Protein 2VTU (pdb70)

Foldseek 3Di:
DFDDDFFQLFCPDPPQTWGWDFDDQPPRKGKTFTDDDPPAGFIWIWDKDDPDDWKMWTQIWGWGFWFDCDDNPPPSGPFDFGIKTFTKIWMDTPVDAQQLQLLVLLQQLLQLDPLQQNLVCLLQLHHDQPSFDFGFRHPPPPPPTLTWGWHDDDDFKTWTWGDDDPAAIKTWMWGWAQPDDFKIWIWIKIKRFDADADPPPPDRDTHGPDITIIITTIIDGHPGDSVRSSRNSSSRNRVRDDPGQPSVQSNRVHNDD/DDFQAFFFFADDDPDDGATWGFDDQPPFKGWTWTDDDRQQTKIWIKGWDAPDQFKTKMWIWIWHFDQAFDQDPNDGDGHGPGIWTFIWIFIDTPVRDPPVLQQVLCQLLQAQAQCACCLVLLQDDNNCPPVNAFGFTRDDDPDDGATWGFDDQPPFKGWTWTDDDRQQTKIWIKGWDAPDQFKTKMWIWIWHFDQAFDQDPNDGDGHGPGIITRIIITIDTPVRDPPVSNSVSCRSSSGRHNCGLCSVVSNDVRNRD

Sequence (514 aa):
ASNFTQFVLVDNGGTGDVTVAPSNFANGVAEWISSNSRSQAYKVTCSVRQSSAQNRKYTIKVEVPKVATQTVGGVELPVAAWRSYLNMELTIPIFATNSDCELIVKAMQGLLKDGNPIPSAIAANSGIYANFTQFVLVDNGGTGDVTVAPSNFANGVAEWISSNSRSQAYKVTCSVRQSSAQNRKYTIKVEVPKVATQTVGGVELPVAAWRSYLNMELTIPIFATNSDCELIVKAMQGLLKDGNPIPSAIAANSGIYASNFTQFVLVDNGGTGDVTVAPSNFANGVAEWISSNSRSQAYKVTCSVRQSSAQNRKYTIKVEVPKVATQTVGGVELPVAAWRSYLNMELTIPIFATNSDCELIVKAMQGLLKDGNPIPSAIAANSGIYANFTQFVLVDNGGTGDVTVAPSNFANGVAEWISSNSRSQAYKVTCSVRQSSAQNRKYTIKVEVPKVATQTVGGVELPVAAWRSYLNMELTIPIFATNSDCELIVKAMQGLLKDGNPIPSAIAANSGIYASNFTQFVLVDNGGTGDVTVAPSNFANGVAEWISSNSRSQAYKVTCSVRQSSAQNRKYTIKVEVPKVATQTVGGVELPVAAWRSYLNMELTIPIFATNSDCELIVKAMQGLLKDGNPIPSAIAANSGIYANFTQFVLVDNGGTGDVTVAPSNFANGVAEWISSNSRSQAYKVTCSVRQSSAQNRKYTIKVEVPKVATQTVGGVELPVAAWRSYLNMELTIPIFATNSDCELIVKAMQGLLKDGNPIPSAIAANSGIYASNFTQFVLVDNGGTGDVTVAPSNFANGVAEWISSNSRSQAYKVTCSVRQSSAQNRKYTIKVEVPKVATQTVGGVELPVAAWRSYLNMELTIPIFATNSDCELIVKAMQGLLKDGNPIPSAIAANSGIYANFTQFVLVDNGGTGDVTVAPSNFANGVAEWISSNSRSQAYKVTCSVRQSSAQNRKYTIKVEVPKVATQTVGGVELPVAAWRSYLNMELTIPIFATNSDCELIVKAMQGLLKDGNPIPSAIAANSGIY

Secondary structure (DSSP, 8-state):
------EESS--SSTT--EEE----SSS----EESS-TTTSPPB----B--SSS-BB-B--B----EEE-TTTSS--EEESS--BB-EE--B-SSS-HHHHHHHHHHHHTTS-TTSHHHHHTTTSSSS-SS-----SS--SSSS---------STT--EE--SS-TTTS--EE--EE--SSSEEEE---B------S-SSS-S-----S----BEE--BEETT--HHHHHHHHHHHHTTS-TTSHHHHHTTTT----/--SS-SB-----SSS----BEEEE-TTT-EEEE-SS-GGG--EEEEEEE--SSS--EEEB-EE------EE-SS-EE---S----EEE-----SSS-TTTTHHHHHHHGGGSSSS-TTTSTTTSS-SSSSSS-SB-----SSS----BEEEE-TTT-EEEE-SS-GGG--EEEEEEE--SSS--EEEB-EE------EE-SS-EE---S----EEE-----SSS-TTTTHHHHHHHGGGSSSS-TTTSTTTSS-S--

Radius of gyration: 24.97 Å; Cα contacts (8 Å, |Δi|>4): 1378; chains: 2; bounding box: 63×77×66 Å

Solvent-accessible surface area: 23325 Å² total; per-residue (Å²): 104,66,44,18,79,116,12,39,1,0,101,82,68,52,113,65,64,12,42,0,30,26,40,1,0,0,0,2,0,0,0,0,37,8,105,74,54,55,29,30,5,17,6,0,0,0,0,16,34,40,30,67,95,135,42,12,24,0,6,0,20,0,6,3,0,61,76,34,95,39,119,70,35,75,61,158,34,45,14,11,64,26,6,0,60,2,32,3,47,0,6,0,0,45,177,14,76,89,51,1,0,84,22,1,10,56,0,0,60,10,4,11,121,133,70,48,35,5,10,51,5,0,9,30,27,70,73,97,78,14,18,64,37,81,11,56,0,1,81,75,59,79,94,41,61,22,87,2,64,113,110,78,170,55,157,45,65,20,68,13,35,7,90,85,62,186,88,110,6,6,46,1,10,3,40,52,184,131,52,62,96,89,40,38,68,0,32,3,59,0,30,0,13,1,54,5,52,62,121,106,56,42,133,143,56,119,50,39,15,135,112,3,82,0,31,8,80,0,14,0,5,97,124,11,77,84,92,26,0,86,30,0,3,69,0,6,46,7,0,0,93,98,60,18,1,0,0,21,1,0,24,42,1,12,1,0,136,80,61,14,21,61,115,14,84,22,23,80,118,72,91,132,45,122,16,47,0,27,54,65,75,5,59,157,18,66,2,36,4,24,18,80,156,48,127,41,32,1,34,43,0,4,13,16,23,153,76,48,70,66,96,40,2,62,1,38,0,84,0,22,4,4,68,97,27,83,94,82,105,79,77,88,130,82,62,24,23,57,17,49,0,79,4,29,0,60,0,20,0,7,5,61,0,3,2,27,9,0,72,111,0,0,57,1,0,5,10,0,4,62,96,33,26,32,0,0,18,23,25,34,61,154,38,19,65,124,46,142,38,69,114,16,88,21,23,78,119,74,89,131,45,122,14,48,0,26,59,68,83,112,68,161,35,66,2,36,2,24,18,81,156,48,129,41,33,1,34,43,0,4,22,16,100,153,99,48,68,76,98,40,82,62,54,38,9,86,1,23,3,4,43,96,22,64,92,5,81,65,41,88,128,83,62,23,23,52,17,49,0,80,3,30,4,58,9,19,21,11,99,144,12,93,138,78,20,41,107,113,0,0,58,1,1,4,10,1,4,62,96,22,26,38,1,0,6,1,0,14,3,0,0,8,12,91

Nearest PDB structures (foldseek):
  2vtu-assembly1_L  TM=8.238E-01  e=2.875E-34  Escherichia phage MS2
  1aq3-assembly1_A  TM=9.105E-01  e=2.429E-16  Escherichia phage MS2
  2b2g-assembly1_C  TM=9.121E-01  e=3.397E-16  Escherichia phage MS2
  4zor-assembly1_E  TM=9.060E-01  e=3.593E-16  Emesvirus zinderi
  1mst-assembly1_C  TM=9.117E-01  e=4.494E-16  Escherichia phage MS2

Structure (mmCIF, N/CA/C/O backbone):
data_2VTU
#
_entry.id   2VTU
#
_cell.length_a   220.438
_cell.length_b   220.438
_cell.length_c   220.438
_cell.angle_alpha   90.00
_cell.angle_beta   90.00
_cell.angle_gamma   90.00
#
_symmetry.space_group_name_H-M   'F 4 3 2'
#
loop_
_atom_site.group_PDB
_atom_site.id
_atom_site.type_symbol
_atom_site.label_atom_id
_atom_site.label_alt_id
_atom_site.label_comp_id
_atom_site.label_asym_id
_atom_site.label_entity_id
_atom_site.label_seq_id
_atom_site.pdbx_PDB_ins_code
_atom_site.Cartn_x
_atom_site.Cartn_y
_atom_site.Cartn_z
_atom_site.occupancy
_atom_site.B_iso_or_equiv
_atom_site.auth_seq_id
_atom_site.auth_comp_id
_atom_site.auth_asym_id
_atom_site.auth_atom_id
_atom_site.pdbx_PDB_model_num
ATOM 1 N N A ALA A 1 1 ? 73.876 3.334 38.439 0.50 12.48 1 ALA J N 1
ATOM 2 C CA A ALA A 1 1 ? 73.237 3.339 39.790 0.50 12.48 1 ALA J CA 1
ATOM 3 C C A ALA A 1 1 ? 72.961 4.751 40.314 0.50 12.48 1 ALA J C 1
ATOM 4 O O A ALA A 1 1 ? 73.739 5.681 40.078 0.50 12.48 1 ALA J O 1
ATOM 6 N N A SER A 1 2 ? 71.874 4.869 41.077 0.50 43.40 2 SER J N 1
ATOM 7 C CA A SER A 1 2 ? 71.375 6.138 41.610 0.50 43.40 2 SER J CA 1
ATOM 8 C C A SER A 1 2 ? 71.867 7.371 40.869 0.50 43.40 2 SER J C 1
ATOM 9 O O A SER A 1 2 ? 72.386 8.311 41.471 0.50 43.40 2 SER J O 1
ATOM 12 N N A ASN A 1 3 ? 71.690 7.392 39.557 0.50 68.41 3 ASN J N 1
ATOM 13 C CA A ASN A 1 3 ? 72.147 8.558 38.799 0.50 68.41 3 ASN J CA 1
ATOM 14 C C A ASN A 1 3 ? 71.338 9.825 39.142 0.50 68.41 3 ASN J C 1
ATOM 15 O O A ASN A 1 3 ? 71.518 10.886 38.519 0.50 68.41 3 ASN J O 1
ATOM 20 N N A PHE A 1 4 ? 70.476 9.715 40.157 0.50 19.93 4 PHE J N 1
ATOM 21 C CA A PHE A 1 4 ? 69.660 10.846 40.597 0.50 19.93 4 PHE J CA 1
ATOM 22 C C A PHE A 1 4 ? 70.501 11.955 41.230 0.50 19.93 4 PHE J C 1
ATOM 23 O O A PHE A 1 4 ? 70.559 12.096 42.459 0.50 19.93 4 PHE J O 1
ATOM 31 N N A THR A 1 5 ? 71.152 12.739 40.379 0.50 16.79 5 THR J N 1
ATOM 32 C CA A THR A 1 5 ? 71.982 13.839 40.836 0.50 16.79 5 THR J CA 1
ATOM 33 C C A THR A 1 5 ? 71.389 15.118 40.265 0.50 16.79 5 THR J C 1
ATOM 34 O O A THR A 1 5 ? 70.858 15.102 39.155 0.50 16.79 5 THR J O 1
ATOM 38 N N A GLN A 1 6 ? 71.481 16.216 41.013 0.50 6.77 6 GLN J N 1
ATOM 39 C CA A GLN A 1 6 ? 70.948 17.503 40.570 0.50 6.77 6 GLN J CA 1
ATOM 40 C C A GLN A 1 6 ? 71.735 18.051 39.362 0.50 6.77 6 GLN J C 1
ATOM 41 O O A GLN A 1 6 ? 72.750 18.738 39.534 0.50 6.77 6 GLN J O 1
ATOM 47 N N A PHE A 1 7 ? 71.258 17.745 38.150 0.50 4.47 7 PHE J N 1
ATOM 48 C CA A PHE A 1 7 ? 71.897 18.194 36.907 0.50 4.47 7 PHE J CA 1
ATOM 49 C C A PHE A 1 7 ? 71.149 19.377 36.329 0.50 4.47 7 PHE J C 1
ATOM 50 O O A PHE A 1 7 ? 69.926 19.451 36.425 0.50 4.47 7 PHE J O 1
ATOM 58 N N A VAL A 1 8 ? 71.888 20.288 35.711 0.50 11.17 8 VAL J N 1
ATOM 59 C CA A VAL A 1 8 ? 71.291 21.470 35.121 0.50 11.17 8 VAL J CA 1
ATOM 60 C C A VAL A 1 8 ? 70.697 21.116 33.761 0.50 11.17 8 VAL J C 1
ATOM 61 O O A VAL A 1 8 ? 71.392 20.612 32.871 0.50 11.17 8 VAL J O 1
ATOM 65 N N A LEU A 1 9 ? 69.401 21.385 33.623 0.50 2.02 9 LEU J N 1
ATOM 66 C CA A LEU A 1 9 ? 68.660 21.112 32.401 0.50 2.02 9 LEU J CA 1
ATOM 67 C C A LEU A 1 9 ? 69.138 22.014 31.285 0.50 2.02 9 LEU J C 1
ATOM 68 O O A LEU A 1 9 ? 69.671 21.551 30.285 0.50 2.02 9 LEU J O 1
ATOM 73 N N A VAL A 1 10 ? 68.943 23.310 31.466 0.50 5.91 10 VAL J N 1
ATOM 74 C CA A VAL A 1 10 ? 69.356 24.278 30.467 0.50 5.91 10 VAL J CA 1
ATOM 75 C C A VAL A 1 10 ? 70.677 24.923 30.855 0.50 5.91 10 VAL J C 1
ATOM 76 O O A VAL A 1 10 ? 70.752 25.647 31.849 0.50 5.91 10 VAL J O 1
ATOM 80 N N A ASP A 1 11 ? 71.716 24.665 30.066 0.50 10.65 11 ASP J N 1
ATOM 81 C CA A ASP A 1 11 ? 73.032 25.225 30.337 0.50 10.65 11 ASP J CA 1
ATOM 82 C C A ASP A 1 11 ? 73.094 26.641 29.783 0.50 10.65 11 ASP J C 1
ATOM 83 O O A ASP A 1 11 ? 73.659 26.902 28.724 0.50 10.65 11 ASP J O 1
ATOM 88 N N A ASN A 1 12 ? 72.498 27.561 30.519 0.50 40.12 12 ASN J N 1
ATOM 89 C CA A ASN A 1 12 ? 72.482 28.954 30.108 0.50 40.12 12 ASN J CA 1
ATOM 90 C C A ASN A 1 12 ? 73.805 29.656 30.343 0.50 40.12 12 ASN J C 1
ATOM 91 O O A ASN A 1 12 ? 74.171 30.558 29.586 0.50 40.12 12 ASN J O 1
ATOM 96 N N A GLY A 1 13 ? 74.509 29.258 31.401 0.50 83.58 13 GLY J N 1
ATOM 97 C CA A GLY A 1 13 ? 75.789 29.877 31.702 0.50 83.58 13 GLY J CA 1
ATOM 98 C C A GLY A 1 13 ? 76.070 30.115 33.181 0.50 83.58 13 GLY J C 1
ATOM 99 O O A GLY A 1 13 ? 77.163 30.579 33.538 0.50 83.58 13 GLY J O 1
ATOM 100 N N A GLY A 1 14 ? 75.106 29.805 34.048 0.50 44.19 14 GLY J N 1
ATOM 101 C CA A GLY A 1 14 ? 75.323 30.011 35.471 0.50 44.19 14 GLY J CA 1
ATOM 102 C C A GLY A 1 14 ? 74.248 30.883 36.082 0.50 44.19 14 GLY J C 1
ATOM 103 O O A GLY A 1 14 ? 73.895 30.706 37.256 0.50 44.19 14 GLY J O 1
ATOM 104 N N A THR A 1 15 ? 73.724 31.817 35.282 0.50 23.76 15 THR J N 1
ATOM 105 C CA A THR A 1 15 ? 72.666 32.715 35.734 0.50 23.76 15 THR J CA 1
ATOM 106 C C A THR A 1 15 ? 71.301 32.133 35.371 0.50 23.76 15 THR J C 1
ATOM 107 O O A THR A 1 15 ? 71.060 31.754 34.218 0.50 23.76 15 THR J O 1
ATOM 111 N N A GLY A 1 16 ? 70.413 32.066 36.362 0.50 21.84 16 GLY J N 1
ATOM 112 C CA A GLY A 1 16 ? 69.083 31.532 36.135 0.50 21.84 16 GLY J CA 1
ATOM 113 C C A GLY A 1 16 ? 69.102 30.049 35.803 0.50 21.84 16 GLY J C 1
ATOM 114 O O A GLY A 1 16 ? 68.197 29.559 35.126 0.50 21.84 16 GLY J O 1
ATOM 115 N N A ASP A 1 17 ? 70.129 29.336 36.271 0.50 3.28 17 ASP J N 1
ATOM 116 C CA A ASP A 1 17 ? 70.256 27.903 36.017 0.50 3.28 17 ASP J CA 1
ATOM 117 C C A ASP A 1 17 ? 68.947 27.169 36.321 0.50 3.28 17 ASP J C 1
ATOM 118 O O A ASP A 1 17 ? 68.328 27.362 37.370 0.50 3.28 17 ASP J O 1
ATOM 123 N N A VAL A 1 18 ? 68.526 26.332 35.382 0.50 2.45 18 VAL J N 1
ATOM 124 C CA A VAL A 1 18 ? 67.312 25.546 35.544 0.50 2.45 18 VAL J CA 1
ATOM 125 C C A VAL A 1 18 ? 67.725 24.253 36.231 0.50 2.45 18 VAL J C 1
ATOM 126 O O A VAL A 1 18 ? 67.397 23.161 35.778 0.50 2.45 18 VAL J O 1
ATOM 130 N N A THR A 1 19 ? 68.473 24.393 37.320 0.50 10.98 19 THR J N 1
ATOM 131 C CA A THR A 1 19 ? 68.944 23.246 38.076 0.50 10.98 19 THR J CA 1
ATOM 132 C C A THR A 1 19 ? 67.719 22.465 38.514 0.50 10.98 19 THR J C 1
ATOM 133 O O A THR A 1 19 ? 66.714 23.050 38.927 0.50 10.98 19 THR J O 1
ATOM 137 N N A VAL A 1 20 ? 67.803 21.141 38.417 0.50 20.41 20 VAL J N 1
ATOM 138 C CA A VAL A 1 20 ? 66.681 20.281 38.790 0.50 20.41 20 VAL J CA 1
ATOM 139 C C A VAL A 1 20 ? 66.957 19.143 39.785 0.50 20.41 20 VAL J C 1
ATOM 140 O O A VAL A 1 20 ? 67.724 18.219 39.510 0.50 20.41 20 VAL J O 1
ATOM 144 N N A ALA A 1 21 ? 66.315 19.223 40.945 0.50 2.00 21 ALA J N 1
ATOM 145 C CA A ALA A 1 21 ? 66.485 18.212 41.964 0.50 2.00 21 ALA J CA 1
ATOM 146 C C A ALA A 1 21 ? 65.848 16.934 41.491 0.50 2.00 21 ALA J C 1
ATOM 147 O O A ALA A 1 21 ? 64.700 16.908 41.054 0.50 2.00 21 ALA J O 1
ATOM 149 N N A PRO A 1 22 ? 66.595 15.842 41.589 0.50 2.00 22 PRO J N 1
ATOM 150 C CA A PRO A 1 22 ? 66.151 14.512 41.179 0.50 2.00 22 PRO J CA 1
ATOM 151 C C A PRO A 1 22 ? 65.298 13.769 42.201 0.50 2.00 22 PRO J C 1
ATOM 152 O O A PRO A 1 22 ? 64.827 14.331 43.184 0.50 2.00 22 PRO J O 1
ATOM 156 N N A SER A 1 23 ? 65.106 12.486 41.931 0.50 18.23 23 SER J N 1
ATOM 157 C CA A SER A 1 23 ? 64.373 11.603 42.816 0.50 18.23 23 SER J CA 1
ATOM 158 C C A SER A 1 23 ? 62.866 11.809 42.914 0.50 18.23 23 SER J C 1
ATOM 159 O O A SER A 1 23 ? 62.388 12.408 43.874 0.50 18.23 23 SER J O 1
ATOM 162 N N A ASN A 1 24 ? 62.123 11.315 41.920 0.50 2.00 24 ASN J N 1
ATOM 163 C CA A ASN A 1 24 ? 60.667 11.430 41.942 0.50 2.00 24 ASN J CA 1
ATOM 164 C C A ASN A 1 24 ? 59.822 10.744 40.846 0.50 2.00 24 ASN J C 1
ATOM 165 O O A ASN A 1 24 ? 60.334 10.015 40.004 0.50 2.00 24 ASN J O 1
ATOM 170 N N A PHE A 1 25 ? 58.510 10.989 40.905 0.50 8.96 25 PHE J N 1
ATOM 171 C CA A PHE A 1 25 ? 57.456 10.471 40.015 0.50 8.96 25 PHE J CA 1
ATOM 172 C C A PHE A 1 25 ? 56.879 9.137 40.449 0.50 8.96 25 PHE J C 1
ATOM 173 O O A PHE A 1 25 ? 57.585 8.288 41.003 0.50 8.96 25 PHE J O 1
ATOM 181 N N A ALA A 1 26 ? 55.585 8.966 40.166 0.50 34.80 26 ALA J N 1
ATOM 182 C CA A ALA A 1 26 ? 54.825 7.767 40.535 0.50 34.80 26 ALA J CA 1
ATOM 183 C C A ALA A 1 26 ? 54.446 6.742 39.443 0.50 34.80 26 ALA J C 1
ATOM 184 O O A ALA A 1 26 ? 54.312 7.051 38.256 0.50 34.80 26 ALA J O 1
ATOM 186 N N A ASN A 1 27 ? 54.250 5.511 39.897 0.50 22.69 27 ASN J N 1
ATOM 187 C CA A ASN A 1 27 ? 53.868 4.383 39.068 0.50 22.69 27 ASN J CA 1
ATOM 188 C C A ASN A 1 27 ? 54.714 4.083 37.832 0.50 22.69 27 ASN J C 1
ATOM 189 O O A ASN A 1 27 ? 54.182 3.753 36.770 0.50 22.69 27 ASN J O 1
ATOM 194 N N A GLY A 1 28 ? 56.032 4.197 37.972 0.50 20.10 28 GLY J N 1
ATOM 195 C CA A GLY A 1 28 ? 56.914 3.859 36.871 0.50 20.10 28 GLY J CA 1
ATOM 196 C C A GLY A 1 28 ? 57.655 4.921 36.092 0.50 20.10 28 GLY J C 1
ATOM 197 O O A GLY A 1 28 ? 58.134 4.644 34.995 0.50 20.10 28 GLY J O 1
ATOM 198 N N A VAL A 1 29 ? 57.790 6.119 36.642 0.50 2.00 29 VAL J N 1
ATOM 199 C CA A VAL A 1 29 ? 58.468 7.176 35.902 0.50 2.00 29 VAL J CA 1
ATOM 200 C C A VAL A 1 29 ? 59.413 8.007 36.749 0.50 2.00 29 VAL J C 1
ATOM 201 O O A VAL A 1 29 ? 59.493 7.837 37.960 0.50 2.00 29 VAL J O 1
ATOM 205 N N A ALA A 1 30 ? 60.109 8.932 36.099 0.50 6.59 30 ALA J N 1
ATOM 206 C CA A ALA A 1 30 ? 61.078 9.780 36.783 0.50 6.59 30 ALA J CA 1
ATOM 207 C C A ALA A 1 30 ? 60.760 11.271 36.783 0.50 6.59 30 ALA J C 1
ATOM 208 O O A ALA A 1 30 ? 59.919 11.733 36.006 0.50 6.59 30 ALA J O 1
ATOM 210 N N A GLU A 1 31 ? 61.475 12.011 37.641 0.50 21.48 31 GLU J N 1
ATOM 211 C CA A GLU A 1 31 ? 61.302 13.456 37.789 0.50 21.48 31 GLU J CA 1
ATOM 212 C C A GLU A 1 31 ? 62.543 14.228 38.208 0.50 21.48 31 GLU J C 1
ATOM 213 O O A GLU A 1 31 ? 63.437 13.688 38.850 0.50 21.48 31 GLU J O 1
ATOM 219 N N A TRP A 1 32 ? 62.569 15.511 37.859 0.50 5.50 32 TRP J N 1
ATOM 220 C CA A TRP A 1 32 ? 63.687 16.397 38.190 0.50 5.50 32 TRP J CA 1
ATOM 221 C C A TRP A 1 32 ? 63.158 17.845 38.326 0.50 5.50 32 TRP J C 1
ATOM 222 O O A TRP A 1 32 ? 63.016 18.516 37.338 0.50 5.50 32 TRP J O 1
ATOM 233 N N A ILE A 1 33 ? 62.899 18.321 39.543 0.50 21.27 33 ILE J N 1
ATOM 234 C CA A ILE A 1 33 ? 62.335 19.647 39.815 0.50 21.27 33 ILE J CA 1
ATOM 235 C C A ILE A 1 33 ? 63.300 20.838 39.778 0.50 21.27 33 ILE J C 1
ATOM 236 O O A ILE A 1 33 ? 64.487 20.710 40.069 0.50 21.27 33 ILE J O 1
ATOM 241 N N A SER A 1 34 ? 62.733 22.015 39.542 0.50 2.77 34 SER J N 1
ATOM 242 C CA A SER A 1 34 ? 63.490 23.241 39.589 0.50 2.77 34 SER J CA 1
ATOM 243 C C A SER A 1 34 ? 63.014 24.015 40.817 0.50 2.77 34 SER J C 1
ATOM 244 O O A SER A 1 34 ? 61.931 23.780 41.359 0.50 2.77 34 SER J O 1
ATOM 247 N N A SER A 1 35 ? 63.845 24.956 41.231 0.50 2.00 35 SER J N 1
ATOM 248 C CA A SER A 1 35 ? 63.633 25.789 42.413 0.50 2.00 35 SER J CA 1
ATOM 249 C C A SER A 1 35 ? 62.330 26.584 42.651 0.50 2.00 35 SER J C 1
ATOM 250 O O A SER A 1 35 ? 62.286 27.423 43.550 0.50 2.00 35 SER J O 1
ATOM 253 N N A ASN A 1 36 ? 61.266 26.335 41.894 0.50 3.65 36 ASN J N 1
ATOM 254 C CA A ASN A 1 36 ? 60.036 27.107 42.115 0.50 3.65 36 ASN J CA 1
ATOM 255 C C A ASN A 1 36 ? 58.791 26.324 42.529 0.50 3.65 36 ASN J C 1
ATOM 256 O O A ASN A 1 36 ? 58.877 25.184 42.971 0.50 3.65 36 ASN J O 1
ATOM 261 N N A SER A 1 37 ? 57.635 26.961 42.361 0.50 12.42 37 SER J N 1
ATOM 262 C CA A SER A 1 37 ? 56.343 26.392 42.730 0.50 12.42 37 SER J CA 1
ATOM 263 C C A SER A 1 37 ? 55.779 25.419 41.709 0.50 12.42 37 SER J C 1
ATOM 264 O O A SER A 1 37 ? 56.338 25.258 40.625 0.50 12.42 37 SER J O 1
ATOM 267 N N A ARG A 1 38 ? 54.659 24.788 42.072 0.50 2.00 38 ARG J N 1
ATOM 268 C CA A ARG A 1 38 ? 53.980 23.799 41.236 0.50 2.00 38 ARG J CA 1
ATOM 269 C C A ARG A 1 38 ? 53.159 24.352 40.076 0.50 2.00 38 ARG J C 1
ATOM 270 O O A ARG A 1 38 ? 52.035 23.905 39.851 0.50 2.00 38 ARG J O 1
ATOM 278 N N A SER A 1 39 ? 53.718 25.307 39.338 0.50 2.10 39 SER J N 1
ATOM 279 C CA A SER A 1 39 ? 53.029 25.901 38.188 0.50 2.10 39 SER J CA 1
ATOM 280 C C A SER A 1 39 ? 53.930 26.677 37.227 0.50 2.10 39 SER J C 1
ATOM 281 O O A SER A 1 39 ? 53.494 27.111 36.165 0.50 2.10 39 SER J O 1
ATOM 284 N N A GLN A 1 40 ? 55.189 26.853 37.587 0.50 7.88 40 GLN J N 1
ATOM 285 C CA A GLN A 1 40 ? 56.086 27.584 36.712 0.50 7.88 40 GLN J CA 1
ATOM 286 C C A GLN A 1 40 ? 57.386 26.818 36.509 0.50 7.88 40 GLN J C 1
ATOM 287 O O A GLN A 1 40 ? 58.173 27.172 35.629 0.50 7.88 40 GLN J O 1
ATOM 293 N N A ALA A 1 41 ? 57.598 25.765 37.304 0.50 2.00 41 ALA J N 1
ATOM 294 C CA A ALA A 1 41 ? 58.818 24.962 37.223 0.50 2.00 41 ALA J CA 1
ATOM 295 C C A ALA A 1 41 ? 58.863 24.053 36.002 0.50 2.00 41 ALA J C 1
ATOM 296 O O A ALA A 1 41 ? 57.876 23.910 35.289 0.50 2.00 41 ALA J O 1
ATOM 298 N N A TYR A 1 42 ? 60.023 23.449 35.768 0.50 2.00 42 TYR J N 1
ATOM 299 C CA A TYR A 1 42 ? 60.219 22.557 34.629 0.50 2.00 42 TYR J CA 1
ATOM 300 C C A TYR A 1 42 ? 60.108 21.088 34.984 0.50 2.00 42 TYR J C 1
ATOM 301 O O A TYR A 1 42 ? 60.724 20.619 35.926 0.50 2.00 42 TYR J O 1
ATOM 310 N N A LYS A 1 43 ? 59.332 20.360 34.201 0.50 15.04 43 LYS J N 1
ATOM 311 C CA A LYS A 1 43 ? 59.140 18.946 34.437 0.50 15.04 43 LYS J CA 1
ATOM 312 C C A LYS A 1 43 ? 60.114 18.152 33.547 0.50 15.04 43 LYS J C 1
ATOM 313 O O A LYS A 1 43 ? 60.340 18.526 32.391 0.50 15.04 43 LYS J O 1
ATOM 319 N N A VAL A 1 44 ? 60.695 17.074 34.093 0.50 32.16 44 VAL J N 1
ATOM 320 C CA A VAL A 1 44 ? 61.630 16.198 33.352 0.50 32.16 44 VAL J CA 1
ATOM 321 C C A VAL A 1 44 ? 61.378 14.699 33.682 0.50 32.16 44 VAL J C 1
ATOM 322 O O A VAL A 1 44 ? 62.025 14.156 34.584 0.50 32.16 44 VAL J O 1
ATOM 326 N N A THR A 1 45 ? 60.442 14.050 32.963 0.50 33.46 45 THR J N 1
ATOM 327 C CA A THR A 1 45 ? 60.089 12.629 33.187 0.50 33.46 45 THR J CA 1
ATOM 328 C C A THR A 1 45 ? 61.016 11.657 32.459 0.50 33.46 45 THR J C 1
ATOM 329 O O A THR A 1 45 ? 61.805 12.062 31.609 0.50 33.46 45 THR J O 1
ATOM 333 N N A CYS A 1 46 ? 60.892 10.371 32.785 0.50 5.70 46 CYS J N 1
ATOM 334 C CA A CYS A 1 46 ? 61.708 9.324 32.176 0.50 5.70 46 CYS J CA 1
ATOM 335 C C A CYS A 1 46 ? 61.326 7.988 32.804 0.50 5.70 46 CYS J C 1
ATOM 336 O O A CYS A 1 46 ? 61.661 7.718 33.958 0.50 5.70 46 CYS J O 1
ATOM 339 N N A SER A 1 47 ? 60.609 7.168 32.037 0.50 31.44 47 SER J N 1
ATOM 340 C CA A SER A 1 47 ? 60.142 5.859 32.497 0.50 31.44 47 SER J CA 1
ATOM 341 C C A SER A 1 47 ? 60.683 4.735 31.626 0.50 31.44 47 SER J C 1
ATOM 342 O O A SER A 1 47 ? 60.979 4.944 30.451 0.50 31.44 47 SER J O 1
ATOM 345 N N A VAL A 1 48 ? 60.821 3.549 32.209 0.50 2.06 48 VAL J N 1
ATOM 346 C CA A VAL A 1 48 ? 61.296 2.391 31.471 0.50 2.06 48 VAL J CA 1
ATOM 347 C C A VAL A 1 48 ? 60.107 1.447 31.384 0.50 2.06 48 VAL J C 1
ATOM 348 O O A VAL A 1 48 ? 59.476 1.149 32.398 0.50 2.06 48 VAL J O 1
ATOM 352 N N A ARG A 1 49 ? 59.793 0.997 30.170 0.50 12.98 49 ARG J N 1
ATOM 353 C CA A ARG A 1 49 ? 58.665 0.089 29.938 0.50 12.98 49 ARG J CA 1
ATOM 354 C C A ARG A 1 49 ? 58.870 -0.878 28.770 0.50 12.98 49 ARG J C 1
ATOM 355 O O A ARG A 1 49 ? 58.861 -0.505 27.586 0.50 12.98 49 ARG J O 1
ATOM 363 N N A GLN A 1 50 ? 59.049 -2.139 29.148 0.50 2.00 50 GLN J N 1
ATOM 364 C CA A GLN A 1 50 ? 59.270 -3.235 28.212 0.50 2.00 50 GLN J CA 1
ATOM 365 C C A GLN A 1 50 ? 58.208 -3.258 27.118 0.50 2.00 50 GLN J C 1
ATOM 366 O O A GLN A 1 50 ? 57.301 -4.068 27.160 0.50 2.00 50 GLN J O 1
ATOM 372 N N A SER A 1 51 ? 58.360 -2.400 26.115 0.50 53.48 51 SER J N 1
ATOM 373 C CA A SER A 1 51 ? 57.393 -2.303 25.019 0.50 53.48 51 SER J CA 1
ATOM 374 C C A SER A 1 51 ? 56.826 -3.592 24.414 0.50 53.48 51 SER J C 1
ATOM 375 O O A SER A 1 51 ? 55.606 -3.739 24.236 0.50 53.48 51 SER J O 1
ATOM 378 N N A SER A 1 52 ? 57.670 -4.542 24.080 0.50 2.00 52 SER J N 1
ATOM 379 C CA A SER A 1 52 ? 57.062 -5.677 23.473 0.50 2.00 52 SER J CA 1
ATOM 380 C C A SER A 1 52 ? 57.579 -6.914 24.058 0.50 2.00 52 SER J C 1
ATOM 381 O O A SER A 1 52 ? 57.367 -7.237 25.221 0.50 2.00 52 SER J O 1
ATOM 384 N N A ALA A 1 53 ? 58.313 -7.598 23.219 0.50 47.25 53 ALA J N 1
ATOM 385 C CA A ALA A 1 53 ? 58.805 -8.862 23.615 0.50 47.25 53 ALA J CA 1
ATOM 386 C C A ALA A 1 53 ? 60.301 -8.975 23.644 0.50 47.25 53 ALA J C 1
ATOM 387 O O A ALA A 1 53 ? 60.806 -9.778 24.428 0.50 47.25 53 ALA J O 1
ATOM 389 N N A GLN A 1 54 ? 60.993 -8.198 22.801 0.50 4.58 54 GLN J N 1
ATOM 390 C CA A GLN A 1 54 ? 62.458 -8.157 22.762 0.50 4.58 54 GLN J CA 1
ATOM 391 C C A GLN A 1 54 ? 62.936 -6.713 22.709 0.50 4.58 54 GLN J C 1
ATOM 392 O O A GLN A 1 54 ? 64.128 -6.471 22.598 0.50 4.58 54 GLN J O 1
ATOM 398 N N A ASN A 1 55 ? 62.002 -5.768 22.780 0.50 8.64 55 ASN J N 1
ATOM 399 C CA A ASN A 1 55 ? 62.348 -4.360 22.734 0.50 8.64 55 ASN J CA 1
ATOM 400 C C A ASN A 1 55 ? 61.627 -3.526 23.800 0.50 8.64 55 ASN J C 1
ATOM 401 O O A ASN A 1 55 ? 60.416 -3.334 23.764 0.50 8.64 55 ASN J O 1
ATOM 406 N N A ARG A 1 56 ? 62.407 -3.062 24.769 0.50 15.74 56 ARG J N 1
ATOM 407 C CA A ARG A 1 56 ? 61.929 -2.262 25.896 0.50 15.74 56 ARG J CA 1
ATOM 408 C C A ARG A 1 56 ? 61.960 -0.769 25.587 0.50 15.74 56 ARG J C 1
ATOM 409 O O A ARG A 1 56 ? 62.945 -0.272 25.039 0.50 15.74 56 ARG J O 1
ATOM 417 N N A LYS A 1 57 ? 60.895 -0.049 25.944 0.50 11.30 57 LYS J N 1
ATOM 418 C CA A LYS A 1 57 ? 60.820 1.394 25.678 0.50 11.30 57 LYS J CA 1
ATOM 419 C C A LYS A 1 57 ? 61.404 2.306 26.760 0.50 11.30 57 LYS J C 1
ATOM 420 O O A LYS A 1 57 ? 61.881 1.839 27.797 0.50 11.30 57 LYS J O 1
ATOM 426 N N A TYR A 1 58 ? 61.360 3.612 26.490 0.50 33.12 58 TYR J N 1
ATOM 427 C CA A TYR A 1 58 ? 61.867 4.652 27.397 0.50 33.12 58 TYR J CA 1
ATOM 428 C C A TYR A 1 58 ? 61.041 5.946 27.287 0.50 33.12 58 TYR J C 1
ATOM 429 O O A TYR A 1 58 ? 61.517 6.921 26.707 0.50 33.12 58 TYR J O 1
ATOM 438 N N A THR A 1 59 ? 59.828 5.978 27.832 0.50 23.44 59 THR J N 1
ATOM 439 C CA A THR A 1 59 ? 59.026 7.193 27.746 0.50 23.44 59 THR J CA 1
ATOM 440 C C A THR A 1 59 ? 59.704 8.337 28.510 0.50 23.44 59 THR J C 1
ATOM 441 O O A THR A 1 59 ? 59.875 8.250 29.729 0.50 23.44 59 THR J O 1
ATOM 445 N N A ILE A 1 60 ? 60.063 9.414 27.805 0.50 13.21 60 ILE J N 1
ATOM 446 C CA A ILE A 1 60 ? 60.756 10.557 28.425 0.50 13.21 60 ILE J CA 1
ATOM 447 C C A ILE A 1 60 ? 60.172 11.910 28.041 0.50 13.21 60 ILE J C 1
ATOM 448 O O A ILE A 1 60 ? 60.355 12.370 26.910 0.50 13.21 60 ILE J O 1
ATOM 453 N N A LYS A 1 61 ? 59.519 12.560 28.996 0.50 5.50 61 LYS J N 1
ATOM 454 C CA A LYS A 1 61 ? 58.900 13.840 28.727 0.50 5.50 61 LYS J CA 1
ATOM 455 C C A LYS A 1 61 ? 59.637 14.986 29.392 0.50 5.50 61 LYS J C 1
ATOM 456 O O A LYS A 1 61 ? 60.322 14.792 30.385 0.50 5.50 61 LYS J O 1
ATOM 462 N N A VAL A 1 62 ? 59.498 16.179 28.827 0.50 2.00 62 VAL J N 1
ATOM 463 C CA A VAL A 1 62 ? 60.143 17.364 29.367 0.50 2.00 62 VAL J CA 1
ATOM 464 C C A VAL A 1 62 ? 59.364 18.607 29.045 0.50 2.00 62 VAL J C 1
ATOM 465 O O A VAL A 1 62 ? 59.240 18.983 27.894 0.50 2.00 62 VAL J O 1
ATOM 469 N N A GLU A 1 63 ? 58.868 19.265 30.080 0.50 4.65 63 GLU J N 1
ATOM 470 C CA A GLU A 1 63 ? 58.085 20.484 29.910 0.50 4.65 63 GLU J CA 1
ATOM 471 C C A GLU A 1 63 ? 58.960 21.750 29.854 0.50 4.65 63 GLU J C 1
ATOM 472 O O A GLU A 1 63 ? 60.022 21.806 30.457 0.50 4.65 63 GLU J O 1
ATOM 478 N N A VAL A 1 64 ? 58.500 22.757 29.116 0.50 2.00 64 VAL J N 1
ATOM 479 C CA A VAL A 1 64 ? 59.217 24.015 28.982 0.50 2.00 64 VAL J CA 1
ATOM 480 C C A VAL A 1 64 ? 58.255 25.177 29.196 0.50 2.00 64 VAL J C 1
ATOM 481 O O A VAL A 1 64 ? 57.836 25.839 28.254 0.50 2.00 64 VAL J O 1
ATOM 485 N N A PRO A 1 65 ? 57.897 25.437 30.454 0.50 2.00 65 PRO J N 1
ATOM 486 C CA A PRO A 1 65 ? 56.983 26.513 30.810 0.50 2.00 65 PRO J CA 1
ATOM 487 C C A PRO A 1 65 ? 57.546 27.882 30.539 0.50 2.00 65 PRO J C 1
ATOM 488 O O A PRO A 1 65 ? 58.733 28.127 30.698 0.50 2.00 65 PRO J O 1
ATOM 492 N N A LYS A 1 66 ? 56.664 28.781 30.142 0.50 2.00 66 LYS J N 1
ATOM 493 C CA A LYS A 1 66 ? 57.038 30.157 29.875 0.50 2.00 66 LYS J CA 1
ATOM 494 C C A LYS A 1 66 ? 56.926 30.937 31.183 0.50 2.00 66 LYS J C 1
ATOM 495 O O A LYS A 1 66 ? 55.839 31.170 31.702 0.50 2.00 66 LYS J O 1
ATOM 501 N N A VAL A 1 67 ? 58.066 31.334 31.721 0.50 8.97 67 VAL J N 1
ATOM 502 C CA A VAL A 1 67 ? 58.095 32.062 32.982 0.50 8.97 67 VAL J CA 1
ATOM 503 C C A VAL A 1 67 ? 57.556 33.485 32.885 0.50 8.97 67 VAL J C 1
ATOM 504 O O A VAL A 1 67 ? 58.318 34.454 32.868 0.50 8.97 67 VAL J O 1
ATOM 508 N N A ALA A 1 68 ? 56.232 33.600 32.833 0.50 2.00 68 ALA J N 1
ATOM 509 C CA A ALA A 1 68 ? 55.580 34.903 32.748 0.50 2.00 68 ALA J CA 1
ATOM 510 C C A ALA A 1 68 ? 54.397 35.014 33.714 0.50 2.00 68 ALA J C 1
ATOM 511 O O A ALA A 1 68 ? 53.765 34.026 34.062 0.50 2.00 68 ALA J O 1
ATOM 513 N N A THR A 1 69 ? 54.111 36.228 34.152 0.50 2.00 69 THR J N 1
ATOM 514 C CA A THR A 1 69 ? 53.014 36.448 35.058 0.50 2.00 69 THR J CA 1
ATOM 515 C C A THR A 1 69 ? 51.722 36.018 34.396 0.50 2.00 69 THR J C 1
ATOM 516 O O A THR A 1 69 ? 51.460 36.356 33.253 0.50 2.00 69 THR J O 1
ATOM 520 N N A GLN A 1 70 ? 50.912 35.277 35.143 0.50 16.19 70 GLN J N 1
ATOM 521 C CA A GLN A 1 70 ? 49.614 34.777 34.679 0.50 16.19 70 GLN J CA 1
ATOM 522 C C A GLN A 1 70 ? 48.676 35.905 34.311 0.50 16.19 70 GLN J C 1
ATOM 523 O O A GLN A 1 70 ? 48.610 36.937 34.982 0.50 16.19 70 GLN J O 1
ATOM 529 N N A THR A 1 71 ? 47.933 35.684 33.240 0.50 2.00 71 THR J N 1
ATOM 530 C CA A THR A 1 71 ? 46.992 36.676 32.765 0.50 2.00 71 THR J CA 1
ATOM 531 C C A THR A 1 71 ? 45.563 36.290 33.088 0.50 2.00 71 THR J C 1
ATOM 532 O O A THR A 1 71 ? 44.642 36.544 32.308 0.50 2.00 71 THR J O 1
ATOM 536 N N A VAL A 1 72 ? 45.384 35.669 34.244 0.50 47.57 72 VAL J N 1
ATOM 537 C CA A VAL A 1 72 ? 44.057 35.260 34.683 0.50 47.57 72 VAL J CA 1
ATOM 538 C C A VAL A 1 72 ? 43.882 35.528 36.189 0.50 47.57 72 VAL J C 1
ATOM 539 O O A VAL A 1 72 ? 43.630 34.600 36.973 0.50 47.57 72 VAL J O 1
ATOM 543 N N A GLY A 1 73 ? 44.023 36.796 36.586 0.50 20.46 73 GLY J N 1
ATOM 544 C CA A GLY A 1 73 ? 43.873 37.159 37.989 0.50 20.46 73 GLY J CA 1
ATOM 545 C C A GLY A 1 73 ? 44.545 38.474 38.352 0.50 20.46 73 GLY J C 1
ATOM 546 O O A GLY A 1 73 ? 44.025 39.239 39.176 0.50 20.46 73 GLY J O 1
ATOM 547 N N A GLY A 1 74 ? 45.700 38.739 37.739 0.50 10.25 74 GLY J N 1
ATOM 548 C CA A GLY A 1 74 ? 46.426 39.971 38.013 0.50 10.25 74 GLY J CA 1
ATOM 549 C C A GLY A 1 74 ? 47.210 39.912 39.312 0.50 10.25 74 GLY J C 1
ATOM 550 O O A GLY A 1 74 ? 47.743 40.920 39.776 0.50 10.25 74 GLY J O 1
ATOM 551 N N A VAL A 1 75 ? 47.274 38.715 39.891 0.50 19.61 75 VAL J N 1
ATOM 552 C CA A VAL A 1 75 ? 47.995 38.472 41.137 0.50 19.61 75 VAL J CA 1
ATOM 553 C C A VAL A 1 75 ? 49.386 37.960 40.797 0.50 19.61 75 VAL J C 1
ATOM 554 O O A VAL A 1 75 ? 49.761 37.907 39.634 0.50 19.61 75 VAL J O 1
ATOM 558 N N A GLU A 1 76 ? 50.149 37.561 41.803 0.50 2.33 76 GLU J N 1
ATOM 559 C CA A GLU A 1 76 ? 51.493 37.074 41.548 0.50 2.33 76 GLU J CA 1
ATOM 560 C C A GLU A 1 76 ? 51.558 35.558 41.427 0.50 2.33 76 GLU J C 1
ATOM 561 O O A GLU A 1 76 ? 52.531 34.929 41.820 0.50 2.33 76 GLU J O 1
ATOM 567 N N A LEU A 1 77 ? 50.520 34.974 40.857 0.50 2.22 77 LEU J N 1
ATOM 568 C CA A LEU A 1 77 ? 50.488 33.537 40.699 0.50 2.22 77 LEU J CA 1
ATOM 569 C C A LEU A 1 77 ? 51.480 33.127 39.626 0.50 2.22 77 LEU J C 1
ATOM 570 O O A LEU A 1 77 ? 51.308 33.470 38.468 0.50 2.22 77 LEU J O 1
ATOM 575 N N A PRO A 1 78 ? 52.538 32.394 39.992 0.50 2.00 78 PRO J N 1
ATOM 576 C CA A PRO A 1 78 ? 53.528 31.962 39.003 0.50 2.00 78 PRO J CA 1
ATOM 577 C C A PRO A 1 78 ? 53.037 30.728 38.243 0.50 2.00 78 PRO J C 1
ATOM 578 O O A PRO A 1 78 ? 52.826 29.680 38.836 0.50 2.00 78 PRO J O 1
ATOM 582 N N A VAL A 1 79 ? 52.864 30.855 36.929 0.50 11.23 79 VAL J N 1
ATOM 583 C CA A VAL A 1 79 ? 52.405 29.743 36.092 0.50 11.23 79 VAL J CA 1
ATOM 584 C C A VAL A 1 79 ? 52.689 30.002 34.614 0.50 11.23 79 VAL J C 1
ATOM 585 O O A VAL A 1 79 ? 52.883 31.139 34.199 0.50 11.23 79 VAL J O 1
ATOM 589 N N A ALA A 1 80 ? 52.705 28.950 33.813 0.50 2.00 80 ALA J N 1
ATOM 590 C CA A ALA A 1 80 ? 52.979 29.117 32.401 0.50 2.00 80 ALA J CA 1
ATOM 591 C C A ALA A 1 80 ? 51.743 29.429 31.586 0.50 2.00 80 ALA J C 1
ATOM 592 O O A ALA A 1 80 ? 50.687 28.854 31.782 0.50 2.00 80 ALA J O 1
ATOM 594 N N A ALA A 1 81 ? 51.887 30.363 30.667 0.50 2.00 81 ALA J N 1
ATOM 595 C CA A ALA A 1 81 ? 50.784 30.723 29.806 0.50 2.00 81 ALA J CA 1
ATOM 596 C C A ALA A 1 81 ? 50.655 29.660 28.718 0.50 2.00 81 ALA J C 1
ATOM 597 O O A ALA A 1 81 ? 49.583 29.486 28.141 0.50 2.00 81 ALA J O 1
ATOM 599 N N A TRP A 1 82 ? 51.762 28.969 28.440 0.50 2.00 82 TRP J N 1
ATOM 600 C CA A TRP A 1 82 ? 51.823 27.892 27.447 0.50 2.00 82 TRP J CA 1
ATOM 601 C C A TRP A 1 82 ? 53.064 27.061 27.695 0.50 2.00 82 TRP J C 1
ATOM 602 O O A TRP A 1 82 ? 54.075 27.563 28.183 0.50 2.00 82 TRP J O 1
ATOM 613 N N A ARG A 1 83 ? 52.981 25.786 27.340 0.50 12.16 83 ARG J N 1
ATOM 614 C CA A ARG A 1 83 ? 54.077 24.847 27.556 0.50 12.16 83 ARG J CA 1
ATOM 615 C C A ARG A 1 83 ? 54.510 24.133 26.284 0.50 12.16 83 ARG J C 1
ATOM 616 O O A ARG A 1 83 ? 53.719 23.945 25.359 0.50 12.16 83 ARG J O 1
ATOM 624 N N A SER A 1 84 ? 55.775 23.721 26.271 0.50 2.00 84 SER J N 1
ATOM 625 C CA A SER A 1 84 ? 56.373 23.020 25.146 0.50 2.00 84 SER J CA 1
ATOM 626 C C A SER A 1 84 ? 56.548 21.563 25.536 0.50 2.00 84 SER J C 1
ATOM 627 O O A SER A 1 84 ? 57.614 21.163 25.994 0.50 2.00 84 SER J O 1
ATOM 630 N N A TYR A 1 85 ? 55.499 20.775 25.340 0.50 2.00 85 TYR J N 1
ATOM 631 C CA A TYR A 1 85 ? 55.513 19.364 25.703 0.50 2.00 85 TYR J CA 1
ATOM 632 C C A TYR A 1 85 ? 56.475 18.551 24.855 0.50 2.00 85 TYR J C 1
ATOM 633 O O A TYR A 1 85 ? 56.398 18.550 23.636 0.50 2.00 85 TYR J O 1
ATOM 642 N N A LEU A 1 86 ? 57.386 17.850 25.508 0.50 2.00 86 LEU J N 1
ATOM 643 C CA A LEU A 1 86 ? 58.357 17.039 24.790 0.50 2.00 86 LEU J CA 1
ATOM 644 C C A LEU A 1 86 ? 58.187 15.581 25.138 0.50 2.00 86 LEU J C 1
ATOM 645 O O A LEU A 1 86 ? 58.540 15.172 26.237 0.50 2.00 86 LEU J O 1
ATOM 650 N N A ASN A 1 87 ? 57.672 14.794 24.204 0.50 4.42 87 ASN J N 1
ATOM 651 C CA A ASN A 1 87 ? 57.495 13.375 24.451 0.50 4.42 87 ASN J CA 1
ATOM 652 C C A ASN A 1 87 ? 58.511 12.556 23.622 0.50 4.42 87 ASN J C 1
ATOM 653 O O A ASN A 1 87 ? 58.922 12.996 22.559 0.50 4.42 87 ASN J O 1
ATOM 658 N N A MET A 1 88 ? 58.930 11.383 24.099 0.50 4.70 88 MET J N 1
ATOM 659 C CA A MET A 1 88 ? 59.875 10.556 23.336 0.50 4.70 88 MET J CA 1
ATOM 660 C C A MET A 1 88 ? 60.014 9.136 23.872 0.50 4.70 88 MET J C 1
ATOM 661 O O A MET A 1 88 ? 60.863 8.879 24.710 0.50 4.70 88 MET J O 1
ATOM 666 N N A GLU A 1 89 ? 59.187 8.215 23.377 0.50 2.00 89 GLU J N 1
ATOM 667 C CA A GLU A 1 89 ? 59.221 6.822 23.831 0.50 2.00 89 GLU J CA 1
ATOM 668 C C A GLU A 1 89 ? 60.350 6.047 23.163 0.50 2.00 89 GLU J C 1
ATOM 669 O O A GLU A 1 89 ? 60.130 5.278 22.237 0.50 2.00 89 GLU J O 1
ATOM 675 N N A LEU A 1 90 ? 61.563 6.237 23.657 0.50 2.00 90 LEU J N 1
ATOM 676 C CA A LEU A 1 90 ? 62.743 5.574 23.109 0.50 2.00 90 LEU J CA 1
ATOM 677 C C A LEU A 1 90 ? 62.895 4.091 23.443 0.50 2.00 90 LEU J C 1
ATOM 678 O O A LEU A 1 90 ? 63.302 3.760 24.550 0.50 2.00 90 LEU J O 1
ATOM 683 N N A THR A 1 91 ? 62.583 3.206 22.495 0.50 7.69 91 THR J N 1
ATOM 684 C CA A THR A 1 91 ? 62.731 1.757 22.714 0.50 7.69 91 THR J CA 1
ATOM 685 C C A THR A 1 91 ? 64.248 1.466 22.826 0.50 7.69 91 THR J C 1
ATOM 686 O O A THR A 1 91 ? 65.052 2.383 22.678 0.50 7.69 91 THR J O 1
ATOM 690 N N A ILE A 1 92 ? 64.647 0.221 23.094 0.50 2.00 92 ILE J N 1
ATOM 691 C CA A ILE A 1 92 ? 66.075 -0.090 23.223 0.50 2.00 92 ILE J CA 1
ATOM 692 C C A ILE A 1 92 ? 66.360 -1.546 23.569 0.50 2.00 92 ILE J C 1
ATOM 693 O O A ILE A 1 92 ? 65.484 -2.255 24.062 0.50 2.00 92 ILE J O 1
ATOM 698 N N A PRO A 1 93 ? 67.596 -2.018 23.302 0.50 20.29 93 PRO J N 1
ATOM 699 C CA A PRO A 1 93 ? 67.967 -3.405 23.612 0.50 20.29 93 PRO J CA 1
ATOM 700 C C A PRO A 1 93 ? 68.335 -3.496 25.086 0.50 20.29 93 PRO J C 1
ATOM 701 O O A PRO A 1 93 ? 68.449 -2.460 25.749 0.50 20.29 93 PRO J O 1
ATOM 705 N N A ILE A 1 94 ? 68.558 -4.713 25.587 0.50 23.52 94 ILE J N 1
ATOM 706 C CA A ILE A 1 94 ? 68.926 -4.881 26.994 0.50 23.52 94 ILE J CA 1
ATOM 707 C C A ILE A 1 94 ? 70.087 -5.876 27.268 0.50 23.52 94 ILE J C 1
ATOM 708 O O A ILE A 1 94 ? 71.038 -5.551 27.989 0.50 23.52 94 ILE J O 1
ATOM 713 N N A PHE A 1 95 ? 70.015 -7.065 26.673 0.50 2.00 95 PHE J N 1
ATOM 714 C CA A PHE A 1 95 ? 71.025 -8.100 26.845 0.50 2.00 95 PHE J CA 1
ATOM 715 C C A PHE A 1 95 ? 72.241 -7.867 25.967 0.50 2.00 95 PHE J C 1
ATOM 716 O O A PHE A 1 95 ? 72.993 -8.779 25.679 0.50 2.00 95 PHE J O 1
ATOM 724 N N A ALA A 1 96 ? 72.427 -6.648 25.504 0.50 2.00 96 ALA J N 1
ATOM 725 C CA A ALA A 1 96 ? 73.595 -6.379 24.687 0.50 2.00 96 ALA J CA 1
ATOM 726 C C A ALA A 1 96 ? 74.615 -5.735 25.605 0.50 2.00 96 ALA J C 1
ATOM 727 O O A ALA A 1 96 ? 74.258 -5.270 26.680 0.50 2.00 96 ALA J O 1
ATOM 729 N N A THR A 1 97 ? 75.878 -5.714 25.205 0.50 2.00 97 THR J N 1
ATOM 730 C CA A THR A 1 97 ? 76.897 -5.128 26.060 0.50 2.00 97 THR J CA 1
ATOM 731 C C A THR A 1 97 ? 76.727 -3.634 26.305 0.50 2.00 97 THR J C 1
ATOM 732 O O A THR A 1 97 ? 76.163 -2.914 25.490 0.50 2.00 97 THR J O 1
ATOM 736 N N A ASN A 1 98 ? 77.233 -3.179 27.449 0.50 39.66 98 ASN J N 1
ATOM 737 C CA A ASN A 1 98 ? 77.129 -1.782 27.863 0.50 39.66 98 ASN J CA 1
ATOM 738 C C A ASN A 1 98 ? 77.486 -0.766 26.787 0.50 39.66 98 ASN J C 1
ATOM 739 O O A ASN A 1 98 ? 76.929 0.323 26.758 0.50 39.66 98 ASN J O 1
ATOM 744 N N A SER A 1 99 ? 78.397 -1.113 25.890 0.50 8.86 99 SER J N 1
ATOM 745 C CA A SER A 1 99 ? 78.794 -0.166 24.849 0.50 8.86 99 SER J CA 1
ATOM 746 C C A SER A 1 99 ? 77.767 0.001 23.715 0.50 8.86 99 SER J C 1
ATOM 747 O O A SER A 1 99 ? 77.946 0.830 22.804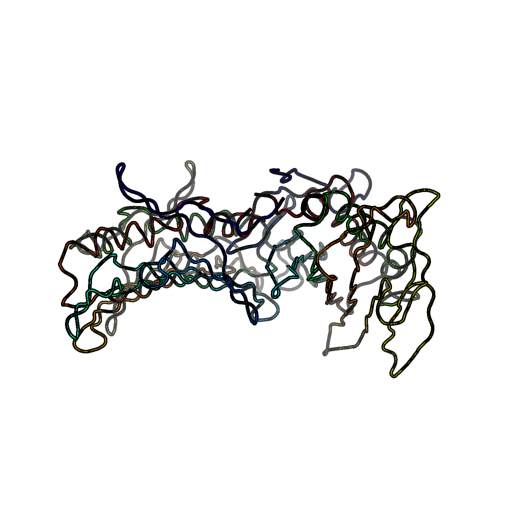 0.50 8.86 99 SER J O 1
ATOM 750 N N A ASP A 1 100 ? 76.684 -0.770 23.784 0.50 12.90 100 ASP J N 1
ATOM 751 C CA A ASP A 1 100 ? 75.650 -0.678 22.768 0.50 12.90 100 ASP J CA 1
ATOM 752 C C A ASP A 1 100 ? 74.813 0.555 23.036 0.50 12.90 100 ASP J C 1
ATOM 753 O O A ASP A 1 100 ? 74.462 1.288 22.113 0.50 12.90 100 ASP J O 1
ATOM 758 N N A CYS A 1 101 ? 74.504 0.774 24.312 0.50 12.25 101 CYS J N 1
ATOM 759 C CA A CYS A 1 101 ? 73.722 1.925 24.745 0.50 12.25 101 CYS J CA 1
ATOM 760 C C A CYS A 1 101 ? 74.496 3.238 24.619 0.50 12.25 101 CYS J C 1
ATOM 761 O O A CYS A 1 101 ? 73.897 4.292 24.440 0.50 12.25 101 CYS J O 1
ATOM 764 N N A GLU A 1 102 ? 75.821 3.177 24.733 0.50 9.18 102 GLU J N 1
ATOM 765 C CA A GLU A 1 102 ? 76.660 4.372 24.592 0.50 9.18 102 GLU J CA 1
ATOM 766 C C A GLU A 1 102 ? 76.464 4.936 23.193 0.50 9.18 102 GLU J C 1
ATOM 767 O O A GLU A 1 102 ? 76.459 6.154 22.986 0.50 9.18 102 GLU J O 1
ATOM 773 N N A LEU A 1 103 ? 76.311 4.002 22.252 0.50 23.42 103 LEU J N 1
ATOM 774 C CA A LEU A 1 103 ? 76.092 4.262 20.832 0.50 23.42 103 LEU J CA 1
ATOM 775 C C A LEU A 1 103 ? 74.740 4.965 20.649 0.50 23.42 103 LEU J C 1
ATOM 776 O O A LEU A 1 103 ? 74.587 5.822 19.775 0.50 23.42 103 LEU J O 1
ATOM 781 N N A ILE A 1 104 ? 73.762 4.597 21.477 0.50 2.95 104 ILE J N 1
ATOM 782 C CA A ILE A 1 104 ? 72.430 5.197 21.412 0.50 2.95 104 ILE J CA 1
ATOM 783 C C A ILE A 1 104 ? 72.347 6.494 22.226 0.50 2.95 104 ILE J C 1
ATOM 784 O O A ILE A 1 104 ? 71.518 7.356 21.941 0.50 2.95 104 ILE J O 1
ATOM 789 N N A VAL A 1 105 ? 73.205 6.620 23.240 0.50 2.00 105 VAL J N 1
ATOM 790 C CA A VAL A 1 105 ? 73.255 7.813 24.090 0.50 2.00 105 VAL J CA 1
ATOM 791 C C A VAL A 1 105 ? 73.823 8.965 23.283 0.50 2.00 105 VAL J C 1
ATOM 792 O O A VAL A 1 105 ? 73.310 10.081 23.323 0.50 2.00 105 VAL J O 1
ATOM 796 N N A LYS A 1 106 ? 74.906 8.685 22.567 0.50 14.54 106 LYS J N 1
ATOM 797 C CA A LYS A 1 106 ? 75.551 9.680 21.713 0.50 14.54 106 LYS J CA 1
ATOM 798 C C A LYS A 1 106 ? 74.578 9.982 20.564 0.50 14.54 106 LYS J C 1
ATOM 799 O O A LYS A 1 106 ? 74.626 11.056 19.954 0.50 14.54 106 LYS J O 1
ATOM 805 N N A ALA A 1 107 ? 73.702 9.011 20.286 0.50 42.99 107 ALA J N 1
ATOM 806 C CA A ALA A 1 107 ? 72.684 9.112 19.235 0.50 42.99 107 ALA J CA 1
ATOM 807 C C A ALA A 1 107 ? 71.580 10.056 19.705 0.50 42.99 107 ALA J C 1
ATOM 808 O O A ALA A 1 107 ? 70.605 10.298 18.986 0.50 42.99 107 ALA J O 1
ATOM 810 N N A MET A 1 108 ? 71.729 10.579 20.920 0.50 2.00 108 MET J N 1
ATOM 811 C CA A MET A 1 108 ? 70.749 11.506 21.455 0.50 2.00 108 MET J CA 1
ATOM 812 C C A MET A 1 108 ? 71.373 12.848 21.748 0.50 2.00 108 MET J C 1
ATOM 813 O O A MET A 1 108 ? 70.731 13.874 21.612 0.50 2.00 108 MET J O 1
ATOM 818 N N A GLN A 1 109 ? 72.638 12.854 22.129 0.50 2.00 109 GLN J N 1
ATOM 819 C CA A GLN A 1 109 ? 73.286 14.122 22.392 0.50 2.00 109 GLN J CA 1
ATOM 820 C C A GLN A 1 109 ? 73.782 14.719 21.093 0.50 2.00 109 GLN J C 1
ATOM 821 O O A GLN A 1 109 ? 73.881 15.935 20.954 0.50 2.00 109 GLN J O 1
ATOM 827 N N A GLY A 1 110 ? 74.099 13.850 20.143 0.50 19.14 110 GLY J N 1
ATOM 828 C CA A GLY A 1 110 ? 74.570 14.311 18.851 0.50 19.14 110 GLY J CA 1
ATOM 829 C C A GLY A 1 110 ? 73.396 14.812 18.029 0.50 19.14 110 GLY J C 1
ATOM 830 O O A GLY A 1 110 ? 73.546 15.574 17.080 0.50 19.14 110 GLY J O 1
ATOM 831 N N A LEU A 1 111 ? 72.207 14.370 18.405 0.50 23.89 111 LEU J N 1
ATOM 832 C CA A LEU A 1 111 ? 70.989 14.781 17.728 0.50 23.89 111 LEU J CA 1
ATOM 833 C C A LEU A 1 111 ? 70.742 16.263 18.048 0.50 23.89 111 LEU J C 1
ATOM 834 O O A LEU A 1 111 ? 70.054 16.961 17.294 0.50 23.89 111 LEU J O 1
ATOM 839 N N A LEU A 1 112 ? 71.314 16.729 19.166 0.50 2.62 112 LEU J N 1
ATOM 840 C CA A LEU A 1 112 ? 71.169 18.113 19.650 0.50 2.62 112 LEU J CA 1
ATOM 841 C C A LEU A 1 112 ? 72.488 18.646 20.208 0.50 2.62 112 LEU J C 1
ATOM 842 O O A LEU A 1 112 ? 72.723 18.599 21.405 0.50 2.62 112 LEU J O 1
ATOM 847 N N A LYS A 1 113 ? 73.338 19.170 19.337 0.50 2.53 113 LYS J N 1
ATOM 848 C CA A LYS A 1 113 ? 74.630 19.694 19.757 0.50 2.53 113 LYS J CA 1
ATOM 849 C C A LYS A 1 113 ? 74.804 21.156 19.403 0.50 2.53 113 LYS J C 1
ATOM 850 O O A LYS A 1 113 ? 74.142 21.673 18.516 0.50 2.53 113 LYS J O 1
ATOM 856 N N A ASP A 1 114 ? 75.719 21.821 20.089 0.50 3.29 114 ASP J N 1
ATOM 857 C CA A ASP A 1 114 ? 75.973 23.230 19.836 0.50 3.29 114 ASP J CA 1
ATOM 858 C C A ASP A 1 114 ? 76.426 23.534 18.401 0.50 3.29 114 ASP J C 1
ATOM 859 O O A ASP A 1 114 ? 77.512 23.146 17.992 0.50 3.29 114 ASP J O 1
ATOM 864 N N A GLY A 1 115 ? 75.600 24.240 17.639 0.50 2.00 115 GLY J N 1
ATOM 865 C CA A GLY A 1 115 ? 75.973 24.552 16.273 0.50 2.00 115 GLY J CA 1
ATOM 866 C C A GLY A 1 115 ? 75.704 23.395 15.328 0.50 2.00 115 GLY J C 1
ATOM 867 O O A GLY A 1 115 ? 76.453 23.179 14.376 0.50 2.00 115 GLY J O 1
ATOM 868 N N A ASN A 1 116 ? 74.639 22.644 15.605 0.50 9.34 116 ASN J N 1
ATOM 869 C CA A ASN A 1 116 ? 74.239 21.496 14.784 0.50 9.34 116 ASN J CA 1
ATOM 870 C C A ASN A 1 116 ? 72.828 21.677 14.173 0.50 9.34 116 ASN J C 1
ATOM 871 O O A ASN A 1 116 ? 72.260 22.768 14.218 0.50 9.34 116 ASN J O 1
ATOM 876 N N A PRO A 1 117 ? 72.250 20.611 13.585 0.50 2.00 117 PRO J N 1
ATOM 877 C CA A PRO A 1 117 ? 70.915 20.707 12.980 0.50 2.00 117 PRO J CA 1
ATOM 878 C C A PRO A 1 117 ? 69.749 21.112 13.877 0.50 2.00 117 PRO J C 1
ATOM 879 O O A PRO A 1 117 ? 69.567 22.286 14.168 0.50 2.00 117 PRO J O 1
ATOM 883 N N A ILE A 1 118 ? 68.958 20.135 14.305 0.50 9.66 118 ILE J N 1
ATOM 884 C CA A ILE A 1 118 ? 67.785 20.400 15.128 0.50 9.66 118 ILE J CA 1
ATOM 885 C C A ILE A 1 118 ? 67.923 21.475 16.206 0.50 9.66 118 ILE J C 1
ATOM 886 O O A ILE A 1 118 ? 67.013 22.285 16.402 0.50 9.66 118 ILE J O 1
ATOM 891 N N A PRO A 1 119 ? 69.059 21.505 16.917 0.50 6.64 119 PRO J N 1
ATOM 892 C CA A PRO A 1 119 ? 69.270 22.508 17.971 0.50 6.64 119 PRO J CA 1
ATOM 893 C C A PRO A 1 119 ? 69.201 23.972 17.521 0.50 6.64 119 PRO J C 1
ATOM 894 O O A PRO A 1 119 ? 68.711 24.829 18.261 0.50 6.64 119 PRO J O 1
ATOM 898 N N A SER A 1 120 ? 69.689 24.244 16.309 0.50 10.17 120 SER J N 1
ATOM 899 C CA A SER A 1 120 ? 69.690 25.593 15.728 0.50 10.17 120 SER J CA 1
ATOM 900 C C A SER A 1 120 ? 68.453 25.841 14.854 0.50 10.17 120 SER J C 1
ATOM 901 O O A SER A 1 120 ? 68.241 26.951 14.352 0.50 10.17 120 SER J O 1
ATOM 904 N N A ALA A 1 121 ? 67.651 24.789 14.682 0.50 8.88 121 ALA J N 1
ATOM 905 C CA A ALA A 1 121 ? 66.424 24.818 13.883 0.50 8.88 121 ALA J CA 1
ATOM 906 C C A ALA A 1 121 ? 65.238 25.256 14.713 0.50 8.88 121 ALA J C 1
ATOM 907 O O A ALA A 1 121 ? 64.657 26.318 14.491 0.50 8.88 121 ALA J O 1
ATOM 909 N N A ILE A 1 122 ? 64.882 24.406 15.665 0.50 4.13 122 ILE J N 1
ATOM 910 C CA A ILE A 1 122 ? 63.760 24.671 16.534 0.50 4.13 122 ILE J CA 1
ATOM 911 C C A ILE A 1 122 ? 64.065 25.868 17.416 0.50 4.13 122 ILE J C 1
ATOM 912 O O A ILE A 1 122 ? 63.177 26.403 18.075 0.50 4.13 122 ILE J O 1
ATOM 917 N N A ALA A 1 123 ? 65.321 26.299 17.409 0.50 31.21 123 ALA J N 1
ATOM 918 C CA A ALA A 1 123 ? 65.732 27.426 18.233 0.50 31.21 123 ALA J CA 1
ATOM 919 C C A ALA A 1 123 ? 65.287 28.791 17.687 0.50 31.21 123 ALA J C 1
ATOM 920 O O A ALA A 1 123 ? 64.934 29.681 18.459 0.50 31.21 123 ALA J O 1
ATOM 922 N N A ALA A 1 124 ? 65.308 28.979 16.372 0.50 2.00 124 ALA J N 1
ATOM 923 C CA A ALA A 1 124 ? 64.896 30.259 15.830 0.50 2.00 124 ALA J CA 1
ATOM 924 C C A ALA A 1 124 ? 63.374 30.333 15.781 0.50 2.00 124 ALA J C 1
ATOM 925 O O A ALA A 1 124 ? 62.799 31.426 15.637 0.50 2.00 124 ALA J O 1
ATOM 927 N N A ASN A 1 125 ? 62.745 29.164 15.931 0.50 3.66 125 ASN J N 1
ATOM 928 C CA A ASN A 1 125 ? 61.286 29.017 15.930 0.50 3.66 125 ASN J CA 1
ATOM 929 C C A ASN A 1 125 ? 60.566 29.230 14.594 0.50 3.66 125 ASN J C 1
ATOM 930 O O A ASN A 1 125 ? 59.367 29.019 14.532 0.50 3.66 125 ASN J O 1
ATOM 935 N N A SER A 1 126 ? 61.261 29.632 13.527 0.50 3.48 126 SER J N 1
ATOM 936 C CA A SER A 1 126 ? 60.557 29.927 12.270 0.50 3.48 126 SER J CA 1
ATOM 937 C C A SER A 1 126 ? 61.211 29.753 10.907 0.50 3.48 126 SER J C 1
ATOM 938 O O A SER A 1 126 ? 60.626 29.143 10.002 0.50 3.48 126 SER J O 1
ATOM 941 N N A GLY A 1 127 ? 62.389 30.334 10.729 0.50 11.63 127 GLY J N 1
ATOM 942 C CA A GLY A 1 127 ? 63.021 30.197 9.435 0.50 11.63 127 GLY J CA 1
ATOM 943 C C A GLY A 1 127 ? 63.624 28.810 9.385 0.50 11.63 127 GLY J C 1
ATOM 944 O O A GLY A 1 127 ? 64.255 28.445 8.407 0.50 11.63 127 GLY J O 1
ATOM 945 N N A ILE A 1 128 ? 63.433 28.034 10.454 0.50 10.58 128 ILE J N 1
ATOM 946 C CA A ILE A 1 128 ? 64.007 26.688 10.543 0.50 10.58 128 ILE J CA 1
ATOM 947 C C A ILE A 1 128 ? 63.269 25.510 11.206 0.50 10.58 128 ILE J C 1
ATOM 948 O O A ILE A 1 128 ? 63.447 24.374 10.784 0.50 10.58 128 ILE J O 1
ATOM 953 N N A TYR A 1 129 ? 62.476 25.778 12.239 0.50 2.00 129 TYR J N 1
ATOM 954 C CA A TYR A 1 129 ? 61.767 24.756 13.046 0.50 2.00 129 TYR J CA 1
ATOM 955 C C A TYR A 1 129 ? 61.118 23.457 12.500 0.50 2.00 129 TYR J C 1
ATOM 956 O O A TYR A 1 129 ? 61.267 23.075 11.377 0.50 2.00 129 TYR J O 1
ATOM 965 N N A ALA A 1 130 ? 60.375 22.804 13.381 0.50 2.00 130 ALA J N 1
ATOM 966 C CA A ALA A 1 130 ? 59.675 21.550 13.153 0.50 2.00 130 ALA J CA 1
ATOM 967 C C A ALA A 1 130 ? 60.669 20.452 12.832 0.50 2.00 130 ALA J C 1
ATOM 968 O O A ALA A 1 130 ? 61.725 20.379 13.462 0.50 2.00 130 ALA J O 1
ATOM 970 N N A ASN A 1 131 ? 60.380 19.580 11.875 0.50 2.00 131 ASN J N 1
ATOM 971 C CA A ASN A 1 131 ? 61.394 18.567 11.689 0.50 2.00 131 ASN J CA 1
ATOM 972 C C A ASN A 1 131 ? 61.726 17.652 10.548 0.50 2.00 131 ASN J C 1
ATOM 973 O O A ASN A 1 131 ? 60.888 17.023 9.924 0.50 2.00 131 ASN J O 1
ATOM 978 N N A PHE A 1 132 ? 63.045 17.567 10.410 0.50 29.17 132 PHE J N 1
ATOM 979 C CA A PHE A 1 132 ? 63.802 16.728 9.500 0.50 29.17 132 PHE J CA 1
ATOM 980 C C A PHE A 1 132 ? 65.150 17.401 9.332 0.50 29.17 132 PHE J C 1
ATOM 981 O O A PHE A 1 132 ? 65.245 18.543 8.888 0.50 29.17 132 PHE J O 1
ATOM 989 N N A THR A 1 133 ? 66.174 16.692 9.800 0.50 12.23 133 THR J N 1
ATOM 990 C CA A THR A 1 133 ? 67.555 17.146 9.765 0.50 12.23 133 THR J CA 1
ATOM 991 C C A THR A 1 133 ? 68.485 15.939 9.656 0.50 12.23 133 THR J C 1
ATOM 992 O O A THR A 1 133 ? 68.021 14.805 9.472 0.50 12.23 133 THR J O 1
ATOM 996 N N A GLN A 1 134 ? 69.792 16.206 9.772 0.50 37.81 134 GLN J N 1
ATOM 997 C CA A GLN A 1 134 ? 70.839 15.165 9.736 0.50 37.81 134 GLN J CA 1
ATOM 998 C C A GLN A 1 134 ? 71.961 15.405 10.768 0.50 37.81 134 GLN J C 1
ATOM 999 O O A GLN A 1 134 ? 72.227 16.537 11.175 0.50 37.81 134 GLN J O 1
ATOM 1005 N N A PHE A 1 135 ? 72.625 14.326 11.166 0.50 2.00 135 PHE J N 1
ATOM 1006 C CA A PHE A 1 135 ? 73.687 14.395 12.137 0.50 2.00 135 PHE J CA 1
ATOM 1007 C C A PHE A 1 135 ? 74.203 12.991 12.280 0.50 2.00 135 PHE J C 1
ATOM 1008 O O A PHE A 1 135 ? 73.420 12.037 12.254 0.50 2.00 135 PHE J O 1
ATOM 1016 N N A VAL A 1 136 ? 75.511 12.858 12.429 0.50 6.84 136 VAL J N 1
ATOM 1017 C CA A VAL A 1 136 ? 76.069 11.544 12.617 0.50 6.84 136 VAL J CA 1
ATOM 1018 C C A VAL A 1 136 ? 75.444 11.055 13.929 0.50 6.84 136 VAL J C 1
ATOM 1019 O O A VAL A 1 136 ? 75.891 11.437 15.008 0.50 6.84 136 VAL J O 1
ATOM 1023 N N A LEU A 1 137 ? 74.425 10.207 13.842 0.50 6.97 137 LEU J N 1
ATOM 1024 C CA A LEU A 1 137 ? 73.760 9.703 15.039 0.50 6.97 137 LEU J CA 1
ATOM 1025 C C A LEU A 1 137 ? 74.761 9.267 16.107 0.50 6.97 137 LEU J C 1
ATOM 1026 O O A LEU A 1 137 ? 74.698 9.726 17.245 0.50 6.97 137 LEU J O 1
ATOM 1031 N N A VAL A 1 138 ? 75.685 8.389 15.736 0.50 6.03 138 VAL J N 1
ATOM 1032 C CA A VAL A 1 138 ? 76.683 7.909 16.677 0.50 6.03 138 VAL J CA 1
ATOM 1033 C C A VAL A 1 138 ? 77.997 8.665 16.514 0.50 6.03 138 VAL J C 1
ATOM 1034 O O A VAL A 1 138 ? 78.711 8.502 15.516 0.50 6.03 138 VAL J O 1
ATOM 1038 N N A ASP A 1 139 ? 78.308 9.500 17.500 0.50 3.29 139 ASP J N 1
ATOM 1039 C CA A ASP A 1 139 ? 79.546 10.269 17.480 0.50 3.29 139 ASP J CA 1
ATOM 1040 C C A ASP A 1 139 ? 80.648 9.429 18.139 0.50 3.29 139 ASP J C 1
ATOM 1041 O O A ASP A 1 139 ? 80.965 9.627 19.316 0.50 3.29 139 ASP J O 1
ATOM 1046 N N A ASN A 1 140 ? 81.221 8.497 17.370 0.50 53.62 140 ASN J N 1
ATOM 1047 C CA A ASN A 1 140 ? 82.294 7.611 17.847 0.50 53.62 140 ASN J CA 1
ATOM 1048 C C A ASN A 1 140 ? 83.648 8.344 18.022 0.50 53.62 140 ASN J C 1
ATOM 1049 O O A ASN A 1 140 ? 84.320 8.197 19.058 0.50 53.62 140 ASN J O 1
ATOM 1054 N N A GLY A 1 141 ? 84.047 9.122 17.013 0.50 18.70 141 GLY J N 1
ATOM 1055 C CA A GLY A 1 141 ? 85.302 9.857 17.100 0.50 18.70 141 GLY J CA 1
ATOM 1056 C C A GLY A 1 141 ? 86.386 9.552 16.071 0.50 18.70 141 GLY J C 1
ATOM 1057 O O A GLY A 1 141 ? 87.457 9.041 16.434 0.50 18.70 141 GLY J O 1
ATOM 1058 N N A GLY A 1 142 ? 86.113 9.856 14.798 0.50 40.58 142 GLY J N 1
ATOM 1059 C CA A GLY A 1 142 ? 87.093 9.627 13.743 0.50 40.58 142 GLY J CA 1
ATOM 1060 C C A GLY A 1 142 ? 87.046 8.306 12.985 0.50 40.58 142 GLY J C 1
ATOM 1061 O O A GLY A 1 142 ? 87.594 8.178 11.887 0.50 40.58 142 GLY J O 1
ATOM 1062 N N A THR A 1 143 ? 86.391 7.309 13.553 0.50 9.35 143 THR J N 1
ATOM 1063 C CA A THR A 1 143 ? 86.322 6.041 12.866 0.50 9.35 143 THR J CA 1
ATOM 1064 C C A THR A 1 143 ? 85.150 5.212 13.362 0.50 9.35 143 THR J C 1
ATOM 1065 O O A THR A 1 143 ? 84.973 5.005 14.569 0.50 9.35 143 THR J O 1
ATOM 1069 N N A GLY A 1 144 ? 84.347 4.737 12.418 0.50 56.34 144 GLY J N 1
ATOM 1070 C CA A GLY A 1 144 ? 83.183 3.949 12.777 0.50 56.34 144 GLY J CA 1
ATOM 1071 C C A GLY A 1 144 ? 81.906 4.787 12.788 0.50 56.34 144 GLY J C 1
ATOM 1072 O O A GLY A 1 144 ? 80.839 4.276 13.122 0.50 56.34 144 GLY J O 1
ATOM 1073 N N A ASP A 1 145 ? 82.012 6.070 12.433 0.50 3.75 145 ASP J N 1
ATOM 1074 C CA A ASP A 1 145 ? 80.867 6.976 12.409 0.50 3.75 145 ASP J CA 1
ATOM 1075 C C A ASP A 1 145 ? 79.786 6.525 11.444 0.50 3.75 145 ASP J C 1
ATOM 1076 O O A ASP A 1 145 ? 80.055 5.789 10.496 0.50 3.75 145 ASP J O 1
ATOM 1081 N N A VAL A 1 146 ? 78.562 6.985 11.680 0.50 8.47 146 VAL J N 1
ATOM 1082 C CA A VAL A 1 146 ? 77.430 6.615 10.834 0.50 8.47 146 VAL J CA 1
ATOM 1083 C C A VAL A 1 146 ? 76.882 7.784 10.039 0.50 8.47 146 VAL J C 1
ATOM 1084 O O A VAL A 1 146 ? 76.214 8.657 10.589 0.50 8.47 146 VAL J O 1
ATOM 1088 N N A THR A 1 147 ? 77.158 7.789 8.740 0.50 14.83 147 THR J N 1
ATOM 1089 C CA A THR A 1 147 ? 76.678 8.846 7.856 0.50 14.83 147 THR J CA 1
ATOM 1090 C C A THR A 1 147 ? 75.231 8.519 7.468 0.50 14.83 147 THR J C 1
ATOM 1091 O O A THR A 1 147 ? 74.858 7.344 7.397 0.50 14.83 147 THR J O 1
ATOM 1095 N N A VAL A 1 148 ? 74.419 9.544 7.216 0.50 3.63 148 VAL J N 1
ATOM 1096 C CA A VAL A 1 148 ? 73.028 9.313 6.848 0.50 3.63 148 VAL J CA 1
ATOM 1097 C C A VAL A 1 148 ? 72.355 10.466 6.099 0.50 3.63 148 VAL J C 1
ATOM 1098 O O A VAL A 1 148 ? 71.984 11.462 6.709 0.50 3.63 148 VAL J O 1
ATOM 1102 N N A ALA A 1 149 ? 72.180 10.303 4.782 0.50 24.91 149 ALA J N 1
ATOM 1103 C CA A ALA A 1 149 ? 71.547 11.306 3.903 0.50 24.91 149 ALA J CA 1
ATOM 1104 C C A ALA A 1 149 ? 70.032 11.103 3.738 0.50 24.91 149 ALA J C 1
ATOM 1105 O O A ALA A 1 149 ? 69.425 10.306 4.450 0.50 24.91 149 ALA J O 1
ATOM 1107 N N A PRO A 1 150 ? 69.401 11.841 2.808 0.50 6.99 150 PRO J N 1
ATOM 1108 C CA A PRO A 1 150 ? 67.955 11.680 2.620 0.50 6.99 150 PRO J CA 1
ATOM 1109 C C A PRO A 1 150 ? 67.523 11.355 1.174 0.50 6.99 150 PRO J C 1
ATOM 1110 O O A PRO A 1 150 ? 68.346 11.324 0.262 0.50 6.99 150 PRO J O 1
ATOM 1114 N N A SER A 1 151 ? 66.225 11.125 0.972 0.50 28.36 151 SER J N 1
ATOM 1115 C CA A SER A 1 151 ? 65.686 10.805 -0.353 0.50 28.36 151 SER J CA 1
ATOM 1116 C C A SER A 1 151 ? 64.198 11.150 -0.600 0.50 28.36 151 SER J C 1
ATOM 1117 O O A SER A 1 151 ? 63.891 12.157 -1.242 0.50 28.36 151 SER J O 1
ATOM 1120 N N A ASN A 1 152 ? 63.284 10.328 -0.085 0.50 2.00 152 ASN J N 1
ATOM 1121 C CA A ASN A 1 152 ? 61.846 10.522 -0.282 0.50 2.00 152 ASN J CA 1
ATOM 1122 C C A ASN A 1 152 ? 61.182 11.762 0.313 0.50 2.00 152 ASN J C 1
ATOM 1123 O O A ASN A 1 152 ? 61.665 12.346 1.276 0.50 2.00 152 ASN J O 1
ATOM 1128 N N A PHE A 1 153 ? 60.045 12.138 -0.268 0.50 6.30 153 PHE J N 1
ATOM 1129 C CA A PHE A 1 153 ? 59.275 13.313 0.162 0.50 6.30 153 PHE J CA 1
ATOM 1130 C C A PHE A 1 153 ? 57.776 13.127 -0.177 0.50 6.30 153 PHE J C 1
ATOM 1131 O O A PHE A 1 153 ? 57.161 13.944 -0.877 0.50 6.30 153 PHE J O 1
ATOM 1139 N N A ALA A 1 154 ? 57.207 12.035 0.332 0.50 2.52 154 ALA J N 1
ATOM 1140 C CA A ALA A 1 154 ? 55.806 11.679 0.117 0.50 2.52 154 ALA J CA 1
ATOM 1141 C C A ALA A 1 154 ? 54.865 12.264 1.169 0.50 2.52 154 ALA J C 1
ATOM 1142 O O A ALA A 1 154 ? 54.954 11.938 2.358 0.50 2.52 154 ALA J O 1
ATOM 1144 N N A ASN A 1 155 ? 53.951 13.115 0.704 0.50 38.17 155 ASN J N 1
ATOM 1145 C CA A ASN A 1 155 ? 52.957 13.776 1.550 0.50 38.17 155 ASN J CA 1
ATOM 1146 C C A ASN A 1 155 ? 53.584 14.662 2.627 0.50 38.17 155 ASN J C 1
ATOM 1147 O O A ASN A 1 155 ? 52.923 15.042 3.601 0.50 38.17 155 ASN J O 1
ATOM 1152 N N A GLY A 1 156 ? 54.863 14.985 2.451 0.50 11.85 156 GLY J N 1
ATOM 1153 C CA A GLY A 1 156 ? 55.546 15.843 3.406 0.50 11.85 156 GLY J CA 1
ATOM 1154 C C A GLY A 1 156 ? 55.959 15.154 4.689 0.50 11.85 156 GLY J C 1
ATOM 1155 O O A GLY A 1 156 ? 56.283 15.803 5.681 0.50 11.85 156 GLY J O 1
ATOM 1156 N N A VAL A 1 157 ? 55.962 13.830 4.662 0.50 2.39 157 VAL J N 1
ATOM 1157 C CA A VAL A 1 157 ? 56.352 13.047 5.816 0.50 2.39 157 VAL J CA 1
ATOM 1158 C C A VAL A 1 157 ? 57.593 12.273 5.426 0.50 2.39 157 VAL J C 1
ATOM 1159 O O A VAL A 1 157 ? 57.495 11.222 4.801 0.50 2.39 157 VAL J O 1
ATOM 1163 N N A ALA A 1 158 ? 58.754 12.787 5.814 0.50 3.92 158 ALA J N 1
ATOM 1164 C CA A ALA A 1 158 ? 60.030 12.167 5.477 0.50 3.92 158 ALA J CA 1
ATOM 1165 C C A ALA A 1 158 ? 60.464 11.016 6.364 0.50 3.92 158 ALA J C 1
ATOM 1166 O O A ALA A 1 158 ? 60.011 10.870 7.490 0.50 3.92 158 ALA J O 1
ATOM 1168 N N A GLU A 1 159 ? 61.373 10.207 5.841 0.50 2.00 159 GLU J N 1
ATOM 1169 C CA A GLU A 1 159 ? 61.878 9.055 6.563 0.50 2.00 159 GLU J CA 1
ATOM 1170 C C A GLU A 1 159 ? 63.319 8.819 6.125 0.50 2.00 159 GLU J C 1
ATOM 1171 O O A GLU A 1 159 ? 63.577 8.492 4.973 0.50 2.00 159 GLU J O 1
ATOM 1177 N N A TRP A 1 160 ? 64.268 8.966 7.036 0.50 8.81 160 TRP J N 1
ATOM 1178 C CA A TRP A 1 160 ? 65.648 8.768 6.640 0.50 8.81 160 TRP J CA 1
ATOM 1179 C C A TRP A 1 160 ? 66.403 7.621 7.298 0.50 8.81 160 TRP J C 1
ATOM 1180 O O A TRP A 1 160 ? 66.519 7.565 8.524 0.50 8.81 160 TRP J O 1
ATOM 1191 N N A ILE A 1 161 ? 66.916 6.720 6.455 0.50 2.00 161 ILE J N 1
ATOM 1192 C CA A ILE A 1 161 ? 67.684 5.540 6.871 0.50 2.00 161 ILE J CA 1
ATOM 1193 C C A ILE A 1 161 ? 69.133 5.693 6.397 0.50 2.00 161 ILE J C 1
ATOM 1194 O O A ILE A 1 161 ? 69.369 6.057 5.247 0.50 2.00 161 ILE J O 1
ATOM 1199 N N A SER A 1 162 ? 70.092 5.386 7.273 0.50 2.00 162 SER J N 1
ATOM 1200 C CA A SER A 1 162 ? 71.501 5.566 6.946 0.50 2.00 162 SER J CA 1
ATOM 1201 C C A SER A 1 162 ? 72.133 4.722 5.868 0.50 2.00 162 SER J C 1
ATOM 1202 O O A SER A 1 162 ? 71.472 3.959 5.169 0.50 2.00 162 SER J O 1
ATOM 1205 N N A SER A 1 163 ? 73.445 4.897 5.758 0.50 13.95 163 SER J N 1
ATOM 1206 C CA A SER A 1 163 ? 74.292 4.238 4.776 0.50 13.95 163 SER J CA 1
ATOM 1207 C C A SER A 1 163 ? 74.264 2.704 4.735 0.50 13.95 163 SER J C 1
ATOM 1208 O O A SER A 1 163 ? 75.316 2.066 4.681 0.50 13.95 163 SER J O 1
ATOM 1211 N N A ASN A 1 164 ? 73.067 2.118 4.764 0.50 2.00 164 ASN J N 1
ATOM 1212 C CA A ASN A 1 164 ? 72.911 0.669 4.683 0.50 2.00 164 ASN J CA 1
ATOM 1213 C C A ASN A 1 164 ? 71.667 0.331 3.865 0.50 2.00 164 ASN J C 1
ATOM 1214 O O A ASN A 1 164 ? 71.451 0.909 2.810 0.50 2.00 164 ASN J O 1
ATOM 1219 N N A SER A 1 165 ? 70.845 -0.597 4.332 0.50 11.89 165 SER J N 1
ATOM 1220 C CA A SER A 1 165 ? 69.639 -0.969 3.588 0.50 11.89 165 SER J CA 1
ATOM 1221 C C A SER A 1 165 ? 68.419 -0.220 4.129 0.50 11.89 165 SER J C 1
ATOM 1222 O O A SER A 1 165 ? 68.496 0.443 5.166 0.50 11.89 165 SER J O 1
ATOM 1225 N N A ARG A 1 166 ? 67.297 -0.309 3.422 0.50 2.00 166 ARG J N 1
ATOM 1226 C CA A ARG A 1 166 ? 66.092 0.368 3.873 0.50 2.00 166 ARG J CA 1
ATOM 1227 C C A ARG A 1 166 ? 65.472 -0.398 5.033 0.50 2.00 166 ARG J C 1
ATOM 1228 O O A ARG A 1 166 ? 64.367 -0.084 5.479 0.50 2.00 166 ARG J O 1
ATOM 1236 N N A SER A 1 167 ? 66.202 -1.405 5.513 0.50 24.12 167 SER J N 1
ATOM 1237 C CA A SER A 1 167 ? 65.758 -2.263 6.620 0.50 24.12 167 SER J CA 1
ATOM 1238 C C A SER A 1 167 ? 66.876 -2.595 7.606 0.50 24.12 167 SER J C 1
ATOM 1239 O O A SER A 1 167 ? 66.725 -3.511 8.424 0.50 24.12 167 SER J O 1
ATOM 1242 N N A GLN A 1 168 ? 67.995 -1.880 7.518 0.50 2.00 168 GLN J N 1
ATOM 1243 C CA A GLN A 1 168 ? 69.113 -2.145 8.419 0.50 2.00 168 GLN J CA 1
ATOM 1244 C C A GLN A 1 168 ? 69.963 -0.912 8.790 0.50 2.00 168 GLN J C 1
ATOM 1245 O O A GLN A 1 168 ? 71.111 -1.076 9.214 0.50 2.00 168 GLN J O 1
ATOM 1251 N N A ALA A 1 169 ? 69.406 0.302 8.655 0.50 72.93 169 ALA J N 1
ATOM 1252 C CA A ALA A 1 169 ? 70.134 1.546 8.997 0.50 72.93 169 ALA J CA 1
ATOM 1253 C C A ALA A 1 169 ? 69.413 2.507 9.969 0.50 72.93 169 ALA J C 1
ATOM 1254 O O A ALA A 1 169 ? 68.211 2.391 10.220 0.50 72.93 169 ALA J O 1
ATOM 1256 N N A TYR A 1 170 ? 70.155 3.463 10.507 0.50 2.00 170 TYR J N 1
ATOM 1257 C CA A TYR A 1 170 ? 69.580 4.403 11.446 0.50 2.00 170 TYR J CA 1
ATOM 1258 C C A TYR A 1 170 ? 68.466 5.275 10.865 0.50 2.00 170 TYR J C 1
ATOM 1259 O O A TYR A 1 170 ? 68.732 6.334 10.315 0.50 2.00 170 TYR J O 1
ATOM 1268 N N A LYS A 1 171 ? 67.219 4.829 11.017 0.50 28.39 171 LYS J N 1
ATOM 1269 C CA A LYS A 1 171 ? 66.038 5.543 10.500 0.50 28.39 171 LYS J CA 1
ATOM 1270 C C A LYS A 1 171 ? 65.444 6.563 11.477 0.50 28.39 171 LYS J C 1
ATOM 1271 O O A LYS A 1 171 ? 65.564 6.402 12.688 0.50 28.39 171 LYS J O 1
ATOM 1277 N N A VAL A 1 172 ? 64.798 7.602 10.949 0.50 2.00 172 VAL J N 1
ATOM 1278 C CA A VAL A 1 172 ? 64.174 8.633 11.784 0.50 2.00 172 VAL J CA 1
ATOM 1279 C C A VAL A 1 172 ? 63.036 9.269 10.991 0.50 2.00 172 VAL J C 1
ATOM 1280 O O A VAL A 1 172 ? 63.176 9.463 9.783 0.50 2.00 172 VAL J O 1
ATOM 1284 N N A THR A 1 173 ? 61.923 9.594 11.655 0.50 6.15 173 THR J N 1
ATOM 1285 C CA A THR A 1 173 ? 60.785 10.227 10.984 0.50 6.15 173 THR J CA 1
ATOM 1286 C C A THR A 1 173 ? 60.296 11.480 11.726 0.50 6.15 173 THR J C 1
ATOM 1287 O O A THR A 1 173 ? 60.886 11.878 12.725 0.50 6.15 173 THR J O 1
ATOM 1291 N N A CYS A 1 174 ? 59.230 12.099 11.215 0.50 11.13 174 CYS J N 1
ATOM 1292 C CA A CYS A 1 174 ? 58.611 13.289 11.817 0.50 11.13 174 CYS J CA 1
ATOM 1293 C C A CYS A 1 174 ? 57.512 13.914 10.965 0.50 11.13 174 CYS J C 1
ATOM 1294 O O A CYS A 1 174 ? 57.253 13.488 9.843 0.50 11.13 174 CYS J O 1
ATOM 1297 N N A SER A 1 175 ? 56.882 14.949 11.516 0.50 5.02 175 SER J N 1
ATOM 1298 C CA A SER A 1 175 ? 55.831 15.686 10.836 0.50 5.02 175 SER J CA 1
ATOM 1299 C C A SER A 1 175 ? 55.242 16.767 11.743 0.50 5.02 175 SER J C 1
ATOM 1300 O O A SER A 1 175 ? 55.207 16.628 12.964 0.50 5.02 175 SER J O 1
ATOM 1303 N N A VAL A 1 176 ? 54.773 17.843 11.125 0.50 12.11 176 VAL J N 1
ATOM 1304 C CA A VAL A 1 176 ? 54.190 18.969 11.849 0.50 12.11 176 VAL J CA 1
ATOM 1305 C C A VAL A 1 176 ? 52.842 19.379 11.286 0.50 12.11 176 VAL J C 1
ATOM 1306 O O A VAL A 1 176 ? 52.598 19.280 10.077 0.50 12.11 176 VAL J O 1
ATOM 1310 N N A ARG A 1 177 ? 51.966 19.858 12.160 0.50 27.48 177 ARG J N 1
ATOM 1311 C CA A ARG A 1 177 ? 50.650 20.273 11.704 0.50 27.48 177 ARG J CA 1
ATOM 1312 C C A ARG A 1 177 ? 49.884 21.016 12.808 0.50 27.48 177 ARG J C 1
ATOM 1313 O O A ARG A 1 177 ? 50.121 20.783 14.003 0.50 27.48 177 ARG J O 1
ATOM 1321 N N A GLN A 1 178 ? 48.988 21.916 12.391 0.50 15.07 178 GLN J N 1
ATOM 1322 C CA A GLN A 1 178 ? 48.151 22.696 13.298 0.50 15.07 178 GLN J CA 1
ATOM 1323 C C A GLN A 1 178 ? 47.059 21.758 13.787 0.50 15.07 178 GLN J C 1
ATOM 1324 O O A GLN A 1 178 ? 46.011 21.643 13.153 0.50 15.07 178 GLN J O 1
ATOM 1330 N N A SER A 1 179 ? 47.288 21.093 14.913 0.50 13.87 179 SER J N 1
ATOM 1331 C CA A SER A 1 179 ? 46.293 20.154 15.426 0.50 13.87 179 SER J CA 1
ATOM 1332 C C A SER A 1 179 ? 44.970 20.818 15.806 0.50 13.87 179 SER J C 1
ATOM 1333 O O A SER A 1 179 ? 43.903 20.213 15.621 0.50 13.87 179 SER J O 1
ATOM 1336 N N A SER A 1 180 ? 45.036 22.042 16.338 0.50 29.83 180 SER J N 1
ATOM 1337 C CA A SER A 1 180 ? 43.833 22.783 16.725 0.50 29.83 180 SER J CA 1
ATOM 1338 C C A SER A 1 180 ? 44.001 24.302 16.627 0.50 29.83 180 SER J C 1
ATOM 1339 O O A SER A 1 180 ? 44.918 24.803 16.001 0.50 29.83 180 SER J O 1
ATOM 1342 N N A ALA A 1 181 ? 43.087 25.022 17.255 0.50 2.00 181 ALA J N 1
ATOM 1343 C CA A ALA A 1 181 ? 43.043 26.479 17.231 0.50 2.00 181 ALA J CA 1
ATOM 1344 C C A ALA A 1 181 ? 44.219 27.183 17.881 0.50 2.00 181 ALA J C 1
ATOM 1345 O O A ALA A 1 181 ? 44.310 28.403 17.817 0.50 2.00 181 ALA J O 1
ATOM 1347 N N A GLN A 1 182 ? 45.174 26.440 18.421 0.50 19.76 182 GLN J N 1
ATOM 1348 C CA A GLN A 1 182 ? 46.236 27.136 19.139 0.50 19.76 182 GLN J CA 1
ATOM 1349 C C A GLN A 1 182 ? 47.620 26.472 19.199 0.50 19.76 182 GLN J C 1
ATOM 1350 O O A GLN A 1 182 ? 48.637 27.174 19.326 0.50 19.76 182 GLN J O 1
ATOM 1356 N N A ASN A 1 183 ? 47.671 25.140 19.099 0.50 9.40 183 ASN J N 1
ATOM 1357 C CA A ASN A 1 183 ? 48.940 24.423 19.196 0.50 9.40 183 ASN J CA 1
ATOM 1358 C C A ASN A 1 183 ? 49.349 23.730 17.914 0.50 9.40 183 ASN J C 1
ATOM 1359 O O A ASN A 1 183 ? 48.590 23.666 16.938 0.50 9.40 183 ASN J O 1
ATOM 1364 N N A ARG A 1 184 ? 50.574 23.219 17.945 0.50 30.92 184 ARG J N 1
ATOM 1365 C CA A ARG A 1 184 ? 51.164 22.495 16.830 0.50 30.92 184 ARG J CA 1
ATOM 1366 C C A ARG A 1 184 ? 51.969 21.314 17.418 0.50 30.92 184 ARG J C 1
ATOM 1367 O O A ARG A 1 184 ? 52.168 21.243 18.642 0.50 30.92 184 ARG J O 1
ATOM 1375 N N A LYS A 1 185 ? 52.419 20.391 16.563 0.50 14.98 185 LYS J N 1
ATOM 1376 C CA A LYS A 1 185 ? 53.185 19.250 17.044 0.50 14.98 185 LYS J CA 1
ATOM 1377 C C A LYS A 1 185 ? 54.393 18.856 16.206 0.50 14.98 185 LYS J C 1
ATOM 1378 O O A LYS A 1 185 ? 54.460 19.139 15.015 0.50 14.98 185 LYS J O 1
ATOM 1384 N N A TYR A 1 186 ? 55.352 18.212 16.860 0.50 2.20 186 TYR J N 1
ATOM 1385 C CA A TYR A 1 186 ? 56.570 17.743 16.219 0.50 2.20 186 TYR J CA 1
ATOM 1386 C C A TYR A 1 186 ? 56.678 16.256 16.469 0.50 2.20 186 TYR J C 1
ATOM 1387 O O A TYR A 1 186 ? 57.305 15.835 17.439 0.50 2.20 186 TYR J O 1
ATOM 1396 N N A THR A 1 187 ? 56.064 15.468 15.591 0.50 24.20 187 THR J N 1
ATOM 1397 C CA A THR A 1 187 ? 56.080 14.006 15.695 0.50 24.20 187 THR J CA 1
ATOM 1398 C C A THR A 1 187 ? 57.400 13.448 15.164 0.50 24.20 187 THR J C 1
ATOM 1399 O O A THR A 1 187 ? 57.421 12.714 14.176 0.50 24.20 187 THR J O 1
ATOM 1403 N N A ILE A 1 188 ? 58.492 13.797 15.841 0.50 3.72 188 ILE J N 1
ATOM 1404 C CA A ILE A 1 188 ? 59.841 13.369 15.458 0.50 3.72 188 ILE J CA 1
ATOM 1405 C C A ILE A 1 188 ? 60.233 11.993 15.976 0.50 3.72 188 ILE J C 1
ATOM 1406 O O A ILE A 1 188 ? 60.926 11.877 16.984 0.50 3.72 188 ILE J O 1
ATOM 1411 N N A LYS A 1 189 ? 59.794 10.955 15.278 0.50 10.81 189 LYS J N 1
ATOM 1412 C CA A LYS A 1 189 ? 60.117 9.590 15.661 0.50 10.81 189 LYS J CA 1
ATOM 1413 C C A LYS A 1 189 ? 61.575 9.355 15.289 0.50 10.81 189 LYS J C 1
ATOM 1414 O O A LYS A 1 189 ? 61.983 9.634 14.162 0.50 10.81 189 LYS J O 1
ATOM 1420 N N A VAL A 1 190 ? 62.357 8.833 16.228 0.50 22.83 190 VAL J N 1
ATOM 1421 C CA A VAL A 1 190 ? 63.764 8.559 15.969 0.50 22.83 190 VAL J CA 1
ATOM 1422 C C A VAL A 1 190 ? 64.081 7.096 16.267 0.50 22.83 190 VAL J C 1
ATOM 1423 O O A VAL A 1 190 ? 64.661 6.761 17.295 0.50 22.83 190 VAL J O 1
ATOM 1427 N N A GLU A 1 191 ? 63.683 6.228 15.350 0.50 2.00 191 GLU J N 1
ATOM 1428 C CA A GLU A 1 191 ? 63.909 4.805 15.489 0.50 2.00 191 GLU J CA 1
ATOM 1429 C C A GLU A 1 191 ? 65.405 4.487 15.458 0.50 2.00 191 GLU J C 1
ATOM 1430 O O A GLU A 1 191 ? 65.956 4.183 14.409 0.50 2.00 191 GLU J O 1
ATOM 1436 N N A VAL A 1 192 ? 66.051 4.532 16.620 0.50 10.49 192 VAL J N 1
ATOM 1437 C CA A VAL A 1 192 ? 67.493 4.263 16.727 0.50 10.49 192 VAL J CA 1
ATOM 1438 C C A VAL A 1 192 ? 67.896 2.785 16.761 0.50 10.49 192 VAL J C 1
ATOM 1439 O O A VAL A 1 192 ? 67.619 2.059 17.723 0.50 10.49 192 VAL J O 1
ATOM 1443 N N A PRO A 1 193 ? 68.556 2.321 15.692 0.50 3.40 193 PRO J N 1
ATOM 1444 C CA A PRO A 1 193 ? 69.009 0.935 15.592 0.50 3.40 193 PRO J CA 1
ATOM 1445 C C A PRO A 1 193 ? 70.232 0.756 16.490 0.50 3.40 193 PRO J C 1
ATOM 1446 O O A PRO A 1 193 ? 70.756 1.725 17.029 0.50 3.40 193 PRO J O 1
ATOM 1450 N N A LYS A 1 194 ? 70.684 -0.480 16.651 0.50 3.17 194 LYS J N 1
ATOM 1451 C CA A LYS A 1 194 ? 71.856 -0.749 17.466 0.50 3.17 194 LYS J CA 1
ATOM 1452 C C A LYS A 1 194 ? 72.873 -1.507 16.646 0.50 3.17 194 LYS J C 1
ATOM 1453 O O A LYS A 1 194 ? 72.520 -2.364 15.848 0.50 3.17 194 LYS J O 1
ATOM 1459 N N A VAL A 1 195 ? 74.141 -1.174 16.829 0.50 11.58 195 VAL J N 1
ATOM 1460 C CA A VAL A 1 195 ? 75.212 -1.857 16.117 0.50 11.58 195 VAL J CA 1
ATOM 1461 C C A VAL A 1 195 ? 76.456 -1.786 16.982 0.50 11.58 195 VAL J C 1
ATOM 1462 O O A VAL A 1 195 ? 77.330 -0.951 16.728 0.50 11.58 195 VAL J O 1
ATOM 1466 N N A ALA A 1 196 ? 76.531 -2.665 17.992 0.50 29.59 196 ALA J N 1
ATOM 1467 C CA A ALA A 1 196 ? 77.668 -2.710 18.933 0.50 29.59 196 ALA J CA 1
ATOM 1468 C C A ALA A 1 196 ? 78.496 -4.013 18.938 0.50 29.59 196 ALA J C 1
ATOM 1469 O O A ALA A 1 196 ? 78.451 -4.800 17.986 0.50 29.59 196 ALA J O 1
ATOM 1471 N N A THR A 1 197 ? 79.258 -4.224 20.012 0.50 2.00 197 THR J N 1
ATOM 1472 C CA A THR A 1 197 ? 80.098 -5.414 20.144 0.50 2.00 197 THR J CA 1
ATOM 1473 C C A THR A 1 197 ? 80.826 -5.652 18.817 0.50 2.00 197 THR J C 1
ATOM 1474 O O A THR A 1 197 ? 80.691 -6.711 18.200 0.50 2.00 197 THR J O 1
ATOM 1478 N N A GLN A 1 198 ? 81.590 -4.654 18.376 0.50 12.59 198 GLN J N 1
ATOM 1479 C CA A GLN A 1 198 ? 82.325 -4.761 17.114 0.50 12.59 198 GLN J CA 1
ATOM 1480 C C A GLN A 1 198 ? 83.384 -3.665 16.986 0.50 12.59 198 GLN J C 1
ATOM 1481 O O A GLN A 1 198 ? 83.234 -2.567 17.515 0.50 12.59 198 GLN J O 1
ATOM 1487 N N A THR A 1 199 ? 84.459 -3.983 16.278 0.50 24.77 199 THR J N 1
ATOM 1488 C CA A THR A 1 199 ? 85.540 -3.032 16.057 0.50 24.77 199 THR J CA 1
ATOM 1489 C C A THR A 1 199 ? 85.123 -2.154 14.907 0.50 24.77 199 THR J C 1
ATOM 1490 O O A THR A 1 199 ? 84.757 -0.998 15.085 0.50 24.77 199 THR J O 1
ATOM 1494 N N A VAL A 1 200 ? 85.190 -2.729 13.717 0.50 4.24 200 VAL J N 1
ATOM 1495 C CA A VAL A 1 200 ? 84.826 -2.036 12.497 0.50 4.24 200 VAL J CA 1
ATOM 1496 C C A VAL A 1 200 ? 84.322 -3.135 11.587 0.50 4.24 200 VAL J C 1
ATOM 1497 O O A VAL A 1 200 ? 84.733 -3.233 10.434 0.50 4.24 200 VAL J O 1
ATOM 1501 N N A GLY A 1 201 ? 83.442 -3.975 12.114 0.50 2.00 201 GLY J N 1
ATOM 1502 C CA A GLY A 1 201 ? 82.948 -5.071 11.312 0.50 2.00 201 GLY J CA 1
ATOM 1503 C C A GLY A 1 201 ? 84.031 -6.124 11.286 0.50 2.00 201 GLY J C 1
ATOM 1504 O O A GLY A 1 201 ? 84.510 -6.526 10.232 0.50 2.00 201 GLY J O 1
ATOM 1505 N N A GLY A 1 202 ? 84.418 -6.573 12.471 0.50 15.35 202 GLY J N 1
ATOM 1506 C CA A GLY A 1 202 ? 85.458 -7.575 12.568 0.50 15.35 202 GLY J CA 1
ATOM 1507 C C A GLY A 1 202 ? 85.009 -8.958 13.004 0.50 15.35 202 GLY J C 1
ATOM 1508 O O A GLY A 1 202 ? 85.735 -9.648 13.717 0.50 15.35 202 GLY J O 1
ATOM 1509 N N A VAL A 1 203 ? 83.813 -9.364 12.592 0.50 2.00 203 VAL J N 1
ATOM 1510 C CA A VAL A 1 203 ? 83.290 -10.687 12.917 0.50 2.00 203 VAL J CA 1
ATOM 1511 C C A VAL A 1 203 ? 82.860 -10.911 14.371 0.50 2.00 203 VAL J C 1
ATOM 1512 O O A VAL A 1 203 ? 81.866 -11.573 14.616 0.50 2.00 203 VAL J O 1
ATOM 1516 N N A GLU A 1 204 ? 83.600 -10.377 15.339 0.50 6.05 204 GLU J N 1
ATOM 1517 C CA A GLU A 1 204 ? 83.225 -10.556 16.746 0.50 6.05 204 GLU J CA 1
ATOM 1518 C C A GLU A 1 204 ? 81.958 -9.790 17.084 0.50 6.05 204 GLU J C 1
ATOM 1519 O O A GLU A 1 204 ? 81.829 -9.277 18.186 0.50 6.05 204 GLU J O 1
ATOM 1525 N N A LEU A 1 205 ? 81.013 -9.721 16.150 0.50 36.30 205 LEU J N 1
ATOM 1526 C CA A LEU A 1 205 ? 79.755 -8.980 16.370 0.50 36.30 205 LEU J CA 1
ATOM 1527 C C A LEU A 1 205 ? 78.698 -9.521 17.328 0.50 36.30 205 LEU J C 1
ATOM 1528 O O A LEU A 1 205 ? 78.333 -8.840 18.293 0.50 36.30 205 LEU J O 1
ATOM 1533 N N A PRO A 1 206 ? 78.223 -10.752 17.097 0.50 2.00 206 PRO J N 1
ATOM 1534 C CA A PRO A 1 206 ? 77.203 -11.331 17.972 0.50 2.00 206 PRO J CA 1
ATOM 1535 C C A PRO A 1 206 ? 76.351 -10.320 18.803 0.50 2.00 206 PRO J C 1
ATOM 1536 O O A PRO A 1 206 ? 76.205 -10.457 20.012 0.50 2.00 206 PRO J O 1
ATOM 1540 N N A VAL A 1 207 ? 75.784 -9.314 18.143 0.50 6.52 207 VAL J N 1
ATOM 1541 C CA A VAL A 1 207 ? 74.969 -8.314 18.832 0.50 6.52 207 VAL J CA 1
ATOM 1542 C C A VAL A 1 207 ? 73.586 -8.906 19.081 0.50 6.52 207 VAL J C 1
ATOM 1543 O O A VAL A 1 207 ? 73.266 -9.966 18.551 0.50 6.52 207 VAL J O 1
ATOM 1547 N N A ALA A 1 208 ? 72.754 -8.210 19.852 0.50 19.25 208 ALA J N 1
ATOM 1548 C CA A ALA A 1 208 ? 71.417 -8.715 20.161 0.50 19.25 208 ALA J CA 1
ATOM 1549 C C A ALA A 1 208 ? 70.357 -7.640 20.396 0.50 19.25 208 ALA J C 1
ATOM 1550 O O A ALA A 1 208 ? 70.668 -6.472 20.648 0.50 19.25 208 ALA J O 1
ATOM 1552 N N A ALA A 1 209 ? 69.096 -8.058 20.321 0.50 16.13 209 ALA J N 1
ATOM 1553 C CA A ALA A 1 209 ? 67.955 -7.164 20.530 0.50 16.13 209 ALA J CA 1
ATOM 1554 C C A ALA A 1 209 ? 67.827 -6.138 19.401 0.50 16.13 209 ALA J C 1
ATOM 1555 O O A ALA A 1 209 ? 68.756 -5.383 19.093 0.50 16.13 209 ALA J O 1
ATOM 1557 N N A TRP A 1 210 ? 66.643 -6.116 18.798 0.50 3.75 210 TRP J N 1
ATOM 1558 C CA A TRP A 1 210 ? 66.351 -5.257 17.662 0.50 3.75 210 TRP J CA 1
ATOM 1559 C C A TRP A 1 210 ? 65.605 -3.939 17.804 0.50 3.75 210 TRP J C 1
ATOM 1560 O O A TRP A 1 210 ? 64.446 -3.897 18.209 0.50 3.75 210 TRP J O 1
ATOM 1571 N N A ARG A 1 211 ? 66.323 -2.875 17.457 0.50 2.00 211 ARG J N 1
ATOM 1572 C CA A ARG A 1 211 ? 65.815 -1.510 17.417 0.50 2.00 211 ARG J CA 1
ATOM 1573 C C A ARG A 1 211 ? 65.275 -0.760 18.621 0.50 2.00 211 ARG J C 1
ATOM 1574 O O A ARG A 1 211 ? 65.268 -1.235 19.757 0.50 2.00 211 ARG J O 1
ATOM 1582 N N A SER A 1 212 ? 64.789 0.433 18.301 0.50 7.36 212 SER J N 1
ATOM 1583 C CA A SER A 1 212 ? 64.219 1.362 19.249 0.50 7.36 212 SER J CA 1
ATOM 1584 C C A SER A 1 212 ? 63.137 2.136 18.493 0.50 7.36 212 SER J C 1
ATOM 1585 O O A SER A 1 212 ? 63.245 2.292 17.283 0.50 7.36 212 SER J O 1
ATOM 1588 N N A TYR A 1 213 ? 62.104 2.621 19.182 0.50 5.16 213 TYR J N 1
ATOM 1589 C CA A TYR A 1 213 ? 61.042 3.373 18.510 0.50 5.16 213 TYR J CA 1
ATOM 1590 C C A TYR A 1 213 ? 60.776 4.690 19.209 0.50 5.16 213 TYR J C 1
ATOM 1591 O O A TYR A 1 213 ? 59.695 4.907 19.740 0.50 5.16 213 TYR J O 1
ATOM 1600 N N A LEU A 1 214 ? 61.782 5.562 19.188 0.50 54.12 214 LEU J N 1
ATOM 1601 C CA A LEU A 1 214 ? 61.732 6.888 19.821 0.50 54.12 214 LEU J CA 1
ATOM 1602 C C A LEU A 1 214 ? 60.689 7.844 19.212 0.50 54.12 214 LEU J C 1
ATOM 1603 O O A LEU A 1 214 ? 61.033 8.891 18.648 0.50 54.12 214 LEU J O 1
ATOM 1608 N N A ASN A 1 215 ? 59.419 7.481 19.336 0.50 2.00 215 ASN J N 1
ATOM 1609 C CA A ASN A 1 215 ? 58.347 8.294 18.806 0.50 2.00 215 ASN J CA 1
ATOM 1610 C C A ASN A 1 215 ? 58.280 9.567 19.653 0.50 2.00 215 ASN J C 1
ATOM 1611 O O A ASN A 1 215 ? 58.323 9.503 20.885 0.50 2.00 215 ASN J O 1
ATOM 1616 N N A MET A 1 216 ? 58.191 10.720 18.996 0.50 2.00 216 MET J N 1
ATOM 1617 C CA A MET A 1 216 ? 58.125 11.989 19.714 0.50 2.00 216 MET J CA 1
ATOM 1618 C C A MET A 1 216 ? 56.917 12.844 19.315 0.50 2.00 216 MET J C 1
ATOM 1619 O O A MET A 1 216 ? 56.468 12.810 18.174 0.50 2.00 216 MET J O 1
ATOM 1624 N N A GLU A 1 217 ? 56.394 13.593 20.282 0.50 2.00 217 GLU J N 1
ATOM 1625 C CA A GLU A 1 217 ? 55.263 14.483 20.081 0.50 2.00 217 GLU J CA 1
ATOM 1626 C C A GLU A 1 217 ? 55.545 15.753 20.842 0.50 2.00 217 GLU J C 1
ATOM 1627 O O A GLU A 1 217 ? 55.109 15.903 21.984 0.50 2.00 217 GLU J O 1
ATOM 1633 N N A LEU A 1 218 ? 56.284 16.656 20.193 0.50 73.09 218 LEU J N 1
ATOM 1634 C CA A LEU A 1 218 ? 56.681 17.957 20.765 0.50 73.09 218 LEU J CA 1
ATOM 1635 C C A LEU A 1 218 ? 55.678 19.067 20.391 0.50 73.09 218 LEU J C 1
ATOM 1636 O O A LEU A 1 218 ? 55.787 19.685 19.323 0.50 73.09 218 LEU J O 1
ATOM 1641 N N A THR A 1 219 ? 54.710 19.312 21.270 0.50 2.00 219 THR J N 1
ATOM 1642 C CA A THR A 1 219 ? 53.700 20.321 21.029 0.50 2.00 219 THR J CA 1
ATOM 1643 C C A THR A 1 219 ? 54.204 21.692 21.399 0.50 2.00 219 THR J C 1
ATOM 1644 O O A THR A 1 219 ? 54.543 21.948 22.539 0.50 2.00 219 THR J O 1
ATOM 1648 N N A ILE A 1 220 ? 54.236 22.571 20.411 0.50 2.00 220 ILE J N 1
ATOM 1649 C CA A ILE A 1 220 ? 54.702 23.928 20.596 0.50 2.00 220 ILE J CA 1
ATOM 1650 C C A ILE A 1 220 ? 53.578 24.882 20.227 0.50 2.00 220 ILE J C 1
ATOM 1651 O O A ILE A 1 220 ? 53.099 24.874 19.107 0.50 2.00 220 ILE J O 1
ATOM 1656 N N A PRO A 1 221 ? 53.134 25.704 21.182 0.50 2.63 221 PRO J N 1
ATOM 1657 C CA A PRO A 1 221 ? 52.066 26.693 21.035 0.50 2.63 221 PRO J CA 1
ATOM 1658 C C A PRO A 1 221 ? 52.446 27.817 20.095 0.50 2.63 221 PRO J C 1
ATOM 1659 O O A PRO A 1 221 ? 53.618 28.139 19.968 0.50 2.63 221 PRO J O 1
ATOM 1663 N N A ILE A 1 222 ? 51.451 28.430 19.461 0.50 2.00 222 ILE J N 1
ATOM 1664 C CA A ILE A 1 222 ? 51.700 29.515 18.519 0.50 2.00 222 ILE J CA 1
ATOM 1665 C C A ILE A 1 222 ? 52.020 30.840 19.200 0.50 2.00 222 ILE J C 1
ATOM 1666 O O A ILE A 1 222 ? 52.142 31.867 18.548 0.50 2.00 222 ILE J O 1
ATOM 1671 N N A PHE A 1 223 ? 52.160 30.817 20.514 0.50 2.00 223 PHE J N 1
ATOM 1672 C CA A PHE A 1 223 ? 52.475 32.032 21.246 0.50 2.00 223 PHE J CA 1
ATOM 1673 C C A PHE A 1 223 ? 53.984 32.171 21.478 0.50 2.00 223 PHE J C 1
ATOM 1674 O O A PHE A 1 223 ? 54.450 33.150 22.053 0.50 2.00 223 PHE J O 1
ATOM 1682 N N A ALA A 1 224 ? 54.747 31.197 21.002 0.50 2.00 224 ALA J N 1
ATOM 1683 C CA A ALA A 1 224 ? 56.194 31.205 21.171 0.50 2.00 224 ALA J CA 1
ATOM 1684 C C A ALA A 1 224 ? 56.890 32.093 20.169 0.50 2.00 224 ALA J C 1
ATOM 1685 O O A ALA A 1 224 ? 56.294 32.584 19.233 0.50 2.00 224 ALA J O 1
ATOM 1687 N N A THR A 1 225 ? 58.178 32.289 20.384 0.50 2.00 225 THR J N 1
ATOM 1688 C CA A THR A 1 225 ? 58.981 33.112 19.505 0.50 2.00 225 THR J CA 1
ATOM 1689 C C A THR A 1 225 ? 60.404 32.596 19.460 0.50 2.00 225 THR J C 1
ATOM 1690 O O A THR A 1 225 ? 60.689 31.491 19.886 0.50 2.00 225 THR J O 1
ATOM 1694 N N A ASN A 1 226 ? 61.308 33.407 18.943 0.50 3.67 226 ASN J N 1
ATOM 1695 C CA A ASN A 1 226 ? 62.699 32.995 18.827 0.50 3.67 226 ASN J CA 1
ATOM 1696 C C A ASN A 1 226 ? 63.374 32.690 20.158 0.50 3.67 226 ASN J C 1
ATOM 1697 O O A ASN A 1 226 ? 63.931 31.621 20.349 0.50 3.67 226 ASN J O 1
ATOM 1702 N N A SER A 1 227 ? 63.333 33.636 21.082 0.50 2.00 227 SER J N 1
ATOM 1703 C CA A SER A 1 227 ? 63.987 33.434 22.362 0.50 2.00 227 SER J CA 1
ATOM 1704 C C A SER A 1 227 ? 63.449 32.278 23.181 0.50 2.00 227 SER J C 1
ATOM 1705 O O A SER A 1 227 ? 64.221 31.473 23.672 0.50 2.00 227 SER J O 1
ATOM 1708 N N A ASP A 1 228 ? 62.134 32.181 23.336 0.50 14.30 228 ASP J N 1
ATOM 1709 C CA A ASP A 1 228 ? 61.561 31.086 24.128 0.50 14.30 228 ASP J CA 1
ATOM 1710 C C A ASP A 1 228 ? 61.740 29.712 23.503 0.50 14.30 228 ASP J C 1
ATOM 1711 O O A ASP A 1 228 ? 61.576 28.704 24.177 0.50 14.30 228 ASP J O 1
ATOM 1716 N N A CYS A 1 229 ? 62.068 29.658 22.219 0.50 2.94 229 CYS J N 1
ATOM 1717 C CA A CYS A 1 229 ? 62.234 28.364 21.582 0.50 2.94 229 CYS J CA 1
ATOM 1718 C C A CYS A 1 229 ? 63.645 27.806 21.715 0.50 2.94 229 CYS J C 1
ATOM 1719 O O A CYS A 1 229 ? 63.846 26.598 21.617 0.50 2.94 229 CYS J O 1
ATOM 1722 N N A GLU A 1 230 ? 64.625 28.675 21.950 0.50 2.39 230 GLU J N 1
ATOM 1723 C CA A GLU A 1 230 ? 66.000 28.206 22.117 0.50 2.39 230 GLU J CA 1
ATOM 1724 C C A GLU A 1 230 ? 66.049 27.457 23.431 0.50 2.39 230 GLU J C 1
ATOM 1725 O O A GLU A 1 230 ? 66.834 26.540 23.605 0.50 2.39 230 GLU J O 1
ATOM 1731 N N A LEU A 1 231 ? 65.183 27.871 24.348 0.50 2.00 231 LEU J N 1
ATOM 1732 C CA A LEU A 1 231 ? 65.060 27.283 25.676 0.50 2.00 231 LEU J CA 1
ATOM 1733 C C A LEU A 1 231 ? 64.396 25.915 25.575 0.50 2.00 231 LEU J C 1
ATOM 1734 O O A LEU A 1 231 ? 64.618 25.042 26.405 0.50 2.00 231 LEU J O 1
ATOM 1739 N N A ILE A 1 232 ? 63.558 25.748 24.555 0.50 16.56 232 ILE J N 1
ATOM 1740 C CA A ILE A 1 232 ? 62.861 24.487 24.314 0.50 16.56 232 ILE J CA 1
ATOM 1741 C C A ILE A 1 232 ? 63.913 23.467 23.867 0.50 16.56 232 ILE J C 1
ATOM 1742 O O A ILE A 1 232 ? 63.919 22.332 24.341 0.50 16.56 232 ILE J O 1
ATOM 1747 N N A VAL A 1 233 ? 64.811 23.893 22.974 0.50 33.55 233 VAL J N 1
ATOM 1748 C CA A VAL A 1 233 ? 65.886 23.037 22.444 0.50 33.55 233 VAL J CA 1
ATOM 1749 C C A VAL A 1 233 ? 66.877 22.630 23.556 0.50 33.55 233 VAL J C 1
ATOM 1750 O O A VAL A 1 233 ? 67.250 21.455 23.690 0.50 33.55 233 VAL J O 1
ATOM 1754 N N A LYS A 1 234 ? 67.294 23.612 24.351 0.50 8.55 234 LYS J N 1
ATOM 1755 C CA A LYS A 1 234 ? 68.231 23.378 25.439 0.50 8.55 234 LYS J CA 1
ATOM 1756 C C A LYS A 1 234 ? 67.638 22.417 26.460 0.50 8.55 234 LYS J C 1
ATOM 1757 O O A LYS A 1 234 ? 68.348 21.843 27.279 0.50 8.55 234 LYS J O 1
ATOM 1763 N N A ALA A 1 235 ? 66.327 22.231 26.393 0.50 2.00 235 ALA J N 1
ATOM 1764 C CA A ALA A 1 235 ? 65.638 21.338 27.316 0.50 2.00 235 ALA J CA 1
ATOM 1765 C C A ALA A 1 235 ? 65.661 19.938 26.749 0.50 2.00 235 ALA J C 1
ATOM 1766 O O A ALA A 1 235 ? 65.576 18.955 27.471 0.50 2.00 235 ALA J O 1
ATOM 1768 N N A MET A 1 236 ? 65.776 19.861 25.435 0.50 2.00 236 MET J N 1
ATOM 1769 C CA A MET A 1 236 ? 65.812 18.579 24.756 0.50 2.00 236 MET J CA 1
ATOM 1770 C C A MET A 1 236 ? 67.205 17.996 24.806 0.50 2.00 236 MET J C 1
ATOM 1771 O O A MET A 1 236 ? 67.383 16.797 25.000 0.50 2.00 236 MET J O 1
ATOM 1776 N N A GLN A 1 237 ? 68.197 18.855 24.628 0.50 9.16 237 GLN J N 1
ATOM 1777 C CA A GLN A 1 237 ? 69.576 18.410 24.643 0.50 9.16 237 GLN J CA 1
ATOM 1778 C C A GLN A 1 237 ? 70.111 18.294 26.070 0.50 9.16 237 GLN J C 1
ATOM 1779 O O A GLN A 1 237 ? 70.908 17.404 26.380 0.50 9.16 237 GLN J O 1
ATOM 1785 N N A GLY A 1 238 ? 69.666 19.187 26.947 0.50 2.00 238 GLY J N 1
ATOM 1786 C CA A GLY A 1 238 ? 70.111 19.129 28.328 0.50 2.00 238 GLY J CA 1
ATOM 1787 C C A GLY A 1 238 ? 69.475 17.925 28.982 0.50 2.00 238 GLY J C 1
ATOM 1788 O O A GLY A 1 238 ? 69.717 17.613 30.140 0.50 2.00 238 GLY J O 1
ATOM 1789 N N A LEU A 1 239 ? 68.655 17.236 28.207 0.50 2.00 239 LEU J N 1
ATOM 1790 C CA A LEU A 1 239 ? 67.958 16.058 28.677 0.50 2.00 239 LEU J CA 1
ATOM 1791 C C A LEU A 1 239 ? 68.807 14.821 28.467 0.50 2.00 239 LEU J C 1
ATOM 1792 O O A LEU A 1 239 ? 69.042 14.051 29.395 0.50 2.00 239 LEU J O 1
ATOM 1797 N N A LEU A 1 240 ? 69.273 14.649 27.237 0.50 2.00 240 LEU J N 1
ATOM 1798 C CA A LEU A 1 240 ? 70.082 13.498 26.861 0.50 2.00 240 LEU J CA 1
ATOM 1799 C C A LEU A 1 240 ? 71.563 13.814 26.800 0.50 2.00 240 LEU J C 1
ATOM 1800 O O A LEU A 1 240 ? 72.268 13.269 25.954 0.50 2.00 240 LEU J O 1
ATOM 1805 N N A LYS A 1 241 ? 72.029 14.690 27.689 0.50 34.05 241 LYS J N 1
ATOM 1806 C CA A LYS A 1 241 ? 73.444 15.078 27.737 0.50 34.05 241 LYS J CA 1
ATOM 1807 C C A LYS A 1 241 ? 74.291 14.093 28.570 0.50 34.05 241 LYS J C 1
ATOM 1808 O O A LYS A 1 241 ? 73.876 13.642 29.649 0.50 34.05 241 LYS J O 1
ATOM 1814 N N A ASP A 1 242 ? 75.478 13.768 28.060 0.50 2.00 242 ASP J N 1
ATOM 1815 C CA A ASP A 1 242 ? 76.398 12.849 28.725 0.50 2.00 242 ASP J CA 1
ATOM 1816 C C A ASP A 1 242 ? 76.661 13.232 30.177 0.50 2.00 242 ASP J C 1
ATOM 1817 O O A ASP A 1 242 ? 76.903 14.402 30.488 0.50 2.00 242 ASP J O 1
ATOM 1822 N N A GLY A 1 243 ? 76.608 12.248 31.065 0.50 2.00 243 GLY J N 1
ATOM 1823 C CA A GLY A 1 243 ? 76.877 12.535 32.458 0.50 2.00 243 GLY J CA 1
ATOM 1824 C C A GLY A 1 243 ? 75.633 12.802 33.253 0.50 2.00 243 GLY J C 1
ATOM 1825 O O A GLY A 1 243 ? 75.623 12.697 34.476 0.50 2.00 243 GLY J O 1
ATOM 1826 N N A ASN A 1 244 ? 74.564 13.133 32.548 0.50 9.74 244 ASN J N 1
ATOM 1827 C CA A ASN A 1 244 ? 73.292 13.403 33.201 0.50 9.74 244 ASN J CA 1
ATOM 1828 C C A ASN A 1 244 ? 72.533 12.109 33.367 0.50 9.74 244 ASN J C 1
ATOM 1829 O O A ASN A 1 244 ? 72.676 11.200 32.553 0.50 9.74 244 ASN J O 1
ATOM 1834 N N A PRO A 1 245 ? 71.679 12.029 34.397 0.50 10.60 245 PRO J N 1
ATOM 1835 C CA A PRO A 1 245 ? 70.871 10.844 34.712 0.50 10.60 245 PRO J CA 1
ATOM 1836 C C A PRO A 1 245 ? 69.919 10.326 33.615 0.50 10.60 245 PRO J C 1
ATOM 1837 O O A PRO A 1 245 ? 69.673 9.129 33.551 0.50 10.60 245 PRO J O 1
ATOM 1841 N N A ILE A 1 246 ? 69.367 11.207 32.779 0.50 15.39 246 ILE J N 1
ATOM 1842 C CA A ILE A 1 246 ? 68.467 10.763 31.714 0.50 15.39 246 ILE J CA 1
ATOM 1843 C C A ILE A 1 246 ? 69.139 9.807 30.710 0.50 15.39 246 ILE J C 1
ATOM 1844 O O A ILE A 1 246 ? 68.628 8.705 30.467 0.50 15.39 246 ILE J O 1
ATOM 1849 N N A PRO A 1 247 ? 70.289 10.212 30.113 0.50 11.59 247 PRO J N 1
ATOM 1850 C CA A PRO A 1 247 ? 71.006 9.370 29.137 0.50 11.59 247 PRO J CA 1
ATOM 1851 C C A PRO A 1 247 ? 71.917 8.308 29.767 0.50 11.59 247 PRO J C 1
ATOM 1852 O O A PRO A 1 247 ? 72.203 7.274 29.149 0.50 11.59 247 PRO J O 1
ATOM 1856 N N A SER A 1 248 ? 72.376 8.577 30.990 0.50 48.06 248 SER J N 1
ATOM 1857 C CA A SER A 1 248 ? 73.235 7.649 31.733 0.50 48.06 248 SER J CA 1
ATOM 1858 C C A SER A 1 248 ? 72.457 6.358 32.069 0.50 48.06 248 SER J C 1
ATOM 1859 O O A SER A 1 248 ? 73.051 5.272 32.165 0.50 48.06 248 SER J O 1
ATOM 1862 N N A ALA A 1 249 ? 71.137 6.488 32.240 0.50 8.01 249 ALA J N 1
ATOM 1863 C CA A ALA A 1 249 ? 70.268 5.353 32.535 0.50 8.01 249 ALA J CA 1
ATOM 1864 C C A ALA A 1 249 ? 70.190 4.597 31.240 0.50 8.01 249 ALA J C 1
ATOM 1865 O O A ALA A 1 249 ? 70.372 3.391 31.190 0.50 8.01 249 ALA J O 1
ATOM 1867 N N A ILE A 1 250 ? 69.925 5.338 30.180 0.50 3.98 250 ILE J N 1
ATOM 1868 C CA A ILE A 1 250 ? 69.826 4.752 28.866 0.50 3.98 250 ILE J CA 1
ATOM 1869 C C A ILE A 1 250 ? 71.190 4.269 28.407 0.50 3.98 250 ILE J C 1
ATOM 1870 O O A ILE A 1 250 ? 71.328 3.708 27.328 0.50 3.98 250 ILE J O 1
ATOM 1875 N N A ALA A 1 251 ? 72.201 4.480 29.235 0.50 11.45 251 ALA J N 1
ATOM 1876 C CA A ALA A 1 251 ? 73.550 4.067 28.879 0.50 11.45 251 ALA J CA 1
ATOM 1877 C C A ALA A 1 251 ? 73.933 2.720 29.462 0.50 11.45 251 ALA J C 1
ATOM 1878 O O A ALA A 1 251 ? 74.743 2.002 28.893 0.50 11.45 251 ALA J O 1
ATOM 1880 N N A ALA A 1 252 ? 73.355 2.368 30.597 0.50 2.00 252 ALA J N 1
ATOM 1881 C CA A ALA A 1 252 ? 73.697 1.106 31.212 0.50 2.00 252 ALA J CA 1
ATOM 1882 C C A ALA A 1 252 ? 72.531 0.130 31.133 0.50 2.00 252 ALA J C 1
ATOM 1883 O O A ALA A 1 252 ? 72.533 -0.906 31.816 0.50 2.00 252 ALA J O 1
ATOM 1885 N N A ASN A 1 253 ? 71.556 0.454 30.277 0.50 23.41 253 ASN J N 1
ATOM 1886 C CA A ASN A 1 253 ? 70.344 -0.369 30.108 0.50 23.41 253 ASN J CA 1
ATOM 1887 C C A ASN A 1 253 ? 69.671 -0.424 31.456 0.50 23.41 253 ASN J C 1
ATOM 1888 O O A ASN A 1 253 ? 69.316 -1.490 31.910 0.50 23.41 253 ASN J O 1
ATOM 1893 N N A SER A 1 254 ? 69.491 0.735 32.071 0.50 2.00 254 SER J N 1
ATOM 1894 C CA A SER A 1 254 ? 68.971 0.823 33.414 0.50 2.00 254 SER J CA 1
ATOM 1895 C C A SER A 1 254 ? 68.111 2.043 33.698 0.50 2.00 254 SER J C 1
ATOM 1896 O O A SER A 1 254 ? 68.093 2.969 32.921 0.50 2.00 254 SER J O 1
ATOM 1899 N N A GLY A 1 255 ? 67.374 2.026 34.801 0.50 2.00 255 GLY J N 1
ATOM 1900 C CA A GLY A 1 255 ? 66.560 3.177 35.153 0.50 2.00 255 GLY J CA 1
ATOM 1901 C C A GLY A 1 255 ? 67.445 4.076 36.006 0.50 2.00 255 GLY J C 1
ATOM 1902 O O A GLY A 1 255 ? 68.611 4.250 35.667 0.50 2.00 255 GLY J O 1
ATOM 1903 N N A ILE A 1 256 ? 66.909 4.641 37.098 0.50 2.00 256 ILE J N 1
ATOM 1904 C CA A ILE A 1 256 ? 67.667 5.505 38.032 0.50 2.00 256 ILE J CA 1
ATOM 1905 C C A ILE A 1 256 ? 67.596 5.199 39.550 0.50 2.00 256 ILE J C 1
ATOM 1906 O O A ILE A 1 256 ? 68.673 4.862 40.120 0.50 2.00 256 ILE J O 1
ATOM 1911 N N A TYR A 1 257 ? 66.397 5.399 40.148 0.50 39.55 257 TYR J N 1
ATOM 1912 C CA A TYR A 1 257 ? 66.061 5.187 41.559 0.50 39.55 257 TYR J CA 1
ATOM 1913 C C A TYR A 1 257 ? 66.424 6.371 42.371 0.50 39.55 257 TYR J C 1
ATOM 1914 O O A TYR A 1 257 ? 65.613 6.794 43.288 0.50 39.55 257 TYR J O 1
ATOM 1924 N N A ALA B 1 1 ? 73.146 -6.349 32.744 0.25 2.00 1 ALA L N 1
ATOM 1925 C CA A ALA B 1 1 ? 72.352 -5.129 33.049 0.25 2.00 1 ALA L CA 1
ATOM 1926 C C A ALA B 1 1 ? 70.960 -5.281 32.488 0.25 2.00 1 ALA L C 1
ATOM 1927 O O A ALA B 1 1 ? 70.748 -5.202 31.278 0.25 2.00 1 ALA L O 1
ATOM 1929 N N A SER B 1 2 ? 70.011 -5.484 33.390 0.25 46.50 2 SER L N 1
ATOM 1930 C CA A SER B 1 2 ? 68.618 -5.666 33.020 0.25 46.50 2 SER L CA 1
ATOM 1931 C C A SER B 1 2 ? 67.676 -5.243 34.168 0.25 46.50 2 SER L C 1
ATOM 1932 O O A SER B 1 2 ? 67.781 -5.783 35.291 0.25 46.50 2 SER L O 1
ATOM 1935 N N A ASN B 1 3 ? 66.778 -4.273 33.919 0.25 55.03 3 ASN L N 1
ATOM 1936 C CA A ASN B 1 3 ? 65.822 -3.855 34.976 0.25 55.03 3 ASN L CA 1
ATOM 1937 C C A ASN B 1 3 ? 64.504 -4.670 34.797 0.25 55.03 3 ASN L C 1
ATOM 1938 O O A ASN B 1 3 ? 64.401 -5.476 33.865 0.25 55.03 3 ASN L O 1
ATOM 1943 N N A PHE B 1 4 ? 63.524 -4.513 35.690 0.25 69.71 4 PHE L N 1
ATOM 1944 C CA A PHE B 1 4 ? 62.275 -5.290 35.577 0.25 69.71 4 PHE L CA 1
ATOM 1945 C C A PHE B 1 4 ? 62.669 -6.770 35.672 0.25 69.71 4 PHE L C 1
ATOM 1946 O O A PHE B 1 4 ? 62.359 -7.542 34.770 0.25 69.71 4 PHE L O 1
ATOM 1954 N N A THR B 1 5 ? 63.368 -7.168 36.732 0.25 2.00 5 THR L N 1
ATOM 1955 C CA A THR B 1 5 ? 63.770 -8.560 36.842 0.25 2.00 5 THR L CA 1
ATOM 1956 C C A THR B 1 5 ? 63.238 -9.188 38.107 0.25 2.00 5 THR L C 1
ATOM 1957 O O A THR B 1 5 ? 62.468 -8.575 38.818 0.25 2.00 5 THR L O 1
ATOM 1961 N N A GLN B 1 6 ? 63.664 -10.418 38.368 0.25 16.29 6 GLN L N 1
ATOM 1962 C CA A GLN B 1 6 ? 63.277 -11.194 39.546 0.25 16.29 6 GLN L CA 1
ATOM 1963 C C A GLN B 1 6 ? 63.508 -10.379 40.817 0.25 16.29 6 GLN L C 1
ATOM 1964 O O A GLN B 1 6 ? 64.650 -10.114 41.176 0.25 16.29 6 GLN L O 1
ATOM 1970 N N A PHE B 1 7 ? 62.446 -9.992 41.519 0.25 4.64 7 PHE L N 1
ATOM 1971 C CA A PHE B 1 7 ? 62.612 -9.183 42.736 0.25 4.64 7 PHE L CA 1
ATOM 1972 C C A PHE B 1 7 ? 61.975 -9.773 43.984 0.25 4.64 7 PHE L C 1
ATOM 1973 O O A PHE B 1 7 ? 61.429 -10.872 43.960 0.25 4.64 7 PHE L O 1
ATOM 1981 N N A VAL B 1 8 ? 62.036 -9.027 45.083 0.25 2.00 8 VAL L N 1
ATOM 1982 C CA A VAL B 1 8 ? 61.463 -9.502 46.329 0.25 2.00 8 VAL L CA 1
ATOM 1983 C C A VAL B 1 8 ? 60.305 -8.645 46.799 0.25 2.00 8 VAL L C 1
ATOM 1984 O O A VAL B 1 8 ? 60.230 -7.435 46.553 0.25 2.00 8 VAL L O 1
ATOM 1988 N N A LEU B 1 9 ? 59.462 -9.276 47.598 0.25 19.22 9 LEU L N 1
ATOM 1989 C CA A LEU B 1 9 ? 58.223 -8.661 47.986 0.25 19.22 9 LEU L CA 1
ATOM 1990 C C A LEU B 1 9 ? 57.667 -8.986 49.367 0.25 19.22 9 LEU L C 1
ATOM 1991 O O A LEU B 1 9 ? 58.095 -8.430 50.377 0.25 19.22 9 LEU L O 1
ATOM 1996 N N A VAL B 1 10 ? 56.684 -9.885 49.376 0.25 7.02 10 VAL L N 1
ATOM 1997 C CA A VAL B 1 10 ? 55.991 -10.335 50.580 0.25 7.02 10 VAL L CA 1
ATOM 1998 C C A VAL B 1 10 ? 56.681 -11.538 51.221 0.25 7.02 10 VAL L C 1
ATOM 1999 O O A VAL B 1 10 ? 56.863 -12.570 50.578 0.25 7.02 10 VAL L O 1
ATOM 2003 N N A ASP B 1 11 ? 57.033 -11.408 52.496 0.25 2.35 11 ASP L N 1
ATOM 2004 C CA A ASP B 1 11 ? 57.724 -12.477 53.200 0.25 2.35 11 ASP L CA 1
ATOM 2005 C C A ASP B 1 11 ? 57.318 -12.561 54.675 0.25 2.35 11 ASP L C 1
ATOM 2006 O O A ASP B 1 11 ? 56.728 -11.626 55.204 0.25 2.35 11 ASP L O 1
ATOM 2011 N N A ASN B 1 12 ? 57.636 -13.685 55.325 0.25 37.70 12 ASN L N 1
ATOM 2012 C CA A ASN B 1 12 ? 57.329 -13.912 56.751 0.25 37.70 12 ASN L CA 1
ATOM 2013 C C A ASN B 1 12 ? 58.168 -15.025 57.389 0.25 37.70 12 ASN L C 1
ATOM 2014 O O A ASN B 1 12 ? 58.107 -16.182 56.943 0.25 37.70 12 ASN L O 1
ATOM 2019 N N A GLY B 1 13 ? 58.927 -14.687 58.434 0.25 19.81 13 GLY L N 1
ATOM 2020 C CA A GLY B 1 13 ? 59.763 -15.695 59.058 0.25 19.81 13 GLY L CA 1
ATOM 2021 C C A GLY B 1 13 ? 60.574 -16.338 57.945 0.25 19.81 13 GLY L C 1
ATOM 2022 O O A GLY B 1 13 ? 60.588 -15.816 56.828 0.25 19.81 13 GLY L O 1
ATOM 2023 N N A GLY B 1 14 ? 61.227 -17.467 58.219 0.25 42.49 14 GLY L N 1
ATOM 2024 C CA A GLY B 1 14 ? 62.013 -18.124 57.180 0.25 42.49 14 GLY L CA 1
ATOM 2025 C C A GLY B 1 14 ? 61.525 -19.446 56.587 0.25 42.49 14 GLY L C 1
ATOM 2026 O O A GLY B 1 14 ? 61.957 -20.521 57.020 0.25 42.49 14 GLY L O 1
ATOM 2027 N N A THR B 1 15 ? 60.605 -19.398 55.628 0.25 8.15 15 THR L N 1
ATOM 2028 C CA A THR B 1 15 ? 60.157 -20.633 54.997 0.25 8.15 15 THR L CA 1
ATOM 2029 C C A THR B 1 15 ? 59.933 -20.506 53.492 0.25 8.15 15 THR L C 1
ATOM 2030 O O A THR B 1 15 ? 60.687 -21.068 52.703 0.25 8.15 15 THR L O 1
ATOM 2034 N N A GLY B 1 16 ? 58.906 -19.766 53.091 0.25 19.04 16 GLY L N 1
ATOM 2035 C CA A GLY B 1 16 ? 58.612 -19.605 51.675 0.25 19.04 16 GLY L CA 1
ATOM 2036 C C A GLY B 1 16 ? 58.907 -18.225 51.120 0.25 19.04 16 GLY L C 1
ATOM 2037 O O A GLY B 1 16 ? 58.499 -17.225 51.691 0.25 19.04 16 GLY L O 1
ATOM 2038 N N A ASP B 1 17 ? 59.615 -18.163 49.998 0.25 10.09 17 ASP L N 1
ATOM 2039 C CA A ASP B 1 17 ? 59.946 -16.883 49.373 0.25 10.09 17 ASP L CA 1
ATOM 2040 C C A ASP B 1 17 ? 58.954 -16.519 48.273 0.25 10.09 17 ASP L C 1
ATOM 2041 O O A ASP B 1 17 ? 58.120 -17.334 47.893 0.25 10.09 17 ASP L O 1
ATOM 2046 N N A VAL B 1 18 ? 59.021 -15.283 47.785 0.25 26.26 18 VAL L N 1
ATOM 2047 C CA A VAL B 1 18 ? 58.110 -14.840 46.730 0.25 26.26 18 VAL L CA 1
ATOM 2048 C C A VAL B 1 18 ? 58.865 -14.034 45.673 0.25 26.26 18 VAL L C 1
ATOM 2049 O O A VAL B 1 18 ? 58.591 -12.862 45.458 0.25 26.26 18 VAL L O 1
ATOM 2053 N N A THR B 1 19 ? 59.826 -14.658 45.012 0.25 5.54 19 THR L N 1
ATOM 2054 C CA A THR B 1 19 ? 60.568 -13.945 43.988 0.25 5.54 19 THR L CA 1
ATOM 2055 C C A THR B 1 19 ? 59.685 -13.751 42.756 0.25 5.54 19 THR L C 1
ATOM 2056 O O A THR B 1 19 ? 59.288 -14.721 42.111 0.25 5.54 19 THR L O 1
ATOM 2060 N N A VAL B 1 20 ? 59.390 -12.497 42.425 0.25 27.41 20 VAL L N 1
ATOM 2061 C CA A VAL B 1 20 ? 58.526 -12.200 41.288 0.25 27.41 20 VAL L CA 1
ATOM 2062 C C A VAL B 1 20 ? 59.308 -11.857 40.005 0.25 27.41 20 VAL L C 1
ATOM 2063 O O A VAL B 1 20 ? 59.757 -10.718 39.833 0.25 27.41 20 VAL L O 1
ATOM 2067 N N A ALA B 1 21 ? 59.458 -12.846 39.111 0.25 14.03 21 ALA L N 1
ATOM 2068 C CA A ALA B 1 21 ? 60.163 -12.684 37.824 0.25 14.03 21 ALA L CA 1
ATOM 2069 C C A ALA B 1 21 ? 59.278 -11.972 36.786 0.25 14.03 21 ALA L C 1
ATOM 2070 O O A ALA B 1 21 ? 58.090 -11.748 37.010 0.25 14.03 21 ALA L O 1
ATOM 2072 N N A PRO B 1 22 ? 59.844 -11.621 35.623 0.25 2.00 22 PRO L N 1
ATOM 2073 C CA A PRO B 1 22 ? 59.047 -10.937 34.606 0.25 2.00 22 PRO L CA 1
ATOM 2074 C C A PRO B 1 22 ? 58.283 -11.904 33.732 0.25 2.00 22 PRO L C 1
ATOM 2075 O O A PRO B 1 22 ? 58.524 -13.099 33.784 0.25 2.00 22 PRO L O 1
ATOM 2079 N N A SER B 1 23 ? 57.366 -11.373 32.922 0.25 2.00 23 SER L N 1
ATOM 2080 C CA A SER B 1 23 ? 56.556 -12.206 32.030 0.25 2.00 23 SER L CA 1
ATOM 2081 C C A SER B 1 23 ? 55.937 -11.550 30.781 0.25 2.00 23 SER L C 1
ATOM 2082 O O A SER B 1 23 ? 56.305 -11.922 29.670 0.25 2.00 23 SER L O 1
ATOM 2085 N N A ASN B 1 24 ? 55.022 -10.586 30.929 0.25 28.29 24 ASN L N 1
ATOM 2086 C CA A ASN B 1 24 ? 54.393 -9.950 29.742 0.25 28.29 24 ASN L CA 1
ATOM 2087 C C A ASN B 1 24 ? 54.123 -8.443 29.890 0.25 28.29 24 ASN L C 1
ATOM 2088 O O A ASN B 1 24 ? 54.123 -7.912 31.006 0.25 28.29 24 ASN L O 1
ATOM 2093 N N A PHE B 1 25 ? 53.902 -7.779 28.746 0.25 10.97 25 PHE L N 1
ATOM 2094 C CA A PHE B 1 25 ? 53.633 -6.333 28.654 0.25 10.97 25 PHE L CA 1
ATOM 2095 C C A PHE B 1 25 ? 52.744 -5.982 27.436 0.25 10.97 25 PHE L C 1
ATOM 2096 O O A PHE B 1 25 ? 52.370 -4.830 27.233 0.25 10.97 25 PHE L O 1
ATOM 2104 N N A ALA B 1 26 ? 52.415 -6.984 26.629 0.25 2.79 26 ALA L N 1
ATOM 2105 C CA A ALA B 1 26 ? 51.573 -6.817 25.443 0.25 2.79 26 ALA L CA 1
ATOM 2106 C C A ALA B 1 26 ? 50.560 -5.667 25.507 0.25 2.79 26 ALA L C 1
ATOM 2107 O O A ALA B 1 26 ? 49.708 -5.622 26.389 0.25 2.79 26 ALA L O 1
ATOM 2109 N N A ASN B 1 27 ? 50.656 -4.741 24.560 0.25 2.37 27 ASN L N 1
ATOM 2110 C CA A ASN B 1 27 ? 49.745 -3.597 24.478 0.25 2.37 27 ASN L CA 1
ATOM 2111 C C A ASN B 1 27 ? 49.819 -2.619 25.635 0.25 2.37 27 ASN L C 1
ATOM 2112 O O A ASN B 1 27 ? 48.824 -1.995 25.990 0.25 2.37 27 ASN L O 1
ATOM 2117 N N A GLY B 1 28 ? 50.996 -2.488 26.230 0.25 28.47 28 GLY L N 1
ATOM 2118 C CA A GLY B 1 28 ? 51.159 -1.566 27.344 0.25 28.47 28 GLY L CA 1
ATOM 2119 C C A GLY B 1 28 ? 50.556 -1.961 28.688 0.25 28.47 28 GLY L C 1
ATOM 2120 O O A GLY B 1 28 ? 49.750 -1.217 29.243 0.25 28.47 28 GLY L O 1
ATOM 2121 N N A VAL B 1 29 ? 50.950 -3.117 29.220 0.25 2.19 29 VAL L N 1
ATOM 2122 C CA A VAL B 1 29 ? 50.450 -3.599 30.502 0.25 2.19 29 VAL L CA 1
ATOM 2123 C C A VAL B 1 29 ? 51.489 -4.513 31.123 0.25 2.19 29 VAL L C 1
ATOM 2124 O O A VAL B 1 29 ? 51.533 -5.702 30.821 0.25 2.19 29 VAL L O 1
ATOM 2128 N N A ALA B 1 30 ? 52.314 -3.960 32.005 0.25 24.10 30 ALA L N 1
ATOM 2129 C CA A ALA B 1 30 ? 53.364 -4.736 32.668 0.25 24.10 30 ALA L CA 1
ATOM 2130 C C A ALA B 1 30 ? 52.801 -5.919 33.432 0.25 24.10 30 ALA L C 1
ATOM 2131 O O A ALA B 1 30 ? 51.641 -5.906 33.817 0.25 24.10 30 ALA L O 1
ATOM 2133 N N A GLU B 1 31 ? 53.619 -6.940 33.656 0.25 28.60 31 GLU L N 1
ATOM 2134 C CA A GLU B 1 31 ? 53.144 -8.110 34.381 0.25 28.60 31 GLU L CA 1
ATOM 2135 C C A GLU B 1 31 ? 54.325 -8.910 34.942 0.25 28.60 31 GLU L C 1
ATOM 2136 O O A GLU B 1 31 ? 55.326 -9.143 34.239 0.25 28.60 31 GLU L O 1
ATOM 2142 N N A TRP B 1 32 ? 54.194 -9.309 36.212 0.25 13.53 32 TRP L N 1
ATOM 2143 C CA A TRP B 1 32 ? 55.219 -10.075 36.919 0.25 13.53 32 TRP L CA 1
ATOM 2144 C C A TRP B 1 32 ? 54.649 -11.389 37.463 0.25 13.53 32 TRP L C 1
ATOM 2145 O O A TRP B 1 32 ? 53.563 -11.414 38.046 0.25 13.53 32 TRP L O 1
ATOM 2156 N N A ILE B 1 33 ? 55.394 -12.474 37.276 0.25 19.44 33 ILE L N 1
ATOM 2157 C CA A ILE B 1 33 ? 54.994 -13.800 37.761 0.25 19.44 33 ILE L CA 1
ATOM 2158 C C A ILE B 1 33 ? 56.116 -14.367 38.629 0.25 19.44 33 ILE L C 1
ATOM 2159 O O A ILE B 1 33 ? 57.294 -14.081 38.398 0.25 19.44 33 ILE L O 1
ATOM 2164 N N A SER B 1 34 ? 55.767 -15.192 39.607 0.25 9.68 34 SER L N 1
ATOM 2165 C CA A SER B 1 34 ? 56.793 -15.712 40.502 0.25 9.68 34 SER L CA 1
ATOM 2166 C C A SER B 1 34 ? 57.542 -16.993 40.104 0.25 9.68 34 SER L C 1
ATOM 2167 O O A SER B 1 34 ? 58.223 -17.036 39.075 0.25 9.68 34 SER L O 1
ATOM 2170 N N A SER B 1 35 ? 57.421 -18.024 40.944 0.25 50.73 35 SER L N 1
ATOM 2171 C CA A SER B 1 35 ? 58.106 -19.307 40.762 0.25 50.73 35 SER L CA 1
ATOM 2172 C C A SER B 1 35 ? 57.539 -20.269 39.712 0.25 50.73 35 SER L C 1
ATOM 2173 O O A SER B 1 35 ? 56.739 -19.884 38.844 0.25 50.73 35 SER L O 1
ATOM 2176 N N A ASN B 1 36 ? 57.984 -21.525 39.804 0.25 2.00 36 ASN L N 1
ATOM 2177 C CA A ASN B 1 36 ? 57.597 -22.597 38.883 0.25 2.00 36 ASN L CA 1
ATOM 2178 C C A ASN B 1 36 ? 56.152 -22.594 38.431 0.25 2.00 36 ASN L C 1
ATOM 2179 O O A ASN B 1 36 ? 55.850 -22.461 37.248 0.25 2.00 36 ASN L O 1
ATOM 2184 N N A SER B 1 37 ? 55.272 -22.752 39.410 0.25 5.01 37 SER L N 1
ATOM 2185 C CA A SER B 1 37 ? 53.829 -22.805 39.205 0.25 5.01 37 SER L CA 1
ATOM 2186 C C A SER B 1 37 ? 53.172 -21.447 39.056 0.25 5.01 37 SER L C 1
ATOM 2187 O O A SER B 1 37 ? 53.257 -20.599 39.937 0.25 5.01 37 SER L O 1
ATOM 2190 N N A ARG B 1 38 ? 52.499 -21.265 37.927 0.25 34.70 38 ARG L N 1
ATOM 2191 C CA A ARG B 1 38 ? 51.784 -20.032 37.614 0.25 34.70 38 ARG L CA 1
ATOM 2192 C C A ARG B 1 38 ? 50.510 -19.960 38.443 0.25 34.70 38 ARG L C 1
ATOM 2193 O O A ARG B 1 38 ? 50.073 -18.893 38.848 0.25 34.70 38 ARG L O 1
ATOM 2201 N N A SER B 1 39 ? 49.910 -21.110 38.695 0.25 2.00 39 SER L N 1
ATOM 2202 C CA A SER B 1 39 ? 48.666 -21.140 39.447 0.25 2.00 39 SER L CA 1
ATOM 2203 C C A SER B 1 39 ? 48.842 -20.730 40.896 0.25 2.00 39 SER L C 1
ATOM 2204 O O A SER B 1 39 ? 47.875 -20.629 41.658 0.25 2.00 39 SER L O 1
ATOM 2207 N N A GLN B 1 40 ? 50.084 -20.486 41.274 0.25 12.61 40 GLN L N 1
ATOM 2208 C CA A GLN B 1 40 ? 50.353 -20.066 42.627 0.25 12.61 40 GLN L CA 1
ATOM 2209 C C A GLN B 1 40 ? 51.232 -18.828 42.595 0.25 12.61 40 GLN L C 1
ATOM 2210 O O A GLN B 1 40 ? 51.721 -18.399 43.642 0.25 12.61 40 GLN L O 1
ATOM 2216 N N A ALA B 1 41 ? 51.419 -18.251 41.398 0.25 82.93 41 ALA L N 1
ATOM 2217 C CA A ALA B 1 41 ? 52.264 -17.047 41.195 0.25 82.93 41 ALA L CA 1
ATOM 2218 C C A ALA B 1 41 ? 51.607 -15.709 41.624 0.25 82.93 41 ALA L C 1
ATOM 2219 O O A ALA B 1 41 ? 50.363 -15.597 41.687 0.25 82.93 41 ALA L O 1
ATOM 2221 N N A TYR B 1 42 ? 52.448 -14.709 41.919 0.25 2.00 42 TYR L N 1
ATOM 2222 C CA A TYR B 1 42 ? 51.990 -13.388 42.356 0.25 2.00 42 TYR L CA 1
ATOM 2223 C C A TYR B 1 42 ? 52.026 -12.368 41.230 0.25 2.00 42 TYR L C 1
ATOM 2224 O O A TYR B 1 42 ? 53.025 -11.688 41.019 0.25 2.00 42 TYR L O 1
ATOM 2233 N N A LYS B 1 43 ? 50.912 -12.274 40.517 0.25 2.00 43 LYS L N 1
ATOM 2234 C CA A LYS B 1 43 ? 50.771 -11.367 39.393 0.25 2.00 43 LYS L CA 1
ATOM 2235 C C A LYS B 1 43 ? 50.746 -9.914 39.833 0.25 2.00 43 LYS L C 1
ATOM 2236 O O A LYS B 1 43 ? 50.205 -9.581 40.887 0.25 2.00 43 LYS L O 1
ATOM 2242 N N A VAL B 1 44 ? 51.344 -9.055 39.013 0.25 2.00 44 VAL L N 1
ATOM 2243 C CA A VAL B 1 44 ? 51.394 -7.617 39.270 0.25 2.00 44 VAL L CA 1
ATOM 2244 C C A VAL B 1 44 ? 51.556 -6.884 37.945 0.25 2.00 44 VAL L C 1
ATOM 2245 O O A VAL B 1 44 ? 52.304 -7.331 37.075 0.25 2.00 44 VAL L O 1
ATOM 2249 N N A THR B 1 45 ? 50.862 -5.753 37.807 0.25 86.79 45 THR L N 1
ATOM 2250 C CA A THR B 1 45 ? 50.900 -4.946 36.578 0.25 86.79 45 THR L CA 1
ATOM 2251 C C A THR B 1 45 ? 51.423 -3.494 36.763 0.25 86.79 45 THR L C 1
ATOM 2252 O O A THR B 1 45 ? 51.712 -3.050 37.888 0.25 86.79 45 THR L O 1
ATOM 2256 N N A CYS B 1 46 ? 51.558 -2.767 35.652 0.25 10.74 46 CYS L N 1
ATOM 2257 C CA A CYS B 1 46 ? 52.042 -1.383 35.675 0.25 10.74 46 CYS L CA 1
ATOM 2258 C C A CYS B 1 46 ? 52.105 -0.827 34.243 0.25 10.74 46 CYS L C 1
ATOM 2259 O O A CYS B 1 46 ? 52.785 -1.394 33.383 0.25 10.74 46 CYS L O 1
ATOM 2262 N N A SER B 1 47 ? 51.383 0.272 33.993 0.25 25.97 47 SER L N 1
ATOM 2263 C CA A SER B 1 47 ? 51.326 0.900 32.664 0.25 25.97 47 SER L CA 1
ATOM 2264 C C A SER B 1 47 ? 51.181 2.435 32.662 0.25 25.97 47 SER L C 1
ATOM 2265 O O A SER B 1 47 ? 50.332 3.009 33.354 0.25 25.97 47 SER L O 1
ATOM 2268 N N A VAL B 1 48 ? 52.026 3.080 31.864 0.25 2.00 48 VAL L N 1
ATOM 2269 C CA A VAL B 1 48 ? 52.040 4.523 31.738 0.25 2.00 48 VAL L CA 1
ATOM 2270 C C A VAL B 1 48 ? 51.018 4.909 30.685 0.25 2.00 48 VAL L C 1
ATOM 2271 O O A VAL B 1 48 ? 50.898 4.246 29.663 0.25 2.00 48 VAL L O 1
ATOM 2275 N N A ARG B 1 49 ? 50.287 5.988 30.944 0.25 35.66 49 ARG L N 1
ATOM 2276 C CA A ARG B 1 49 ? 49.274 6.488 30.009 0.25 35.66 49 ARG L CA 1
ATOM 2277 C C A ARG B 1 49 ? 48.753 7.899 30.367 0.25 35.66 49 ARG L C 1
ATOM 2278 O O A ARG B 1 49 ? 48.180 8.087 31.440 0.25 35.66 49 ARG L O 1
ATOM 2286 N N A GLN B 1 50 ? 48.956 8.878 29.475 0.25 13.80 50 GLN L N 1
ATOM 2287 C CA A GLN B 1 50 ? 48.504 10.269 29.680 0.25 13.80 50 GLN L CA 1
ATOM 2288 C C A GLN B 1 50 ? 47.029 10.329 29.312 0.25 13.80 50 GLN L C 1
ATOM 2289 O O A GLN B 1 50 ? 46.665 10.179 28.151 0.25 13.80 50 GLN L O 1
ATOM 2295 N N A SER B 1 51 ? 46.182 10.559 30.306 0.25 8.19 51 SER L N 1
ATOM 2296 C CA A SER B 1 51 ? 44.741 10.591 30.084 0.25 8.19 51 SER L CA 1
ATOM 2297 C C A SER B 1 51 ? 44.237 11.684 29.156 0.25 8.19 51 SER L C 1
ATOM 2298 O O A SER B 1 51 ? 43.382 11.435 28.309 0.25 8.19 51 SER L O 1
ATOM 2301 N N A SER B 1 52 ? 44.740 12.898 29.306 0.25 29.37 52 SER L N 1
ATOM 2302 C CA A SER B 1 52 ? 44.283 13.961 28.427 0.25 29.37 52 SER L CA 1
ATOM 2303 C C A SER B 1 52 ? 45.409 14.895 28.002 0.25 29.37 52 SER L C 1
ATOM 2304 O O A SER B 1 52 ? 46.401 14.452 27.415 0.25 29.37 52 SER L O 1
ATOM 2307 N N A ALA B 1 53 ? 45.260 16.180 28.314 0.25 7.62 53 ALA L N 1
ATOM 2308 C CA A ALA B 1 53 ? 46.259 17.172 27.949 0.25 7.62 53 ALA L CA 1
ATOM 2309 C C A ALA B 1 53 ? 46.840 17.863 29.167 0.25 7.62 53 ALA L C 1
ATOM 2310 O O A ALA B 1 53 ? 47.750 18.677 29.049 0.25 7.62 53 ALA L O 1
ATOM 2312 N N A GLN B 1 54 ? 46.306 17.533 30.337 0.25 7.59 54 GLN L N 1
ATOM 2313 C CA A GLN B 1 54 ? 46.757 18.137 31.581 0.25 7.59 54 GLN L CA 1
ATO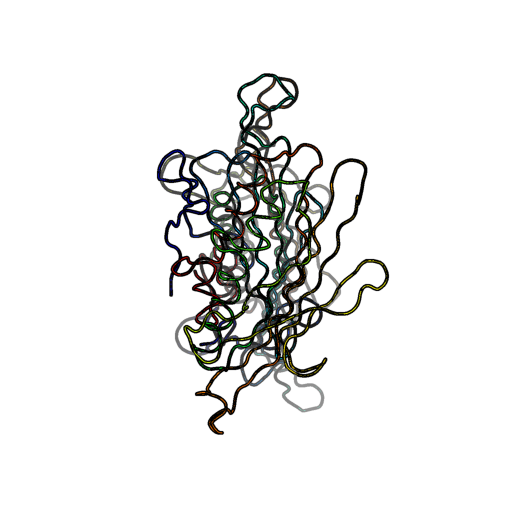M 2314 C C A GLN B 1 54 ? 46.899 17.142 32.725 0.25 7.59 54 GLN L C 1
ATOM 2315 O O A GLN B 1 54 ? 46.933 17.531 33.898 0.25 7.59 54 GLN L O 1
ATOM 2321 N N A ASN B 1 55 ? 47.004 15.861 32.373 0.25 43.70 55 ASN L N 1
ATOM 2322 C CA A ASN B 1 55 ? 47.128 14.778 33.354 0.25 43.70 55 ASN L CA 1
ATOM 2323 C C A ASN B 1 55 ? 47.905 13.530 32.862 0.25 43.70 55 ASN L C 1
ATOM 2324 O O A ASN B 1 55 ? 48.139 13.340 31.659 0.25 43.70 55 ASN L O 1
ATOM 2329 N N A ARG B 1 56 ? 48.295 12.685 33.818 0.25 57.62 56 ARG L N 1
ATOM 2330 C CA A ARG B 1 56 ? 49.034 11.440 33.559 0.25 57.62 56 ARG L CA 1
ATOM 2331 C C A ARG B 1 56 ? 48.517 10.328 34.508 0.25 57.62 56 ARG L C 1
ATOM 2332 O O A ARG B 1 56 ? 48.838 10.315 35.710 0.25 57.62 56 ARG L O 1
ATOM 2340 N N A LYS B 1 57 ? 47.711 9.410 33.957 0.25 23.60 57 LYS L N 1
ATOM 2341 C CA A LYS B 1 57 ? 47.111 8.302 34.717 0.25 23.60 57 LYS L CA 1
ATOM 2342 C C A LYS B 1 57 ? 47.959 7.030 34.656 0.25 23.60 57 LYS L C 1
ATOM 2343 O O A LYS B 1 57 ? 48.787 6.867 33.760 0.25 23.60 57 LYS L O 1
ATOM 2349 N N A TYR B 1 58 ? 47.744 6.136 35.620 0.25 33.52 58 TYR L N 1
ATOM 2350 C CA A TYR B 1 58 ? 48.485 4.873 35.709 0.25 33.52 58 TYR L CA 1
ATOM 2351 C C A TYR B 1 58 ? 47.589 3.698 36.105 0.25 33.52 58 TYR L C 1
ATOM 2352 O O A TYR B 1 58 ? 46.406 3.877 36.410 0.25 33.52 58 TYR L O 1
ATOM 2361 N N A THR B 1 59 ? 48.164 2.499 36.114 0.25 14.95 59 THR L N 1
ATOM 2362 C CA A THR B 1 59 ? 47.416 1.305 36.472 0.25 14.95 59 THR L CA 1
ATOM 2363 C C A THR B 1 59 ? 48.344 0.221 36.996 0.25 14.95 59 THR L C 1
ATOM 2364 O O A THR B 1 59 ? 49.030 -0.428 36.210 0.25 14.95 59 THR L O 1
ATOM 2368 N N A ILE B 1 60 ? 48.351 0.020 38.315 0.25 4.70 60 ILE L N 1
ATOM 2369 C CA A ILE B 1 60 ? 49.187 -1.010 38.937 0.25 4.70 60 ILE L CA 1
ATOM 2370 C C A ILE B 1 60 ? 48.393 -2.013 39.761 0.25 4.70 60 ILE L C 1
ATOM 2371 O O A ILE B 1 60 ? 48.269 -1.882 40.974 0.25 4.70 60 ILE L O 1
ATOM 2376 N N A LYS B 1 61 ? 47.874 -3.027 39.082 0.25 30.48 61 LYS L N 1
ATOM 2377 C CA A LYS B 1 61 ? 47.090 -4.068 39.724 0.25 30.48 61 LYS L CA 1
ATOM 2378 C C A LYS B 1 61 ? 48.003 -5.069 40.404 0.25 30.48 61 LYS L C 1
ATOM 2379 O O A LYS B 1 61 ? 49.216 -5.078 40.181 0.25 30.48 61 LYS L O 1
ATOM 2385 N N A VAL B 1 62 ? 47.402 -5.925 41.223 0.25 33.27 62 VAL L N 1
ATOM 2386 C CA A VAL B 1 62 ? 48.145 -6.942 41.960 0.25 33.27 62 VAL L CA 1
ATOM 2387 C C A VAL B 1 62 ? 47.258 -8.102 42.381 0.25 33.27 62 VAL L C 1
ATOM 2388 O O A VAL B 1 62 ? 46.266 -7.912 43.086 0.25 33.27 62 VAL L O 1
ATOM 2392 N N A GLU B 1 63 ? 47.633 -9.305 41.965 0.25 44.99 63 GLU L N 1
ATOM 2393 C CA A GLU B 1 63 ? 46.862 -10.489 42.309 0.25 44.99 63 GLU L CA 1
ATOM 2394 C C A GLU B 1 63 ? 47.672 -11.394 43.246 0.25 44.99 63 GLU L C 1
ATOM 2395 O O A GLU B 1 63 ? 48.685 -11.976 42.837 0.25 44.99 63 GLU L O 1
ATOM 2401 N N A VAL B 1 64 ? 47.234 -11.496 44.503 0.25 35.98 64 VAL L N 1
ATOM 2402 C CA A VAL B 1 64 ? 47.918 -12.339 45.485 0.25 35.98 64 VAL L CA 1
ATOM 2403 C C A VAL B 1 64 ? 47.178 -13.672 45.624 0.25 35.98 64 VAL L C 1
ATOM 2404 O O A VAL B 1 64 ? 46.036 -13.702 46.084 0.25 35.98 64 VAL L O 1
ATOM 2408 N N A PRO B 1 65 ? 47.826 -14.790 45.226 0.25 2.03 65 PRO L N 1
ATOM 2409 C CA A PRO B 1 65 ? 47.248 -16.133 45.294 0.25 2.03 65 PRO L CA 1
ATOM 2410 C C A PRO B 1 65 ? 47.349 -16.799 46.662 0.25 2.03 65 PRO L C 1
ATOM 2411 O O A PRO B 1 65 ? 47.699 -16.174 47.660 0.25 2.03 65 PRO L O 1
ATOM 2415 N N A LYS B 1 66 ? 47.039 -18.090 46.668 0.25 35.25 66 LYS L N 1
ATOM 2416 C CA A LYS B 1 66 ? 47.067 -18.935 47.858 0.25 35.25 66 LYS L CA 1
ATOM 2417 C C A LYS B 1 66 ? 47.632 -20.305 47.453 0.25 35.25 66 LYS L C 1
ATOM 2418 O O A LYS B 1 66 ? 47.186 -20.913 46.471 0.25 35.25 66 LYS L O 1
ATOM 2424 N N A VAL B 1 67 ? 48.631 -20.771 48.197 0.25 9.24 67 VAL L N 1
ATOM 2425 C CA A VAL B 1 67 ? 49.255 -22.056 47.917 0.25 9.24 67 VAL L CA 1
ATOM 2426 C C A VAL B 1 67 ? 48.364 -23.173 48.475 0.25 9.24 67 VAL L C 1
ATOM 2427 O O A VAL B 1 67 ? 48.695 -23.840 49.452 0.25 9.24 67 VAL L O 1
ATOM 2431 N N A ALA B 1 68 ? 47.218 -23.363 47.834 0.25 8.95 68 ALA L N 1
ATOM 2432 C CA A ALA B 1 68 ? 46.273 -24.385 48.254 0.25 8.95 68 ALA L CA 1
ATOM 2433 C C A ALA B 1 68 ? 46.383 -25.607 47.346 0.25 8.95 68 ALA L C 1
ATOM 2434 O O A ALA B 1 68 ? 47.339 -25.722 46.574 0.25 8.95 68 ALA L O 1
ATOM 2436 N N A THR B 1 69 ? 45.400 -26.508 47.448 0.25 2.25 69 THR L N 1
ATOM 2437 C CA A THR B 1 69 ? 45.347 -27.748 46.663 0.25 2.25 69 THR L CA 1
ATOM 2438 C C A THR B 1 69 ? 43.921 -28.125 46.289 0.25 2.25 69 THR L C 1
ATOM 2439 O O A THR B 1 69 ? 43.175 -28.690 47.097 0.25 2.25 69 THR L O 1
ATOM 2443 N N A GLN B 1 70 ? 43.549 -27.813 45.056 0.25 46.62 70 GLN L N 1
ATOM 2444 C CA A GLN B 1 70 ? 42.218 -28.138 44.564 0.25 46.62 70 GLN L CA 1
ATOM 2445 C C A GLN B 1 70 ? 42.221 -29.559 43.991 0.25 46.62 70 GLN L C 1
ATOM 2446 O O A GLN B 1 70 ? 42.666 -29.776 42.861 0.25 46.62 70 GLN L O 1
ATOM 2452 N N A THR B 1 71 ? 41.730 -30.524 44.761 0.25 3.25 71 THR L N 1
ATOM 2453 C CA A THR B 1 71 ? 41.697 -31.896 44.285 0.25 3.25 71 THR L CA 1
ATOM 2454 C C A THR B 1 71 ? 40.339 -32.190 43.689 0.25 3.25 71 THR L C 1
ATOM 2455 O O A THR B 1 71 ? 39.372 -32.437 44.403 0.25 3.25 71 THR L O 1
ATOM 2459 N N A VAL B 1 72 ? 40.278 -32.156 42.365 0.25 6.33 72 VAL L N 1
ATOM 2460 C CA A VAL B 1 72 ? 39.044 -32.415 41.637 0.25 6.33 72 VAL L CA 1
ATOM 2461 C C A VAL B 1 72 ? 39.293 -33.465 40.568 0.25 6.33 72 VAL L C 1
ATOM 2462 O O A VAL B 1 72 ? 39.923 -33.200 39.552 0.25 6.33 72 VAL L O 1
ATOM 2466 N N A GLY B 1 73 ? 38.796 -34.666 40.795 0.25 2.00 73 GLY L N 1
ATOM 2467 C CA A GLY B 1 73 ? 39.018 -35.697 39.813 0.25 2.00 73 GLY L CA 1
ATOM 2468 C C A GLY B 1 73 ? 40.166 -36.572 40.249 0.25 2.00 73 GLY L C 1
ATOM 2469 O O A GLY B 1 73 ? 40.824 -37.201 39.429 0.25 2.00 73 GLY L O 1
ATOM 2470 N N A GLY B 1 74 ? 40.417 -36.605 41.550 0.25 14.27 74 GLY L N 1
ATOM 2471 C CA A GLY B 1 74 ? 41.480 -37.445 42.066 0.25 14.27 74 GLY L CA 1
ATOM 2472 C C A GLY B 1 74 ? 42.895 -36.920 41.934 0.25 14.27 74 GLY L C 1
ATOM 2473 O O A GLY B 1 74 ? 43.842 -37.627 42.274 0.25 14.27 74 GLY L O 1
ATOM 2474 N N A VAL B 1 75 ? 43.053 -35.696 41.437 0.25 20.68 75 VAL L N 1
ATOM 2475 C CA A VAL B 1 75 ? 44.389 -35.122 41.271 0.25 20.68 75 VAL L CA 1
ATOM 2476 C C A VAL B 1 75 ? 44.614 -33.892 42.159 0.25 20.68 75 VAL L C 1
ATOM 2477 O O A VAL B 1 75 ? 43.749 -33.031 42.293 0.25 20.68 75 VAL L O 1
ATOM 2481 N N A GLU B 1 76 ? 45.772 -33.824 42.795 0.25 25.36 76 GLU L N 1
ATOM 2482 C CA A GLU B 1 76 ? 46.067 -32.687 43.641 0.25 25.36 76 GLU L CA 1
ATOM 2483 C C A GLU B 1 76 ? 46.612 -31.568 42.760 0.25 25.36 76 GLU L C 1
ATOM 2484 O O A GLU B 1 76 ? 47.806 -31.514 42.511 0.25 25.36 76 GLU L O 1
ATOM 2490 N N A LEU B 1 77 ? 45.740 -30.678 42.287 0.25 3.35 77 LEU L N 1
ATOM 2491 C CA A LEU B 1 77 ? 46.163 -29.554 41.427 0.25 3.35 77 LEU L CA 1
ATOM 2492 C C A LEU B 1 77 ? 46.508 -28.301 42.233 0.25 3.35 77 LEU L C 1
ATOM 2493 O O A LEU B 1 77 ? 45.629 -27.636 42.786 0.25 3.35 77 LEU L O 1
ATOM 2498 N N A PRO B 1 78 ? 47.800 -27.961 42.307 0.25 37.71 78 PRO L N 1
ATOM 2499 C CA A PRO B 1 78 ? 48.243 -26.783 43.053 0.25 37.71 78 PRO L CA 1
ATOM 2500 C C A PRO B 1 78 ? 47.732 -25.487 42.423 0.25 37.71 78 PRO L C 1
ATOM 2501 O O A PRO B 1 78 ? 48.366 -24.951 41.512 0.25 37.71 78 PRO L O 1
ATOM 2505 N N A VAL B 1 79 ? 46.599 -24.980 42.909 0.25 2.50 79 VAL L N 1
ATOM 2506 C CA A VAL B 1 79 ? 46.048 -23.734 42.377 0.25 2.50 79 VAL L CA 1
ATOM 2507 C C A VAL B 1 79 ? 45.538 -22.811 43.458 0.25 2.50 79 VAL L C 1
ATOM 2508 O O A VAL B 1 79 ? 45.215 -23.236 44.563 0.25 2.50 79 VAL L O 1
ATOM 2512 N N A ALA B 1 80 ? 45.452 -21.538 43.119 0.25 2.00 80 ALA L N 1
ATOM 2513 C CA A ALA B 1 80 ? 45.000 -20.567 44.076 0.25 2.00 80 ALA L CA 1
ATOM 2514 C C A ALA B 1 80 ? 43.501 -20.619 44.195 0.25 2.00 80 ALA L C 1
ATOM 2515 O O A ALA B 1 80 ? 42.805 -20.736 43.197 0.25 2.00 80 ALA L O 1
ATOM 2517 N N A ALA B 1 81 ? 43.012 -20.547 45.427 0.25 20.04 81 ALA L N 1
ATOM 2518 C CA A ALA B 1 81 ? 41.578 -20.554 45.689 0.25 20.04 81 ALA L CA 1
ATOM 2519 C C A ALA B 1 81 ? 41.017 -19.148 45.431 0.25 20.04 81 ALA L C 1
ATOM 2520 O O A ALA B 1 81 ? 39.816 -18.983 45.202 0.25 20.04 81 ALA L O 1
ATOM 2522 N N A TRP B 1 82 ? 41.893 -18.143 45.466 0.25 2.00 82 TRP L N 1
ATOM 2523 C CA A TRP B 1 82 ? 41.507 -16.756 45.206 0.25 2.00 82 TRP L CA 1
ATOM 2524 C C A TRP B 1 82 ? 42.722 -15.935 44.796 0.25 2.00 82 TRP L C 1
ATOM 2525 O O A TRP B 1 82 ? 43.839 -16.439 44.780 0.25 2.00 82 TRP L O 1
ATOM 2536 N N A ARG B 1 83 ? 42.498 -14.672 44.453 0.25 22.61 83 ARG L N 1
ATOM 2537 C CA A ARG B 1 83 ? 43.583 -13.775 44.059 0.25 22.61 83 ARG L CA 1
ATOM 2538 C C A ARG B 1 83 ? 43.215 -12.353 44.451 0.25 22.61 83 ARG L C 1
ATOM 2539 O O A ARG B 1 83 ? 42.036 -12.004 44.486 0.25 22.61 83 ARG L O 1
ATOM 2547 N N A SER B 1 84 ? 44.214 -11.532 44.757 0.25 20.89 84 SER L N 1
ATOM 2548 C CA A SER B 1 84 ? 43.938 -10.156 45.150 0.25 20.89 84 SER L CA 1
ATOM 2549 C C A SER B 1 84 ? 43.836 -9.283 43.902 0.25 20.89 84 SER L C 1
ATOM 2550 O O A SER B 1 84 ? 44.027 -9.766 42.782 0.25 20.89 84 SER L O 1
ATOM 2553 N N A TYR B 1 85 ? 43.513 -8.005 44.095 0.25 52.85 85 TYR L N 1
ATOM 2554 C CA A TYR B 1 85 ? 43.399 -7.059 42.981 0.25 52.85 85 TYR L CA 1
ATOM 2555 C C A TYR B 1 85 ? 43.687 -5.609 43.395 0.25 52.85 85 TYR L C 1
ATOM 2556 O O A TYR B 1 85 ? 42.824 -4.728 43.213 0.25 52.85 85 TYR L O 1
ATOM 2565 N N A LEU B 1 86 ? 44.881 -5.368 43.950 0.25 42.25 86 LEU L N 1
ATOM 2566 C CA A LEU B 1 86 ? 45.303 -4.024 44.364 0.25 42.25 86 LEU L CA 1
ATOM 2567 C C A LEU B 1 86 ? 45.582 -3.173 43.109 0.25 42.25 86 LEU L C 1
ATOM 2568 O O A LEU B 1 86 ? 46.709 -3.172 42.597 0.25 42.25 86 LEU L O 1
ATOM 2573 N N A ASN B 1 87 ? 44.554 -2.461 42.628 0.25 33.75 87 ASN L N 1
ATOM 2574 C CA A ASN B 1 87 ? 44.639 -1.624 41.420 0.25 33.75 87 ASN L CA 1
ATOM 2575 C C A ASN B 1 87 ? 44.647 -0.126 41.780 0.25 33.75 87 ASN L C 1
ATOM 2576 O O A ASN B 1 87 ? 43.609 0.466 42.100 0.25 33.75 87 ASN L O 1
ATOM 2581 N N A MET B 1 88 ? 45.828 0.483 41.717 0.25 8.47 88 MET L N 1
ATOM 2582 C CA A MET B 1 88 ? 45.970 1.892 42.050 0.25 8.47 88 MET L CA 1
ATOM 2583 C C A MET B 1 88 ? 46.113 2.822 40.843 0.25 8.47 88 MET L C 1
ATOM 2584 O O A MET B 1 88 ? 47.175 2.895 40.225 0.25 8.47 88 MET L O 1
ATOM 2589 N N A GLU B 1 89 ? 45.031 3.520 40.507 0.25 2.00 89 GLU L N 1
ATOM 2590 C CA A GLU B 1 89 ? 45.041 4.459 39.395 0.25 2.00 89 GLU L CA 1
ATOM 2591 C C A GLU B 1 89 ? 45.479 5.794 39.968 0.25 2.00 89 GLU L C 1
ATOM 2592 O O A GLU B 1 89 ? 44.869 6.270 40.911 0.25 2.00 89 GLU L O 1
ATOM 2598 N N A LEU B 1 90 ? 46.527 6.398 39.406 0.25 2.00 90 LEU L N 1
ATOM 2599 C CA A LEU B 1 90 ? 47.034 7.697 39.888 0.25 2.00 90 LEU L CA 1
ATOM 2600 C C A LEU B 1 90 ? 47.194 8.740 38.779 0.25 2.00 90 LEU L C 1
ATOM 2601 O O A LEU B 1 90 ? 47.939 8.533 37.826 0.25 2.00 90 LEU L O 1
ATOM 2606 N N A THR B 1 91 ? 46.505 9.868 38.922 0.25 2.00 91 THR L N 1
ATOM 2607 C CA A THR B 1 91 ? 46.543 10.938 37.927 0.25 2.00 91 THR L CA 1
ATOM 2608 C C A THR B 1 91 ? 47.451 12.078 38.368 0.25 2.00 91 THR L C 1
ATOM 2609 O O A THR B 1 91 ? 47.216 12.701 39.395 0.25 2.00 91 THR L O 1
ATOM 2613 N N A ILE B 1 92 ? 48.483 12.356 37.580 0.25 28.12 92 ILE L N 1
ATOM 2614 C CA A ILE B 1 92 ? 49.433 13.430 37.892 0.25 28.12 92 ILE L CA 1
ATOM 2615 C C A ILE B 1 92 ? 49.560 14.438 36.729 0.25 28.12 92 ILE L C 1
ATOM 2616 O O A ILE B 1 92 ? 50.125 14.137 35.678 0.25 28.12 92 ILE L O 1
ATOM 2621 N N A PRO B 1 93 ? 49.035 15.655 36.914 0.25 11.29 93 PRO L N 1
ATOM 2622 C CA A PRO B 1 93 ? 49.067 16.716 35.902 0.25 11.29 93 PRO L CA 1
ATOM 2623 C C A PRO B 1 93 ? 50.470 17.156 35.486 0.25 11.29 93 PRO L C 1
ATOM 2624 O O A PRO B 1 93 ? 51.454 16.843 36.141 0.25 11.29 93 PRO L O 1
ATOM 2628 N N A ILE B 1 94 ? 50.556 17.887 34.385 0.25 2.16 94 ILE L N 1
ATOM 2629 C CA A ILE B 1 94 ? 51.838 18.377 33.900 0.25 2.16 94 ILE L CA 1
ATOM 2630 C C A ILE B 1 94 ? 52.243 19.596 34.702 0.25 2.16 94 ILE L C 1
ATOM 2631 O O A ILE B 1 94 ? 53.422 19.876 34.885 0.25 2.16 94 ILE L O 1
ATOM 2636 N N A PHE B 1 95 ? 51.247 20.327 35.173 0.25 3.37 95 PHE L N 1
ATOM 2637 C CA A PHE B 1 95 ? 51.504 21.508 35.967 0.25 3.37 95 PHE L CA 1
ATOM 2638 C C A PHE B 1 95 ? 52.123 21.103 37.299 0.25 3.37 95 PHE L C 1
ATOM 2639 O O A PHE B 1 95 ? 52.995 21.788 37.822 0.25 3.37 95 PHE L O 1
ATOM 2647 N N A ALA B 1 96 ? 51.668 19.982 37.845 0.25 20.61 96 ALA L N 1
ATOM 2648 C CA A ALA B 1 96 ? 52.208 19.496 39.109 0.25 20.61 96 ALA L CA 1
ATOM 2649 C C A ALA B 1 96 ? 53.690 19.190 38.845 0.25 20.61 96 ALA L C 1
ATOM 2650 O O A ALA B 1 96 ? 54.015 18.312 38.050 0.25 20.61 96 ALA L O 1
ATOM 2652 N N A THR B 1 97 ? 54.580 19.918 39.513 0.25 21.42 97 THR L N 1
ATOM 2653 C CA A THR B 1 97 ? 56.015 19.748 39.341 0.25 21.42 97 THR L CA 1
ATOM 2654 C C A THR B 1 97 ? 56.522 18.417 39.870 0.25 21.42 97 THR L C 1
ATOM 2655 O O A THR B 1 97 ? 55.765 17.575 40.384 0.25 21.42 97 THR L O 1
ATOM 2659 N N A ASN B 1 98 ? 57.830 18.248 39.769 0.25 14.45 98 ASN L N 1
ATOM 2660 C CA A ASN B 1 98 ? 58.437 16.986 40.151 0.25 14.45 98 ASN L CA 1
ATOM 2661 C C A ASN B 1 98 ? 58.661 16.882 41.667 0.25 14.45 98 ASN L C 1
ATOM 2662 O O A ASN B 1 98 ? 59.584 16.185 42.135 0.25 14.45 98 ASN L O 1
ATOM 2667 N N A SER B 1 99 ? 57.868 17.643 42.423 0.25 16.51 99 SER L N 1
ATOM 2668 C CA A SER B 1 99 ? 57.944 17.645 43.881 0.25 16.51 99 SER L CA 1
ATOM 2669 C C A SER B 1 99 ? 56.626 17.236 44.553 0.25 16.51 99 SER L C 1
ATOM 2670 O O A SER B 1 99 ? 56.508 17.281 45.787 0.25 16.51 99 SER L O 1
ATOM 2673 N N A ASP B 1 100 ? 55.647 16.824 43.746 0.25 50.82 100 ASP L N 1
ATOM 2674 C CA A ASP B 1 100 ? 54.342 16.395 44.248 0.25 50.82 100 ASP L CA 1
ATOM 2675 C C A ASP B 1 100 ? 54.248 14.871 44.308 0.25 50.82 100 ASP L C 1
ATOM 2676 O O A ASP B 1 100 ? 53.761 14.318 45.292 0.25 50.82 100 ASP L O 1
ATOM 2681 N N A CYS B 1 101 ? 54.740 14.201 43.268 0.25 2.00 101 CYS L N 1
ATOM 2682 C CA A CYS B 1 101 ? 54.700 12.745 43.195 0.25 2.00 101 CYS L CA 1
ATOM 2683 C C A CYS B 1 101 ? 55.413 12.006 44.309 0.25 2.00 101 CYS L C 1
ATOM 2684 O O A CYS B 1 101 ? 54.985 10.923 44.699 0.25 2.00 101 CYS L O 1
ATOM 2687 N N A GLU B 1 102 ? 56.496 12.595 44.811 0.25 27.50 102 GLU L N 1
ATOM 2688 C CA A GLU B 1 102 ? 57.309 11.995 45.875 0.25 27.50 102 GLU L CA 1
ATOM 2689 C C A GLU B 1 102 ? 56.493 11.892 47.145 0.25 27.50 102 GLU L C 1
ATOM 2690 O O A GLU B 1 102 ? 56.637 10.950 47.920 0.25 27.50 102 GLU L O 1
ATOM 2696 N N A LEU B 1 103 ? 55.645 12.890 47.349 0.25 59.79 103 LEU L N 1
ATOM 2697 C CA A LEU B 1 103 ? 54.791 12.949 48.520 0.25 59.79 103 LEU L CA 1
ATOM 2698 C C A LEU B 1 103 ? 53.424 12.322 48.223 0.25 59.79 103 LEU L C 1
ATOM 2699 O O A LEU B 1 103 ? 52.577 12.237 49.123 0.25 59.79 103 LEU L O 1
ATOM 2704 N N A ILE B 1 104 ? 53.206 11.892 46.972 0.25 35.84 104 ILE L N 1
ATOM 2705 C CA A ILE B 1 104 ? 51.932 11.251 46.597 0.25 35.84 104 ILE L CA 1
ATOM 2706 C C A ILE B 1 104 ? 52.036 9.749 46.862 0.25 35.84 104 ILE L C 1
ATOM 2707 O O A ILE B 1 104 ? 51.090 9.123 47.370 0.25 35.84 104 ILE L O 1
ATOM 2712 N N A VAL B 1 105 ? 53.191 9.188 46.492 0.25 31.18 105 VAL L N 1
ATOM 2713 C CA A VAL B 1 105 ? 53.472 7.763 46.662 0.25 31.18 105 VAL L CA 1
ATOM 2714 C C A VAL B 1 105 ? 53.463 7.377 48.141 0.25 31.18 105 VAL L C 1
ATOM 2715 O O A VAL B 1 105 ? 52.858 6.380 48.529 0.25 31.18 105 VAL L O 1
ATOM 2719 N N A LYS B 1 106 ? 54.128 8.180 48.963 0.25 26.99 106 LYS L N 1
ATOM 2720 C CA A LYS B 1 106 ? 54.191 7.916 50.392 0.25 26.99 106 LYS L CA 1
ATOM 2721 C C A LYS B 1 106 ? 52.832 8.200 51.015 0.25 26.99 106 LYS L C 1
ATOM 2722 O O A LYS B 1 106 ? 52.653 8.088 52.232 0.25 26.99 106 LYS L O 1
ATOM 2728 N N A ALA B 1 107 ? 51.874 8.564 50.168 0.25 2.16 107 ALA L N 1
ATOM 2729 C CA A ALA B 1 107 ? 50.530 8.875 50.627 0.25 2.16 107 ALA L CA 1
ATOM 2730 C C A ALA B 1 107 ? 49.558 7.797 50.186 0.25 2.16 107 ALA L C 1
ATOM 2731 O O A ALA B 1 107 ? 48.477 7.660 50.751 0.25 2.16 107 ALA L O 1
ATOM 2733 N N A MET B 1 108 ? 49.946 7.043 49.161 0.25 11.86 108 MET L N 1
ATOM 2734 C CA A MET B 1 108 ? 49.119 5.948 48.636 0.25 11.86 108 MET L CA 1
ATOM 2735 C C A MET B 1 108 ? 49.542 4.647 49.312 0.25 11.86 108 MET L C 1
ATOM 2736 O O A MET B 1 108 ? 48.716 3.919 49.864 0.25 11.86 108 MET L O 1
ATOM 2741 N N A GLN B 1 109 ? 50.840 4.368 49.262 0.25 22.10 109 GLN L N 1
ATOM 2742 C CA A GLN B 1 109 ? 51.410 3.191 49.901 0.25 22.10 109 GLN L CA 1
ATOM 2743 C C A GLN B 1 109 ? 51.543 3.592 51.373 0.25 22.10 109 GLN L C 1
ATOM 2744 O O A GLN B 1 109 ? 51.319 2.787 52.289 0.25 22.10 109 GLN L O 1
ATOM 2750 N N A GLY B 1 110 ? 51.895 4.863 51.577 0.25 29.10 110 GLY L N 1
ATOM 2751 C CA A GLY B 1 110 ? 52.053 5.415 52.917 0.25 29.10 110 GLY L CA 1
ATOM 2752 C C A GLY B 1 110 ? 50.695 5.677 53.540 0.25 29.10 110 GLY L C 1
ATOM 2753 O O A GLY B 1 110 ? 50.534 6.499 54.447 0.25 29.10 110 GLY L O 1
ATOM 2754 N N A LEU B 1 111 ? 49.708 4.941 53.041 0.25 37.33 111 LEU L N 1
ATOM 2755 C CA A LEU B 1 111 ? 48.332 5.048 53.500 0.25 37.33 111 LEU L CA 1
ATOM 2756 C C A LEU B 1 111 ? 47.912 3.700 54.109 0.25 37.33 111 LEU L C 1
ATOM 2757 O O A LEU B 1 111 ? 47.119 3.646 55.053 0.25 37.33 111 LEU L O 1
ATOM 2762 N N A LEU B 1 112 ? 48.417 2.616 53.530 0.25 2.33 112 LEU L N 1
ATOM 2763 C CA A LEU B 1 112 ? 48.109 1.295 54.027 0.25 2.33 112 LEU L CA 1
ATOM 2764 C C A LEU B 1 112 ? 49.421 0.581 54.205 0.25 2.33 112 LEU L C 1
ATOM 2765 O O A LEU B 1 112 ? 49.905 -0.006 53.254 0.25 2.33 112 LEU L O 1
ATOM 2770 N N A LYS B 1 113 ? 49.988 0.598 55.406 0.25 2.00 113 LYS L N 1
ATOM 2771 C CA A LYS B 1 113 ? 51.255 -0.089 55.606 0.25 2.00 113 LYS L CA 1
ATOM 2772 C C A LYS B 1 113 ? 51.173 -1.490 56.224 0.25 2.00 113 LYS L C 1
ATOM 2773 O O A LYS B 1 113 ? 51.560 -2.472 55.604 0.25 2.00 113 LYS L O 1
ATOM 2779 N N A ASP B 1 114 ? 50.706 -1.583 57.461 0.25 34.93 114 ASP L N 1
ATOM 2780 C CA A ASP B 1 114 ? 50.600 -2.876 58.146 0.25 34.93 114 ASP L CA 1
ATOM 2781 C C A ASP B 1 114 ? 49.814 -2.541 59.430 0.25 34.93 114 ASP L C 1
ATOM 2782 O O A ASP B 1 114 ? 50.322 -2.639 60.550 0.25 34.93 114 ASP L O 1
ATOM 2787 N N A GLY B 1 115 ? 48.580 -2.084 59.227 0.25 2.13 115 GLY L N 1
ATOM 2788 C CA A GLY B 1 115 ? 47.710 -1.725 60.326 0.25 2.13 115 GLY L CA 1
ATOM 2789 C C A GLY B 1 115 ? 47.226 -0.295 60.428 0.25 2.13 115 GLY L C 1
ATOM 2790 O O A GLY B 1 115 ? 46.612 0.046 61.417 0.25 2.13 115 GLY L O 1
ATOM 2791 N N A ASN B 1 116 ? 47.488 0.551 59.446 0.25 2.00 116 ASN L N 1
ATOM 2792 C CA A ASN B 1 116 ? 47.008 1.921 59.561 0.25 2.00 116 ASN L CA 1
ATOM 2793 C C A ASN B 1 116 ? 45.492 1.911 59.665 0.25 2.00 116 ASN L C 1
ATOM 2794 O O A ASN B 1 116 ? 44.861 0.956 59.241 0.25 2.00 116 ASN L O 1
ATOM 2799 N N A PRO B 1 117 ? 44.888 2.961 60.257 0.25 36.00 117 PRO L N 1
ATOM 2800 C CA A PRO B 1 117 ? 43.431 3.006 60.384 0.25 36.00 117 PRO L CA 1
ATOM 2801 C C A PRO B 1 117 ? 42.641 2.575 59.143 0.25 36.00 117 PRO L C 1
ATOM 2802 O O A PRO B 1 117 ? 41.480 2.175 59.248 0.25 36.00 117 PRO L O 1
ATOM 2806 N N A ILE B 1 118 ? 43.261 2.633 57.972 0.25 2.00 118 ILE L N 1
ATOM 2807 C CA A ILE B 1 118 ? 42.559 2.227 56.762 0.25 2.00 118 ILE L CA 1
ATOM 2808 C C A ILE B 1 118 ? 42.841 0.772 56.409 0.25 2.00 118 ILE L C 1
ATOM 2809 O O A ILE B 1 118 ? 41.929 0.004 56.096 0.25 2.00 118 ILE L O 1
ATOM 2814 N N A PRO B 1 119 ? 44.118 0.372 56.471 0.25 33.50 119 PRO L N 1
ATOM 2815 C CA A PRO B 1 119 ? 44.497 -1.003 56.156 0.25 33.50 119 PRO L CA 1
ATOM 2816 C C A PRO B 1 119 ? 44.395 -1.969 57.356 0.25 33.50 119 PRO L C 1
ATOM 2817 O O A PRO B 1 119 ? 44.544 -3.183 57.176 0.25 33.50 119 PRO L O 1
ATOM 2821 N N A SER B 1 120 ? 44.163 -1.460 58.570 0.25 4.71 120 SER L N 1
ATOM 2822 C CA A SER B 1 120 ? 44.033 -2.354 59.741 0.25 4.71 120 SER L CA 1
ATOM 2823 C C A SER B 1 120 ? 42.676 -3.038 59.591 0.25 4.71 120 SER L C 1
ATOM 2824 O O A SER B 1 120 ? 42.389 -4.084 60.191 0.25 4.71 120 SER L O 1
ATOM 2827 N N A ALA B 1 121 ? 41.863 -2.393 58.756 0.25 35.07 121 ALA L N 1
ATOM 2828 C CA A ALA B 1 121 ? 40.524 -2.818 58.374 0.25 35.07 121 ALA L CA 1
ATOM 2829 C C A ALA B 1 121 ? 40.742 -4.046 57.506 0.25 35.07 121 ALA L C 1
ATOM 2830 O O A ALA B 1 121 ? 39.998 -5.029 57.563 0.25 35.07 121 ALA L O 1
ATOM 2832 N N A ILE B 1 122 ? 41.792 -3.946 56.693 0.25 14.52 122 ILE L N 1
ATOM 2833 C CA A ILE B 1 122 ? 42.206 -4.984 55.763 0.25 14.52 122 ILE L CA 1
ATOM 2834 C C A ILE B 1 122 ? 42.961 -6.114 56.467 0.25 14.52 122 ILE L C 1
ATOM 2835 O O A ILE B 1 122 ? 43.401 -7.063 55.812 0.25 14.52 122 ILE L O 1
ATOM 2840 N N A ALA B 1 123 ? 43.104 -5.996 57.794 0.25 9.27 123 ALA L N 1
ATOM 2841 C CA A ALA B 1 123 ? 43.794 -6.987 58.623 0.25 9.27 123 ALA L CA 1
ATOM 2842 C C A ALA B 1 123 ? 43.040 -7.357 59.912 0.25 9.27 123 ALA L C 1
ATOM 2843 O O A ALA B 1 123 ? 43.499 -8.196 60.680 0.25 9.27 123 ALA L O 1
ATOM 2845 N N A ALA B 1 124 ? 41.891 -6.743 60.167 0.25 20.04 124 ALA L N 1
ATOM 2846 C CA A ALA B 1 124 ? 41.124 -7.091 61.366 0.25 20.04 124 ALA L CA 1
ATOM 2847 C C A ALA B 1 124 ? 39.703 -6.533 61.410 0.25 20.04 124 ALA L C 1
ATOM 2848 O O A ALA B 1 124 ? 39.261 -5.770 60.548 0.25 20.04 124 ALA L O 1
ATOM 2850 N N A ASN B 1 125 ? 38.975 -6.976 62.425 0.25 21.56 125 ASN L N 1
ATOM 2851 C CA A ASN B 1 125 ? 37.581 -6.600 62.641 0.25 21.56 125 ASN L CA 1
ATOM 2852 C C A ASN B 1 125 ? 37.255 -5.144 62.394 0.25 21.56 125 ASN L C 1
ATOM 2853 O O A ASN B 1 125 ? 36.469 -4.819 61.497 0.25 21.56 125 ASN L O 1
ATOM 2858 N N A SER B 1 126 ? 37.850 -4.270 63.197 0.25 9.61 126 SER L N 1
ATOM 2859 C CA A SER B 1 126 ? 37.608 -2.851 63.060 0.25 9.61 126 SER L CA 1
ATOM 2860 C C A SER B 1 126 ? 38.159 -2.355 61.738 0.25 9.61 126 SER L C 1
ATOM 2861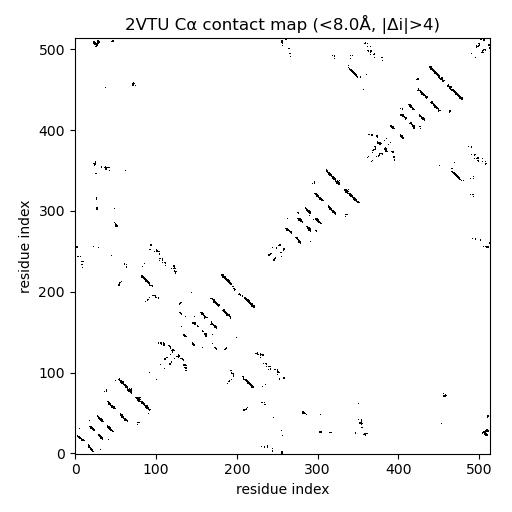 O O A SER B 1 126 ? 39.279 -1.864 61.646 0.25 9.61 126 SER L O 1
ATOM 2864 N N A GLY B 1 127 ? 37.353 -2.536 60.699 0.25 27.96 127 GLY L N 1
ATOM 2865 C CA A GLY B 1 127 ? 37.754 -2.129 59.370 0.25 27.96 127 GLY L CA 1
ATOM 2866 C C A GLY B 1 127 ? 37.449 -0.668 59.268 0.25 27.96 127 GLY L C 1
ATOM 2867 O O A GLY B 1 127 ? 37.056 -0.129 58.227 0.25 27.96 127 GLY L O 1
ATOM 2868 N N A ILE B 1 128 ? 37.707 -0.024 60.386 0.25 2.00 128 ILE L N 1
ATOM 2869 C CA A ILE B 1 128 ? 37.394 1.362 60.562 0.25 2.00 128 ILE L CA 1
ATOM 2870 C C A ILE B 1 128 ? 38.323 1.596 61.691 0.25 2.00 128 ILE L C 1
ATOM 2871 O O A ILE B 1 128 ? 38.976 2.648 61.843 0.25 2.00 128 ILE L O 1
ATOM 2876 N N A TYR B 1 129 ? 38.277 0.569 62.526 0.25 82.57 129 TYR L N 1
ATOM 2877 C CA A TYR B 1 129 ? 39.072 0.476 63.700 0.25 82.57 129 TYR L CA 1
ATOM 2878 C C A TYR B 1 129 ? 38.746 1.339 64.883 0.25 82.57 129 TYR L C 1
ATOM 2879 O O A TYR B 1 129 ? 39.444 1.319 65.901 0.25 82.57 129 TYR L O 1
ATOM 2888 N N A ALA B 1 130 ? 37.694 2.103 64.788 0.25 30.24 130 ALA L N 1
ATOM 2889 C CA A ALA B 1 130 ? 37.700 3.065 65.809 0.25 30.24 130 ALA L CA 1
ATOM 2890 C C A ALA B 1 130 ? 36.355 3.646 65.893 0.25 30.24 130 ALA L C 1
ATOM 2891 O O A ALA B 1 130 ? 36.253 4.826 66.171 0.25 30.24 130 ALA L O 1
ATOM 2893 N N A ASN B 1 131 ? 35.337 2.851 65.588 0.25 32.95 131 ASN L N 1
ATOM 2894 C CA A ASN B 1 131 ? 34.023 3.383 65.560 0.25 32.95 131 ASN L CA 1
ATOM 2895 C C A ASN B 1 131 ? 34.129 4.477 64.539 0.25 32.95 131 ASN L C 1
ATOM 2896 O O A ASN B 1 131 ? 33.358 5.421 64.562 0.25 32.95 131 ASN L O 1
ATOM 2901 N N A PHE B 1 132 ? 35.143 4.380 63.683 0.25 57.32 132 PHE L N 1
ATOM 2902 C CA A PHE B 1 132 ? 35.323 5.324 62.583 0.25 57.32 132 PHE L CA 1
ATOM 2903 C C A PHE B 1 132 ? 35.511 6.776 62.945 0.25 57.32 132 PHE L C 1
ATOM 2904 O O A PHE B 1 132 ? 34.602 7.562 62.706 0.25 57.32 132 PHE L O 1
ATOM 2912 N N A THR B 1 133 ? 36.670 7.163 63.462 0.25 2.00 133 THR L N 1
ATOM 2913 C CA A THR B 1 133 ? 36.818 8.557 63.799 0.25 2.00 133 THR L CA 1
ATOM 2914 C C A THR B 1 133 ? 38.085 9.149 63.238 0.25 2.00 133 THR L C 1
ATOM 2915 O O A THR B 1 133 ? 38.773 8.518 62.462 0.25 2.00 133 THR L O 1
ATOM 2919 N N A GLN B 1 134 ? 38.356 10.382 63.647 0.25 15.43 134 GLN L N 1
ATOM 2920 C CA A GLN B 1 134 ? 39.530 11.168 63.261 0.25 15.43 134 GLN L CA 1
ATOM 2921 C C A GLN B 1 134 ? 40.804 10.371 63.500 0.25 15.43 134 GLN L C 1
ATOM 2922 O O A GLN B 1 134 ? 41.156 10.115 64.645 0.25 15.43 134 GLN L O 1
ATOM 2928 N N A PHE B 1 135 ? 41.509 9.983 62.441 0.25 5.50 135 PHE L N 1
ATOM 2929 C CA A PHE B 1 135 ? 42.732 9.186 62.609 0.25 5.50 135 PHE L CA 1
ATOM 2930 C C A PHE B 1 135 ? 43.984 9.778 61.974 0.25 5.50 135 PHE L C 1
ATOM 2931 O O A PHE B 1 135 ? 43.963 10.878 61.428 0.25 5.50 135 PHE L O 1
ATOM 2939 N N A VAL B 1 136 ? 45.083 9.031 62.035 0.25 2.00 136 VAL L N 1
ATOM 2940 C CA A VAL B 1 136 ? 46.331 9.505 61.462 0.25 2.00 136 VAL L CA 1
ATOM 2941 C C A VAL B 1 136 ? 46.801 8.648 60.304 0.25 2.00 136 VAL L C 1
ATOM 2942 O O A VAL B 1 136 ? 46.555 7.438 60.229 0.25 2.00 136 VAL L O 1
ATOM 2946 N N A LEU B 1 137 ? 47.600 9.278 59.461 0.25 19.82 137 LEU L N 1
ATOM 2947 C CA A LEU B 1 137 ? 47.988 8.664 58.222 0.25 19.82 137 LEU L CA 1
ATOM 2948 C C A LEU B 1 137 ? 49.369 8.989 57.666 0.25 19.82 137 LEU L C 1
ATOM 2949 O O A LEU B 1 137 ? 50.379 8.433 58.095 0.25 19.82 137 LEU L O 1
ATOM 2954 N N A VAL B 1 138 ? 49.379 9.888 56.683 0.25 6.75 138 VAL L N 1
ATOM 2955 C CA A VAL B 1 138 ? 50.582 10.338 55.990 0.25 6.75 138 VAL L CA 1
ATOM 2956 C C A VAL B 1 138 ? 51.223 11.541 56.680 0.25 6.75 138 VAL L C 1
ATOM 2957 O O A VAL B 1 138 ? 50.580 12.573 56.862 0.25 6.75 138 VAL L O 1
ATOM 2961 N N A ASP B 1 139 ? 52.498 11.411 57.032 0.25 2.50 139 ASP L N 1
ATOM 2962 C CA A ASP B 1 139 ? 53.202 12.480 57.723 0.25 2.50 139 ASP L CA 1
ATOM 2963 C C A ASP B 1 139 ? 54.677 12.564 57.317 0.25 2.50 139 ASP L C 1
ATOM 2964 O O A ASP B 1 139 ? 55.206 11.629 56.727 0.25 2.50 139 ASP L O 1
ATOM 2969 N N A ASN B 1 140 ? 55.327 13.688 57.635 0.25 37.67 140 ASN L N 1
ATOM 2970 C CA A ASN B 1 140 ? 56.753 13.915 57.328 0.25 37.67 140 ASN L CA 1
ATOM 2971 C C A ASN B 1 140 ? 57.391 15.028 58.166 0.25 37.67 140 ASN L C 1
ATOM 2972 O O A ASN B 1 140 ? 56.946 16.185 58.106 0.25 37.67 140 ASN L O 1
ATOM 2977 N N A GLY B 1 141 ? 58.436 14.690 58.926 0.25 19.76 141 GLY L N 1
ATOM 2978 C CA A GLY B 1 141 ? 59.060 15.698 59.762 0.25 19.76 141 GLY L CA 1
ATOM 2979 C C A GLY B 1 141 ? 57.947 16.341 60.572 0.25 19.76 141 GLY L C 1
ATOM 2980 O O A GLY B 1 141 ? 56.830 15.819 60.587 0.25 19.76 141 GLY L O 1
ATOM 2981 N N A GLY B 1 142 ? 58.221 17.470 61.226 0.25 42.47 142 GLY L N 1
ATOM 2982 C CA A GLY B 1 142 ? 57.182 18.127 62.012 0.25 42.47 142 GLY L CA 1
ATOM 2983 C C A GLY B 1 142 ? 56.589 19.450 61.524 0.25 42.47 142 GLY L C 1
ATOM 2984 O O A GLY B 1 142 ? 57.022 20.524 61.955 0.25 42.47 142 GLY L O 1
ATOM 2985 N N A THR B 1 143 ? 55.630 19.401 60.604 0.25 7.72 143 THR L N 1
ATOM 2986 C CA A THR B 1 143 ? 54.999 20.636 60.156 0.25 7.72 143 THR L CA 1
ATOM 2987 C C A THR B 1 143 ? 53.494 20.509 59.932 0.25 7.72 143 THR L C 1
ATOM 2988 O O A THR B 1 143 ? 52.705 21.071 60.686 0.25 7.72 143 THR L O 1
ATOM 2992 N N A GLY B 1 144 ? 53.093 19.769 58.905 0.25 19.08 144 GLY L N 1
ATOM 2993 C CA A GLY B 1 144 ? 51.677 19.608 58.611 0.25 19.08 144 GLY L CA 1
ATOM 2994 C C A GLY B 1 144 ? 51.122 18.228 58.906 0.25 19.08 144 GLY L C 1
ATOM 2995 O O A GLY B 1 144 ? 51.693 17.228 58.497 0.25 19.08 144 GLY L O 1
ATOM 2996 N N A ASP B 1 145 ? 50.000 18.166 59.614 0.25 10.04 145 ASP L N 1
ATOM 2997 C CA A ASP B 1 145 ? 49.375 16.886 59.944 0.25 10.04 145 ASP L CA 1
ATOM 2998 C C A ASP B 1 145 ? 48.275 16.522 58.953 0.25 10.04 145 ASP L C 1
ATOM 2999 O O A ASP B 1 145 ? 47.895 17.337 58.118 0.25 10.04 145 ASP L O 1
ATOM 3004 N N A VAL B 1 146 ? 47.787 15.286 59.020 0.25 26.25 146 VAL L N 1
ATOM 3005 C CA A VAL B 1 146 ? 46.732 14.843 58.109 0.25 26.25 146 VAL L CA 1
ATOM 3006 C C A VAL B 1 146 ? 45.675 14.037 58.864 0.25 26.25 146 VAL L C 1
ATOM 3007 O O A VAL B 1 146 ? 45.460 12.865 58.590 0.25 26.25 146 VAL L O 1
ATOM 3011 N N A THR B 1 147 ? 45.015 14.661 59.825 0.25 5.31 147 THR L N 1
ATOM 3012 C CA A THR B 1 147 ? 43.990 13.948 60.567 0.25 5.31 147 THR L CA 1
ATOM 3013 C C A THR B 1 147 ? 42.758 13.754 59.684 0.25 5.31 147 THR L C 1
ATOM 3014 O O A THR B 1 147 ? 42.113 14.724 59.288 0.25 5.31 147 THR L O 1
ATOM 3018 N N A VAL B 1 148 ? 42.427 12.500 59.389 0.25 27.40 148 VAL L N 1
ATOM 3019 C CA A VAL B 1 148 ? 41.290 12.203 58.525 0.25 27.40 148 VAL L CA 1
ATOM 3020 C C A VAL B 1 148 ? 40.007 11.860 59.307 0.25 27.40 148 VAL L C 1
ATOM 3021 O O A VAL B 1 148 ? 39.835 10.721 59.756 0.25 27.40 148 VAL L O 1
ATOM 3025 N N A ALA B 1 149 ? 39.113 12.849 59.457 0.25 14.04 149 ALA L N 1
ATOM 3026 C CA A ALA B 1 149 ? 37.826 12.687 60.162 0.25 14.04 149 ALA L CA 1
ATOM 3027 C C A ALA B 1 149 ? 36.787 11.974 59.277 0.25 14.04 149 ALA L C 1
ATOM 3028 O O A ALA B 1 149 ? 37.011 11.750 58.090 0.25 14.04 149 ALA L O 1
ATOM 3030 N N A PRO B 1 150 ? 35.624 11.623 59.844 0.25 2.00 150 PRO L N 1
ATOM 3031 C CA A PRO B 1 150 ? 34.608 10.939 59.047 0.25 2.00 150 PRO L CA 1
ATOM 3032 C C A PRO B 1 150 ? 33.733 11.906 58.283 0.25 2.00 150 PRO L C 1
ATOM 3033 O O A PRO B 1 150 ? 33.784 13.101 58.525 0.25 2.00 150 PRO L O 1
ATOM 3037 N N A SER B 1 151 ? 32.924 11.376 57.365 0.25 2.00 151 SER L N 1
ATOM 3038 C CA A SER B 1 151 ? 32.032 12.208 56.555 0.25 2.00 151 SER L CA 1
ATOM 3039 C C A SER B 1 151 ? 30.783 11.552 55.937 0.25 2.00 151 SER L C 1
ATOM 3040 O O A SER B 1 151 ? 29.672 11.924 56.305 0.25 2.00 151 SER L O 1
ATOM 3043 N N A ASN B 1 152 ? 30.931 10.588 55.021 0.25 28.28 152 ASN L N 1
ATOM 3044 C CA A ASN B 1 152 ? 29.744 9.952 54.392 0.25 28.28 152 ASN L CA 1
ATOM 3045 C C A ASN B 1 152 ? 29.892 8.445 54.122 0.25 28.28 152 ASN L C 1
ATOM 3046 O O A ASN B 1 152 ? 31.008 7.914 54.122 0.25 28.28 152 ASN L O 1
ATOM 3051 N N A PHE B 1 153 ? 28.748 7.781 53.901 0.25 11.17 153 PHE L N 1
ATOM 3052 C CA A PHE B 1 153 ? 28.656 6.335 53.632 0.25 11.17 153 PHE L CA 1
ATOM 3053 C C A PHE B 1 153 ? 27.438 5.984 52.743 0.25 11.17 153 PHE L C 1
ATOM 3054 O O A PHE B 1 153 ? 27.235 4.832 52.369 0.25 11.17 153 PHE L O 1
ATOM 3062 N N A ALA B 1 154 ? 26.631 6.986 52.414 0.25 3.55 154 ALA L N 1
ATOM 3063 C CA A ALA B 1 154 ? 25.445 6.819 51.573 0.25 3.55 154 ALA L CA 1
ATOM 3064 C C A ALA B 1 154 ? 25.509 5.669 50.559 0.25 3.55 154 ALA L C 1
ATOM 3065 O O A ALA B 1 154 ? 26.390 5.624 49.708 0.25 3.55 154 ALA L O 1
ATOM 3067 N N A ASN B 1 155 ? 24.561 4.744 50.655 0.25 2.49 155 ASN L N 1
ATOM 3068 C CA A ASN B 1 155 ? 24.479 3.600 49.745 0.25 2.49 155 ASN L CA 1
ATOM 3069 C C A ASN B 1 155 ? 25.636 2.621 49.818 0.25 2.49 155 ASN L C 1
ATOM 3070 O O A ASN B 1 155 ? 25.991 1.997 48.823 0.25 2.49 155 ASN L O 1
ATOM 3075 N N A GLY B 1 156 ? 26.231 2.490 50.995 0.25 28.53 156 GLY L N 1
ATOM 3076 C CA A GLY B 1 156 ? 27.345 1.568 51.158 0.25 28.53 156 GLY L CA 1
ATOM 3077 C C A GLY B 1 156 ? 28.690 1.964 50.555 0.25 28.53 156 GLY L C 1
ATOM 3078 O O A GLY B 1 156 ? 29.244 1.220 49.748 0.25 28.53 156 GLY L O 1
ATOM 3079 N N A VAL B 1 157 ? 29.221 3.119 50.949 0.25 2.02 157 VAL L N 1
ATOM 3080 C CA A VAL B 1 157 ? 30.503 3.601 50.449 0.25 2.02 157 VAL L CA 1
ATOM 3081 C C A VAL B 1 157 ? 31.125 4.515 51.488 0.25 2.02 157 VAL L C 1
ATOM 3082 O O A VAL B 1 157 ? 30.823 5.704 51.532 0.25 2.02 157 VAL L O 1
ATOM 3086 N N A ALA B 1 158 ? 32.007 3.962 52.313 0.25 24.00 158 ALA L N 1
ATOM 3087 C CA A ALA B 1 158 ? 32.670 4.738 53.363 0.25 24.00 158 ALA L CA 1
ATOM 3088 C C A ALA B 1 158 ? 33.433 5.920 52.800 0.25 24.00 158 ALA L C 1
ATOM 3089 O O A ALA B 1 158 ? 33.819 5.908 51.640 0.25 24.00 158 ALA L O 1
ATOM 3091 N N A GLU B 1 159 ? 33.658 6.940 53.619 0.25 28.41 159 GLU L N 1
ATOM 3092 C CA A GLU B 1 159 ? 34.380 8.111 53.143 0.25 28.41 159 GLU L CA 1
A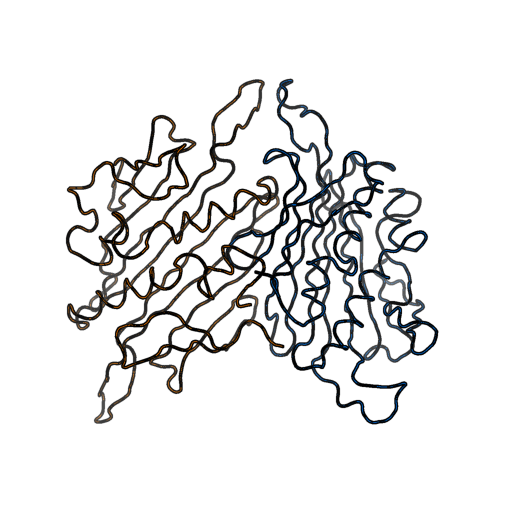TOM 3093 C C A GLU B 1 159 ? 34.937 8.914 54.320 0.25 28.41 159 GLU L C 1
ATOM 3094 O O A GLU B 1 159 ? 34.237 9.143 55.324 0.25 28.41 159 GLU L O 1
ATOM 3100 N N A TRP B 1 160 ? 36.198 9.330 54.179 0.25 12.74 160 TRP L N 1
ATOM 3101 C CA A TRP B 1 160 ? 36.901 10.091 55.201 0.25 12.74 160 TRP L CA 1
ATOM 3102 C C A TRP B 1 160 ? 37.447 11.403 54.637 0.25 12.74 160 TRP L C 1
ATOM 3103 O O A TRP B 1 160 ? 38.041 11.424 53.558 0.25 12.74 160 TRP L O 1
ATOM 3114 N N A ILE B 1 161 ? 37.271 12.484 55.390 0.25 19.42 161 ILE L N 1
ATOM 3115 C CA A ILE B 1 161 ? 37.762 13.806 54.992 0.25 19.42 161 ILE L CA 1
ATOM 3116 C C A ILE B 1 161 ? 38.631 14.370 56.116 0.25 19.42 161 ILE L C 1
ATOM 3117 O O A ILE B 1 161 ? 38.401 14.084 57.293 0.25 19.42 161 ILE L O 1
ATOM 3122 N N A SER B 1 162 ? 39.609 15.195 55.767 0.25 9.88 162 SER L N 1
ATOM 3123 C CA A SER B 1 162 ? 40.505 15.715 56.792 0.25 9.88 162 SER L CA 1
ATOM 3124 C C A SER B 1 162 ? 40.106 16.996 57.541 0.25 9.88 162 SER L C 1
ATOM 3125 O O A SER B 1 162 ? 39.077 17.039 58.222 0.25 9.88 162 SER L O 1
ATOM 3128 N N A SER B 1 163 ? 40.946 18.027 57.420 0.25 50.88 163 SER L N 1
ATOM 3129 C CA A SER B 1 163 ? 40.764 19.310 58.105 0.25 50.88 163 SER L CA 1
ATOM 3130 C C A SER B 1 163 ? 39.714 20.272 57.538 0.25 50.88 163 SER L C 1
ATOM 3131 O O A SER B 1 163 ? 38.846 19.888 56.738 0.25 50.88 163 SER L O 1
ATOM 3134 N N A ASN B 1 164 ? 39.806 21.527 57.984 0.25 2.00 164 ASN L N 1
ATOM 3135 C CA A ASN B 1 164 ? 38.885 22.600 57.597 0.25 2.00 164 ASN L CA 1
ATOM 3136 C C A ASN B 1 164 ? 38.432 22.596 56.152 0.25 2.00 164 ASN L C 1
ATOM 3137 O O A ASN B 1 164 ? 37.250 22.463 55.850 0.25 2.00 164 ASN L O 1
ATOM 3142 N N A SER B 1 165 ? 39.412 22.754 55.272 0.25 4.84 165 SER L N 1
ATOM 3143 C CA A SER B 1 165 ? 39.208 22.807 53.828 0.25 4.84 165 SER L CA 1
ATOM 3144 C C A SER B 1 165 ? 39.058 21.449 53.172 0.25 4.84 165 SER L C 1
ATOM 3145 O O A SER B 1 165 ? 39.940 20.601 53.257 0.25 4.84 165 SER L O 1
ATOM 3148 N N A ARG B 1 166 ? 37.929 21.267 52.499 0.25 34.55 166 ARG L N 1
ATOM 3149 C CA A ARG B 1 166 ? 37.617 20.034 51.784 0.25 34.55 166 ARG L CA 1
ATOM 3150 C C A ARG B 1 166 ? 38.445 19.962 50.510 0.25 34.55 166 ARG L C 1
ATOM 3151 O O A ARG B 1 166 ? 38.850 18.895 50.072 0.25 34.55 166 ARG L O 1
ATOM 3159 N N A SER B 1 167 ? 38.697 21.112 49.910 0.25 2.00 167 SER L N 1
ATOM 3160 C CA A SER B 1 167 ? 39.448 21.142 48.666 0.25 2.00 167 SER L CA 1
ATOM 3161 C C A SER B 1 167 ? 40.898 20.732 48.841 0.25 2.00 167 SER L C 1
ATOM 3162 O O A SER B 1 167 ? 41.659 20.631 47.874 0.25 2.00 167 SER L O 1
ATOM 3165 N N A GLN B 1 168 ? 41.276 20.488 50.083 0.25 12.57 168 GLN L N 1
ATOM 3166 C CA A GLN B 1 168 ? 42.629 20.069 50.352 0.25 12.57 168 GLN L CA 1
ATOM 3167 C C A GLN B 1 168 ? 42.597 18.830 51.231 0.25 12.57 168 GLN L C 1
ATOM 3168 O O A GLN B 1 168 ? 43.644 18.401 51.720 0.25 12.57 168 GLN L O 1
ATOM 3174 N N A ALA B 1 169 ? 41.400 18.253 51.418 0.25 82.93 169 ALA L N 1
ATOM 3175 C CA A ALA B 1 169 ? 41.197 17.049 52.263 0.25 82.93 169 ALA L CA 1
ATOM 3176 C C A ALA B 1 169 ? 41.626 15.711 51.606 0.25 82.93 169 ALA L C 1
ATOM 3177 O O A ALA B 1 169 ? 41.689 15.599 50.361 0.25 82.93 169 ALA L O 1
ATOM 3179 N N A TYR B 1 170 ? 41.921 14.711 52.447 0.25 2.10 170 TYR L N 1
ATOM 3180 C CA A TYR B 1 170 ? 42.358 13.390 51.989 0.25 2.10 170 TYR L CA 1
ATOM 3181 C C A TYR B 1 170 ? 41.232 12.370 52.025 0.25 2.10 170 TYR L C 1
ATOM 3182 O O A TYR B 1 170 ? 41.021 11.689 53.024 0.25 2.10 170 TYR L O 1
ATOM 3191 N N A LYS B 1 171 ? 40.519 12.276 50.911 0.25 2.00 171 LYS L N 1
ATOM 3192 C CA A LYS B 1 171 ? 39.395 11.369 50.770 0.25 2.00 171 LYS L CA 1
ATOM 3193 C C A LYS B 1 171 ? 39.835 9.916 50.745 0.25 2.00 171 LYS L C 1
ATOM 3194 O O A LYS B 1 171 ? 40.889 9.583 50.204 0.25 2.00 171 LYS L O 1
ATOM 3200 N N A VAL B 1 172 ? 39.015 9.057 51.343 0.25 2.00 172 VAL L N 1
ATOM 3201 C CA A VAL B 1 172 ? 39.272 7.619 51.392 0.25 2.00 172 VAL L CA 1
ATOM 3202 C C A VAL B 1 172 ? 37.946 6.887 51.552 0.25 2.00 172 VAL L C 1
ATOM 3203 O O A VAL B 1 172 ? 37.074 7.338 52.295 0.25 2.00 172 VAL L O 1
ATOM 3207 N N A THR B 1 173 ? 37.809 5.754 50.861 0.25 86.86 173 THR L N 1
ATOM 3208 C CA A THR B 1 173 ? 36.579 4.948 50.899 0.25 86.86 173 THR L CA 1
ATOM 3209 C C A THR B 1 173 ? 36.765 3.496 51.422 0.25 86.86 173 THR L C 1
ATOM 3210 O O A THR B 1 173 ? 37.890 3.052 51.711 0.25 86.86 173 THR L O 1
ATOM 3214 N N A CYS B 1 174 ? 35.653 2.770 51.557 0.25 10.97 174 CYS L N 1
ATOM 3215 C CA A CYS B 1 174 ? 35.676 1.385 52.041 0.25 10.97 174 CYS L CA 1
ATOM 3216 C C A CYS B 1 174 ? 34.244 0.829 52.104 0.25 10.97 174 CYS L C 1
ATOM 3217 O O A CYS B 1 174 ? 33.384 1.396 52.784 0.25 10.97 174 CYS L O 1
ATOM 3220 N N A SER B 1 175 ? 33.994 -0.270 51.382 0.25 26.07 175 SER L N 1
ATOM 3221 C CA A SER B 1 175 ? 32.665 -0.898 51.325 0.25 26.07 175 SER L CA 1
ATOM 3222 C C A SER B 1 175 ? 32.663 -2.433 51.180 0.25 26.07 175 SER L C 1
ATOM 3223 O O A SER B 1 175 ? 33.355 -3.007 50.331 0.25 26.07 175 SER L O 1
ATOM 3226 N N A VAL B 1 176 ? 31.865 -3.078 52.025 0.25 2.00 176 VAL L N 1
ATOM 3227 C CA A VAL B 1 176 ? 31.739 -4.521 52.039 0.25 2.00 176 VAL L CA 1
ATOM 3228 C C A VAL B 1 176 ? 30.686 -4.908 51.017 0.25 2.00 176 VAL L C 1
ATOM 3229 O O A VAL B 1 176 ? 29.664 -4.244 50.897 0.25 2.00 176 VAL L O 1
ATOM 3233 N N A ARG B 1 177 ? 30.945 -5.987 50.286 0.25 35.47 177 ARG L N 1
ATOM 3234 C CA A ARG B 1 177 ? 30.010 -6.486 49.273 0.25 35.47 177 ARG L CA 1
ATOM 3235 C C A ARG B 1 177 ? 30.368 -7.897 48.752 0.25 35.47 177 ARG L C 1
ATOM 3236 O O A ARG B 1 177 ? 31.441 -8.085 48.179 0.25 35.47 177 ARG L O 1
ATOM 3244 N N A GLN B 1 178 ? 29.476 -8.876 48.955 0.25 13.47 178 GLN L N 1
ATOM 3245 C CA A GLN B 1 178 ? 29.681 -10.267 48.503 0.25 13.47 178 GLN L CA 1
ATOM 3246 C C A GLN B 1 178 ? 29.313 -10.327 47.028 0.25 13.47 178 GLN L C 1
ATOM 3247 O O A GLN B 1 178 ? 28.152 -10.177 46.664 0.25 13.47 178 GLN L O 1
ATOM 3253 N N A SER B 1 179 ? 30.307 -10.557 46.181 0.25 8.35 179 SER L N 1
ATOM 3254 C CA A SER B 1 179 ? 30.085 -10.589 44.740 0.25 8.35 179 SER L CA 1
ATOM 3255 C C A SER B 1 179 ? 29.157 -11.682 44.236 0.25 8.35 179 SER L C 1
ATOM 3256 O O A SER B 1 179 ? 28.310 -11.433 43.381 0.25 8.35 179 SER L O 1
ATOM 3259 N N A SER B 1 180 ? 29.307 -12.896 44.739 0.25 29.16 180 SER L N 1
ATOM 3260 C CA A SER B 1 180 ? 28.428 -13.959 44.282 0.25 29.16 180 SER L CA 1
ATOM 3261 C C A SER B 1 180 ? 28.003 -14.893 45.408 0.25 29.16 180 SER L C 1
ATOM 3262 O O A SER B 1 180 ? 27.416 -14.450 46.400 0.25 29.16 180 SER L O 1
ATOM 3265 N N A ALA B 1 181 ? 28.315 -16.178 45.259 0.25 7.75 181 ALA L N 1
ATOM 3266 C CA A ALA B 1 181 ? 27.950 -17.170 46.258 0.25 7.75 181 ALA L CA 1
ATOM 3267 C C A ALA B 1 181 ? 29.168 -17.861 46.839 0.25 7.75 181 ALA L C 1
ATOM 3268 O O A ALA B 1 181 ? 29.050 -18.675 47.749 0.25 7.75 181 ALA L O 1
ATOM 3270 N N A GLN B 1 182 ? 30.338 -17.531 46.305 0.25 7.58 182 GLN L N 1
ATOM 3271 C CA A GLN B 1 182 ? 31.582 -18.135 46.756 0.25 7.58 182 GLN L CA 1
ATOM 3272 C C A GLN B 1 182 ? 32.726 -17.140 46.898 0.25 7.58 182 GLN L C 1
ATOM 3273 O O A GLN B 1 182 ? 33.899 -17.529 46.932 0.25 7.58 182 GLN L O 1
ATOM 3279 N N A ASN B 1 183 ? 32.374 -15.859 47.003 0.25 43.64 183 ASN L N 1
ATOM 3280 C CA A ASN B 1 183 ? 33.355 -14.776 47.126 0.25 43.64 183 ASN L CA 1
ATOM 3281 C C A ASN B 1 183 ? 32.863 -13.528 47.904 0.25 43.64 183 ASN L C 1
ATOM 3282 O O A ASN B 1 183 ? 31.660 -13.338 48.138 0.25 43.64 183 ASN L O 1
ATOM 3287 N N A ARG B 1 184 ? 33.819 -12.683 48.294 0.25 57.73 184 ARG L N 1
ATOM 3288 C CA A ARG B 1 184 ? 33.560 -11.438 49.033 0.25 57.73 184 ARG L CA 1
ATOM 3289 C C A ARG B 1 184 ? 34.509 -10.326 48.516 0.25 57.73 184 ARG L C 1
ATOM 3290 O O A ARG B 1 184 ? 35.711 -10.313 48.837 0.25 57.73 184 ARG L O 1
ATOM 3298 N N A LYS B 1 185 ? 33.958 -9.408 47.710 0.25 23.83 185 LYS L N 1
ATOM 3299 C CA A LYS B 1 185 ? 34.718 -8.300 47.110 0.25 23.83 185 LYS L CA 1
ATOM 3300 C C A LYS B 1 185 ? 34.657 -7.029 47.958 0.25 23.83 185 LYS L C 1
ATOM 3301 O O A LYS B 1 185 ? 33.761 -6.865 48.786 0.25 23.83 185 LYS L O 1
ATOM 3307 N N A TYR B 1 186 ? 35.621 -6.135 47.743 0.25 33.51 186 TYR L N 1
ATOM 3308 C CA A TYR B 1 186 ? 35.710 -4.871 48.484 0.25 33.51 186 TYR L CA 1
ATOM 3309 C C A TYR B 1 186 ? 36.106 -3.696 47.588 0.25 33.51 186 TYR L C 1
ATOM 3310 O O A TYR B 1 186 ? 36.411 -3.875 46.405 0.25 33.51 186 TYR L O 1
ATOM 3319 N N A THR B 1 187 ? 36.115 -2.497 48.163 0.25 15.05 187 THR L N 1
ATOM 3320 C CA A THR B 1 187 ? 36.473 -1.303 47.415 0.25 15.05 187 THR L CA 1
ATOM 3321 C C A THR B 1 187 ? 36.997 -0.219 48.343 0.25 15.05 187 THR L C 1
ATOM 3322 O O A THR B 1 187 ? 36.211 0.430 49.029 0.25 15.05 187 THR L O 1
ATOM 3326 N N A ILE B 1 188 ? 38.316 -0.018 48.350 0.25 4.58 188 ILE L N 1
ATOM 3327 C CA A ILE B 1 188 ? 38.938 1.012 49.186 0.25 4.58 188 ILE L CA 1
ATOM 3328 C C A ILE B 1 188 ? 39.762 2.015 48.392 0.25 4.58 188 ILE L C 1
ATOM 3329 O O A ILE B 1 188 ? 40.974 1.884 48.268 0.25 4.58 188 ILE L O 1
ATOM 3334 N N A LYS B 1 189 ? 39.083 3.029 47.873 0.25 30.59 189 LYS L N 1
ATOM 3335 C CA A LYS B 1 189 ? 39.725 4.070 47.089 0.25 30.59 189 LYS L CA 1
ATOM 3336 C C A LYS B 1 189 ? 40.405 5.071 48.002 0.25 30.59 189 LYS L C 1
ATOM 3337 O O A LYS B 1 189 ? 40.182 5.080 49.215 0.25 30.59 189 LYS L O 1
ATOM 3343 N N A VAL B 1 190 ? 41.224 5.927 47.401 0.25 33.20 190 VAL L N 1
ATOM 3344 C CA A VAL B 1 190 ? 41.961 6.944 48.144 0.25 33.20 190 VAL L CA 1
ATOM 3345 C C A VAL B 1 190 ? 42.382 8.104 47.257 0.25 33.20 190 VAL L C 1
ATOM 3346 O O A VAL B 1 190 ? 43.087 7.914 46.265 0.25 33.20 190 VAL L O 1
ATOM 3350 N N A GLU B 1 191 ? 41.967 9.307 47.632 0.25 44.97 191 GLU L N 1
ATOM 3351 C CA A GLU B 1 191 ? 42.311 10.491 46.861 0.25 44.97 191 GLU L CA 1
ATOM 3352 C C A GLU B 1 191 ? 43.248 11.396 47.671 0.25 44.97 191 GLU L C 1
ATOM 3353 O O A GLU B 1 191 ? 42.838 11.978 48.684 0.25 44.97 191 GLU L O 1
ATOM 3359 N N A VAL B 1 192 ? 44.505 11.498 47.233 0.25 36.09 192 VAL L N 1
ATOM 3360 C CA A VAL B 1 192 ? 45.487 12.341 47.917 0.25 36.09 192 VAL L CA 1
ATOM 3361 C C A VAL B 1 192 ? 45.626 13.674 47.177 0.25 36.09 192 VAL L C 1
ATOM 3362 O O A VAL B 1 192 ? 46.086 13.704 46.035 0.25 36.09 192 VAL L O 1
ATOM 3366 N N A PRO B 1 193 ? 45.227 14.792 47.825 0.25 2.00 193 PRO L N 1
ATOM 3367 C CA A PRO B 1 193 ? 45.296 16.135 47.247 0.25 2.00 193 PRO L CA 1
ATOM 3368 C C A PRO B 1 193 ? 46.664 16.802 47.349 0.25 2.00 193 PRO L C 1
ATOM 3369 O O A PRO B 1 193 ? 47.662 16.176 47.698 0.25 2.00 193 PRO L O 1
ATOM 3373 N N A LYS B 1 194 ? 46.670 18.092 47.039 0.25 35.55 194 LYS L N 1
ATOM 3374 C CA A LYS B 1 194 ? 47.860 18.938 47.066 0.25 35.55 194 LYS L CA 1
ATOM 3375 C C A LYS B 1 194 ? 47.455 20.308 47.631 0.25 35.55 194 LYS L C 1
ATOM 3376 O O A LYS B 1 194 ? 46.473 20.915 47.185 0.25 35.55 194 LYS L O 1
ATOM 3382 N N A VAL B 1 195 ? 48.199 20.773 48.630 0.25 9.09 195 VAL L N 1
ATOM 3383 C CA A VAL B 1 195 ? 47.919 22.059 49.254 0.25 9.09 195 VAL L CA 1
ATOM 3384 C C A VAL B 1 195 ? 48.477 23.175 48.363 0.25 9.09 195 VAL L C 1
ATOM 3385 O O A VAL B 1 195 ? 49.454 23.842 48.694 0.25 9.09 195 VAL L O 1
ATOM 3389 N N A ALA B 1 196 ? 47.836 23.365 47.217 0.25 9.94 196 ALA L N 1
ATOM 3390 C CA A ALA B 1 196 ? 48.256 24.387 46.272 0.25 9.94 196 ALA L CA 1
ATOM 3391 C C A ALA B 1 196 ? 47.348 25.609 46.383 0.25 9.94 196 ALA L C 1
ATOM 3392 O O A ALA B 1 196 ? 46.576 25.724 47.338 0.25 9.94 196 ALA L O 1
ATOM 3394 N N A THR B 1 197 ? 47.450 26.510 45.400 0.25 2.05 197 THR L N 1
ATOM 3395 C CA A THR B 1 197 ? 46.666 27.750 45.347 0.25 2.05 197 THR L CA 1
ATOM 3396 C C A THR B 1 197 ? 46.292 28.128 43.920 0.25 2.05 197 THR L C 1
ATOM 3397 O O A THR B 1 197 ? 47.099 28.692 43.175 0.25 2.05 197 THR L O 1
ATOM 3401 N N A GLN B 1 198 ? 45.058 27.816 43.549 0.25 46.63 198 GLN L N 1
ATOM 3402 C CA A GLN B 1 198 ? 44.566 28.140 42.218 0.25 46.63 198 GLN L CA 1
ATOM 3403 C C A GLN B 1 198 ? 43.993 29.561 42.221 0.25 46.63 198 GLN L C 1
ATOM 3404 O O A GLN B 1 198 ? 42.863 29.778 42.666 0.25 46.63 198 GLN L O 1
ATOM 3410 N N A THR B 1 199 ? 44.763 30.526 41.730 0.25 3.33 199 THR L N 1
ATOM 3411 C CA A THR B 1 199 ? 44.287 31.898 41.697 0.25 3.33 199 THR L CA 1
ATOM 3412 C C A THR B 1 199 ? 43.691 32.192 40.339 0.25 3.33 199 THR L C 1
ATOM 3413 O O A THR B 1 199 ? 44.405 32.439 39.372 0.25 3.33 199 THR L O 1
ATOM 3417 N N A VAL B 1 200 ? 42.367 32.158 40.278 0.25 6.35 200 VAL L N 1
ATOM 3418 C CA A VAL B 1 200 ? 41.639 32.417 39.044 0.25 6.35 200 VAL L CA 1
ATOM 3419 C C A VAL B 1 200 ? 40.570 33.467 39.293 0.25 6.35 200 VAL L C 1
ATOM 3420 O O A VAL B 1 200 ? 39.554 33.202 39.923 0.25 6.35 200 VAL L O 1
ATOM 3424 N N A GLY B 1 201 ? 40.796 34.668 38.796 0.25 2.00 201 GLY L N 1
ATOM 3425 C CA A GLY B 1 201 ? 39.815 35.699 39.018 0.25 2.00 201 GLY L CA 1
ATOM 3426 C C A GLY B 1 201 ? 40.251 36.574 40.166 0.25 2.00 201 GLY L C 1
ATOM 3427 O O A GLY B 1 201 ? 39.431 37.203 40.824 0.25 2.00 201 GLY L O 1
ATOM 3428 N N A GLY B 1 202 ? 41.552 36.607 40.417 0.25 14.36 202 GLY L N 1
ATOM 3429 C CA A GLY B 1 202 ? 42.068 37.447 41.480 0.25 14.36 202 GLY L CA 1
ATOM 3430 C C A GLY B 1 202 ? 41.936 36.922 42.895 0.25 14.36 202 GLY L C 1
ATOM 3431 O O A GLY B 1 202 ? 42.276 37.629 43.842 0.25 14.36 202 GLY L O 1
ATOM 3432 N N A VAL B 1 203 ? 41.439 35.698 43.054 0.25 20.57 203 VAL L N 1
ATOM 3433 C CA A VAL B 1 203 ? 41.273 35.124 44.389 0.25 20.57 203 VAL L CA 1
ATOM 3434 C C A VAL B 1 203 ? 42.161 33.894 44.614 0.25 20.57 203 VAL L C 1
ATOM 3435 O O A VAL B 1 203 ? 42.295 33.033 43.749 0.25 20.57 203 VAL L O 1
ATOM 3439 N N A GLU B 1 204 ? 42.797 33.826 45.772 0.25 25.36 204 GLU L N 1
ATOM 3440 C CA A GLU B 1 204 ? 43.643 32.689 46.068 0.25 25.36 204 GLU L CA 1
ATOM 3441 C C A GLU B 1 204 ? 42.763 31.570 46.612 0.25 25.36 204 GLU L C 1
ATOM 3442 O O A GLU B 1 204 ? 42.514 31.516 47.806 0.25 25.36 204 GLU L O 1
ATOM 3448 N N A LEU B 1 205 ? 42.289 30.680 45.740 0.25 3.20 205 LEU L N 1
ATOM 3449 C CA A LEU B 1 205 ? 41.429 29.556 46.163 0.25 3.20 205 LEU L CA 1
ATOM 3450 C C A LEU B 1 205 ? 42.235 28.303 46.508 0.25 3.20 205 LEU L C 1
ATOM 3451 O O A LEU B 1 205 ? 42.788 27.638 45.629 0.25 3.20 205 LEU L O 1
ATOM 3456 N N A PRO B 1 206 ? 42.309 27.963 47.800 0.25 37.59 206 PRO L N 1
ATOM 3457 C CA A PRO B 1 206 ? 43.055 26.785 48.243 0.25 37.59 206 PRO L CA 1
ATOM 3458 C C A PRO B 1 206 ? 42.425 25.489 47.732 0.25 37.59 206 PRO L C 1
ATOM 3459 O O A PRO B 1 206 ? 41.514 24.953 48.366 0.25 37.59 206 PRO L O 1
ATOM 3463 N N A VAL B 1 207 ? 42.911 24.982 46.599 0.25 2.00 207 VAL L N 1
ATOM 3464 C CA A VAL B 1 207 ? 42.379 23.736 46.047 0.25 2.00 207 VAL L CA 1
ATOM 3465 C C A VAL B 1 207 ? 43.460 22.813 45.537 0.25 2.00 207 VAL L C 1
ATOM 3466 O O A VAL B 1 207 ? 44.565 23.238 45.215 0.25 2.00 207 VAL L O 1
ATOM 3470 N N A ALA B 1 208 ? 43.121 21.540 45.451 0.25 2.00 208 ALA L N 1
ATOM 3471 C CA A ALA B 1 208 ? 44.078 20.569 44.998 0.25 2.00 208 ALA L CA 1
ATOM 3472 C C A ALA B 1 208 ? 44.196 20.621 43.499 0.25 2.00 208 ALA L C 1
ATOM 3473 O O A ALA B 1 208 ? 43.199 20.738 42.804 0.25 2.00 208 ALA L O 1
ATOM 3475 N N A ALA B 1 209 ? 45.429 20.549 43.011 0.25 19.92 209 ALA L N 1
ATOM 3476 C CA A ALA B 1 209 ? 45.691 20.556 41.577 0.25 19.92 209 ALA L CA 1
ATOM 3477 C C A ALA B 1 209 ? 45.433 19.150 41.016 0.25 19.92 209 ALA L C 1
ATOM 3478 O O A ALA B 1 209 ? 45.204 18.985 39.815 0.25 19.92 209 ALA L O 1
ATOM 3480 N N A TRP B 1 210 ? 45.468 18.145 41.892 0.25 2.00 210 TRP L N 1
ATOM 3481 C CA A TRP B 1 210 ? 45.208 16.758 41.506 0.25 2.00 210 TRP L CA 1
ATOM 3482 C C A TRP B 1 210 ? 44.798 15.937 42.721 0.25 2.00 210 TRP L C 1
ATOM 3483 O O A TRP B 1 210 ? 44.782 16.440 43.838 0.25 2.00 210 TRP L O 1
ATOM 3494 N N A ARG B 1 211 ? 44.455 14.674 42.497 0.25 22.54 211 ARG L N 1
ATOM 3495 C CA A ARG B 1 211 ? 44.060 13.777 43.581 0.25 22.54 211 ARG L CA 1
ATOM 3496 C C A ARG B 1 211 ? 44.452 12.355 43.214 0.25 22.54 211 ARG L C 1
ATOM 3497 O O A ARG B 1 211 ? 44.488 12.006 42.035 0.25 22.54 211 ARG L O 1
ATOM 3505 N N A SER B 1 212 ? 44.758 11.534 44.213 0.25 20.94 212 SER L N 1
ATOM 3506 C CA A SER B 1 212 ? 45.151 10.158 43.937 0.25 20.94 212 SER L CA 1
ATOM 3507 C C A SER B 1 212 ? 43.903 9.285 43.835 0.25 20.94 212 SER L C 1
ATOM 3508 O O A SER B 1 212 ? 42.783 9.768 44.026 0.25 20.94 212 SER L O 1
ATOM 3511 N N A TYR B 1 213 ? 44.096 8.007 43.512 0.25 52.77 213 TYR L N 1
ATOM 3512 C CA A TYR B 1 213 ? 42.982 7.061 43.398 0.25 52.77 213 TYR L CA 1
ATOM 3513 C C A TYR B 1 213 ? 43.396 5.611 43.686 0.25 52.77 213 TYR L C 1
ATOM 3514 O O A TYR B 1 213 ? 43.214 4.730 42.823 0.25 52.77 213 TYR L O 1
ATOM 3523 N N A LEU B 1 214 ? 43.951 5.370 44.880 0.25 42.21 214 LEU L N 1
ATOM 3524 C CA A LEU B 1 214 ? 44.365 4.026 45.302 0.25 42.21 214 LEU L CA 1
ATOM 3525 C C A LEU B 1 214 ? 43.110 3.175 45.581 0.25 42.21 214 LEU L C 1
ATOM 3526 O O A LEU B 1 214 ? 42.598 3.174 46.708 0.25 42.21 214 LEU L O 1
ATOM 3531 N N A ASN B 1 215 ? 42.629 2.463 44.553 0.25 33.81 215 ASN L N 1
ATOM 3532 C CA A ASN B 1 215 ? 41.421 1.626 44.638 0.25 33.81 215 ASN L CA 1
ATOM 3533 C C A ASN B 1 215 ? 41.782 0.128 44.646 0.25 33.81 215 ASN L C 1
ATOM 3534 O O A ASN B 1 215 ? 42.101 -0.464 43.608 0.25 33.81 215 ASN L O 1
ATOM 3539 N N A MET B 1 216 ? 41.718 -0.481 45.827 0.25 8.47 216 MET L N 1
ATOM 3540 C CA A MET B 1 216 ? 42.051 -1.890 45.969 0.25 8.47 216 MET L CA 1
ATOM 3541 C C A MET B 1 216 ? 40.844 -2.820 46.112 0.25 8.47 216 MET L C 1
ATOM 3542 O O A MET B 1 216 ? 40.226 -2.893 47.174 0.25 8.47 216 MET L O 1
ATOM 3547 N N A GLU B 1 217 ? 40.508 -3.518 45.030 0.25 2.00 217 GLU L N 1
ATOM 3548 C CA A GLU B 1 217 ? 39.396 -4.457 45.041 0.25 2.00 217 GLU L CA 1
ATOM 3549 C C A GLU B 1 217 ? 39.969 -5.792 45.478 0.25 2.00 217 GLU L C 1
ATOM 3550 O O A GLU B 1 217 ? 40.912 -6.268 44.868 0.25 2.00 217 GLU L O 1
ATOM 3556 N N A LEU B 1 218 ? 39.407 -6.396 46.526 0.25 2.00 218 LEU L N 1
ATOM 3557 C CA A LEU B 1 218 ? 39.889 -7.695 47.033 0.25 2.00 218 LEU L CA 1
ATOM 3558 C C A LEU B 1 218 ? 38.780 -8.738 47.193 0.25 2.00 218 LEU L C 1
ATOM 3559 O O A LEU B 1 218 ? 37.827 -8.531 47.938 0.25 2.00 218 LEU L O 1
ATOM 3564 N N A THR B 1 219 ? 38.923 -9.866 46.504 0.25 2.00 219 THR L N 1
ATOM 3565 C CA A THR B 1 219 ? 37.928 -10.936 46.542 0.25 2.00 219 THR L CA 1
ATOM 3566 C C A THR B 1 219 ? 38.369 -12.076 47.450 0.25 2.00 219 THR L C 1
ATOM 3567 O O A THR B 1 219 ? 39.396 -12.700 47.215 0.25 2.00 219 THR L O 1
ATOM 3571 N N A ILE B 1 220 ? 37.581 -12.354 48.482 0.25 28.25 220 ILE L N 1
ATOM 3572 C CA A ILE B 1 220 ? 37.893 -13.428 49.432 0.25 28.25 220 ILE L CA 1
ATOM 3573 C C A ILE B 1 220 ? 36.730 -14.436 49.559 0.25 28.25 220 ILE L C 1
ATOM 3574 O O A ILE B 1 220 ? 35.679 -14.135 50.124 0.25 28.25 220 ILE L O 1
ATOM 3579 N N A PRO B 1 221 ? 36.915 -15.653 49.034 0.25 11.23 221 PRO L N 1
ATOM 3580 C CA A PRO B 1 221 ? 35.903 -16.714 49.066 0.25 11.23 221 PRO L CA 1
ATOM 3581 C C A PRO B 1 221 ? 35.487 -17.154 50.469 0.25 11.23 221 PRO L C 1
ATOM 3582 O O A PRO B 1 221 ? 36.142 -16.841 51.453 0.25 11.23 221 PRO L O 1
ATOM 3586 N N A ILE B 1 222 ? 34.386 -17.885 50.555 0.25 2.05 222 ILE L N 1
ATOM 3587 C CA A ILE B 1 222 ? 33.901 -18.375 51.837 0.25 2.05 222 ILE L CA 1
ATOM 3588 C C A ILE B 1 222 ? 34.703 -19.594 52.242 0.25 2.05 222 ILE L C 1
ATOM 3589 O O A ILE B 1 222 ? 34.886 -19.874 53.421 0.25 2.05 222 ILE L O 1
ATOM 3594 N N A PHE B 1 223 ? 35.174 -20.325 51.245 0.25 3.47 223 PHE L N 1
ATOM 3595 C CA A PHE B 1 223 ? 35.968 -21.506 51.503 0.25 3.47 223 PHE L CA 1
ATOM 3596 C C A PHE B 1 223 ? 37.300 -21.101 52.121 0.25 3.47 223 PHE L C 1
ATOM 3597 O O A PHE B 1 223 ? 37.823 -21.786 52.994 0.25 3.47 223 PHE L O 1
ATOM 3605 N N A ALA B 1 224 ? 37.846 -19.980 51.666 0.25 20.62 224 ALA L N 1
ATOM 3606 C CA A ALA B 1 224 ? 39.110 -19.493 52.206 0.25 20.62 224 ALA L CA 1
ATOM 3607 C C A ALA B 1 224 ? 38.846 -19.188 53.688 0.25 20.62 224 ALA L C 1
ATOM 3608 O O A ALA B 1 224 ? 38.050 -18.310 54.013 0.25 20.62 224 ALA L O 1
ATOM 3610 N N A THR B 1 225 ? 39.515 -19.916 54.578 0.25 21.35 225 THR L N 1
ATOM 3611 C CA A THR B 1 225 ? 39.342 -19.746 56.013 0.25 21.35 225 THR L CA 1
ATOM 3612 C C A THR B 1 225 ? 39.871 -18.415 56.520 0.25 21.35 225 THR L C 1
ATOM 3613 O O A THR B 1 225 ? 40.385 -17.572 55.764 0.25 21.35 225 THR L O 1
ATOM 3617 N N A ASN B 1 226 ? 39.771 -18.246 57.828 0.25 14.69 226 ASN L N 1
ATOM 3618 C CA A ASN B 1 226 ? 40.153 -16.984 58.437 0.25 14.69 226 ASN L CA 1
ATOM 3619 C C A ASN B 1 226 ? 41.668 -16.882 58.661 0.25 14.69 226 ASN L C 1
ATOM 3620 O O A ASN B 1 226 ? 42.136 -16.186 59.586 0.25 14.69 226 ASN L O 1
ATOM 3625 N N A SER B 1 227 ? 42.424 -17.640 57.866 0.25 16.54 227 SER L N 1
ATOM 3626 C CA A SER B 1 227 ? 43.882 -17.643 57.942 0.25 16.54 227 SER L CA 1
ATOM 3627 C C A SER B 1 227 ? 44.554 -17.234 56.624 0.25 16.54 227 SER L C 1
ATOM 3628 O O A SER B 1 227 ? 45.788 -17.278 56.507 0.25 16.54 227 SER L O 1
ATOM 3631 N N A ASP B 1 228 ? 43.748 -16.821 55.645 0.25 50.82 228 ASP L N 1
ATOM 3632 C CA A ASP B 1 228 ? 44.250 -16.392 54.340 0.25 50.82 228 ASP L CA 1
ATOM 3633 C C A ASP B 1 228 ? 44.309 -14.868 54.247 0.25 50.82 228 ASP L C 1
ATOM 3634 O O A ASP B 1 228 ? 45.293 -14.315 53.759 0.25 50.82 228 ASP L O 1
ATOM 3639 N N A CYS B 1 229 ? 43.269 -14.198 54.739 0.25 2.00 229 CYS L N 1
ATOM 3640 C CA A CYS B 1 229 ? 43.196 -12.742 54.698 0.25 2.00 229 CYS L CA 1
ATOM 3641 C C A CYS B 1 229 ? 44.310 -12.003 55.411 0.25 2.00 229 CYS L C 1
ATOM 3642 O O A CYS B 1 229 ? 44.700 -10.920 54.983 0.25 2.00 229 CYS L O 1
ATOM 3645 N N A GLU B 1 230 ? 44.812 -12.592 56.495 0.25 27.68 230 GLU L N 1
ATOM 3646 C CA A GLU B 1 230 ? 45.876 -11.992 57.307 0.25 27.68 230 GLU L CA 1
ATOM 3647 C C A GLU B 1 230 ? 47.146 -11.889 56.491 0.25 27.68 230 GLU L C 1
ATOM 3648 O O A GLU B 1 230 ? 47.921 -10.947 56.635 0.25 27.68 230 GLU L O 1
ATOM 3654 N N A LEU B 1 231 ? 47.350 -12.887 55.643 0.25 59.77 231 LEU L N 1
ATOM 3655 C CA A LEU B 1 231 ? 48.521 -12.946 54.790 0.25 59.77 231 LEU L CA 1
ATOM 3656 C C A LEU B 1 231 ? 48.224 -12.319 53.423 0.25 59.77 231 LEU L C 1
ATOM 3657 O O A LEU B 1 231 ? 49.124 -12.233 52.575 0.25 59.77 231 LEU L O 1
ATOM 3662 N N A ILE B 1 232 ? 46.973 -11.889 53.204 0.25 35.85 232 ILE L N 1
ATOM 3663 C CA A ILE B 1 232 ? 46.598 -11.248 51.930 0.25 35.85 232 ILE L CA 1
ATOM 3664 C C A ILE B 1 232 ? 46.863 -9.746 52.035 0.25 35.85 232 ILE L C 1
ATOM 3665 O O A ILE B 1 232 ? 47.371 -9.120 51.089 0.25 35.85 232 ILE L O 1
ATOM 3670 N N A VAL B 1 233 ? 46.493 -9.185 53.189 0.25 31.16 233 VAL L N 1
ATOM 3671 C CA A VAL B 1 233 ? 46.663 -7.759 53.471 0.25 31.16 233 VAL L CA 1
ATOM 3672 C C A VAL B 1 233 ? 48.142 -7.374 53.462 0.25 31.16 233 VAL L C 1
ATOM 3673 O O A VAL B 1 233 ? 48.530 -6.376 52.857 0.25 31.16 233 VAL L O 1
ATOM 3677 N N A LYS B 1 234 ? 48.964 -8.178 54.126 0.25 27.07 234 LYS L N 1
ATOM 3678 C CA A LYS B 1 234 ? 50.393 -7.912 54.189 0.25 27.07 234 LYS L CA 1
ATOM 3679 C C A LYS B 1 234 ? 51.016 -8.197 52.830 0.25 27.07 234 LYS L C 1
ATOM 3680 O O A LYS B 1 234 ? 52.233 -8.085 52.652 0.25 27.07 234 LYS L O 1
ATOM 3686 N N A ALA B 1 235 ? 50.169 -8.561 51.873 0.25 2.18 235 ALA L N 1
ATOM 3687 C CA A ALA B 1 235 ? 50.628 -8.873 50.528 0.25 2.18 235 ALA L CA 1
ATOM 3688 C C A ALA B 1 235 ? 50.187 -7.794 49.557 0.25 2.18 235 ALA L C 1
ATOM 3689 O O A ALA B 1 235 ? 50.752 -7.657 48.475 0.25 2.18 235 ALA L O 1
ATOM 3691 N N A MET B 1 236 ? 49.162 -7.040 49.945 0.25 11.82 236 MET L N 1
ATOM 3692 C CA A MET B 1 236 ? 48.637 -5.945 49.118 0.25 11.82 236 MET L CA 1
ATOM 3693 C C A MET B 1 236 ? 49.313 -4.644 49.540 0.25 11.82 236 MET L C 1
ATOM 3694 O O A MET B 1 236 ? 49.865 -3.916 48.715 0.25 11.82 236 MET L O 1
ATOM 3699 N N A GLN B 1 237 ? 49.263 -4.365 50.839 0.25 21.96 237 GLN L N 1
ATOM 3700 C CA A GLN B 1 237 ? 49.902 -3.188 51.409 0.25 21.96 237 GLN L CA 1
ATOM 3701 C C A GLN B 1 237 ? 51.374 -3.589 51.542 0.25 21.96 237 GLN L C 1
ATOM 3702 O O A GLN B 1 237 ? 52.290 -2.783 51.318 0.25 21.96 237 GLN L O 1
ATOM 3708 N N A GLY B 1 238 ? 51.579 -4.860 51.893 0.25 28.99 238 GLY L N 1
ATOM 3709 C CA A GLY B 1 238 ? 52.918 -5.412 52.051 0.25 28.99 238 GLY L CA 1
ATOM 3710 C C A GLY B 1 238 ? 53.541 -5.674 50.693 0.25 28.99 238 GLY L C 1
ATOM 3711 O O A GLY B 1 238 ? 54.448 -6.497 50.532 0.25 28.99 238 GLY L O 1
ATOM 3712 N N A LEU B 1 239 ? 53.042 -4.938 49.706 0.25 37.37 239 LEU L N 1
ATOM 3713 C CA A LEU B 1 239 ? 53.501 -5.045 48.330 0.25 37.37 239 LEU L CA 1
ATOM 3714 C C A LEU B 1 239 ? 54.110 -3.697 47.910 0.25 37.37 239 LEU L C 1
ATOM 3715 O O A LEU B 1 239 ? 55.054 -3.643 47.117 0.25 37.37 239 LEU L O 1
ATOM 3720 N N A LEU B 1 240 ? 53.531 -2.613 48.415 0.25 2.26 240 LEU L N 1
ATOM 3721 C CA A LEU B 1 240 ? 54.028 -1.292 48.108 0.25 2.26 240 LEU L CA 1
ATOM 3722 C C A LEU B 1 240 ? 54.205 -0.578 49.420 0.25 2.26 240 LEU L C 1
ATOM 3723 O O A LEU B 1 240 ? 53.255 0.009 49.904 0.25 2.26 240 LEU L O 1
ATOM 3728 N N A LYS B 1 241 ? 55.407 -0.595 49.987 0.25 2.00 241 LYS L N 1
ATOM 3729 C CA A LYS B 1 241 ? 55.607 0.092 51.254 0.25 2.00 241 LYS L CA 1
ATOM 3730 C C A LYS B 1 241 ? 56.225 1.493 51.172 0.25 2.00 241 LYS L C 1
ATOM 3731 O O A LYS B 1 241 ? 55.605 2.475 51.559 0.25 2.00 241 LYS L O 1
ATOM 3737 N N A ASP B 1 242 ? 57.462 1.586 50.705 0.25 34.80 242 ASP L N 1
ATOM 3738 C CA A ASP B 1 242 ? 58.147 2.879 50.599 0.25 34.80 242 ASP L CA 1
ATOM 3739 C C A ASP B 1 242 ? 59.431 2.544 49.813 0.25 34.80 242 ASP L C 1
ATOM 3740 O O A ASP B 1 242 ? 60.551 2.642 50.320 0.25 34.80 242 ASP L O 1
ATOM 3745 N N A GLY B 1 243 ? 59.227 2.087 48.579 0.25 2.07 243 GLY L N 1
ATOM 3746 C CA A GLY B 1 243 ? 60.326 1.728 47.708 0.25 2.07 243 GLY L CA 1
ATOM 3747 C C A GLY B 1 243 ? 60.428 0.298 47.225 0.25 2.07 243 GLY L C 1
ATOM 3748 O O A GLY B 1 243 ? 61.417 -0.043 46.611 0.25 2.07 243 GLY L O 1
ATOM 3749 N N A ASN B 1 244 ? 59.446 -0.547 47.488 0.25 2.00 244 ASN L N 1
ATOM 3750 C CA A ASN B 1 244 ? 59.561 -1.917 47.010 0.25 2.00 244 ASN L CA 1
ATOM 3751 C C A ASN B 1 244 ? 59.668 -1.910 45.497 0.25 2.00 244 ASN L C 1
ATOM 3752 O O A ASN B 1 244 ? 59.245 -0.957 44.861 0.25 2.00 244 ASN L O 1
ATOM 3757 N N A PRO B 1 245 ? 60.265 -2.960 44.900 0.25 39.55 245 PRO L N 1
ATOM 3758 C CA A PRO B 1 245 ? 60.389 -2.995 43.444 0.25 39.55 245 PRO L CA 1
ATOM 3759 C C A PRO B 1 245 ? 59.147 -2.537 42.669 0.25 39.55 245 PRO L C 1
ATOM 3760 O O A PRO B 1 245 ? 59.257 -2.048 41.547 0.25 39.55 245 PRO L O 1
ATOM 3764 N N A ILE B 1 246 ? 57.969 -2.657 43.265 0.25 2.00 246 ILE L N 1
ATOM 3765 C CA A ILE B 1 246 ? 56.763 -2.230 42.568 0.25 2.00 246 ILE L CA 1
ATOM 3766 C C A ILE B 1 246 ? 56.410 -0.773 42.844 0.25 2.00 246 ILE L C 1
ATOM 3767 O O A ILE B 1 246 ? 56.101 -0.008 41.928 0.25 2.00 246 ILE L O 1
ATOM 3772 N N A PRO B 1 247 ? 56.469 -0.368 44.119 0.25 33.77 247 PRO L N 1
ATOM 3773 C CA A PRO B 1 247 ? 56.153 1.007 44.498 0.25 33.77 247 PRO L CA 1
ATOM 3774 C C A PRO B 1 247 ? 57.352 1.970 44.392 0.25 33.77 247 PRO L C 1
ATOM 3775 O O A PRO B 1 247 ? 57.177 3.185 44.542 0.25 33.77 247 PRO L O 1
ATOM 3779 N N A SER B 1 248 ? 58.563 1.455 44.155 0.25 5.75 248 SER L N 1
ATOM 3780 C CA A SER B 1 248 ? 59.730 2.346 44.017 0.25 5.75 248 SER L CA 1
ATOM 3781 C C A SER B 1 248 ? 59.589 3.021 42.653 0.25 5.75 248 SER L C 1
ATOM 3782 O O A SER B 1 248 ? 60.181 4.073 42.384 0.25 5.75 248 SER L O 1
ATOM 3785 N N A ALA B 1 249 ? 58.787 2.382 41.802 0.25 30.28 249 ALA L N 1
ATOM 3786 C CA A ALA B 1 249 ? 58.476 2.885 40.471 0.25 30.28 249 ALA L CA 1
ATOM 3787 C C A ALA B 1 249 ? 57.524 4.059 40.716 0.25 30.28 249 ALA L C 1
ATOM 3788 O O A ALA B 1 249 ? 57.519 5.041 39.972 0.25 30.28 249 ALA L O 1
ATOM 3790 N N A ILE B 1 250 ? 56.733 3.941 41.785 0.25 15.29 250 ILE L N 1
ATOM 3791 C CA A ILE B 1 250 ? 55.773 4.971 42.190 0.25 15.29 250 ILE L CA 1
ATOM 3792 C C A ILE B 1 250 ? 56.469 6.109 42.949 0.25 15.29 250 ILE L C 1
ATOM 3793 O O A ILE B 1 250 ? 55.808 7.055 43.393 0.25 15.29 250 ILE L O 1
ATOM 3798 N N A ALA B 1 251 ? 57.798 5.997 43.091 0.25 8.47 251 ALA L N 1
ATOM 3799 C CA A ALA B 1 251 ? 58.628 6.991 43.784 0.25 8.47 251 ALA L CA 1
ATOM 3800 C C A ALA B 1 251 ? 59.916 7.364 43.031 0.25 8.47 251 ALA L C 1
ATOM 3801 O O A ALA B 1 251 ? 60.694 8.194 43.494 0.25 8.47 251 ALA L O 1
ATOM 3803 N N A ALA B 1 252 ? 60.155 6.756 41.876 0.25 21.86 252 ALA L N 1
ATOM 3804 C CA A ALA B 1 252 ? 61.349 7.095 41.092 0.25 21.86 252 ALA L CA 1
ATOM 3805 C C A ALA B 1 252 ? 61.381 6.490 39.686 0.25 21.86 252 ALA L C 1
ATOM 3806 O O A ALA B 1 252 ? 60.508 5.718 39.277 0.25 21.86 252 ALA L O 1
ATOM 3808 N N A ASN B 1 253 ? 62.397 6.902 38.941 0.25 9.14 253 ASN L N 1
ATOM 3809 C CA A ASN B 1 253 ? 62.617 6.475 37.567 0.25 9.14 253 ASN L CA 1
ATOM 3810 C C A ASN B 1 253 ? 62.443 4.978 37.416 0.25 9.14 253 ASN L C 1
ATOM 3811 O O A ASN B 1 253 ? 61.801 4.503 36.473 0.25 9.14 253 ASN L O 1
ATOM 3816 N N A SER B 1 254 ? 63.022 4.255 38.366 0.25 2.77 254 SER L N 1
ATOM 3817 C CA A SER B 1 254 ? 62.989 2.797 38.405 0.25 2.77 254 SER L CA 1
ATOM 3818 C C A SER B 1 254 ? 61.610 2.159 38.327 0.25 2.77 254 SER L C 1
ATOM 3819 O O A SER B 1 254 ? 60.790 2.327 39.223 0.25 2.77 254 SER L O 1
ATOM 3822 N N A GLY B 1 255 ? 61.352 1.461 37.228 0.25 51.35 255 GLY L N 1
ATOM 3823 C CA A GLY B 1 255 ? 60.076 0.789 37.077 0.25 51.35 255 GLY L CA 1
ATOM 3824 C C A GLY B 1 255 ? 60.217 -0.459 37.938 0.25 51.35 255 GLY L C 1
ATOM 3825 O O A GLY B 1 255 ? 59.304 -0.860 38.674 0.25 51.35 255 GLY L O 1
ATOM 3826 N N A ILE B 1 256 ? 61.391 -1.077 37.818 0.25 15.67 256 ILE L N 1
ATOM 3827 C CA A ILE B 1 256 ? 61.779 -2.281 38.552 0.25 15.67 256 ILE L CA 1
ATOM 3828 C C A ILE B 1 256 ? 63.289 -2.295 38.445 0.25 15.67 256 ILE L C 1
ATOM 3829 O O A ILE B 1 256 ? 63.900 -3.336 38.191 0.25 15.67 256 ILE L O 1
ATOM 3834 N N A TYR B 1 257 ? 63.873 -1.110 38.603 0.25 71.84 257 TYR L N 1
ATOM 3835 C CA A TYR B 1 257 ? 65.313 -0.927 38.544 0.25 71.84 257 TYR L CA 1
ATOM 3836 C C A TYR B 1 257 ? 65.874 -1.248 39.925 0.25 71.84 257 TYR L C 1
ATOM 3837 O O A TYR B 1 257 ? 65.174 -0.923 40.913 0.25 71.84 257 TYR L O 1
ATOM 3847 N N B ALA A 1 1 ? 54.581 20.600 8.477 0.50 99.77 1 ALA J N 2
ATOM 3848 C CA B ALA A 1 1 ? 54.279 19.362 7.700 0.50 99.77 1 ALA J CA 2
ATOM 3849 C C B ALA A 1 1 ? 55.455 18.372 7.728 0.50 99.77 1 ALA J C 2
ATOM 3850 O O B ALA A 1 1 ? 55.241 17.168 7.872 0.50 99.77 1 ALA J O 2
ATOM 3852 N N B SER A 1 2 ? 56.686 18.867 7.611 0.50 39.23 2 SER J N 2
ATOM 3853 C CA B SER A 1 2 ? 57.840 17.984 7.609 0.50 39.23 2 SER J CA 2
ATOM 3854 C C B SER A 1 2 ? 58.668 18.059 8.883 0.50 39.23 2 SER J C 2
ATOM 3855 O O B SER A 1 2 ? 58.439 17.308 9.827 0.50 39.23 2 SER J O 2
ATOM 3858 N N B ASN A 1 3 ? 59.639 18.968 8.893 0.50 18.66 3 ASN J N 2
ATOM 3859 C CA B ASN A 1 3 ? 60.537 19.152 10.032 0.50 18.66 3 ASN J CA 2
ATOM 3860 C C B ASN A 1 3 ? 61.507 17.983 10.180 0.50 18.66 3 ASN J C 2
ATOM 3861 O O B ASN A 1 3 ? 61.221 17.012 10.871 0.50 18.66 3 ASN J O 2
ATOM 3866 N N B PHE A 1 4 ? 62.650 18.083 9.514 0.50 35.63 4 PHE J N 2
ATOM 3867 C CA B PHE A 1 4 ? 63.674 17.042 9.591 0.50 35.63 4 PHE J CA 2
ATOM 3868 C C B PHE A 1 4 ? 65.095 17.618 9.543 0.50 35.63 4 PHE J C 2
ATOM 3869 O O B PHE A 1 4 ? 65.292 18.804 9.246 0.50 35.63 4 PHE J O 2
ATOM 3877 N N B THR A 1 5 ? 66.078 16.769 9.845 0.50 3.62 5 THR J N 2
ATOM 3878 C CA B THR A 1 5 ? 67.489 17.160 9.828 0.50 3.62 5 THR J CA 2
ATOM 3879 C C B THR A 1 5 ? 68.385 15.934 9.691 0.50 3.62 5 THR J C 2
ATOM 3880 O O B THR A 1 5 ? 67.901 14.813 9.486 0.50 3.62 5 THR J O 2
ATOM 3884 N N B GLN A 1 6 ? 69.693 16.181 9.812 0.50 43.29 6 GLN J N 2
ATOM 3885 C CA B GLN A 1 6 ? 70.743 15.146 9.751 0.50 43.29 6 GLN J CA 2
ATOM 3886 C C B GLN A 1 6 ? 71.852 15.372 10.802 0.50 43.29 6 GLN J C 2
ATOM 3887 O O B GLN A 1 6 ? 72.099 16.504 11.217 0.50 43.29 6 GLN J O 2
ATOM 3893 N N B PHE A 1 7 ? 72.514 14.290 11.205 0.50 2.00 7 PHE J N 2
ATOM 3894 C CA B PHE A 1 7 ? 73.615 14.341 12.149 0.50 2.00 7 PHE J CA 2
ATOM 3895 C C B PHE A 1 7 ? 74.119 12.935 12.310 0.50 2.00 7 PHE J C 2
ATOM 3896 O O B PHE A 1 7 ? 73.350 11.977 12.327 0.50 2.00 7 PHE J O 2
ATOM 3904 N N B VAL A 1 8 ? 75.430 12.819 12.414 0.50 7.50 8 VAL J N 2
ATOM 3905 C CA B VAL A 1 8 ? 76.039 11.531 12.614 0.50 7.50 8 VAL J CA 2
ATOM 3906 C C B VAL A 1 8 ? 75.437 11.048 13.929 0.50 7.50 8 VAL J C 2
ATOM 3907 O O B VAL A 1 8 ? 75.891 11.434 14.999 0.50 7.50 8 VAL J O 2
ATOM 3911 N N B LEU A 1 9 ? 74.412 10.207 13.850 0.50 6.93 9 LEU J N 2
ATOM 3912 C CA B LEU A 1 9 ? 73.753 9.700 15.047 0.50 6.93 9 LEU J CA 2
ATOM 3913 C C B LEU A 1 9 ? 74.758 9.263 16.112 0.50 6.93 9 LEU J C 2
ATOM 3914 O O B LEU A 1 9 ? 74.703 9.723 17.251 0.50 6.93 9 LEU J O 2
ATOM 3919 N N B VAL A 1 10 ? 75.682 8.388 15.738 0.50 6.02 10 VAL J N 2
ATOM 3920 C CA B VAL A 1 10 ? 76.684 7.909 16.677 0.50 6.02 10 VAL J CA 2
ATOM 3921 C C B VAL A 1 10 ? 77.998 8.665 16.514 0.50 6.02 10 VAL J C 2
ATOM 3922 O O B VAL A 1 10 ? 78.711 8.502 15.516 0.50 6.02 10 VAL J O 2
ATOM 3926 N N B ASP A 1 11 ? 78.309 9.500 17.500 0.50 3.32 11 ASP J N 2
ATOM 3927 C CA B ASP A 1 11 ? 79.546 10.269 17.480 0.50 3.32 11 ASP J CA 2
ATOM 3928 C C B ASP A 1 11 ? 80.648 9.429 18.139 0.50 3.32 11 ASP J C 2
ATOM 3929 O O B ASP A 1 11 ? 80.965 9.627 19.316 0.50 3.32 11 ASP J O 2
ATOM 3934 N N B ASN A 1 12 ? 81.221 8.497 17.370 0.50 53.62 12 ASN J N 2
ATOM 3935 C CA B ASN A 1 12 ? 82.294 7.611 17.847 0.50 53.62 12 ASN J CA 2
ATOM 3936 C C B ASN A 1 12 ? 83.648 8.344 18.022 0.50 53.62 12 ASN J C 2
ATOM 3937 O O B ASN A 1 12 ? 84.320 8.197 19.058 0.50 53.62 12 ASN J O 2
ATOM 3942 N N B GLY A 1 13 ? 84.047 9.122 17.013 0.50 18.70 13 GLY J N 2
ATOM 3943 C CA B GLY A 1 13 ? 85.302 9.857 17.100 0.50 18.70 13 GLY J CA 2
ATOM 3944 C C B GLY A 1 13 ? 86.386 9.552 16.071 0.50 18.70 13 GLY J C 2
ATOM 3945 O O B GLY A 1 13 ? 87.457 9.041 16.434 0.50 18.70 13 GLY J O 2
ATOM 3946 N N B GLY A 1 14 ? 86.113 9.856 14.798 0.50 40.58 14 GLY J N 2
ATOM 3947 C CA B GLY A 1 14 ? 87.093 9.627 13.743 0.50 40.58 14 GLY J CA 2
ATOM 3948 C C B GLY A 1 14 ? 87.046 8.306 12.985 0.50 40.58 14 GLY J C 2
ATOM 3949 O O B GLY A 1 14 ? 87.594 8.178 11.887 0.50 40.58 14 GLY J O 2
ATOM 3950 N N B THR A 1 15 ? 86.391 7.309 13.553 0.50 9.35 15 THR J N 2
ATOM 3951 C CA B THR A 1 15 ? 86.322 6.041 12.866 0.50 9.35 15 THR J CA 2
ATOM 3952 C C B THR A 1 15 ? 85.150 5.212 13.362 0.50 9.35 15 THR J C 2
ATOM 3953 O O B THR A 1 15 ? 84.973 5.005 14.569 0.50 9.35 15 THR J O 2
ATOM 3957 N N B GLY A 1 16 ? 84.347 4.737 12.418 0.50 56.34 16 GLY J N 2
ATOM 3958 C CA B GLY A 1 16 ? 83.183 3.949 12.777 0.50 56.34 16 GLY J CA 2
ATOM 3959 C C B GLY A 1 16 ? 81.906 4.787 12.788 0.50 56.34 16 GLY J C 2
ATOM 3960 O O B GLY A 1 16 ? 80.839 4.276 13.122 0.50 56.34 16 GLY J O 2
ATOM 3961 N N B ASP A 1 17 ? 82.012 6.070 12.433 0.50 3.75 17 ASP J N 2
ATOM 3962 C CA B ASP A 1 17 ? 80.867 6.976 12.409 0.50 3.75 17 ASP J CA 2
ATOM 3963 C C B ASP A 1 17 ? 79.786 6.525 11.444 0.50 3.75 17 ASP J C 2
ATOM 3964 O O B ASP A 1 17 ? 80.055 5.789 10.496 0.50 3.75 17 ASP J O 2
ATOM 3969 N N B VAL A 1 18 ? 78.562 6.985 11.680 0.50 8.48 18 VAL J N 2
ATOM 3970 C CA B VAL A 1 18 ? 77.430 6.615 10.834 0.50 8.48 18 VAL J CA 2
ATOM 3971 C C B VAL A 1 18 ? 76.881 7.784 10.039 0.50 8.48 18 VAL J C 2
ATOM 3972 O O B VAL A 1 18 ? 76.214 8.657 10.589 0.50 8.48 18 VAL J O 2
ATOM 3976 N N B THR A 1 19 ? 77.158 7.789 8.740 0.50 14.82 19 THR J N 2
ATOM 3977 C CA B THR A 1 19 ? 76.677 8.846 7.856 0.50 14.82 19 THR J CA 2
ATOM 3978 C C B THR A 1 19 ? 75.231 8.519 7.469 0.50 14.82 19 THR J C 2
ATOM 3979 O O B THR A 1 19 ? 74.858 7.344 7.397 0.50 14.82 19 THR J O 2
ATOM 3983 N N B VAL A 1 20 ? 74.419 9.545 7.217 0.50 3.77 20 VAL J N 2
ATOM 3984 C CA B VAL A 1 20 ? 73.028 9.317 6.849 0.50 3.77 20 VAL J CA 2
ATOM 3985 C C B VAL A 1 20 ? 72.358 10.474 6.102 0.50 3.77 20 VAL J C 2
ATOM 3986 O O B VAL A 1 20 ? 71.999 11.475 6.712 0.50 3.77 20 VAL J O 2
ATOM 3990 N N B ALA A 1 21 ? 72.176 10.306 4.786 0.50 24.85 21 ALA J N 2
ATOM 3991 C CA B ALA A 1 21 ? 71.546 11.309 3.904 0.50 24.85 21 ALA J CA 2
ATOM 3992 C C B ALA A 1 21 ? 70.032 11.105 3.739 0.50 24.85 21 ALA J C 2
ATOM 3993 O O B ALA A 1 21 ? 69.425 10.306 4.450 0.50 24.85 21 ALA J O 2
ATOM 3995 N N B PRO A 1 22 ? 69.400 11.842 2.808 0.50 6.99 22 PRO J N 2
ATOM 3996 C CA B PRO A 1 22 ? 67.955 11.680 2.620 0.50 6.99 22 PRO J CA 2
ATOM 3997 C C B PRO A 1 22 ? 67.523 11.355 1.174 0.50 6.99 22 PRO J C 2
ATOM 3998 O O B PRO A 1 22 ? 68.346 11.324 0.262 0.50 6.99 22 PRO J O 2
ATOM 4002 N N B SER A 1 23 ? 66.225 11.125 0.972 0.50 28.36 23 SER J N 2
ATOM 4003 C CA B SER A 1 23 ? 65.686 10.805 -0.353 0.50 28.36 23 SER J CA 2
ATOM 4004 C C B SER A 1 23 ? 64.198 11.150 -0.600 0.50 28.36 23 SER J C 2
ATOM 4005 O O B SER A 1 23 ? 63.891 12.157 -1.242 0.50 28.36 23 SER J O 2
ATOM 4008 N N B ASN A 1 24 ? 63.284 10.328 -0.085 0.50 2.00 24 ASN J N 2
ATOM 4009 C CA B ASN A 1 24 ? 61.846 10.522 -0.282 0.50 2.00 24 ASN J CA 2
ATOM 4010 C C B ASN A 1 24 ? 61.182 11.762 0.313 0.50 2.00 24 ASN J C 2
ATOM 4011 O O B ASN A 1 24 ? 61.665 12.346 1.276 0.50 2.00 24 ASN J O 2
ATOM 4016 N N B PHE A 1 25 ? 60.045 12.138 -0.268 0.50 6.30 25 PHE J N 2
ATOM 4017 C CA B PHE A 1 25 ? 59.275 13.313 0.162 0.50 6.30 25 PHE J CA 2
ATOM 4018 C C B PHE A 1 25 ? 57.776 13.127 -0.177 0.50 6.30 25 PHE J C 2
ATOM 4019 O O B PHE A 1 25 ? 57.161 13.944 -0.877 0.50 6.30 25 PHE J O 2
ATOM 4027 N N B ALA A 1 26 ? 57.207 12.035 0.332 0.50 2.52 26 ALA J N 2
ATOM 4028 C CA B ALA A 1 26 ? 55.806 11.679 0.117 0.50 2.52 26 ALA J CA 2
ATOM 4029 C C B ALA A 1 26 ? 54.865 12.264 1.169 0.50 2.52 26 ALA J C 2
ATOM 4030 O O B ALA A 1 26 ? 54.954 11.938 2.358 0.50 2.52 26 ALA J O 2
ATOM 4032 N N B ASN A 1 27 ? 53.951 13.115 0.704 0.50 38.17 27 ASN J N 2
ATOM 4033 C CA B ASN A 1 27 ? 52.957 13.776 1.550 0.50 38.17 27 ASN J CA 2
ATOM 4034 C C B ASN A 1 27 ? 53.584 14.662 2.627 0.50 38.17 27 ASN J C 2
ATOM 4035 O O B ASN A 1 27 ? 52.923 15.042 3.601 0.50 38.17 27 ASN J O 2
ATOM 4040 N N B GLY A 1 28 ? 54.863 14.985 2.451 0.50 11.85 28 GLY J N 2
ATOM 4041 C CA B GLY A 1 28 ? 55.546 15.843 3.406 0.50 11.85 28 GLY J CA 2
ATOM 4042 C C B GLY A 1 28 ? 55.959 15.154 4.689 0.50 11.85 28 GLY J C 2
ATOM 4043 O O B GLY A 1 28 ? 56.283 15.803 5.681 0.50 11.85 28 GLY J O 2
ATOM 4044 N N B VAL A 1 29 ? 55.961 13.829 4.662 0.50 2.00 29 VAL J N 2
ATOM 4045 C CA B VAL A 1 29 ? 56.351 13.046 5.816 0.50 2.00 29 VAL J CA 2
ATOM 4046 C C B VAL A 1 29 ? 57.592 12.273 5.427 0.50 2.00 29 VAL J C 2
ATOM 4047 O O B VAL A 1 29 ? 57.497 11.222 4.799 0.50 2.00 29 VAL J O 2
ATOM 4051 N N B ALA A 1 30 ? 58.749 12.791 5.821 0.50 3.71 30 ALA J N 2
ATOM 4052 C CA B ALA A 1 30 ? 60.034 12.184 5.493 0.50 3.71 30 ALA J CA 2
ATOM 4053 C C B ALA A 1 30 ? 60.465 11.023 6.371 0.50 3.71 30 ALA J C 2
ATOM 4054 O O B ALA A 1 30 ? 60.011 10.874 7.496 0.50 3.71 30 ALA J O 2
ATOM 4056 N N B GLU A 1 31 ? 61.372 10.213 5.844 0.50 2.00 31 GLU J N 2
ATOM 4057 C CA B GLU A 1 31 ? 61.877 9.057 6.562 0.50 2.00 31 GLU J CA 2
ATOM 4058 C C B GLU A 1 31 ? 63.319 8.821 6.125 0.50 2.00 31 GLU J C 2
ATOM 4059 O O B GLU A 1 31 ? 63.577 8.492 4.973 0.50 2.00 31 GLU J O 2
ATOM 4065 N N B TRP A 1 32 ? 64.268 8.969 7.036 0.50 8.85 32 TRP J N 2
ATOM 4066 C CA B TRP A 1 32 ? 65.651 8.771 6.643 0.50 8.85 32 TRP J CA 2
ATOM 4067 C C B TRP A 1 32 ? 66.404 7.621 7.298 0.50 8.85 32 TRP J C 2
ATOM 4068 O O B TRP A 1 32 ? 66.519 7.564 8.524 0.50 8.85 32 TRP J O 2
ATOM 4079 N N B ILE A 1 33 ? 66.916 6.720 6.455 0.50 2.00 33 ILE J N 2
ATOM 4080 C CA B ILE A 1 33 ? 67.684 5.540 6.871 0.50 2.00 33 ILE J CA 2
ATOM 4081 C C B ILE A 1 33 ? 69.133 5.693 6.397 0.50 2.00 33 ILE J C 2
ATOM 4082 O O B ILE A 1 33 ? 69.369 6.057 5.247 0.50 2.00 33 ILE J O 2
ATOM 4087 N N B SER A 1 34 ? 70.092 5.386 7.273 0.50 2.00 34 SER J N 2
ATOM 4088 C CA B SER A 1 34 ? 71.501 5.566 6.946 0.50 2.00 34 SER J CA 2
ATOM 4089 C C B SER A 1 34 ? 72.133 4.722 5.868 0.50 2.00 34 SER J C 2
ATOM 4090 O O B SER A 1 34 ? 71.472 3.959 5.169 0.50 2.00 34 SER J O 2
ATOM 4093 N N B SER A 1 35 ? 73.445 4.897 5.758 0.50 13.95 35 SER J N 2
ATOM 4094 C CA B SER A 1 35 ? 74.292 4.238 4.776 0.50 13.95 35 SER J CA 2
ATOM 4095 C C B SER A 1 35 ? 74.264 2.704 4.735 0.50 13.95 35 SER J C 2
ATOM 4096 O O B SER A 1 35 ? 75.316 2.066 4.681 0.50 13.95 35 SER J O 2
ATOM 4099 N N B ASN A 1 36 ? 73.067 2.118 4.764 0.50 2.00 36 ASN J N 2
ATOM 4100 C CA B ASN A 1 36 ? 72.911 0.669 4.683 0.50 2.00 36 ASN J CA 2
ATOM 4101 C C B ASN A 1 36 ? 71.667 0.331 3.865 0.50 2.00 36 ASN J C 2
ATOM 4102 O O B ASN A 1 36 ? 71.451 0.909 2.810 0.50 2.00 36 ASN J O 2
ATOM 4107 N N B SER A 1 37 ? 70.845 -0.597 4.332 0.50 11.89 37 SER J N 2
ATOM 4108 C CA B SER A 1 37 ? 69.639 -0.969 3.588 0.50 11.89 37 SER J CA 2
ATOM 4109 C C B SER A 1 37 ? 68.419 -0.220 4.129 0.50 11.89 37 SER J C 2
ATOM 4110 O O B SER A 1 37 ? 68.496 0.443 5.166 0.50 11.89 37 SER J O 2
ATOM 4113 N N B ARG A 1 38 ? 67.297 -0.309 3.422 0.50 2.00 38 ARG J N 2
ATOM 4114 C CA B ARG A 1 38 ? 66.092 0.368 3.873 0.50 2.00 38 ARG J CA 2
ATOM 4115 C C B ARG A 1 38 ? 65.472 -0.398 5.033 0.50 2.00 38 ARG J C 2
ATOM 4116 O O B ARG A 1 38 ? 64.367 -0.084 5.479 0.50 2.00 38 ARG J O 2
ATOM 4124 N N B SER A 1 39 ? 66.202 -1.405 5.513 0.50 24.12 39 SER J N 2
ATOM 4125 C CA B SER A 1 39 ? 65.758 -2.263 6.620 0.50 24.12 39 SER J CA 2
ATOM 4126 C C B SER A 1 39 ? 66.876 -2.595 7.606 0.50 24.12 39 SER J C 2
ATOM 4127 O O B SER A 1 39 ? 66.725 -3.511 8.424 0.50 24.12 39 SER J O 2
ATOM 4130 N N B GLN A 1 40 ? 67.995 -1.880 7.518 0.50 2.00 40 GLN J N 2
ATOM 4131 C CA B GLN A 1 40 ? 69.113 -2.145 8.419 0.50 2.00 40 GLN J CA 2
ATOM 4132 C C B GLN A 1 40 ? 69.963 -0.912 8.790 0.50 2.00 40 GLN J C 2
ATOM 4133 O O B GLN A 1 40 ? 71.111 -1.076 9.214 0.50 2.00 40 GLN J O 2
ATOM 4139 N N B ALA A 1 41 ? 69.406 0.302 8.655 0.50 72.93 41 ALA J N 2
ATOM 4140 C CA B ALA A 1 41 ? 70.134 1.546 8.997 0.50 72.93 41 ALA J CA 2
ATOM 4141 C C B ALA A 1 41 ? 69.413 2.507 9.969 0.50 72.93 41 ALA J C 2
ATOM 4142 O O B ALA A 1 41 ? 68.211 2.391 10.220 0.50 72.93 41 ALA J O 2
ATOM 4144 N N B TYR A 1 42 ? 70.155 3.463 10.507 0.50 2.00 42 TYR J N 2
ATOM 4145 C CA B TYR A 1 42 ? 69.580 4.403 11.446 0.50 2.00 42 TYR J CA 2
ATOM 4146 C C B TYR A 1 42 ? 68.466 5.275 10.865 0.50 2.00 42 TYR J C 2
ATOM 4147 O O B TYR A 1 42 ? 68.732 6.334 10.315 0.50 2.00 42 TYR J O 2
ATOM 4156 N N B LYS A 1 43 ? 67.219 4.829 11.017 0.50 28.39 43 LYS J N 2
ATOM 4157 C CA B LYS A 1 43 ? 66.038 5.543 10.500 0.50 28.39 43 LYS J CA 2
ATOM 4158 C C B LYS A 1 43 ? 65.444 6.563 11.477 0.50 28.39 43 LYS J C 2
ATOM 4159 O O B LYS A 1 43 ? 65.564 6.402 12.688 0.50 28.39 43 LYS J O 2
ATOM 4165 N N B VAL A 1 44 ? 64.798 7.602 10.949 0.50 2.00 44 VAL J N 2
ATOM 4166 C CA B VAL A 1 44 ? 64.174 8.632 11.784 0.50 2.00 44 VAL J CA 2
ATOM 4167 C C B VAL A 1 44 ? 63.034 9.270 10.991 0.50 2.00 44 VAL J C 2
ATOM 4168 O O B VAL A 1 44 ? 63.175 9.463 9.784 0.50 2.00 44 VAL J O 2
ATOM 4172 N N B THR A 1 45 ? 61.921 9.593 11.656 0.50 6.01 45 THR J N 2
ATOM 4173 C CA B THR A 1 45 ? 60.781 10.227 10.987 0.50 6.01 45 THR J CA 2
ATOM 4174 C C B THR A 1 45 ? 60.293 11.482 11.730 0.50 6.01 45 THR J C 2
ATOM 4175 O O B THR A 1 45 ? 60.886 11.878 12.728 0.50 6.01 45 THR J O 2
ATOM 4179 N N B CYS A 1 46 ? 59.226 12.104 11.225 0.50 11.73 46 CYS J N 2
ATOM 4180 C CA B CYS A 1 46 ? 58.619 13.301 11.827 0.50 11.73 46 CYS J CA 2
ATOM 4181 C C B CYS A 1 46 ? 57.516 13.922 10.973 0.50 11.73 46 CYS J C 2
ATOM 4182 O O B CYS A 1 46 ? 57.254 13.488 9.853 0.50 11.73 46 CYS J O 2
ATOM 4185 N N B SER A 1 47 ? 56.885 14.957 11.519 0.50 5.18 47 SER J N 2
ATOM 4186 C CA B SER A 1 47 ? 55.831 15.689 10.836 0.50 5.18 47 SER J CA 2
ATOM 4187 C C B SER A 1 47 ? 55.244 16.768 11.744 0.50 5.18 47 SER J C 2
ATOM 4188 O O B SER A 1 47 ? 55.208 16.626 12.964 0.50 5.18 47 SER J O 2
ATOM 4191 N N B VAL A 1 48 ? 54.785 17.850 11.129 0.50 12.41 48 VAL J N 2
ATOM 4192 C CA B VAL A 1 48 ? 54.207 18.978 11.855 0.50 12.41 48 VAL J CA 2
ATOM 4193 C C B VAL A 1 48 ? 52.848 19.379 11.295 0.50 12.41 48 VAL J C 2
ATOM 4194 O O B VAL A 1 48 ? 52.599 19.271 10.088 0.50 12.41 48 VAL J O 2
ATOM 4198 N N B ARG A 1 49 ? 51.970 19.860 12.166 0.50 27.43 49 ARG J N 2
ATOM 4199 C CA B ARG A 1 49 ? 50.652 20.272 11.706 0.50 27.43 49 ARG J CA 2
ATOM 4200 C C B ARG A 1 49 ? 49.884 21.016 12.809 0.50 27.43 49 ARG J C 2
ATOM 4201 O O B ARG A 1 49 ? 50.120 20.784 14.003 0.50 27.43 49 ARG J O 2
ATOM 4209 N N B GLN A 1 50 ? 48.988 21.916 12.391 0.50 15.12 50 GLN J N 2
ATOM 4210 C CA B GLN A 1 50 ? 48.151 22.696 13.297 0.50 15.12 50 GLN J CA 2
ATOM 4211 C C B GLN A 1 50 ? 47.059 21.758 13.787 0.50 15.12 50 GLN J C 2
ATOM 4212 O O B GLN A 1 50 ? 46.011 21.643 13.153 0.50 15.12 50 GLN J O 2
ATOM 4218 N N B SER A 1 51 ? 47.288 21.093 14.913 0.50 13.87 51 SER J N 2
ATOM 4219 C CA B SER A 1 51 ? 46.293 20.154 15.426 0.50 13.87 51 SER J CA 2
ATOM 4220 C C B SER A 1 51 ? 44.970 20.818 15.806 0.50 13.87 51 SER J C 2
ATOM 4221 O O B SER A 1 51 ? 43.903 20.213 15.621 0.50 13.87 51 SER J O 2
ATOM 4224 N N B SER A 1 52 ? 45.036 22.042 16.338 0.50 29.83 52 SER J N 2
ATOM 4225 C CA B SER A 1 52 ? 43.833 22.783 16.725 0.50 29.83 52 SER J CA 2
ATOM 4226 C C B SER A 1 52 ? 44.001 24.302 16.627 0.50 29.83 52 SER J C 2
ATOM 4227 O O B SER A 1 52 ? 44.918 24.803 16.001 0.50 29.83 52 SER J O 2
ATOM 4230 N N B ALA A 1 53 ? 43.087 25.022 17.255 0.50 2.00 53 ALA J N 2
ATOM 4231 C CA B ALA A 1 53 ? 43.043 26.479 17.231 0.50 2.00 53 ALA J CA 2
ATOM 4232 C C B ALA A 1 53 ? 44.219 27.183 17.881 0.50 2.00 53 ALA J C 2
ATOM 4233 O O B ALA A 1 53 ? 44.310 28.403 17.817 0.50 2.00 53 ALA J O 2
ATOM 4235 N N B GLN A 1 54 ? 45.174 26.440 18.421 0.50 19.76 54 GLN J N 2
ATOM 4236 C CA B GLN A 1 54 ? 46.236 27.136 19.139 0.50 19.76 54 GLN J CA 2
ATOM 4237 C C B GLN A 1 54 ? 47.620 26.472 19.199 0.50 19.76 54 GLN J C 2
ATOM 4238 O O B GLN A 1 54 ? 48.637 27.174 19.326 0.50 19.76 54 GLN J O 2
ATOM 4244 N N B ASN A 1 55 ? 47.671 25.140 19.099 0.50 9.40 55 ASN J N 2
ATOM 4245 C CA B ASN A 1 55 ? 48.940 24.423 19.196 0.50 9.40 55 ASN J CA 2
ATOM 4246 C C B ASN A 1 55 ? 49.349 23.730 17.914 0.50 9.40 55 ASN J C 2
ATOM 4247 O O B ASN A 1 55 ? 48.590 23.666 16.938 0.50 9.40 55 ASN J O 2
ATOM 4252 N N B ARG A 1 56 ? 50.574 23.219 17.945 0.50 30.92 56 ARG J N 2
ATOM 4253 C CA B ARG A 1 56 ? 51.164 22.495 16.830 0.50 30.92 56 ARG J CA 2
ATOM 4254 C C B ARG A 1 56 ? 51.969 21.314 17.418 0.50 30.92 56 ARG J C 2
ATOM 4255 O O B ARG A 1 56 ? 52.168 21.243 18.642 0.50 30.92 56 ARG J O 2
ATOM 4263 N N B LYS A 1 57 ? 52.419 20.391 16.563 0.50 15.03 57 LYS J N 2
ATOM 4264 C CA B LYS A 1 57 ? 53.186 19.250 17.044 0.50 15.03 57 LYS J CA 2
ATOM 4265 C C B LYS A 1 57 ? 54.394 18.857 16.206 0.50 15.03 57 LYS J C 2
ATOM 4266 O O B LYS A 1 57 ? 54.461 19.139 15.015 0.50 15.03 57 LYS J O 2
ATOM 4272 N N B TYR A 1 58 ? 55.355 18.215 16.862 0.50 2.09 58 TYR J N 2
ATOM 4273 C CA B TYR A 1 58 ? 56.575 17.747 16.223 0.50 2.09 58 TYR J CA 2
ATOM 4274 C C B TYR A 1 58 ? 56.682 16.257 16.470 0.50 2.09 58 TYR J C 2
ATOM 4275 O O B TYR A 1 58 ? 57.306 15.834 17.440 0.50 2.09 58 TYR J O 2
ATOM 4284 N N B THR A 1 59 ? 56.065 15.470 15.592 0.50 24.38 59 THR J N 2
ATOM 4285 C CA B THR A 1 59 ? 56.082 14.008 15.697 0.50 24.38 59 THR J CA 2
ATOM 4286 C C B THR A 1 59 ? 57.403 13.450 15.166 0.50 24.38 59 THR J C 2
ATOM 4287 O O B THR A 1 59 ? 57.422 12.714 14.178 0.50 24.38 59 THR J O 2
ATOM 4291 N N B ILE A 1 60 ? 58.498 13.799 15.839 0.50 3.72 60 ILE J N 2
ATOM 4292 C CA B ILE A 1 60 ? 59.844 13.369 15.449 0.50 3.72 60 ILE J CA 2
ATOM 4293 C C B ILE A 1 60 ? 60.237 11.995 15.974 0.50 3.72 60 ILE J C 2
ATOM 4294 O O B ILE A 1 60 ? 60.929 11.881 16.984 0.50 3.72 60 ILE J O 2
ATOM 4299 N N B LYS A 1 61 ? 59.797 10.955 15.279 0.50 10.77 61 LYS J N 2
ATOM 4300 C CA B LYS A 1 61 ? 60.118 9.589 15.663 0.50 10.77 61 LYS J CA 2
ATOM 4301 C C B LYS A 1 61 ? 61.575 9.355 15.290 0.50 10.77 61 LYS J C 2
ATOM 4302 O O B LYS A 1 61 ? 61.983 9.634 14.162 0.50 10.77 61 LYS J O 2
ATOM 4308 N N B VAL A 1 62 ? 62.357 8.833 16.228 0.50 22.83 62 VAL J N 2
ATOM 4309 C CA B VAL A 1 62 ? 63.764 8.559 15.969 0.50 22.83 62 VAL J CA 2
ATOM 4310 C C B VAL A 1 62 ? 64.081 7.096 16.267 0.50 22.83 62 VAL J C 2
ATOM 4311 O O B VAL A 1 62 ? 64.661 6.761 17.295 0.50 22.83 62 VAL J O 2
ATOM 4315 N N B GLU A 1 63 ? 63.683 6.228 15.350 0.50 2.00 63 GLU J N 2
ATOM 4316 C CA B GLU A 1 63 ? 63.909 4.805 15.489 0.50 2.00 63 GLU J CA 2
ATOM 4317 C C B GLU A 1 63 ? 65.405 4.487 15.458 0.50 2.00 63 GLU J C 2
ATOM 4318 O O B GLU A 1 63 ? 65.956 4.183 14.409 0.50 2.00 63 GLU J O 2
ATOM 4324 N N B VAL A 1 64 ? 66.051 4.532 16.620 0.50 10.49 64 VAL J N 2
ATOM 4325 C CA B VAL A 1 64 ? 67.493 4.263 16.727 0.50 10.49 64 VAL J CA 2
ATOM 4326 C C B VAL A 1 64 ? 67.896 2.785 16.761 0.50 10.49 64 VAL J C 2
ATOM 4327 O O B VAL A 1 64 ? 67.619 2.059 17.723 0.50 10.49 64 VAL J O 2
ATOM 4331 N N B PRO A 1 65 ? 68.556 2.321 15.692 0.50 3.40 65 PRO J N 2
ATOM 4332 C CA B PRO A 1 65 ? 69.009 0.935 15.592 0.50 3.40 65 PRO J CA 2
ATOM 4333 C C B PRO A 1 65 ? 70.232 0.756 16.490 0.50 3.40 65 PRO J C 2
ATOM 4334 O O B PRO A 1 65 ? 70.756 1.725 17.029 0.50 3.40 65 PRO J O 2
ATOM 4338 N N B LYS A 1 66 ? 70.684 -0.480 16.651 0.50 3.17 66 LYS J N 2
ATOM 4339 C CA B LYS A 1 66 ? 71.856 -0.749 17.466 0.50 3.17 66 LYS J CA 2
ATOM 4340 C C B LYS A 1 66 ? 72.873 -1.507 16.646 0.50 3.17 66 LYS J C 2
ATOM 4341 O O B LYS A 1 66 ? 72.520 -2.364 15.848 0.50 3.17 66 LYS J O 2
ATOM 4347 N N B VAL A 1 67 ? 74.141 -1.174 16.829 0.50 11.58 67 VAL J N 2
ATOM 4348 C CA B VAL A 1 67 ? 75.212 -1.857 16.117 0.50 11.58 67 VAL J CA 2
ATOM 4349 C C B VAL A 1 67 ? 76.456 -1.786 16.982 0.50 11.58 67 VAL J C 2
ATOM 4350 O O B VAL A 1 67 ? 77.330 -0.951 16.728 0.50 11.58 67 VAL J O 2
ATOM 4354 N N B ALA A 1 68 ? 76.531 -2.665 17.992 0.50 29.59 68 ALA J N 2
ATOM 4355 C CA B ALA A 1 68 ? 77.668 -2.710 18.933 0.50 29.59 68 ALA J CA 2
ATOM 4356 C C B ALA A 1 68 ? 78.496 -4.013 18.938 0.50 29.59 68 ALA J C 2
ATOM 4357 O O B ALA A 1 68 ? 78.451 -4.800 17.986 0.50 29.59 68 ALA J O 2
ATOM 4359 N N B THR A 1 69 ? 79.258 -4.224 20.012 0.50 2.00 69 THR J N 2
ATOM 4360 C CA B THR A 1 69 ? 80.098 -5.414 20.144 0.50 2.00 69 THR J CA 2
ATOM 4361 C C B THR A 1 69 ? 80.826 -5.652 18.817 0.50 2.00 69 THR J C 2
ATOM 4362 O O B THR A 1 69 ? 80.691 -6.711 18.200 0.50 2.00 69 THR J O 2
ATOM 4366 N N B GLN A 1 70 ? 81.590 -4.654 18.376 0.50 12.59 70 GLN J N 2
ATOM 4367 C CA B GLN A 1 70 ? 82.325 -4.761 17.114 0.50 12.59 70 GLN J CA 2
ATOM 4368 C C B GLN A 1 70 ? 83.384 -3.665 16.986 0.50 12.59 70 GLN J C 2
ATOM 4369 O O B GLN A 1 70 ? 83.234 -2.567 17.515 0.50 12.59 70 GLN J O 2
ATOM 4375 N N B THR A 1 71 ? 84.459 -3.983 16.278 0.50 24.77 71 THR J N 2
ATOM 4376 C CA B THR A 1 71 ? 85.540 -3.032 16.057 0.50 24.77 71 THR J CA 2
ATOM 4377 C C B THR A 1 71 ? 85.123 -2.154 14.907 0.50 24.77 71 THR J C 2
ATOM 4378 O O B THR A 1 71 ? 84.757 -0.998 15.085 0.50 24.77 71 THR J O 2
ATOM 4382 N N B VAL A 1 72 ? 85.190 -2.729 13.717 0.50 4.24 72 VAL J N 2
ATOM 4383 C CA B VAL A 1 72 ? 84.826 -2.036 12.497 0.50 4.24 72 VAL J CA 2
ATOM 4384 C C B VAL A 1 72 ? 84.322 -3.135 11.587 0.50 4.24 72 VAL J C 2
ATOM 4385 O O B VAL A 1 72 ? 84.733 -3.233 10.434 0.50 4.24 72 VAL J O 2
ATOM 4389 N N B GLY A 1 73 ? 83.442 -3.975 12.114 0.50 2.00 73 GLY J N 2
ATOM 4390 C CA B GLY A 1 73 ? 82.948 -5.071 11.312 0.50 2.00 73 GLY J CA 2
ATOM 4391 C C B GLY A 1 73 ? 84.031 -6.124 11.286 0.50 2.00 73 GLY J C 2
ATOM 4392 O O B GLY A 1 73 ? 84.510 -6.526 10.232 0.50 2.00 73 GLY J O 2
ATOM 4393 N N B GLY A 1 74 ? 84.418 -6.573 12.471 0.50 15.35 74 GLY J N 2
ATOM 4394 C CA B GLY A 1 74 ? 85.458 -7.575 12.568 0.50 15.35 74 GLY J CA 2
ATOM 4395 C C B GLY A 1 74 ? 85.009 -8.958 13.004 0.50 15.35 74 GLY J C 2
ATOM 4396 O O B GLY A 1 74 ? 85.735 -9.648 13.717 0.50 15.35 74 GLY J O 2
ATOM 4397 N N B VAL A 1 75 ? 83.813 -9.364 12.592 0.50 2.00 75 VAL J N 2
ATOM 4398 C CA B VAL A 1 75 ? 83.290 -10.687 12.917 0.50 2.00 75 VAL J CA 2
ATOM 4399 C C B VAL A 1 75 ? 82.860 -10.911 14.371 0.50 2.00 75 VAL J C 2
ATOM 4400 O O B VAL A 1 75 ? 81.866 -11.573 14.616 0.50 2.00 75 VAL J O 2
ATOM 4404 N N B GLU A 1 76 ? 83.600 -10.377 15.339 0.50 6.05 76 GLU J N 2
ATOM 4405 C CA B GLU A 1 76 ? 83.225 -10.556 16.746 0.50 6.05 76 GLU J CA 2
ATOM 4406 C C B GLU A 1 76 ? 81.958 -9.790 17.084 0.50 6.05 76 GLU J C 2
ATOM 4407 O O B GLU A 1 76 ? 81.829 -9.277 18.186 0.50 6.05 76 GLU J O 2
ATOM 4413 N N B LEU A 1 77 ? 81.013 -9.721 16.150 0.50 36.30 77 LEU J N 2
ATOM 4414 C CA B LEU A 1 77 ? 79.755 -8.980 16.370 0.50 36.30 77 LEU J CA 2
ATOM 4415 C C B LEU A 1 77 ? 78.698 -9.521 17.328 0.50 36.30 77 LEU J C 2
ATOM 4416 O O B LEU A 1 77 ? 78.333 -8.840 18.293 0.50 36.30 77 LEU J O 2
ATOM 4421 N N B PRO A 1 78 ? 78.222 -10.752 17.097 0.50 2.00 78 PRO J N 2
ATOM 4422 C CA B PRO A 1 78 ? 77.202 -11.331 17.973 0.50 2.00 78 PRO J CA 2
ATOM 4423 C C B PRO A 1 78 ? 76.354 -10.323 18.808 0.50 2.00 78 PRO J C 2
ATOM 4424 O O B PRO A 1 78 ? 76.209 -10.463 20.015 0.50 2.00 78 PRO J O 2
ATOM 4428 N N B VAL A 1 79 ? 75.790 -9.312 18.157 0.50 5.41 79 VAL J N 2
ATOM 4429 C CA B VAL A 1 79 ? 74.980 -8.317 18.856 0.50 5.41 79 VAL J CA 2
ATOM 4430 C C B VAL A 1 79 ? 73.593 -8.909 19.093 0.50 5.41 79 VAL J C 2
ATOM 4431 O O B VAL A 1 79 ? 73.271 -9.961 18.548 0.50 5.41 79 VAL J O 2
ATOM 4435 N N B ALA A 1 80 ? 72.757 -8.213 19.860 0.50 19.33 80 ALA J N 2
ATOM 4436 C CA B ALA A 1 80 ? 71.418 -8.715 20.161 0.50 19.33 80 ALA J CA 2
ATOM 4437 C C B ALA A 1 80 ? 70.357 -7.639 20.394 0.50 19.33 80 ALA J C 2
ATOM 4438 O O B ALA A 1 80 ? 70.668 -6.471 20.648 0.50 19.33 80 ALA J O 2
ATOM 4440 N N B ALA A 1 81 ? 69.096 -8.058 20.321 0.50 16.14 81 ALA J N 2
ATOM 4441 C CA B ALA A 1 81 ? 67.955 -7.164 20.530 0.50 16.14 81 ALA J CA 2
ATOM 4442 C C B ALA A 1 81 ? 67.827 -6.138 19.401 0.50 16.14 81 ALA J C 2
ATOM 4443 O O B ALA A 1 81 ? 68.757 -5.383 19.094 0.50 16.14 81 ALA J O 2
ATOM 4445 N N B TRP A 1 82 ? 66.643 -6.115 18.799 0.50 3.39 82 TRP J N 2
ATOM 4446 C CA B TRP A 1 82 ? 66.352 -5.255 17.663 0.50 3.39 82 TRP J CA 2
ATOM 4447 C C B TRP A 1 82 ? 65.606 -3.938 17.805 0.50 3.39 82 TRP J C 2
ATOM 4448 O O B TRP A 1 82 ? 64.446 -3.896 18.210 0.50 3.39 82 TRP J O 2
ATOM 4459 N N B ARG A 1 83 ? 66.324 -2.874 17.457 0.50 2.00 83 ARG J N 2
ATOM 4460 C CA B ARG A 1 83 ? 65.815 -1.509 17.417 0.50 2.00 83 ARG J CA 2
ATOM 4461 C C B ARG A 1 83 ? 65.275 -0.760 18.621 0.50 2.00 83 ARG J C 2
ATOM 4462 O O B ARG A 1 83 ? 65.268 -1.235 19.757 0.50 2.00 83 ARG J O 2
ATOM 4470 N N B SER A 1 84 ? 64.789 0.433 18.301 0.50 7.36 84 SER J N 2
ATOM 4471 C CA B SER A 1 84 ? 64.219 1.362 19.249 0.50 7.36 84 SER J CA 2
ATOM 4472 C C B SER A 1 84 ? 63.137 2.136 18.493 0.50 7.36 84 SER J C 2
ATOM 4473 O O B SER A 1 84 ? 63.245 2.292 17.283 0.50 7.36 84 SER J O 2
ATOM 4476 N N B TYR A 1 85 ? 62.104 2.621 19.182 0.50 5.16 85 TYR J N 2
ATOM 4477 C CA B TYR A 1 85 ? 61.042 3.373 18.510 0.50 5.16 85 TYR J CA 2
ATOM 4478 C C B TYR A 1 85 ? 60.776 4.690 19.209 0.50 5.16 85 TYR J C 2
ATOM 4479 O O B TYR A 1 85 ? 59.695 4.907 19.740 0.50 5.16 85 TYR J O 2
ATOM 4488 N N B LEU A 1 86 ? 61.782 5.562 19.188 0.50 54.12 86 LEU J N 2
ATOM 4489 C CA B LEU A 1 86 ? 61.732 6.888 19.821 0.50 54.12 86 LEU J CA 2
ATOM 4490 C C B LEU A 1 86 ? 60.689 7.844 19.212 0.50 54.12 86 LEU J C 2
ATOM 4491 O O B LEU A 1 86 ? 61.033 8.891 18.648 0.50 54.12 86 LEU J O 2
ATOM 4496 N N B ASN A 1 87 ? 59.419 7.481 19.336 0.50 2.00 87 ASN J N 2
ATOM 4497 C CA B ASN A 1 87 ? 58.347 8.294 18.806 0.50 2.00 87 ASN J CA 2
ATOM 4498 C C B ASN A 1 87 ? 58.280 9.567 19.653 0.50 2.00 87 ASN J C 2
ATOM 4499 O O B ASN A 1 87 ? 58.323 9.503 20.885 0.50 2.00 87 ASN J O 2
ATOM 4504 N N B MET A 1 88 ? 58.191 10.720 18.996 0.50 2.00 88 MET J N 2
ATOM 4505 C CA B MET A 1 88 ? 58.125 11.989 19.714 0.50 2.00 88 MET J CA 2
ATOM 4506 C C B MET A 1 88 ? 56.917 12.844 19.315 0.50 2.00 88 MET J C 2
ATOM 4507 O O B MET A 1 88 ? 56.468 12.810 18.174 0.50 2.00 88 MET J O 2
ATOM 4512 N N B GLU A 1 89 ? 56.394 13.593 20.282 0.50 2.00 89 GLU J N 2
ATOM 4513 C CA B GLU A 1 89 ? 55.263 14.483 20.081 0.50 2.00 89 GLU J CA 2
ATOM 4514 C C B GLU A 1 89 ? 55.545 15.753 20.842 0.50 2.00 89 GLU J C 2
ATOM 4515 O O B GLU A 1 89 ? 55.109 15.903 21.984 0.50 2.00 89 GLU J O 2
ATOM 4521 N N B LEU A 1 90 ? 56.284 16.656 20.193 0.50 73.09 90 LEU J N 2
ATOM 4522 C CA B LEU A 1 90 ? 56.681 17.957 20.765 0.50 73.09 90 LEU J CA 2
ATOM 4523 C C B LEU A 1 90 ? 55.678 19.067 20.391 0.50 73.09 90 LEU J C 2
ATOM 4524 O O B LEU A 1 90 ? 55.787 19.685 19.323 0.50 73.09 90 LEU J O 2
ATOM 4529 N N B THR A 1 91 ? 54.710 19.312 21.270 0.50 2.00 91 THR J N 2
ATOM 4530 C CA B THR A 1 91 ? 53.700 20.321 21.029 0.50 2.00 91 THR J CA 2
ATOM 4531 C C B THR A 1 91 ? 54.204 21.692 21.399 0.50 2.00 91 THR J C 2
ATOM 4532 O O B THR A 1 91 ? 54.543 21.948 22.539 0.50 2.00 91 THR J O 2
ATOM 4536 N N B ILE A 1 92 ? 54.236 22.571 20.411 0.50 2.00 92 ILE J N 2
ATOM 4537 C CA B ILE A 1 92 ? 54.702 23.928 20.596 0.50 2.00 92 ILE J CA 2
ATOM 4538 C C B ILE A 1 92 ? 53.578 24.882 20.227 0.50 2.00 92 ILE J C 2
ATOM 4539 O O B ILE A 1 92 ? 53.099 24.874 19.107 0.50 2.00 92 ILE J O 2
ATOM 4544 N N B PRO A 1 93 ? 53.134 25.704 21.182 0.50 2.63 93 PRO J N 2
ATOM 4545 C CA B PRO A 1 93 ? 52.066 26.693 21.035 0.50 2.63 93 PRO J CA 2
ATOM 4546 C C B PRO A 1 93 ? 52.446 27.817 20.095 0.50 2.63 93 PRO J C 2
ATOM 4547 O O B PRO A 1 93 ? 53.618 28.139 19.968 0.50 2.63 93 PRO J O 2
ATOM 4551 N N B ILE A 1 94 ? 51.451 28.430 19.461 0.50 2.00 94 ILE J N 2
ATOM 4552 C CA B ILE A 1 94 ? 51.700 29.515 18.519 0.50 2.00 94 ILE J CA 2
ATOM 4553 C C B ILE A 1 94 ? 52.020 30.840 19.200 0.50 2.00 94 ILE J C 2
ATOM 4554 O O B ILE A 1 94 ? 52.142 31.867 18.548 0.50 2.00 94 ILE J O 2
ATOM 4559 N N B PHE A 1 95 ? 52.160 30.817 20.514 0.50 2.00 95 PHE J N 2
ATOM 4560 C CA B PHE A 1 95 ? 52.475 32.032 21.246 0.50 2.00 95 PHE J CA 2
ATOM 4561 C C B PHE A 1 95 ? 53.984 32.171 21.478 0.50 2.00 95 PHE J C 2
ATOM 4562 O O B PHE A 1 95 ? 54.450 33.150 22.053 0.50 2.00 95 PHE J O 2
ATOM 4570 N N B ALA A 1 96 ? 54.747 31.197 21.002 0.50 2.00 96 ALA J N 2
ATOM 4571 C CA B ALA A 1 96 ? 56.194 31.205 21.171 0.50 2.00 96 ALA J CA 2
ATOM 4572 C C B ALA A 1 96 ? 56.890 32.093 20.169 0.50 2.00 96 ALA J C 2
ATOM 4573 O O B ALA A 1 96 ? 56.294 32.584 19.233 0.50 2.00 96 ALA J O 2
ATOM 4575 N N B THR A 1 97 ? 58.178 32.289 20.384 0.50 2.00 97 THR J N 2
ATOM 4576 C CA B THR A 1 97 ? 58.981 33.112 19.505 0.50 2.00 97 THR J CA 2
ATOM 4577 C C B THR A 1 97 ? 60.404 32.596 19.460 0.50 2.00 97 THR J C 2
ATOM 4578 O O B THR A 1 97 ? 60.689 31.491 19.886 0.50 2.00 97 THR J O 2
ATOM 4582 N N B ASN A 1 98 ? 61.308 33.407 18.943 0.50 3.67 98 ASN J N 2
ATOM 4583 C CA B ASN A 1 98 ? 62.699 32.995 18.827 0.50 3.67 98 ASN J CA 2
ATOM 4584 C C B ASN A 1 98 ? 63.374 32.690 20.158 0.50 3.67 98 ASN J C 2
ATOM 4585 O O B ASN A 1 98 ? 63.931 31.621 20.349 0.50 3.67 98 ASN J O 2
ATOM 4590 N N B SER A 1 99 ? 63.333 33.636 21.082 0.50 2.00 99 SER J N 2
ATOM 4591 C CA B SER A 1 99 ? 63.987 33.434 22.362 0.50 2.00 99 SER J CA 2
ATOM 4592 C C B SER A 1 99 ? 63.449 32.278 23.181 0.50 2.00 99 SER J C 2
ATOM 4593 O O B SER A 1 99 ? 64.221 31.473 23.672 0.50 2.00 99 SER J O 2
ATOM 4596 N N B ASP A 1 100 ? 62.134 32.181 23.336 0.50 14.29 100 ASP J N 2
ATOM 4597 C CA B ASP A 1 100 ? 61.561 31.086 24.128 0.50 14.29 100 ASP J CA 2
ATOM 4598 C C B ASP A 1 100 ? 61.740 29.712 23.502 0.50 14.29 100 ASP J C 2
ATOM 4599 O O B ASP A 1 100 ? 61.576 28.704 24.177 0.50 14.29 100 ASP J O 2
ATOM 4604 N N B CYS A 1 101 ? 62.067 29.658 22.219 0.50 3.01 101 CYS J N 2
ATOM 4605 C CA B CYS A 1 101 ? 62.234 28.363 21.581 0.50 3.01 101 CYS J CA 2
ATOM 4606 C C B CYS A 1 101 ? 63.645 27.806 21.715 0.50 3.01 101 CYS J C 2
ATOM 4607 O O B CYS A 1 101 ? 63.846 26.598 21.617 0.50 3.01 101 CYS J O 2
ATOM 4610 N N B GLU A 1 102 ? 64.625 28.675 21.950 0.50 2.39 102 GLU J N 2
ATOM 4611 C CA B GLU A 1 102 ? 66.000 28.206 22.117 0.50 2.39 102 GLU J CA 2
ATOM 4612 C C B GLU A 1 102 ? 66.049 27.457 23.431 0.50 2.39 102 GLU J C 2
ATOM 4613 O O B GLU A 1 102 ? 66.834 26.540 23.605 0.50 2.39 102 GLU J O 2
ATOM 4619 N N B LEU A 1 103 ? 65.183 27.871 24.348 0.50 2.00 103 LEU J N 2
ATOM 4620 C CA B LEU A 1 103 ? 65.060 27.283 25.676 0.50 2.00 103 LEU J CA 2
ATOM 4621 C C B LEU A 1 103 ? 64.396 25.915 25.575 0.50 2.00 103 LEU J C 2
ATOM 4622 O O B LEU A 1 103 ? 64.618 25.042 26.405 0.50 2.00 103 LEU J O 2
ATOM 4627 N N B ILE A 1 104 ? 63.558 25.748 24.555 0.50 16.56 104 ILE J N 2
ATOM 4628 C CA B ILE A 1 104 ? 62.861 24.487 24.314 0.50 16.56 104 ILE J CA 2
ATOM 4629 C C B ILE A 1 104 ? 63.913 23.467 23.867 0.50 16.56 104 ILE J C 2
ATOM 4630 O O B ILE A 1 104 ? 63.919 22.332 24.341 0.50 16.56 104 ILE J O 2
ATOM 4635 N N B VAL A 1 105 ? 64.811 23.893 22.974 0.50 33.55 105 VAL J N 2
ATOM 4636 C CA B VAL A 1 105 ? 65.886 23.037 22.444 0.50 33.55 105 VAL J CA 2
ATOM 4637 C C B VAL A 1 105 ? 66.877 22.630 23.556 0.50 33.55 105 VAL J C 2
ATOM 4638 O O B VAL A 1 105 ? 67.250 21.455 23.690 0.50 33.55 105 VAL J O 2
ATOM 4642 N N B LYS A 1 106 ? 67.294 23.612 24.351 0.50 8.55 106 LYS J N 2
ATOM 4643 C CA B LYS A 1 106 ? 68.231 23.378 25.439 0.50 8.55 106 LYS J CA 2
ATOM 4644 C C B LYS A 1 106 ? 67.638 22.417 26.460 0.50 8.55 106 LYS J C 2
ATOM 4645 O O B LYS A 1 106 ? 68.348 21.843 27.279 0.50 8.55 106 LYS J O 2
ATOM 4651 N N B ALA A 1 107 ? 66.327 22.231 26.393 0.50 2.00 107 ALA J N 2
ATOM 4652 C CA B ALA A 1 107 ? 65.638 21.338 27.316 0.50 2.00 107 ALA J CA 2
ATOM 4653 C C B ALA A 1 107 ? 65.661 19.938 26.749 0.50 2.00 107 ALA J C 2
ATOM 4654 O O B ALA A 1 107 ? 65.576 18.955 27.471 0.50 2.00 107 ALA J O 2
ATOM 4656 N N B MET A 1 108 ? 65.776 19.861 25.435 0.50 2.00 108 MET J N 2
ATOM 4657 C CA B MET A 1 108 ? 65.812 18.579 24.756 0.50 2.00 108 MET J CA 2
ATOM 4658 C C B MET A 1 108 ? 67.205 17.996 24.806 0.50 2.00 108 MET J C 2
ATOM 4659 O O B MET A 1 108 ? 67.383 16.797 25.000 0.50 2.00 108 MET J O 2
ATOM 4664 N N B GLN A 1 109 ? 68.197 18.855 24.628 0.50 9.16 109 GLN J N 2
ATOM 4665 C CA B GLN A 1 109 ? 69.576 18.410 24.643 0.50 9.16 109 GLN J CA 2
ATOM 4666 C C B GLN A 1 109 ? 70.111 18.294 26.070 0.50 9.16 109 GLN J C 2
ATOM 4667 O O B GLN A 1 109 ? 70.908 17.404 26.380 0.50 9.16 109 GLN J O 2
ATOM 4673 N N B GLY A 1 110 ? 69.666 19.187 26.947 0.50 2.00 110 GLY J N 2
ATOM 4674 C CA B GLY A 1 110 ? 70.111 19.129 28.328 0.50 2.00 110 GLY J CA 2
ATOM 4675 C C B GLY A 1 110 ? 69.475 17.925 28.982 0.50 2.00 110 GLY J C 2
ATOM 4676 O O B GLY A 1 110 ? 69.717 17.613 30.140 0.50 2.00 110 GLY J O 2
ATOM 4677 N N B LEU A 1 111 ? 68.655 17.236 28.207 0.50 2.00 111 LEU J N 2
ATOM 4678 C CA B LEU A 1 111 ? 67.958 16.058 28.677 0.50 2.00 111 LEU J CA 2
ATOM 4679 C C B LEU A 1 111 ? 68.807 14.821 28.467 0.50 2.00 111 LEU J C 2
ATOM 4680 O O B LEU A 1 111 ? 69.042 14.051 29.395 0.50 2.00 111 LEU J O 2
ATOM 4685 N N B LEU A 1 112 ? 69.273 14.649 27.237 0.50 2.00 112 LEU J N 2
ATOM 4686 C CA B LEU A 1 112 ? 70.082 13.498 26.861 0.50 2.00 112 LEU J CA 2
ATOM 4687 C C B LEU A 1 112 ? 71.563 13.814 26.800 0.50 2.00 112 LEU J C 2
ATOM 4688 O O B LEU A 1 112 ? 72.268 13.269 25.954 0.50 2.00 112 LEU J O 2
ATOM 4693 N N B LYS A 1 113 ? 72.029 14.690 27.689 0.50 34.05 113 LYS J N 2
ATOM 4694 C CA B LYS A 1 113 ? 73.444 15.078 27.737 0.50 34.05 113 LYS J CA 2
ATOM 4695 C C B LYS A 1 113 ? 74.291 14.093 28.570 0.50 34.05 113 LYS J C 2
ATOM 4696 O O B LYS A 1 113 ? 73.876 13.642 29.649 0.50 34.05 113 LYS J O 2
ATOM 4702 N N B ASP A 1 114 ? 75.478 13.768 28.060 0.50 2.00 114 ASP J N 2
ATOM 4703 C CA B ASP A 1 114 ? 76.398 12.849 28.725 0.50 2.00 114 ASP J CA 2
ATOM 4704 C C B ASP A 1 114 ? 76.661 13.232 30.177 0.50 2.00 114 ASP J C 2
ATOM 4705 O O B ASP A 1 114 ? 76.903 14.402 30.488 0.50 2.00 114 ASP J O 2
ATOM 4710 N N B GLY A 1 115 ? 76.608 12.248 31.065 0.50 2.00 115 GLY J N 2
ATOM 4711 C CA B GLY A 1 115 ? 76.877 12.535 32.458 0.50 2.00 115 GLY J CA 2
ATOM 4712 C C B GLY A 1 115 ? 75.633 12.802 33.253 0.50 2.00 115 GLY J C 2
ATOM 4713 O O B GLY A 1 115 ? 75.623 12.697 34.476 0.50 2.00 115 GLY J O 2
ATOM 4714 N N B ASN A 1 116 ? 74.564 13.133 32.548 0.50 9.73 116 ASN J N 2
ATOM 4715 C CA B ASN A 1 116 ? 73.292 13.403 33.201 0.50 9.73 116 ASN J CA 2
ATOM 4716 C C B ASN A 1 116 ? 72.534 12.109 33.367 0.50 9.73 116 ASN J C 2
ATOM 4717 O O B ASN A 1 116 ? 72.676 11.200 32.553 0.50 9.73 116 ASN J O 2
ATOM 4722 N N B PRO A 1 117 ? 71.679 12.030 34.398 0.50 10.56 117 PRO J N 2
ATOM 4723 C CA B PRO A 1 117 ? 70.872 10.844 34.712 0.50 10.56 117 PRO J CA 2
ATOM 4724 C C B PRO A 1 117 ? 69.920 10.326 33.615 0.50 10.56 117 PRO J C 2
ATOM 4725 O O B PRO A 1 117 ? 69.676 9.128 33.549 0.50 10.56 117 PRO J O 2
ATOM 4729 N N B ILE A 1 118 ? 69.367 11.207 32.780 0.50 15.36 118 ILE J N 2
ATOM 4730 C CA B ILE A 1 118 ? 68.467 10.763 31.715 0.50 15.36 118 ILE J CA 2
ATOM 4731 C C B ILE A 1 118 ? 69.139 9.807 30.710 0.50 15.36 118 ILE J C 2
ATOM 4732 O O B ILE A 1 118 ? 68.628 8.705 30.468 0.50 15.36 118 ILE J O 2
ATOM 4737 N N B PRO A 1 119 ? 70.289 10.212 30.114 0.50 11.51 119 PRO J N 2
ATOM 4738 C CA B PRO A 1 119 ? 71.006 9.370 29.137 0.50 11.51 119 PRO J CA 2
ATOM 4739 C C B PRO A 1 119 ? 71.918 8.308 29.767 0.50 11.51 119 PRO J C 2
ATOM 4740 O O B PRO A 1 119 ? 72.203 7.274 29.149 0.50 11.51 119 PRO J O 2
ATOM 4744 N N B SER A 1 120 ? 72.376 8.577 30.990 0.50 48.04 120 SER J N 2
ATOM 4745 C CA B SER A 1 120 ? 73.236 7.649 31.733 0.50 48.04 120 SER J CA 2
ATOM 4746 C C B SER A 1 120 ? 72.458 6.358 32.069 0.50 48.04 120 SER J C 2
ATOM 4747 O O B SER A 1 120 ? 73.051 5.272 32.165 0.50 48.04 120 SER J O 2
ATOM 4750 N N B ALA A 1 121 ? 71.138 6.489 32.241 0.50 8.05 121 ALA J N 2
ATOM 4751 C CA B ALA A 1 121 ? 70.269 5.355 32.536 0.50 8.05 121 ALA J CA 2
ATOM 4752 C C B ALA A 1 121 ? 70.190 4.599 31.241 0.50 8.05 121 ALA J C 2
ATOM 4753 O O B ALA A 1 121 ? 70.371 3.392 31.193 0.50 8.05 121 ALA J O 2
ATOM 4755 N N B ILE A 1 122 ? 69.925 5.340 30.180 0.50 4.07 122 ILE J N 2
ATOM 4756 C CA B ILE A 1 122 ? 69.825 4.754 28.866 0.50 4.07 122 ILE J CA 2
ATOM 4757 C C B ILE A 1 122 ? 71.190 4.272 28.405 0.50 4.07 122 ILE J C 2
ATOM 4758 O O B ILE A 1 122 ? 71.326 3.705 27.327 0.50 4.07 122 ILE J O 2
ATOM 4763 N N B ALA A 1 123 ? 72.202 4.490 29.230 0.50 11.58 123 ALA J N 2
ATOM 4764 C CA B ALA A 1 123 ? 73.550 4.075 28.872 0.50 11.58 123 ALA J CA 2
ATOM 4765 C C B ALA A 1 123 ? 73.928 2.722 29.448 0.50 11.58 123 ALA J C 2
ATOM 4766 O O B ALA A 1 123 ? 74.754 2.016 28.883 0.50 11.58 123 ALA J O 2
ATOM 4768 N N B ALA A 1 124 ? 73.329 2.349 30.567 0.50 2.00 124 ALA J N 2
ATOM 4769 C CA B ALA A 1 124 ? 73.673 1.082 31.175 0.50 2.00 124 ALA J CA 2
ATOM 4770 C C B ALA A 1 124 ? 72.513 0.109 31.084 0.50 2.00 124 ALA J C 2
ATOM 4771 O O B ALA A 1 124 ? 72.488 -0.913 31.786 0.50 2.00 124 ALA J O 2
ATOM 4773 N N B ASN A 1 125 ? 71.572 0.413 30.191 0.50 21.09 125 ASN J N 2
ATOM 4774 C CA B ASN A 1 125 ? 70.371 -0.412 30.034 0.50 21.09 125 ASN J CA 2
ATOM 4775 C C B ASN A 1 125 ? 69.725 -0.437 31.403 0.50 21.09 125 ASN J C 2
ATOM 4776 O O B ASN A 1 125 ? 69.389 -1.490 31.896 0.50 21.09 125 ASN J O 2
ATOM 4781 N N B SER A 1 126 ? 69.557 0.735 32.002 0.50 2.00 126 SER J N 2
ATOM 4782 C CA B SER A 1 126 ? 69.026 0.841 33.351 0.50 2.00 126 SER J CA 2
ATOM 4783 C C B SER A 1 126 ? 68.126 2.031 33.627 0.50 2.00 126 SER J C 2
ATOM 4784 O O B SER A 1 126 ? 68.138 2.994 32.890 0.50 2.00 126 SER J O 2
ATOM 4787 N N B GLY A 1 127 ? 67.366 1.963 34.715 0.50 2.00 127 GLY J N 2
ATOM 4788 C CA B GLY A 1 127 ? 66.481 3.061 35.086 0.50 2.00 127 GLY J CA 2
ATOM 4789 C C B GLY A 1 127 ? 67.110 3.975 36.127 0.50 2.00 127 GLY J C 2
ATOM 4790 O O B GLY A 1 127 ? 68.303 4.225 36.032 0.50 2.00 127 GLY J O 2
ATOM 4791 N N B ILE A 1 128 ? 66.354 4.454 37.124 0.50 2.00 128 ILE J N 2
ATOM 4792 C CA B ILE A 1 128 ? 66.925 5.345 38.161 0.50 2.00 128 ILE J CA 2
ATOM 4793 C C B ILE A 1 128 ? 66.252 5.604 39.525 0.50 2.00 128 ILE J C 2
ATOM 4794 O O B ILE A 1 128 ? 65.210 6.248 39.567 0.50 2.00 128 ILE J O 2
ATOM 4799 N N B TYR A 1 129 ? 66.812 5.125 40.634 0.50 63.49 129 TYR J N 2
ATOM 4800 C CA B TYR A 1 129 ? 66.292 5.535 41.955 0.50 63.49 129 TYR J CA 2
ATOM 4801 C C B TYR A 1 129 ? 67.653 5.964 42.486 0.50 63.49 129 TYR J C 2
ATOM 4802 O O B TYR A 1 129 ? 67.852 6.190 43.686 0.50 63.49 129 TYR J O 2
ATOM 4811 N N B ALA A 1 130 ? 68.586 6.166 41.566 0.50 2.00 130 ALA J N 2
ATOM 4812 C CA B ALA A 1 130 ? 69.930 6.387 42.035 0.50 2.00 130 ALA J CA 2
ATOM 4813 C C B ALA A 1 130 ? 70.943 7.125 41.194 0.50 2.00 130 ALA J C 2
ATOM 4814 O O B ALA A 1 130 ? 71.988 7.471 41.715 0.50 2.00 130 ALA J O 2
ATOM 4816 N N B ASN A 1 131 ? 70.715 7.312 39.905 0.50 49.65 131 ASN J N 2
ATOM 4817 C CA B ASN A 1 131 ? 71.716 8.016 39.133 0.50 49.65 131 ASN J CA 2
ATOM 4818 C C B ASN A 1 131 ? 71.156 9.430 39.219 0.50 49.65 131 ASN J C 2
ATOM 4819 O O B ASN A 1 131 ? 71.470 10.311 38.411 0.50 49.65 131 ASN J O 2
ATOM 4824 N N B PHE A 1 132 ? 70.341 9.613 40.265 0.50 20.23 132 PHE J N 2
ATOM 4825 C CA B PHE A 1 132 ? 69.656 10.865 40.596 0.50 20.23 132 PHE J CA 2
ATOM 4826 C C B PHE A 1 132 ? 70.551 11.950 41.196 0.50 20.23 132 PHE J C 2
ATOM 4827 O O B PHE A 1 132 ? 70.691 12.047 42.422 0.50 20.23 132 PHE J O 2
ATOM 4835 N N B THR A 1 133 ? 71.156 12.759 40.336 0.50 17.25 133 THR J N 2
ATOM 4836 C CA B THR A 1 133 ? 72.003 13.840 40.804 0.50 17.25 133 THR J CA 2
ATOM 4837 C C B THR A 1 133 ? 71.405 15.123 40.246 0.50 17.25 133 THR J C 2
ATOM 4838 O O B THR A 1 133 ? 70.868 15.114 39.139 0.50 17.25 133 THR J O 2
ATOM 4842 N N B GLN A 1 134 ? 71.492 16.215 41.004 0.50 8.06 134 GLN J N 2
ATOM 4843 C CA B GLN A 1 134 ? 70.950 17.500 40.569 0.50 8.06 134 GLN J CA 2
ATOM 4844 C C B GLN A 1 134 ? 71.736 18.052 39.363 0.50 8.06 134 GLN J C 2
ATOM 4845 O O B GLN A 1 134 ? 72.750 18.740 39.534 0.50 8.06 134 GLN J O 2
ATOM 4851 N N B PHE A 1 135 ? 71.259 17.744 38.151 0.50 4.32 135 PHE J N 2
ATOM 4852 C CA B PHE A 1 135 ? 71.896 18.195 36.907 0.50 4.32 135 PHE J CA 2
ATOM 4853 C C B PHE A 1 135 ? 71.148 19.377 36.330 0.50 4.32 135 PHE J C 2
ATOM 4854 O O B PHE A 1 135 ? 69.925 19.452 36.425 0.50 4.32 135 PHE J O 2
ATOM 4862 N N B VAL A 1 136 ? 71.888 20.287 35.712 0.50 11.13 136 VAL J N 2
ATOM 4863 C CA B VAL A 1 136 ? 71.291 21.469 35.121 0.50 11.13 136 VAL J CA 2
ATOM 4864 C C B VAL A 1 136 ? 70.697 21.116 33.761 0.50 11.13 136 VAL J C 2
ATOM 4865 O O B VAL A 1 136 ? 71.392 20.612 32.871 0.50 11.13 136 VAL J O 2
ATOM 4869 N N B LEU A 1 137 ? 69.401 21.385 33.623 0.50 2.02 137 LEU J N 2
ATOM 4870 C CA B LEU A 1 137 ? 68.660 21.112 32.401 0.50 2.02 137 LEU J CA 2
ATOM 4871 C C B LEU A 1 137 ? 69.138 22.014 31.285 0.50 2.02 137 LEU J C 2
ATOM 4872 O O B LEU A 1 137 ? 69.671 21.551 30.285 0.50 2.02 137 LEU J O 2
ATOM 4877 N N B VAL A 1 138 ? 68.943 23.310 31.466 0.50 5.91 138 VAL J N 2
ATOM 4878 C CA B VAL A 1 138 ? 69.356 24.278 30.467 0.50 5.91 138 VAL J CA 2
ATOM 4879 C C B VAL A 1 138 ? 70.677 24.923 30.855 0.50 5.91 138 VAL J C 2
ATOM 4880 O O B VAL A 1 138 ? 70.752 25.647 31.849 0.50 5.91 138 VAL J O 2
ATOM 4884 N N B ASP A 1 139 ? 71.716 24.665 30.066 0.50 10.65 139 ASP J N 2
ATOM 4885 C CA B ASP A 1 139 ? 73.032 25.225 30.337 0.50 10.65 139 ASP J CA 2
ATOM 4886 C C B ASP A 1 139 ? 73.094 26.641 29.783 0.50 10.65 139 ASP J C 2
ATOM 4887 O O B ASP A 1 139 ? 73.659 26.902 28.724 0.50 10.65 139 ASP J O 2
ATOM 4892 N N B ASN A 1 140 ? 72.498 27.561 30.519 0.50 40.12 140 ASN J N 2
ATOM 4893 C CA B ASN A 1 140 ? 72.482 28.954 30.108 0.50 40.12 140 ASN J CA 2
ATOM 4894 C C B ASN A 1 140 ? 73.805 29.656 30.343 0.50 40.12 140 ASN J C 2
ATOM 4895 O O B ASN A 1 140 ? 74.171 30.558 29.586 0.50 40.12 140 ASN J O 2
ATOM 4900 N N B GLY A 1 141 ? 74.509 29.258 31.401 0.50 83.58 141 GLY J N 2
ATOM 4901 C CA B GLY A 1 141 ? 75.789 29.877 31.702 0.50 83.58 141 GLY J CA 2
ATOM 4902 C C B GLY A 1 141 ? 76.070 30.115 33.181 0.50 83.58 141 GLY J C 2
ATOM 4903 O O B GLY A 1 141 ? 77.163 30.579 33.538 0.50 83.58 141 GLY J O 2
ATOM 4904 N N B GLY A 1 142 ? 75.106 29.805 34.048 0.50 44.19 142 GLY J N 2
ATOM 4905 C CA B GLY A 1 142 ? 75.323 30.011 35.471 0.50 44.19 142 GLY J CA 2
ATOM 4906 C C B GLY A 1 142 ? 74.248 30.883 36.082 0.50 44.19 142 GLY J C 2
ATOM 4907 O O B GLY A 1 142 ? 73.895 30.706 37.256 0.50 44.19 142 GLY J O 2
ATOM 4908 N N B THR A 1 143 ? 73.724 31.817 35.282 0.50 23.76 143 THR J N 2
ATOM 4909 C CA B THR A 1 143 ? 72.666 32.715 35.734 0.50 23.76 143 THR J CA 2
ATOM 4910 C C B THR A 1 143 ? 71.301 32.133 35.371 0.50 23.76 143 THR J C 2
ATOM 4911 O O B THR A 1 143 ? 71.060 31.754 34.218 0.50 23.76 143 THR J O 2
ATOM 4915 N N B GLY A 1 144 ? 70.413 32.066 36.362 0.50 21.84 144 GLY J N 2
ATOM 4916 C CA B GLY A 1 144 ? 69.083 31.532 36.135 0.50 21.84 144 GLY J CA 2
ATOM 4917 C C B GLY A 1 144 ? 69.102 30.049 35.803 0.50 21.84 144 GLY J C 2
ATOM 4918 O O B GLY A 1 144 ? 68.197 29.559 35.126 0.50 21.84 144 GLY J O 2
ATOM 4919 N N B ASP A 1 145 ? 70.129 29.336 36.271 0.50 3.28 145 ASP J N 2
ATOM 4920 C CA B ASP A 1 145 ? 70.256 27.903 36.017 0.50 3.28 145 ASP J CA 2
ATOM 4921 C C B ASP A 1 145 ? 68.947 27.169 36.321 0.50 3.28 145 ASP J C 2
ATOM 4922 O O B ASP A 1 145 ? 68.328 27.362 37.370 0.50 3.28 145 ASP J O 2
ATOM 4927 N N B VAL A 1 146 ? 68.526 26.332 35.382 0.50 2.45 146 VAL J N 2
ATOM 4928 C CA B VAL A 1 146 ? 67.312 25.546 35.544 0.50 2.45 146 VAL J CA 2
ATOM 4929 C C B VAL A 1 146 ? 67.725 24.253 36.231 0.50 2.45 146 VAL J C 2
ATOM 4930 O O B VAL A 1 146 ? 67.397 23.161 35.778 0.50 2.45 146 VAL J O 2
ATOM 4934 N N B THR A 1 147 ? 68.473 24.393 37.320 0.50 10.98 147 THR J N 2
ATOM 4935 C CA B THR A 1 147 ? 68.944 23.246 38.076 0.50 10.98 147 THR J CA 2
ATOM 4936 C C B THR A 1 147 ? 67.719 22.465 38.514 0.50 10.98 147 THR J C 2
ATOM 4937 O O B THR A 1 147 ? 66.714 23.050 38.927 0.50 10.98 147 THR J O 2
ATOM 4941 N N B VAL A 1 148 ? 67.803 21.141 38.417 0.50 20.41 148 VAL J N 2
ATOM 4942 C CA B VAL A 1 148 ? 66.681 20.281 38.790 0.50 20.41 148 VAL J CA 2
ATOM 4943 C C B VAL A 1 148 ? 66.957 19.143 39.785 0.50 20.41 148 VAL J C 2
ATOM 4944 O O B VAL A 1 148 ? 67.724 18.219 39.510 0.50 20.41 148 VAL J O 2
ATOM 4948 N N B ALA A 1 149 ? 66.315 19.223 40.945 0.50 2.00 149 ALA J N 2
ATOM 4949 C CA B ALA A 1 149 ? 66.485 18.212 41.964 0.50 2.00 149 ALA J CA 2
ATOM 4950 C C B ALA A 1 149 ? 65.848 16.934 41.491 0.50 2.00 149 ALA J C 2
ATOM 4951 O O B ALA A 1 149 ? 64.701 16.909 41.054 0.50 2.00 149 ALA J O 2
ATOM 4953 N N B PRO A 1 150 ? 66.595 15.843 41.589 0.50 2.00 150 PRO J N 2
ATOM 4954 C CA B PRO A 1 150 ? 66.150 14.513 41.179 0.50 2.00 150 PRO J CA 2
ATOM 4955 C C B PRO A 1 150 ? 65.298 13.769 42.201 0.50 2.00 150 PRO J C 2
ATOM 4956 O O B PRO A 1 150 ? 64.827 14.331 43.185 0.50 2.00 150 PRO J O 2
ATOM 4960 N N B SER A 1 151 ? 65.107 12.486 41.931 0.50 18.23 151 SER J N 2
ATOM 4961 C CA B SER A 1 151 ? 64.373 11.603 42.816 0.50 18.23 151 SER J CA 2
ATOM 4962 C C B SER A 1 151 ? 62.866 11.809 42.914 0.50 18.23 151 SER J C 2
ATOM 4963 O O B SER A 1 151 ? 62.388 12.408 43.874 0.50 18.23 151 SER J O 2
ATOM 4966 N N B ASN A 1 152 ? 62.123 11.315 41.920 0.50 2.00 152 ASN J N 2
ATOM 4967 C CA B ASN A 1 152 ? 60.667 11.430 41.942 0.50 2.00 152 ASN J CA 2
ATOM 4968 C C B ASN A 1 152 ? 59.822 10.744 40.846 0.50 2.00 152 ASN J C 2
ATOM 4969 O O B ASN A 1 152 ? 60.334 10.015 40.004 0.50 2.00 152 ASN J O 2
ATOM 4974 N N B PHE A 1 153 ? 58.510 10.989 40.905 0.50 8.96 153 PHE J N 2
ATOM 4975 C CA B PHE A 1 153 ? 57.456 10.471 40.015 0.50 8.96 153 PHE J CA 2
ATOM 4976 C C B PHE A 1 153 ? 56.879 9.137 40.449 0.50 8.96 153 PHE J C 2
ATOM 4977 O O B PHE A 1 153 ? 57.585 8.288 41.003 0.50 8.96 153 PHE J O 2
ATOM 4985 N N B ALA A 1 154 ? 55.585 8.966 40.166 0.50 34.80 154 ALA J N 2
ATOM 4986 C CA B ALA A 1 154 ? 54.825 7.767 40.535 0.50 34.80 154 ALA J CA 2
ATOM 4987 C C B ALA A 1 154 ? 54.446 6.742 39.443 0.50 34.80 154 ALA J C 2
ATOM 4988 O O B ALA A 1 154 ? 54.312 7.051 38.256 0.50 34.80 154 ALA J O 2
ATOM 4990 N N B ASN A 1 155 ? 54.250 5.511 39.897 0.50 22.69 155 ASN J N 2
ATOM 4991 C CA B ASN A 1 155 ? 53.868 4.383 39.068 0.50 22.69 155 ASN J CA 2
ATOM 4992 C C B ASN A 1 155 ? 54.714 4.083 37.832 0.50 22.69 155 ASN J C 2
ATOM 4993 O O B ASN A 1 155 ? 54.182 3.753 36.770 0.50 22.69 155 ASN J O 2
ATOM 4998 N N B GLY A 1 156 ? 56.032 4.197 37.972 0.50 20.10 156 GLY J N 2
ATOM 4999 C CA B GLY A 1 156 ? 56.914 3.859 36.871 0.50 20.10 156 GLY J CA 2
ATOM 5000 C C B GLY A 1 156 ? 57.655 4.921 36.092 0.50 20.10 156 GLY J C 2
ATOM 5001 O O B GLY A 1 156 ? 58.134 4.644 34.995 0.50 20.10 156 GLY J O 2
ATOM 5002 N N B VAL A 1 157 ? 57.790 6.119 36.642 0.50 2.00 157 VAL J N 2
ATOM 5003 C CA B VAL A 1 157 ? 58.468 7.176 35.902 0.50 2.00 157 VAL J CA 2
ATOM 5004 C C B VAL A 1 157 ? 59.413 8.007 36.749 0.50 2.00 157 VAL J C 2
ATOM 5005 O O B VAL A 1 157 ? 59.493 7.837 37.960 0.50 2.00 157 VAL J O 2
ATOM 5009 N N B ALA A 1 158 ? 60.109 8.932 36.099 0.50 6.59 158 ALA J N 2
ATOM 5010 C CA B ALA A 1 158 ? 61.078 9.780 36.783 0.50 6.59 158 ALA J CA 2
ATOM 5011 C C B ALA A 1 158 ? 60.760 11.271 36.783 0.50 6.59 158 ALA J C 2
ATOM 5012 O O B ALA A 1 158 ? 59.919 11.733 36.006 0.50 6.59 158 ALA J O 2
ATOM 5014 N N B GLU A 1 159 ? 61.475 12.011 37.641 0.50 21.48 159 GLU J N 2
ATOM 5015 C CA B GLU A 1 159 ? 61.302 13.456 37.789 0.50 21.48 159 GLU J CA 2
ATOM 5016 C C B GLU A 1 159 ? 62.543 14.228 38.208 0.50 21.48 159 GLU J C 2
ATOM 5017 O O B GLU A 1 159 ? 63.437 13.688 38.850 0.50 21.48 159 GLU J O 2
ATOM 5023 N N B TRP A 1 160 ? 62.569 15.511 37.859 0.50 5.50 160 TRP J N 2
ATOM 5024 C CA B TRP A 1 160 ? 63.687 16.397 38.190 0.50 5.50 160 TRP J CA 2
ATOM 5025 C C B TRP A 1 160 ? 63.158 17.845 38.326 0.50 5.50 160 TRP J C 2
ATOM 5026 O O B TRP A 1 160 ? 63.016 18.516 37.338 0.50 5.50 160 TRP J O 2
ATOM 5037 N N B ILE A 1 161 ? 62.899 18.321 39.543 0.50 21.27 161 ILE J N 2
ATOM 5038 C CA B ILE A 1 161 ? 62.335 19.647 39.815 0.50 21.27 161 ILE J CA 2
ATOM 5039 C C B ILE A 1 161 ? 63.300 20.838 39.778 0.50 21.27 161 ILE J C 2
ATOM 5040 O O B ILE A 1 161 ? 64.487 20.710 40.069 0.50 21.27 161 ILE J O 2
ATOM 5045 N N B SER A 1 162 ? 62.733 22.015 39.542 0.50 2.77 162 SER J N 2
ATOM 5046 C CA B SER A 1 162 ? 63.490 23.241 39.589 0.50 2.77 162 SER J CA 2
ATOM 5047 C C B SER A 1 162 ? 63.014 24.015 40.817 0.50 2.77 162 SER J C 2
ATOM 5048 O O B SER A 1 162 ? 61.931 23.780 41.359 0.50 2.77 162 SER J O 2
ATOM 5051 N N B SER A 1 163 ? 63.845 24.956 41.231 0.50 2.00 163 SER J N 2
ATOM 5052 C CA B SER A 1 163 ? 63.633 25.789 42.413 0.50 2.00 163 SER J CA 2
ATOM 5053 C C B SER A 1 163 ? 62.330 26.584 42.651 0.50 2.00 163 SER J C 2
ATOM 5054 O O B SER A 1 163 ? 62.286 27.423 43.550 0.50 2.00 163 SER J O 2
ATOM 5057 N N B ASN A 1 164 ? 61.266 26.335 41.894 0.50 3.65 164 ASN J N 2
ATOM 5058 C CA B ASN A 1 164 ? 60.036 27.107 42.115 0.50 3.65 164 ASN J CA 2
ATOM 5059 C C B ASN A 1 164 ? 58.791 26.324 42.529 0.50 3.65 164 ASN J C 2
ATOM 5060 O O B ASN A 1 164 ? 58.877 25.184 42.971 0.50 3.65 164 ASN J O 2
ATOM 5065 N N B SER A 1 165 ? 57.635 26.961 42.361 0.50 12.42 165 SER J N 2
ATOM 5066 C CA B SER A 1 165 ? 56.343 26.392 42.730 0.50 12.42 165 SER J CA 2
ATOM 5067 C C B SER A 1 165 ? 55.779 25.419 41.709 0.50 12.42 165 SER J C 2
ATOM 5068 O O B SER A 1 165 ? 56.338 25.258 40.625 0.50 12.42 165 SER J O 2
ATOM 5071 N N B ARG A 1 166 ? 54.659 24.788 42.072 0.50 2.00 166 ARG J N 2
ATOM 5072 C CA B ARG A 1 166 ? 53.980 23.799 41.236 0.50 2.00 166 ARG J CA 2
ATOM 5073 C C B ARG A 1 166 ? 53.159 24.352 40.076 0.50 2.00 166 ARG J C 2
ATOM 5074 O O B ARG A 1 166 ? 52.035 23.905 39.851 0.50 2.00 166 ARG J O 2
ATOM 5082 N N B SER A 1 167 ? 53.718 25.307 39.338 0.50 2.10 167 SER J N 2
ATOM 5083 C CA B SER A 1 167 ? 53.029 25.901 38.188 0.50 2.10 167 SER J CA 2
ATOM 5084 C C B SER A 1 167 ? 53.930 26.677 37.227 0.50 2.10 167 SER J C 2
ATOM 5085 O O B SER A 1 167 ? 53.494 27.111 36.165 0.50 2.10 167 SER J O 2
ATOM 5088 N N B GLN A 1 168 ? 55.189 26.853 37.587 0.50 7.88 168 GLN J N 2
ATOM 5089 C CA B GLN A 1 168 ? 56.086 27.584 36.712 0.50 7.88 168 GLN J CA 2
ATOM 5090 C C B GLN A 1 168 ? 57.386 26.818 36.509 0.50 7.88 168 GLN J C 2
ATOM 5091 O O B GLN A 1 168 ? 58.173 27.172 35.629 0.50 7.88 168 GLN J O 2
ATOM 5097 N N B ALA A 1 169 ? 57.598 25.765 37.304 0.50 2.00 169 ALA J N 2
ATOM 5098 C CA B ALA A 1 169 ? 58.818 24.962 37.223 0.50 2.00 169 ALA J CA 2
ATOM 5099 C C B ALA A 1 169 ? 58.863 24.053 36.002 0.50 2.00 169 ALA J C 2
ATOM 5100 O O B ALA A 1 169 ? 57.876 23.910 35.289 0.50 2.00 169 ALA J O 2
ATOM 5102 N N B TYR A 1 170 ? 60.023 23.449 35.768 0.50 2.00 170 TYR J N 2
ATOM 5103 C CA B TYR A 1 170 ? 60.219 22.557 34.629 0.50 2.00 170 TYR J CA 2
ATOM 5104 C C B TYR A 1 170 ? 60.108 21.088 34.984 0.50 2.00 170 TYR J C 2
ATOM 5105 O O B TYR A 1 170 ? 60.724 20.619 35.926 0.50 2.00 170 TYR J O 2
ATOM 5114 N N B LYS A 1 171 ? 59.332 20.360 34.201 0.50 15.04 171 LYS J N 2
ATOM 5115 C CA B LYS A 1 171 ? 59.140 18.946 34.437 0.50 15.04 171 LYS J CA 2
ATOM 5116 C C B LYS A 1 171 ? 60.114 18.152 33.547 0.50 15.04 171 LYS J C 2
ATOM 5117 O O B LYS A 1 171 ? 60.340 18.526 32.391 0.50 15.04 171 LYS J O 2
ATOM 5123 N N B VAL A 1 172 ? 60.695 17.074 34.093 0.50 32.16 172 VAL J N 2
ATOM 5124 C CA B VAL A 1 172 ? 61.630 16.198 33.352 0.50 32.16 172 VAL J CA 2
ATOM 5125 C C B VAL A 1 172 ? 61.378 14.699 33.682 0.50 32.16 172 VAL J C 2
ATOM 5126 O O B VAL A 1 172 ? 62.025 14.156 34.584 0.50 32.16 172 VAL J O 2
ATOM 5130 N N B THR A 1 173 ? 60.442 14.050 32.963 0.50 33.46 173 THR J N 2
ATOM 5131 C CA B THR A 1 173 ? 60.089 12.629 33.187 0.50 33.46 173 THR J CA 2
ATOM 5132 C C B THR A 1 173 ? 61.016 11.657 32.459 0.50 33.46 173 THR J C 2
ATOM 5133 O O B THR A 1 173 ? 61.805 12.062 31.609 0.50 33.46 173 THR J O 2
ATOM 5137 N N B CYS A 1 174 ? 60.892 10.371 32.785 0.50 5.70 174 CYS J N 2
ATOM 5138 C CA B CYS A 1 174 ? 61.708 9.324 32.176 0.50 5.70 174 CYS J CA 2
ATOM 5139 C C B CYS A 1 174 ? 61.326 7.988 32.804 0.50 5.70 174 CYS J C 2
ATOM 5140 O O B CYS A 1 174 ? 61.661 7.718 33.958 0.50 5.70 174 CYS J O 2
ATOM 5143 N N B SER A 1 175 ? 60.609 7.168 32.037 0.50 31.44 175 SER J N 2
ATOM 5144 C CA B SER A 1 175 ? 60.142 5.859 32.497 0.50 31.44 175 SER J CA 2
ATOM 5145 C C B SER A 1 175 ? 60.683 4.735 31.626 0.50 31.44 175 SER J C 2
ATOM 5146 O O B SER A 1 175 ? 60.979 4.944 30.451 0.50 31.44 175 SER J O 2
ATOM 5149 N N B VAL A 1 176 ? 60.821 3.549 32.209 0.50 2.06 176 VAL J N 2
ATOM 5150 C CA B VAL A 1 176 ? 61.296 2.391 31.471 0.50 2.06 176 VAL J CA 2
ATOM 5151 C C B VAL A 1 176 ? 60.107 1.447 31.384 0.50 2.06 176 VAL J C 2
ATOM 5152 O O B VAL A 1 176 ? 59.476 1.149 32.398 0.50 2.06 176 VAL J O 2
ATOM 5156 N N B ARG A 1 177 ? 59.793 0.997 30.170 0.50 12.98 177 ARG J N 2
ATOM 5157 C CA B ARG A 1 177 ? 58.665 0.089 29.938 0.50 12.98 177 ARG J CA 2
ATOM 5158 C C B ARG A 1 177 ? 58.870 -0.878 28.770 0.50 12.98 177 ARG J C 2
ATOM 5159 O O B ARG A 1 177 ? 58.861 -0.505 27.586 0.50 12.98 177 ARG J O 2
ATOM 5167 N N B GLN A 1 178 ? 59.049 -2.139 29.148 0.50 2.00 178 GLN J N 2
ATOM 5168 C CA B GLN A 1 178 ? 59.269 -3.235 28.213 0.50 2.00 178 GLN J CA 2
ATOM 5169 C C B GLN A 1 178 ? 58.209 -3.259 27.118 0.50 2.00 178 GLN J C 2
ATOM 5170 O O B GLN A 1 178 ? 57.301 -4.068 27.160 0.50 2.00 178 GLN J O 2
ATOM 5176 N N B SER A 1 179 ? 58.360 -2.402 26.114 0.50 52.33 179 SER J N 2
ATOM 5177 C CA B SER A 1 179 ? 57.395 -2.318 25.014 0.50 52.33 179 SER J CA 2
ATOM 5178 C C B SER A 1 179 ? 56.830 -3.621 24.404 0.50 52.33 179 SER J C 2
ATOM 5179 O O B SER A 1 179 ? 55.607 -3.751 24.228 0.50 52.33 179 SER J O 2
ATOM 5182 N N B SER A 1 180 ? 57.674 -4.589 24.075 0.50 2.00 180 SER J N 2
ATOM 5183 C CA B SER A 1 180 ? 57.107 -5.761 23.460 0.50 2.00 180 SER J CA 2
ATOM 5184 C C B SER A 1 180 ? 57.631 -7.051 24.014 0.50 2.00 180 SER J C 2
ATOM 5185 O O B SER A 1 180 ? 57.491 -7.331 25.193 0.50 2.00 180 SER J O 2
ATOM 5188 N N B ALA A 1 181 ? 58.234 -7.836 23.133 0.50 43.73 181 ALA J N 2
ATOM 5189 C CA B ALA A 1 181 ? 58.789 -9.139 23.480 0.50 43.73 181 ALA J CA 2
ATOM 5190 C C B ALA A 1 181 ? 60.315 -9.161 23.524 0.50 43.73 181 ALA J C 2
ATOM 5191 O O B ALA A 1 181 ? 60.896 -9.993 24.236 0.50 43.73 181 ALA J O 2
ATOM 5193 N N B GLN A 1 182 ? 60.955 -8.271 22.756 0.50 19.52 182 GLN J N 2
ATOM 5194 C CA B GLN A 1 182 ? 62.418 -8.153 22.720 0.50 19.52 182 GLN J CA 2
ATOM 5195 C C B GLN A 1 182 ? 62.903 -6.704 22.611 0.50 19.52 182 GLN J C 2
ATOM 5196 O O B GLN A 1 182 ? 64.087 -6.465 22.388 0.50 19.52 182 GLN J O 2
ATOM 5202 N N B ASN A 1 183 ? 61.993 -5.752 22.794 0.50 8.75 183 ASN J N 2
ATOM 5203 C CA B ASN A 1 183 ? 62.350 -4.346 22.729 0.50 8.75 183 ASN J CA 2
ATOM 5204 C C B ASN A 1 183 ? 61.632 -3.509 23.799 0.50 8.75 183 ASN J C 2
ATOM 5205 O O B ASN A 1 183 ? 60.419 -3.325 23.766 0.50 8.75 183 ASN J O 2
ATOM 5210 N N B ARG A 1 184 ? 62.410 -3.044 24.773 0.50 17.69 184 ARG J N 2
ATOM 5211 C CA B ARG A 1 184 ? 61.928 -2.233 25.896 0.50 17.69 184 ARG J CA 2
ATOM 5212 C C B ARG A 1 184 ? 61.953 -0.751 25.574 0.50 17.69 184 ARG J C 2
ATOM 5213 O O B ARG A 1 184 ? 62.934 -0.255 25.017 0.50 17.69 184 ARG J O 2
ATOM 5221 N N B LYS A 1 185 ? 60.893 -0.035 25.942 0.50 11.16 185 LYS J N 2
ATOM 5222 C CA B LYS A 1 185 ? 60.816 1.403 25.672 0.50 11.16 185 LYS J CA 2
ATOM 5223 C C B LYS A 1 185 ? 61.401 2.309 26.758 0.50 11.16 185 LYS J C 2
ATOM 5224 O O B LYS A 1 185 ? 61.879 1.838 27.793 0.50 11.16 185 LYS J O 2
ATOM 5230 N N B TYR A 1 186 ? 61.359 3.615 26.490 0.50 33.14 186 TYR J N 2
ATOM 5231 C CA B TYR A 1 186 ? 61.867 4.653 27.397 0.50 33.14 186 TYR J CA 2
ATOM 5232 C C B TYR A 1 186 ? 61.041 5.946 27.287 0.50 33.14 186 TYR J C 2
ATOM 5233 O O B TYR A 1 186 ? 61.517 6.921 26.707 0.50 33.14 186 TYR J O 2
ATOM 5242 N N B THR A 1 187 ? 59.828 5.978 27.832 0.50 23.44 187 THR J N 2
ATOM 5243 C CA B THR A 1 187 ? 59.026 7.193 27.746 0.50 23.44 187 THR J CA 2
ATOM 5244 C C B THR A 1 187 ? 59.704 8.337 28.510 0.50 23.44 187 THR J C 2
ATOM 5245 O O B THR A 1 187 ? 59.875 8.250 29.729 0.50 23.44 187 THR J O 2
ATOM 5249 N N B ILE A 1 188 ? 60.063 9.414 27.805 0.50 13.21 188 ILE J N 2
ATOM 5250 C CA B ILE A 1 188 ? 60.756 10.557 28.425 0.50 13.21 188 ILE J CA 2
ATOM 5251 C C B ILE A 1 188 ? 60.172 11.910 28.041 0.50 13.21 188 ILE J C 2
ATOM 5252 O O B ILE A 1 188 ? 60.355 12.370 26.910 0.50 13.21 188 ILE J O 2
ATOM 5257 N N B LYS A 1 189 ? 59.519 12.560 28.996 0.50 5.50 189 LYS J N 2
ATOM 5258 C CA B LYS A 1 189 ? 58.900 13.840 28.727 0.50 5.50 189 LYS J CA 2
ATOM 5259 C C B LYS A 1 189 ? 59.637 14.986 29.392 0.50 5.50 189 LYS J C 2
ATOM 5260 O O B LYS A 1 189 ? 60.322 14.792 30.385 0.50 5.50 189 LYS J O 2
ATOM 5266 N N B VAL A 1 190 ? 59.498 16.179 28.827 0.50 2.00 190 VAL J N 2
ATOM 5267 C CA B VAL A 1 190 ? 60.143 17.364 29.367 0.50 2.00 190 VAL J CA 2
ATOM 5268 C C B VAL A 1 190 ? 59.364 18.607 29.045 0.50 2.00 190 VAL J C 2
ATOM 5269 O O B VAL A 1 190 ? 59.240 18.983 27.894 0.50 2.00 190 VAL J O 2
ATOM 5273 N N B GLU A 1 191 ? 58.868 19.265 30.080 0.50 4.65 191 GLU J N 2
ATOM 5274 C CA B GLU A 1 191 ? 58.085 20.484 29.910 0.50 4.65 191 GLU J CA 2
ATOM 5275 C C B GLU A 1 191 ? 58.960 21.750 29.854 0.50 4.65 191 GLU J C 2
ATOM 5276 O O B GLU A 1 191 ? 60.022 21.806 30.457 0.50 4.65 191 GLU J O 2
ATOM 5282 N N B VAL A 1 192 ? 58.500 22.757 29.116 0.50 2.00 192 VAL J N 2
ATOM 5283 C CA B VAL A 1 192 ? 59.217 24.015 28.982 0.50 2.00 192 VAL J CA 2
ATOM 5284 C C B VAL A 1 192 ? 58.255 25.177 29.196 0.50 2.00 192 VAL J C 2
ATOM 5285 O O B VAL A 1 192 ? 57.836 25.839 28.254 0.50 2.00 192 VAL J O 2
ATOM 5289 N N B PRO A 1 193 ? 57.897 25.437 30.454 0.50 2.00 193 PRO J N 2
ATOM 5290 C CA B PRO A 1 193 ? 56.983 26.513 30.810 0.50 2.00 193 PRO J CA 2
ATOM 5291 C C B PRO A 1 193 ? 57.546 27.882 30.539 0.50 2.00 193 PRO J C 2
ATOM 5292 O O B PRO A 1 193 ? 58.733 28.127 30.698 0.50 2.00 193 PRO J O 2
ATOM 5296 N N B LYS A 1 194 ? 56.664 28.781 30.142 0.50 2.00 194 LYS J N 2
ATOM 5297 C CA B LYS A 1 194 ? 57.038 30.157 29.875 0.50 2.00 194 LYS J CA 2
ATOM 5298 C C B LYS A 1 194 ? 56.926 30.937 31.183 0.50 2.00 194 LYS J C 2
ATOM 5299 O O B LYS A 1 194 ? 55.839 31.170 31.702 0.50 2.00 194 LYS J O 2
ATOM 5305 N N B VAL A 1 195 ? 58.066 31.334 31.721 0.50 8.97 195 VAL J N 2
ATOM 5306 C CA B VAL A 1 195 ? 58.095 32.062 32.982 0.50 8.97 195 VAL J CA 2
ATOM 5307 C C B VAL A 1 195 ? 57.556 33.485 32.885 0.50 8.97 195 VAL J C 2
ATOM 5308 O O B VAL A 1 195 ? 58.318 34.454 32.868 0.50 8.97 195 VAL J O 2
ATOM 5312 N N B ALA A 1 196 ? 56.232 33.600 32.833 0.50 2.00 196 ALA J N 2
ATOM 5313 C CA B ALA A 1 196 ? 55.580 34.903 32.748 0.50 2.00 196 ALA J CA 2
ATOM 5314 C C B ALA A 1 196 ? 54.397 35.014 33.714 0.50 2.00 196 ALA J C 2
ATOM 5315 O O B ALA A 1 196 ? 53.765 34.026 34.062 0.50 2.00 196 ALA J O 2
ATOM 5317 N N B THR A 1 197 ? 54.111 36.228 34.152 0.50 2.00 197 THR J N 2
ATOM 5318 C CA B THR A 1 197 ? 53.014 36.448 35.058 0.50 2.00 197 THR J CA 2
ATOM 5319 C C B THR A 1 197 ? 51.722 36.018 34.396 0.50 2.00 197 THR J C 2
ATOM 5320 O O B THR A 1 197 ? 51.460 36.356 33.253 0.50 2.00 197 THR J O 2
ATOM 5324 N N B GLN A 1 198 ? 50.912 35.277 35.143 0.50 16.19 198 GLN J N 2
ATOM 5325 C CA B GLN A 1 198 ? 49.614 34.777 34.679 0.50 16.19 198 GLN J CA 2
ATOM 5326 C C B GLN A 1 198 ? 48.676 35.905 34.311 0.50 16.19 198 GLN J C 2
ATOM 5327 O O B GLN A 1 198 ? 48.610 36.937 34.982 0.50 16.19 198 GLN J O 2
ATOM 5333 N N B THR A 1 199 ? 47.933 35.684 33.240 0.50 2.00 199 THR J N 2
ATOM 5334 C CA B THR A 1 199 ? 46.992 36.676 32.765 0.50 2.00 199 THR J CA 2
ATOM 5335 C C B THR A 1 199 ? 45.563 36.290 33.088 0.50 2.00 199 THR J C 2
ATOM 5336 O O B THR A 1 199 ? 44.642 36.544 32.308 0.50 2.00 199 THR J O 2
ATOM 5340 N N B VAL A 1 200 ? 45.384 35.669 34.244 0.50 47.57 200 VAL J N 2
ATOM 5341 C CA B VAL A 1 200 ? 44.057 35.260 34.683 0.50 47.57 200 VAL J CA 2
ATOM 5342 C C B VAL A 1 200 ? 43.882 35.528 36.189 0.50 47.57 200 VAL J C 2
ATOM 5343 O O B VAL A 1 200 ? 43.630 34.600 36.973 0.50 47.57 200 VAL J O 2
ATOM 5347 N N B GLY A 1 201 ? 44.023 36.796 36.586 0.50 20.46 201 GLY J N 2
ATOM 5348 C CA B GLY A 1 201 ? 43.873 37.159 37.989 0.50 20.46 201 GLY J CA 2
ATOM 5349 C C B GLY A 1 201 ? 44.545 38.474 38.352 0.50 20.46 201 GLY J C 2
ATOM 5350 O O B GLY A 1 201 ? 44.025 39.239 39.176 0.50 20.46 201 GLY J O 2
ATOM 5351 N N B GLY A 1 202 ? 45.700 38.739 37.739 0.50 10.25 202 GLY J N 2
ATOM 5352 C CA B GLY A 1 202 ? 46.426 39.971 38.013 0.50 10.25 202 GLY J CA 2
ATOM 5353 C C B GLY A 1 202 ? 47.210 39.912 39.312 0.50 10.25 202 GLY J C 2
ATOM 5354 O O B GLY A 1 202 ? 47.743 40.920 39.776 0.50 10.25 202 GLY J O 2
ATOM 5355 N N B VAL A 1 203 ? 47.274 38.715 39.891 0.50 19.61 203 VAL J N 2
ATOM 5356 C CA B VAL A 1 203 ? 47.995 38.472 41.137 0.50 19.61 203 VAL J CA 2
ATOM 5357 C C B VAL A 1 203 ? 49.386 37.960 40.797 0.50 19.61 203 VAL J C 2
ATOM 5358 O O B VAL A 1 203 ? 49.761 37.907 39.634 0.50 19.61 203 VAL J O 2
ATOM 5362 N N B GLU A 1 204 ? 50.149 37.561 41.803 0.50 2.33 204 GLU J N 2
ATOM 5363 C CA B GLU A 1 204 ? 51.493 37.074 41.548 0.50 2.33 204 GLU J CA 2
ATOM 5364 C C B GLU A 1 204 ? 51.558 35.558 41.427 0.50 2.33 204 GLU J C 2
ATOM 5365 O O B GLU A 1 204 ? 52.531 34.929 41.820 0.50 2.33 204 GLU J O 2
ATOM 5371 N N B LEU A 1 205 ? 50.520 34.974 40.857 0.50 2.22 205 LEU J N 2
ATOM 5372 C CA B LEU A 1 205 ? 50.488 33.537 40.699 0.50 2.22 205 LEU J CA 2
ATOM 5373 C C B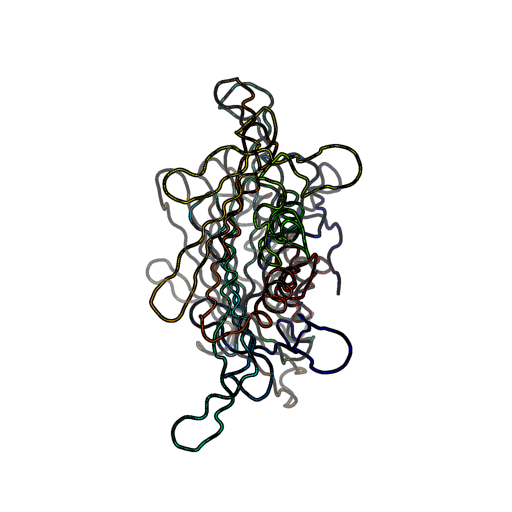 LEU A 1 205 ? 51.480 33.127 39.626 0.50 2.22 205 LEU J C 2
ATOM 5374 O O B LEU A 1 205 ? 51.308 33.470 38.468 0.50 2.22 205 LEU J O 2
ATOM 5379 N N B PRO A 1 206 ? 52.538 32.394 39.992 0.50 2.00 206 PRO J N 2
ATOM 5380 C CA B PRO A 1 206 ? 53.528 31.962 39.003 0.50 2.00 206 PRO J CA 2
ATOM 5381 C C B PRO A 1 206 ? 53.037 30.728 38.243 0.50 2.00 206 PRO J C 2
ATOM 5382 O O B PRO A 1 206 ? 52.826 29.680 38.836 0.50 2.00 206 PRO J O 2
ATOM 5386 N N B VAL A 1 207 ? 52.864 30.855 36.929 0.50 11.23 207 VAL J N 2
ATOM 5387 C CA B VAL A 1 207 ? 52.405 29.743 36.092 0.50 11.23 207 VAL J CA 2
ATOM 5388 C C B VAL A 1 207 ? 52.689 30.002 34.614 0.50 11.23 207 VAL J C 2
ATOM 5389 O O B VAL A 1 207 ? 52.883 31.139 34.199 0.50 11.23 207 VAL J O 2
ATOM 5393 N N B ALA A 1 208 ? 52.705 28.950 33.813 0.50 2.00 208 ALA J N 2
ATOM 5394 C CA B ALA A 1 208 ? 52.979 29.117 32.401 0.50 2.00 208 ALA J CA 2
ATOM 5395 C C B ALA A 1 208 ? 51.743 29.429 31.586 0.50 2.00 208 ALA J C 2
ATOM 5396 O O B ALA A 1 208 ? 50.687 28.854 31.782 0.50 2.00 208 ALA J O 2
ATOM 5398 N N B ALA A 1 209 ? 51.887 30.363 30.667 0.50 2.00 209 ALA J N 2
ATOM 5399 C CA B ALA A 1 209 ? 50.784 30.723 29.806 0.50 2.00 209 ALA J CA 2
ATOM 5400 C C B ALA A 1 209 ? 50.655 29.660 28.718 0.50 2.00 209 ALA J C 2
ATOM 5401 O O B ALA A 1 209 ? 49.583 29.486 28.141 0.50 2.00 209 ALA J O 2
ATOM 5403 N N B TRP A 1 210 ? 51.762 28.969 28.440 0.50 2.00 210 TRP J N 2
ATOM 5404 C CA B TRP A 1 210 ? 51.823 27.892 27.447 0.50 2.00 210 TRP J CA 2
ATOM 5405 C C B TRP A 1 210 ? 53.064 27.061 27.695 0.50 2.00 210 TRP J C 2
ATOM 5406 O O B TRP A 1 210 ? 54.075 27.563 28.183 0.50 2.00 210 TRP J O 2
ATOM 5417 N N B ARG A 1 211 ? 52.981 25.786 27.340 0.50 12.16 211 ARG J N 2
ATOM 5418 C CA B ARG A 1 211 ? 54.077 24.847 27.556 0.50 12.16 211 ARG J CA 2
ATOM 5419 C C B ARG A 1 211 ? 54.510 24.133 26.284 0.50 12.16 211 ARG J C 2
ATOM 5420 O O B ARG A 1 211 ? 53.719 23.945 25.359 0.50 12.16 211 ARG J O 2
ATOM 5428 N N B SER A 1 212 ? 55.775 23.721 26.271 0.50 2.00 212 SER J N 2
ATOM 5429 C CA B SER A 1 212 ? 56.373 23.020 25.146 0.50 2.00 212 SER J CA 2
ATOM 5430 C C B SER A 1 212 ? 56.548 21.563 25.536 0.50 2.00 212 SER J C 2
ATOM 5431 O O B SER A 1 212 ? 57.614 21.163 25.994 0.50 2.00 212 SER J O 2
ATOM 5434 N N B TYR A 1 213 ? 55.499 20.775 25.340 0.50 2.00 213 TYR J N 2
ATOM 5435 C CA B TYR A 1 213 ? 55.513 19.364 25.703 0.50 2.00 213 TYR J CA 2
ATOM 5436 C C B TYR A 1 213 ? 56.475 18.551 24.855 0.50 2.00 213 TYR J C 2
ATOM 5437 O O B TYR A 1 213 ? 56.398 18.550 23.636 0.50 2.00 213 TYR J O 2
ATOM 5446 N N B LEU A 1 214 ? 57.386 17.850 25.508 0.50 2.00 214 LEU J N 2
ATOM 5447 C CA B LEU A 1 214 ? 58.357 17.039 24.790 0.50 2.00 214 LEU J CA 2
ATOM 5448 C C B LEU A 1 214 ? 58.187 15.581 25.138 0.50 2.00 214 LEU J C 2
ATOM 5449 O O B LEU A 1 214 ? 58.540 15.172 26.237 0.50 2.00 214 LEU J O 2
ATOM 5454 N N B ASN A 1 215 ? 57.672 14.794 24.204 0.50 4.42 215 ASN J N 2
ATOM 5455 C CA B ASN A 1 215 ? 57.495 13.375 24.451 0.50 4.42 215 ASN J CA 2
ATOM 5456 C C B ASN A 1 215 ? 58.511 12.556 23.622 0.50 4.42 215 ASN J C 2
ATOM 5457 O O B ASN A 1 215 ? 58.922 12.996 22.559 0.50 4.42 215 ASN J O 2
ATOM 5462 N N B MET A 1 216 ? 58.930 11.383 24.099 0.50 4.70 216 MET J N 2
ATOM 5463 C CA B MET A 1 216 ? 59.875 10.556 23.336 0.50 4.70 216 MET J CA 2
ATOM 5464 C C B MET A 1 216 ? 60.014 9.136 23.872 0.50 4.70 216 MET J C 2
ATOM 5465 O O B MET A 1 216 ? 60.863 8.879 24.710 0.50 4.70 216 MET J O 2
ATOM 5470 N N B GLU A 1 217 ? 59.187 8.215 23.377 0.50 2.00 217 GLU J N 2
ATOM 5471 C CA B GLU A 1 217 ? 59.221 6.822 23.831 0.50 2.00 217 GLU J CA 2
ATOM 5472 C C B GLU A 1 217 ? 60.350 6.047 23.163 0.50 2.00 217 GLU J C 2
ATOM 5473 O O B GLU A 1 217 ? 60.130 5.278 22.237 0.50 2.00 217 GLU J O 2
ATOM 5479 N N B LEU A 1 218 ? 61.563 6.237 23.657 0.50 2.00 218 LEU J N 2
ATOM 5480 C CA B LEU A 1 218 ? 62.743 5.574 23.109 0.50 2.00 218 LEU J CA 2
ATOM 5481 C C B LEU A 1 218 ? 62.895 4.091 23.443 0.50 2.00 218 LEU J C 2
ATOM 5482 O O B LEU A 1 218 ? 63.302 3.760 24.550 0.50 2.00 218 LEU J O 2
ATOM 5487 N N B THR A 1 219 ? 62.583 3.206 22.495 0.50 7.69 219 THR J N 2
ATOM 5488 C CA B THR A 1 219 ? 62.731 1.757 22.714 0.50 7.69 219 THR J CA 2
ATOM 5489 C C B THR A 1 219 ? 64.248 1.466 22.826 0.50 7.69 219 THR J C 2
ATOM 5490 O O B THR A 1 219 ? 65.052 2.383 22.678 0.50 7.69 219 THR J O 2
ATOM 5494 N N B ILE A 1 220 ? 64.647 0.221 23.094 0.50 2.00 220 ILE J N 2
ATOM 5495 C CA B ILE A 1 220 ? 66.075 -0.090 23.223 0.50 2.00 220 ILE J CA 2
ATOM 5496 C C B ILE A 1 220 ? 66.360 -1.546 23.569 0.50 2.00 220 ILE J C 2
ATOM 5497 O O B ILE A 1 220 ? 65.484 -2.255 24.062 0.50 2.00 220 ILE J O 2
ATOM 5502 N N B PRO A 1 221 ? 67.596 -2.018 23.302 0.50 20.26 221 PRO J N 2
ATOM 5503 C CA B PRO A 1 221 ? 67.967 -3.405 23.612 0.50 20.26 221 PRO J CA 2
ATOM 5504 C C B PRO A 1 221 ? 68.335 -3.496 25.085 0.50 20.26 221 PRO J C 2
ATOM 5505 O O B PRO A 1 221 ? 68.449 -2.459 25.749 0.50 20.26 221 PRO J O 2
ATOM 5509 N N B ILE A 1 222 ? 68.558 -4.713 25.587 0.50 23.59 222 ILE J N 2
ATOM 5510 C CA B ILE A 1 222 ? 68.929 -4.880 26.994 0.50 23.59 222 ILE J CA 2
ATOM 5511 C C B ILE A 1 222 ? 70.089 -5.875 27.267 0.50 23.59 222 ILE J C 2
ATOM 5512 O O B ILE A 1 222 ? 71.039 -5.551 27.989 0.50 23.59 222 ILE J O 2
ATOM 5517 N N B PHE A 1 223 ? 70.016 -7.064 26.673 0.50 2.00 223 PHE J N 2
ATOM 5518 C CA B PHE A 1 223 ? 71.026 -8.099 26.845 0.50 2.00 223 PHE J CA 2
ATOM 5519 C C B PHE A 1 223 ? 72.241 -7.867 25.967 0.50 2.00 223 PHE J C 2
ATOM 5520 O O B PHE A 1 223 ? 72.993 -8.779 25.679 0.50 2.00 223 PHE J O 2
ATOM 5528 N N B ALA A 1 224 ? 72.427 -6.648 25.504 0.50 2.00 224 ALA J N 2
ATOM 5529 C CA B ALA A 1 224 ? 73.595 -6.379 24.687 0.50 2.00 224 ALA J CA 2
ATOM 5530 C C B ALA A 1 224 ? 74.615 -5.735 25.605 0.50 2.00 224 ALA J C 2
ATOM 5531 O O B ALA A 1 224 ? 74.258 -5.270 26.680 0.50 2.00 224 ALA J O 2
ATOM 5533 N N B THR A 1 225 ? 75.878 -5.714 25.205 0.50 2.00 225 THR J N 2
ATOM 5534 C CA B THR A 1 225 ? 76.897 -5.128 26.060 0.50 2.00 225 THR J CA 2
ATOM 5535 C C B THR A 1 225 ? 76.727 -3.634 26.305 0.50 2.00 225 THR J C 2
ATOM 5536 O O B THR A 1 225 ? 76.163 -2.914 25.490 0.50 2.00 225 THR J O 2
ATOM 5540 N N B ASN A 1 226 ? 77.233 -3.179 27.449 0.50 39.66 226 ASN J N 2
ATOM 5541 C CA B ASN A 1 226 ? 77.129 -1.782 27.863 0.50 39.66 226 ASN J CA 2
ATOM 5542 C C B ASN A 1 226 ? 77.486 -0.766 26.787 0.50 39.66 226 ASN J C 2
ATOM 5543 O O B ASN A 1 226 ? 76.929 0.323 26.758 0.50 39.66 226 ASN J O 2
ATOM 5548 N N B SER A 1 227 ? 78.397 -1.113 25.890 0.50 8.86 227 SER J N 2
ATOM 5549 C CA B SER A 1 227 ? 78.794 -0.166 24.849 0.50 8.86 227 SER J CA 2
ATOM 5550 C C B SER A 1 227 ? 77.767 0.001 23.715 0.50 8.86 227 SER J C 2
ATOM 5551 O O B SER A 1 227 ? 77.946 0.830 22.804 0.50 8.86 227 SER J O 2
ATOM 5554 N N B ASP A 1 228 ? 76.684 -0.770 23.784 0.50 12.90 228 ASP J N 2
ATOM 5555 C CA B ASP A 1 228 ? 75.650 -0.678 22.768 0.50 12.90 228 ASP J CA 2
ATOM 5556 C C B ASP A 1 228 ? 74.813 0.555 23.036 0.50 12.90 228 ASP J C 2
ATOM 5557 O O B ASP A 1 228 ? 74.462 1.288 22.113 0.50 12.90 228 ASP J O 2
ATOM 5562 N N B CYS A 1 229 ? 74.504 0.774 24.312 0.50 12.27 229 CYS J N 2
ATOM 5563 C CA B CYS A 1 229 ? 73.722 1.926 24.745 0.50 12.27 229 CYS J CA 2
ATOM 5564 C C B CYS A 1 229 ? 74.496 3.238 24.619 0.50 12.27 229 CYS J C 2
ATOM 5565 O O B CYS A 1 229 ? 73.897 4.293 24.440 0.50 12.27 229 CYS J O 2
ATOM 5568 N N B GLU A 1 230 ? 75.821 3.177 24.733 0.50 9.18 230 GLU J N 2
ATOM 5569 C CA B GLU A 1 230 ? 76.660 4.372 24.592 0.50 9.18 230 GLU J CA 2
ATOM 5570 C C B GLU A 1 230 ? 76.464 4.936 23.193 0.50 9.18 230 GLU J C 2
ATOM 5571 O O B GLU A 1 230 ? 76.459 6.154 22.986 0.50 9.18 230 GLU J O 2
ATOM 5577 N N B LEU A 1 231 ? 76.311 4.002 22.252 0.50 23.42 231 LEU J N 2
ATOM 5578 C CA B LEU A 1 231 ? 76.092 4.262 20.832 0.50 23.42 231 LEU J CA 2
ATOM 5579 C C B LEU A 1 231 ? 74.740 4.965 20.649 0.50 23.42 231 LEU J C 2
ATOM 5580 O O B LEU A 1 231 ? 74.587 5.822 19.775 0.50 23.42 231 LEU J O 2
ATOM 5585 N N B ILE A 1 232 ? 73.762 4.597 21.477 0.50 2.95 232 ILE J N 2
ATOM 5586 C CA B ILE A 1 232 ? 72.430 5.197 21.412 0.50 2.95 232 ILE J CA 2
ATOM 5587 C C B ILE A 1 232 ? 72.347 6.494 22.226 0.50 2.95 232 ILE J C 2
ATOM 5588 O O B ILE A 1 232 ? 71.518 7.356 21.941 0.50 2.95 232 ILE J O 2
ATOM 5593 N N B VAL A 1 233 ? 73.205 6.620 23.240 0.50 2.00 233 VAL J N 2
ATOM 5594 C CA B VAL A 1 233 ? 73.255 7.813 24.090 0.50 2.00 233 VAL J CA 2
ATOM 5595 C C B VAL A 1 233 ? 73.823 8.965 23.283 0.50 2.00 233 VAL J C 2
ATOM 5596 O O B VAL A 1 233 ? 73.310 10.081 23.323 0.50 2.00 233 VAL J O 2
ATOM 5600 N N B LYS A 1 234 ? 74.906 8.685 22.567 0.50 14.54 234 LYS J N 2
ATOM 5601 C CA B LYS A 1 234 ? 75.551 9.680 21.713 0.50 14.54 234 LYS J CA 2
ATOM 5602 C C B LYS A 1 234 ? 74.578 9.982 20.564 0.50 14.54 234 LYS J C 2
ATOM 5603 O O B LYS A 1 234 ? 74.626 11.056 19.954 0.50 14.54 234 LYS J O 2
ATOM 5609 N N B ALA A 1 235 ? 73.702 9.011 20.286 0.50 42.99 235 ALA J N 2
ATOM 5610 C CA B ALA A 1 235 ? 72.684 9.112 19.235 0.50 42.99 235 ALA J CA 2
ATOM 5611 C C B ALA A 1 235 ? 71.580 10.056 19.705 0.50 42.99 235 ALA J C 2
ATOM 5612 O O B ALA A 1 235 ? 70.605 10.298 18.986 0.50 42.99 235 ALA J O 2
ATOM 5614 N N B MET A 1 236 ? 71.729 10.579 20.920 0.50 2.00 236 MET J N 2
ATOM 5615 C CA B MET A 1 236 ? 70.749 11.506 21.455 0.50 2.00 236 MET J CA 2
ATOM 5616 C C B MET A 1 236 ? 71.373 12.848 21.748 0.50 2.00 236 MET J C 2
ATOM 5617 O O B MET A 1 236 ? 70.731 13.874 21.612 0.50 2.00 236 MET J O 2
ATOM 5622 N N B GLN A 1 237 ? 72.638 12.854 22.129 0.50 2.00 237 GLN J N 2
ATOM 5623 C CA B GLN A 1 237 ? 73.286 14.122 22.392 0.50 2.00 237 GLN J CA 2
ATOM 5624 C C B GLN A 1 237 ? 73.782 14.719 21.092 0.50 2.00 237 GLN J C 2
ATOM 5625 O O B GLN A 1 237 ? 73.881 15.935 20.954 0.50 2.00 237 GLN J O 2
ATOM 5631 N N B GLY A 1 238 ? 74.098 13.850 20.141 0.50 19.50 238 GLY J N 2
ATOM 5632 C CA B GLY A 1 238 ? 74.568 14.311 18.848 0.50 19.50 238 GLY J CA 2
ATOM 5633 C C B GLY A 1 238 ? 73.392 14.814 18.025 0.50 19.50 238 GLY J C 2
ATOM 5634 O O B GLY A 1 238 ? 73.548 15.579 17.077 0.50 19.50 238 GLY J O 2
ATOM 5635 N N B LEU A 1 239 ? 72.200 14.365 18.400 0.50 25.15 239 LEU J N 2
ATOM 5636 C CA B LEU A 1 239 ? 70.960 14.767 17.742 0.50 25.15 239 LEU J CA 2
ATOM 5637 C C B LEU A 1 239 ? 70.730 16.258 18.053 0.50 25.15 239 LEU J C 2
ATOM 5638 O O B LEU A 1 239 ? 70.054 16.961 17.293 0.50 25.15 239 LEU J O 2
ATOM 5643 N N B LEU A 1 240 ? 71.309 16.725 19.168 0.50 2.53 240 LEU J N 2
ATOM 5644 C CA B LEU A 1 240 ? 71.171 18.112 19.649 0.50 2.53 240 LEU J CA 2
ATOM 5645 C C B LEU A 1 240 ? 72.489 18.646 20.208 0.50 2.53 240 LEU J C 2
ATOM 5646 O O B LEU A 1 240 ? 72.723 18.598 21.404 0.50 2.53 240 LEU J O 2
ATOM 5651 N N B LYS A 1 241 ? 73.339 19.170 19.337 0.50 2.50 241 LYS J N 2
ATOM 5652 C CA B LYS A 1 241 ? 74.630 19.694 19.757 0.50 2.50 241 LYS J CA 2
ATOM 5653 C C B LYS A 1 241 ? 74.804 21.156 19.403 0.50 2.50 241 LYS J C 2
ATOM 5654 O O B LYS A 1 241 ? 74.142 21.673 18.516 0.50 2.50 241 LYS J O 2
ATOM 5660 N N B ASP A 1 242 ? 75.719 21.821 20.089 0.50 3.29 242 ASP J N 2
ATOM 5661 C CA B ASP A 1 242 ? 75.973 23.230 19.836 0.50 3.29 242 ASP J CA 2
ATOM 5662 C C B ASP A 1 242 ? 76.426 23.534 18.401 0.50 3.29 242 ASP J C 2
ATOM 5663 O O B ASP A 1 242 ? 77.512 23.146 17.992 0.50 3.29 242 ASP J O 2
ATOM 5668 N N B GLY A 1 243 ? 75.600 24.240 17.639 0.50 2.00 243 GLY J N 2
ATOM 5669 C CA B GLY A 1 243 ? 75.973 24.552 16.273 0.50 2.00 243 GLY J CA 2
ATOM 5670 C C B GLY A 1 243 ? 75.704 23.395 15.328 0.50 2.00 243 GLY J C 2
ATOM 5671 O O B GLY A 1 243 ? 76.453 23.179 14.376 0.50 2.00 243 GLY J O 2
ATOM 5672 N N B ASN A 1 244 ? 74.639 22.644 15.605 0.50 9.33 244 ASN J N 2
ATOM 5673 C CA B ASN A 1 244 ? 74.239 21.496 14.784 0.50 9.33 244 ASN J CA 2
ATOM 5674 C C B ASN A 1 244 ? 72.828 21.677 14.172 0.50 9.33 244 ASN J C 2
ATOM 5675 O O B ASN A 1 244 ? 72.260 22.768 14.218 0.50 9.33 244 ASN J O 2
ATOM 5680 N N B PRO A 1 245 ? 72.250 20.611 13.585 0.50 2.00 245 PRO J N 2
ATOM 5681 C CA B PRO A 1 245 ? 70.915 20.707 12.979 0.50 2.00 245 PRO J CA 2
ATOM 5682 C C B PRO A 1 245 ? 69.749 21.112 13.877 0.50 2.00 245 PRO J C 2
ATOM 5683 O O B PRO A 1 245 ? 69.567 22.286 14.168 0.50 2.00 245 PRO J O 2
ATOM 5687 N N B ILE A 1 246 ? 68.959 20.135 14.305 0.50 9.83 246 ILE J N 2
ATOM 5688 C CA B ILE A 1 246 ? 67.786 20.401 15.129 0.50 9.83 246 ILE J CA 2
ATOM 5689 C C B ILE A 1 246 ? 67.924 21.476 16.208 0.50 9.83 246 ILE J C 2
ATOM 5690 O O B ILE A 1 246 ? 67.013 22.286 16.403 0.50 9.83 246 ILE J O 2
ATOM 5695 N N B PRO A 1 247 ? 69.059 21.506 16.921 0.50 6.40 247 PRO J N 2
ATOM 5696 C CA B PRO A 1 247 ? 69.272 22.507 17.976 0.50 6.40 247 PRO J CA 2
ATOM 5697 C C B PRO A 1 247 ? 69.198 23.968 17.521 0.50 6.40 247 PRO J C 2
ATOM 5698 O O B PRO A 1 247 ? 68.703 24.827 18.260 0.50 6.40 247 PRO J O 2
ATOM 5702 N N B SER A 1 248 ? 69.681 24.237 16.305 0.50 10.37 248 SER J N 2
ATOM 5703 C CA B SER A 1 248 ? 69.673 25.586 15.724 0.50 10.37 248 SER J CA 2
ATOM 5704 C C B SER A 1 248 ? 68.448 25.844 14.835 0.50 10.37 248 SER J C 2
ATOM 5705 O O B SER A 1 248 ? 68.250 26.964 14.347 0.50 10.37 248 SER J O 2
ATOM 5708 N N B ALA A 1 249 ? 67.635 24.805 14.629 0.50 5.26 249 ALA J N 2
ATOM 5709 C CA B ALA A 1 249 ? 66.420 24.901 13.812 0.50 5.26 249 ALA J CA 2
ATOM 5710 C C B ALA A 1 249 ? 65.231 25.273 14.683 0.50 5.26 249 ALA J C 2
ATOM 5711 O O B ALA A 1 249 ? 64.622 26.328 14.500 0.50 5.26 249 ALA J O 2
ATOM 5713 N N B ILE A 1 250 ? 64.901 24.403 15.632 0.50 3.69 250 ILE J N 2
ATOM 5714 C CA B ILE A 1 250 ? 63.773 24.656 16.516 0.50 3.69 250 ILE J CA 2
ATOM 5715 C C B ILE A 1 250 ? 64.053 25.851 17.406 0.50 3.69 250 ILE J C 2
ATOM 5716 O O B ILE A 1 250 ? 63.159 26.364 18.069 0.50 3.69 250 ILE J O 2
ATOM 5721 N N B ALA A 1 251 ? 65.301 26.300 17.413 0.50 4.21 251 ALA J N 2
ATOM 5722 C CA B ALA A 1 251 ? 65.682 27.444 18.228 0.50 4.21 251 ALA J CA 2
ATOM 5723 C C B ALA A 1 251 ? 65.154 28.738 17.608 0.50 4.21 251 ALA J C 2
ATOM 5724 O O B ALA A 1 251 ? 64.692 29.634 18.311 0.50 4.21 251 ALA J O 2
ATOM 5726 N N B ALA A 1 252 ? 65.204 28.837 16.288 0.50 11.67 252 ALA J N 2
ATOM 5727 C CA B ALA A 1 252 ? 64.722 30.039 15.633 0.50 11.67 252 ALA J CA 2
ATOM 5728 C C B ALA A 1 252 ? 63.197 30.078 15.655 0.50 11.67 252 ALA J C 2
ATOM 5729 O O B ALA A 1 252 ? 62.596 31.072 15.268 0.50 11.67 252 ALA J O 2
ATOM 5731 N N B ASN A 1 253 ? 62.584 29.004 16.142 0.50 9.60 253 ASN J N 2
ATOM 5732 C CA B ASN A 1 253 ? 61.130 28.877 16.196 0.50 9.60 253 ASN J CA 2
ATOM 5733 C C B ASN A 1 253 ? 60.596 28.588 14.790 0.50 9.60 253 ASN J C 2
ATOM 5734 O O B ASN A 1 253 ? 59.467 28.123 14.633 0.50 9.60 253 ASN J O 2
ATOM 5739 N N B SER A 1 254 ? 61.434 28.864 13.784 0.50 25.37 254 SER J N 2
ATOM 5740 C CA B SER A 1 254 ? 61.137 28.650 12.357 0.50 25.37 254 SER J CA 2
ATOM 5741 C C B SER A 1 254 ? 62.304 27.854 11.772 0.50 25.37 254 SER J C 2
ATOM 5742 O O B SER A 1 254 ? 63.333 28.433 11.415 0.50 25.37 254 SER J O 2
ATOM 5745 N N B GLY A 1 255 ? 62.147 26.538 11.687 0.50 6.63 255 GLY J N 2
ATOM 5746 C CA B GLY A 1 255 ? 63.212 25.706 11.158 0.50 6.63 255 GLY J CA 2
ATOM 5747 C C B GLY A 1 255 ? 63.743 26.210 9.838 0.50 6.63 255 GLY J C 2
ATOM 5748 O O B GLY A 1 255 ? 64.892 25.977 9.479 0.50 6.63 255 GLY J O 2
ATOM 5749 N N B ILE A 1 256 ? 62.881 26.910 9.114 0.50 2.00 256 ILE J N 2
ATOM 5750 C CA B ILE A 1 256 ? 63.236 27.456 7.816 0.50 2.00 256 ILE J CA 2
ATOM 5751 C C B ILE A 1 256 ? 62.412 28.697 7.521 0.50 2.00 256 ILE J C 2
ATOM 5752 O O B ILE A 1 256 ? 61.316 28.899 8.062 0.50 2.00 256 ILE J O 2
ATOM 5757 N N B TYR A 1 257 ? 62.966 29.531 6.660 0.50 2.00 257 TYR J N 2
ATOM 5758 C CA B TYR A 1 257 ? 62.297 30.729 6.252 0.50 2.00 257 TYR J CA 2
ATOM 5759 C C B TYR A 1 257 ? 63.017 31.187 5.019 0.50 2.00 257 TYR J C 2
ATOM 5760 O O B TYR A 1 257 ? 64.241 30.981 4.989 0.50 2.00 257 TYR J O 2
ATOM 5770 N N B ALA B 1 1 ? 73.146 -6.349 32.744 0.25 2.00 1 ALA L N 2
ATOM 5771 C CA B ALA B 1 1 ? 72.352 -5.129 33.049 0.25 2.00 1 ALA L CA 2
ATOM 5772 C C B ALA B 1 1 ? 70.960 -5.281 32.488 0.25 2.00 1 ALA L C 2
ATOM 5773 O O B ALA B 1 1 ? 70.748 -5.202 31.278 0.25 2.00 1 ALA L O 2
ATOM 5775 N N B SER B 1 2 ? 70.011 -5.484 33.390 0.25 46.50 2 SER L N 2
ATOM 5776 C CA B SER B 1 2 ? 68.618 -5.666 33.020 0.25 46.50 2 SER L CA 2
ATOM 5777 C C B SER B 1 2 ? 67.676 -5.243 34.168 0.25 46.50 2 SER L C 2
ATOM 5778 O O B SER B 1 2 ? 67.781 -5.783 35.291 0.25 46.50 2 SER L O 2
ATOM 5781 N N B ASN B 1 3 ? 66.778 -4.273 33.919 0.25 55.03 3 ASN L N 2
ATOM 5782 C CA B ASN B 1 3 ? 65.822 -3.855 34.976 0.25 55.03 3 ASN L CA 2
ATOM 5783 C C B ASN B 1 3 ? 64.504 -4.670 34.797 0.25 55.03 3 ASN L C 2
ATOM 5784 O O B ASN B 1 3 ? 64.401 -5.476 33.865 0.25 55.03 3 ASN L O 2
ATOM 5789 N N B PHE B 1 4 ? 63.524 -4.513 35.690 0.25 69.71 4 PHE L N 2
ATOM 5790 C CA B PHE B 1 4 ? 62.275 -5.290 35.577 0.25 69.71 4 PHE L CA 2
ATOM 5791 C C B PHE B 1 4 ? 62.669 -6.770 35.672 0.25 69.71 4 PHE L C 2
ATOM 5792 O O B PHE B 1 4 ? 62.359 -7.542 34.770 0.25 69.71 4 PHE L O 2
ATOM 5800 N N B THR B 1 5 ? 63.368 -7.168 36.732 0.25 2.00 5 THR L N 2
ATOM 5801 C CA B THR B 1 5 ? 63.770 -8.560 36.842 0.25 2.00 5 THR L CA 2
ATOM 5802 C C B THR B 1 5 ? 63.238 -9.188 38.107 0.25 2.00 5 THR L C 2
ATOM 5803 O O B THR B 1 5 ? 62.468 -8.575 38.818 0.25 2.00 5 THR L O 2
ATOM 5807 N N B GLN B 1 6 ? 63.664 -10.418 38.368 0.25 16.29 6 GLN L N 2
ATOM 5808 C CA B GLN B 1 6 ? 63.277 -11.194 39.546 0.25 16.29 6 GLN L CA 2
ATOM 5809 C C B GLN B 1 6 ? 63.508 -10.379 40.817 0.25 16.29 6 GLN L C 2
ATOM 5810 O O B GLN B 1 6 ? 64.650 -10.114 41.176 0.25 16.29 6 GLN L O 2
ATOM 5816 N N B PHE B 1 7 ? 62.446 -9.992 41.519 0.25 4.64 7 PHE L N 2
ATOM 5817 C CA B PHE B 1 7 ? 62.612 -9.183 42.736 0.25 4.64 7 PHE L CA 2
ATOM 5818 C C B PHE B 1 7 ? 61.975 -9.773 43.984 0.25 4.64 7 PHE L C 2
ATOM 5819 O O B PHE B 1 7 ? 61.429 -10.872 43.960 0.25 4.64 7 PHE L O 2
ATOM 5827 N N B VAL B 1 8 ? 62.036 -9.027 45.083 0.25 2.00 8 VAL L N 2
ATOM 5828 C CA B VAL B 1 8 ? 61.463 -9.502 46.329 0.25 2.00 8 VAL L CA 2
ATOM 5829 C C B VAL B 1 8 ? 60.305 -8.645 46.799 0.25 2.00 8 VAL L C 2
ATOM 5830 O O B VAL B 1 8 ? 60.230 -7.435 46.553 0.25 2.00 8 VAL L O 2
ATOM 5834 N N B LEU B 1 9 ? 59.462 -9.276 47.598 0.25 19.22 9 LEU L N 2
ATOM 5835 C CA B LEU B 1 9 ? 58.223 -8.661 47.986 0.25 19.22 9 LEU L CA 2
ATOM 5836 C C B LEU B 1 9 ? 57.667 -8.986 49.367 0.25 19.22 9 LEU L C 2
ATOM 5837 O O B LEU B 1 9 ? 58.095 -8.430 50.377 0.25 19.22 9 LEU L O 2
ATOM 5842 N N B VAL B 1 10 ? 56.684 -9.885 49.376 0.25 7.02 10 VAL L N 2
ATOM 5843 C CA B VAL B 1 10 ? 55.991 -10.335 50.580 0.25 7.02 10 VAL L CA 2
ATOM 5844 C C B VAL B 1 10 ? 56.681 -11.538 51.221 0.25 7.02 10 VAL L C 2
ATOM 5845 O O B VAL B 1 10 ? 56.863 -12.570 50.578 0.25 7.02 10 VAL L O 2
ATOM 5849 N N B ASP B 1 11 ? 57.033 -11.408 52.496 0.25 2.35 11 ASP L N 2
ATOM 5850 C CA B ASP B 1 11 ? 57.724 -12.477 53.200 0.25 2.35 11 ASP L CA 2
ATOM 5851 C C B ASP B 1 11 ? 57.318 -12.561 54.675 0.25 2.35 11 ASP L C 2
ATOM 5852 O O B ASP B 1 11 ? 56.728 -11.626 55.204 0.25 2.35 11 ASP L O 2
ATOM 5857 N N B ASN B 1 12 ? 57.636 -13.685 55.325 0.25 37.70 12 ASN L N 2
ATOM 5858 C CA B ASN B 1 12 ? 57.329 -13.912 56.751 0.25 37.70 12 ASN L CA 2
ATOM 5859 C C B ASN B 1 12 ? 58.168 -15.025 57.389 0.25 37.70 12 ASN L C 2
ATOM 5860 O O B ASN B 1 12 ? 58.107 -16.182 56.943 0.25 37.70 12 ASN L O 2
ATOM 5865 N N B GLY B 1 13 ? 58.927 -14.687 58.434 0.25 19.81 13 GLY L N 2
ATOM 5866 C CA B GLY B 1 13 ? 59.763 -15.695 59.058 0.25 19.81 13 GLY L CA 2
ATOM 5867 C C B GLY B 1 13 ? 60.574 -16.338 57.945 0.25 19.81 13 GLY L C 2
ATOM 5868 O O B GLY B 1 13 ? 60.588 -15.816 56.828 0.25 19.81 13 GLY L O 2
ATOM 5869 N N B GLY B 1 14 ? 61.227 -17.467 58.219 0.25 42.49 14 GLY L N 2
ATOM 5870 C CA B GLY B 1 14 ? 62.013 -18.124 57.180 0.25 42.49 14 GLY L CA 2
ATOM 5871 C C B GLY B 1 14 ? 61.525 -19.446 56.587 0.25 42.49 14 GLY L C 2
ATOM 5872 O O B GLY B 1 14 ? 61.957 -20.521 57.020 0.25 42.49 14 GLY L O 2
ATOM 5873 N N B THR B 1 15 ? 60.605 -19.398 55.628 0.25 8.15 15 THR L N 2
ATOM 5874 C CA B THR B 1 15 ? 60.157 -20.633 54.997 0.25 8.15 15 THR L CA 2
ATOM 5875 C C B THR B 1 15 ? 59.933 -20.506 53.492 0.25 8.15 15 THR L C 2
ATOM 5876 O O B THR B 1 15 ? 60.687 -21.068 52.703 0.25 8.15 15 THR L O 2
ATOM 5880 N N B GLY B 1 16 ? 58.906 -19.766 53.091 0.25 19.04 16 GLY L N 2
ATOM 5881 C CA B GLY B 1 16 ? 58.612 -19.605 51.675 0.25 19.04 16 GLY L CA 2
ATOM 5882 C C B GLY B 1 16 ? 58.907 -18.225 51.120 0.25 19.04 16 GLY L C 2
ATOM 5883 O O B GLY B 1 16 ? 58.499 -17.225 51.691 0.25 19.04 16 GLY L O 2
ATOM 5884 N N B ASP B 1 17 ? 59.615 -18.163 49.998 0.25 10.09 17 ASP L N 2
ATOM 5885 C CA B ASP B 1 17 ? 59.946 -16.883 49.373 0.25 10.09 17 ASP L CA 2
ATOM 5886 C C B ASP B 1 17 ? 58.954 -16.519 48.273 0.25 10.09 17 ASP L C 2
ATOM 5887 O O B ASP B 1 17 ? 58.120 -17.334 47.893 0.25 10.09 17 ASP L O 2
ATOM 5892 N N B VAL B 1 18 ? 59.021 -15.283 47.785 0.25 26.26 18 VAL L N 2
ATOM 5893 C CA B VAL B 1 18 ? 58.110 -14.840 46.730 0.25 26.26 18 VAL L CA 2
ATOM 5894 C C B VAL B 1 18 ? 58.865 -14.034 45.673 0.25 26.26 18 VAL L C 2
ATOM 5895 O O B VAL B 1 18 ? 58.591 -12.862 45.458 0.25 26.26 18 VAL L O 2
ATOM 5899 N N B THR B 1 19 ? 59.826 -14.658 45.012 0.25 5.54 19 THR L N 2
ATOM 5900 C CA B THR B 1 19 ? 60.568 -13.945 43.988 0.25 5.54 19 THR L CA 2
ATOM 5901 C C B THR B 1 19 ? 59.685 -13.751 42.756 0.25 5.54 19 THR L C 2
ATOM 5902 O O B THR B 1 19 ? 59.288 -14.721 42.111 0.25 5.54 19 THR L O 2
ATOM 5906 N N B VAL B 1 20 ? 59.390 -12.497 42.425 0.25 27.41 20 VAL L N 2
ATOM 5907 C CA B VAL B 1 20 ? 58.526 -12.200 41.288 0.25 27.41 20 VAL L CA 2
ATOM 5908 C C B VAL B 1 20 ? 59.308 -11.857 40.005 0.25 27.41 20 VAL L C 2
ATOM 5909 O O B VAL B 1 20 ? 59.757 -10.718 39.833 0.25 27.41 20 VAL L O 2
ATOM 5913 N N B ALA B 1 21 ? 59.458 -12.846 39.111 0.25 14.03 21 ALA L N 2
ATOM 5914 C CA B ALA B 1 21 ? 60.163 -12.684 37.824 0.25 14.03 21 ALA L CA 2
ATOM 5915 C C B ALA B 1 21 ? 59.278 -11.972 36.786 0.25 14.03 21 ALA L C 2
ATOM 5916 O O B ALA B 1 21 ? 58.090 -11.748 37.010 0.25 14.03 21 ALA L O 2
ATOM 5918 N N B PRO B 1 22 ? 59.844 -11.621 35.623 0.25 2.00 22 PRO L N 2
ATOM 5919 C CA B PRO B 1 22 ? 59.047 -10.937 34.606 0.25 2.00 22 PRO L CA 2
ATOM 5920 C C B PRO B 1 22 ? 58.283 -11.904 33.732 0.25 2.00 22 PRO L C 2
ATOM 5921 O O B PRO B 1 22 ? 58.524 -13.099 33.784 0.25 2.00 22 PRO L O 2
ATOM 5925 N N B SER B 1 23 ? 57.366 -11.373 32.922 0.25 2.00 23 SER L N 2
ATOM 5926 C CA B SER B 1 23 ? 56.556 -12.206 32.030 0.25 2.00 23 SER L CA 2
ATOM 5927 C C B SER B 1 23 ? 55.937 -11.550 30.781 0.25 2.00 23 SER L C 2
ATOM 5928 O O B SER B 1 23 ? 56.305 -11.922 29.670 0.25 2.00 23 SER L O 2
ATOM 5931 N N B ASN B 1 24 ? 55.022 -10.586 30.929 0.25 28.29 24 ASN L N 2
ATOM 5932 C CA B ASN B 1 24 ? 54.393 -9.950 29.742 0.25 28.29 24 ASN L CA 2
ATOM 5933 C C B ASN B 1 24 ? 54.123 -8.443 29.890 0.25 28.29 24 ASN L C 2
ATOM 5934 O O B ASN B 1 24 ? 54.123 -7.912 31.006 0.25 28.29 24 ASN L O 2
ATOM 5939 N N B PHE B 1 25 ? 53.902 -7.779 28.746 0.25 10.97 25 PHE L N 2
ATOM 5940 C CA B PHE B 1 25 ? 53.633 -6.333 28.654 0.25 10.97 25 PHE L CA 2
ATOM 5941 C C B PHE B 1 25 ? 52.744 -5.982 27.436 0.25 10.97 25 PHE L C 2
ATOM 5942 O O B PHE B 1 25 ? 52.370 -4.830 27.233 0.25 10.97 25 PHE L O 2
ATOM 5950 N N B ALA B 1 26 ? 52.415 -6.984 26.629 0.25 2.79 26 ALA L N 2
ATOM 5951 C CA B ALA B 1 26 ? 51.573 -6.817 25.443 0.25 2.79 26 ALA L CA 2
ATOM 5952 C C B ALA B 1 26 ? 50.560 -5.667 25.507 0.25 2.79 26 ALA L C 2
ATOM 5953 O O B ALA B 1 26 ? 49.708 -5.622 26.389 0.25 2.79 26 ALA L O 2
ATOM 5955 N N B ASN B 1 27 ? 50.656 -4.741 24.560 0.25 2.37 27 ASN L N 2
ATOM 5956 C CA B ASN B 1 27 ? 49.745 -3.597 24.478 0.25 2.37 27 ASN L CA 2
ATOM 5957 C C B ASN B 1 27 ? 49.819 -2.619 25.635 0.25 2.37 27 ASN L C 2
ATOM 5958 O O B ASN B 1 27 ? 48.824 -1.995 25.990 0.25 2.37 27 ASN L O 2
ATOM 5963 N N B GLY B 1 28 ? 50.996 -2.488 26.230 0.25 28.47 28 GLY L N 2
ATOM 5964 C CA B GLY B 1 28 ? 51.159 -1.566 27.344 0.25 28.47 28 GLY L CA 2
ATOM 5965 C C B GLY B 1 28 ? 50.556 -1.961 28.688 0.25 28.47 28 GLY L C 2
ATOM 5966 O O B GLY B 1 28 ? 49.750 -1.217 29.243 0.25 28.47 28 GLY L O 2
ATOM 5967 N N B VAL B 1 29 ? 50.950 -3.117 29.220 0.25 2.19 29 VAL L N 2
ATOM 5968 C CA B VAL B 1 29 ? 50.450 -3.599 30.502 0.25 2.19 29 VAL L CA 2
ATOM 5969 C C B VAL B 1 29 ? 51.489 -4.513 31.123 0.25 2.19 29 VAL L C 2
ATOM 5970 O O B VAL B 1 29 ? 51.533 -5.702 30.821 0.25 2.19 29 VAL L O 2
ATOM 5974 N N B ALA B 1 30 ? 52.314 -3.960 32.005 0.25 24.10 30 ALA L N 2
ATOM 5975 C CA B ALA B 1 30 ? 53.364 -4.736 32.668 0.25 24.10 30 ALA L CA 2
ATOM 5976 C C B ALA B 1 30 ? 52.801 -5.919 33.432 0.25 24.10 30 ALA L C 2
ATOM 5977 O O B ALA B 1 30 ? 51.641 -5.906 33.817 0.25 24.10 30 ALA L O 2
ATOM 5979 N N B GLU B 1 31 ? 53.619 -6.940 33.656 0.25 28.60 31 GLU L N 2
ATOM 5980 C CA B GLU B 1 31 ? 53.144 -8.110 34.381 0.25 28.60 31 GLU L CA 2
ATOM 5981 C C B GLU B 1 31 ? 54.325 -8.910 34.942 0.25 28.60 31 GLU L C 2
ATOM 5982 O O B GLU B 1 31 ? 55.326 -9.143 34.239 0.25 28.60 31 GLU L O 2
ATOM 5988 N N B TRP B 1 32 ? 54.194 -9.309 36.212 0.25 13.53 32 TRP L N 2
ATOM 5989 C CA B TRP B 1 32 ? 55.219 -10.075 36.919 0.25 13.53 32 TRP L CA 2
ATOM 5990 C C B TRP B 1 32 ? 54.649 -11.389 37.463 0.25 13.53 32 TRP L C 2
ATOM 5991 O O B TRP B 1 32 ? 53.563 -11.414 38.046 0.25 13.53 32 TRP L O 2
ATOM 6002 N N B ILE B 1 33 ? 55.394 -12.474 37.276 0.25 19.44 33 ILE L N 2
ATOM 6003 C CA B ILE B 1 33 ? 54.994 -13.800 37.761 0.25 19.44 33 ILE L CA 2
ATOM 6004 C C B ILE B 1 33 ? 56.116 -14.367 38.629 0.25 19.44 33 ILE L C 2
ATOM 6005 O O B ILE B 1 33 ? 57.294 -14.081 38.398 0.25 19.44 33 ILE L O 2
ATOM 6010 N N B SER B 1 34 ? 55.767 -15.192 39.607 0.25 9.68 34 SER L N 2
ATOM 6011 C CA B SER B 1 34 ? 56.793 -15.712 40.502 0.25 9.68 34 SER L CA 2
ATOM 6012 C C B SER B 1 34 ? 57.542 -16.993 40.104 0.25 9.68 34 SER L C 2
ATOM 6013 O O B SER B 1 34 ? 58.223 -17.036 39.075 0.25 9.68 34 SER L O 2
ATOM 6016 N N B SER B 1 35 ? 57.421 -18.024 40.944 0.25 50.73 35 SER L N 2
ATOM 6017 C CA B SER B 1 35 ? 58.106 -19.307 40.762 0.25 50.73 35 SER L CA 2
ATOM 6018 C C B SER B 1 35 ? 57.539 -20.269 39.712 0.25 50.73 35 SER L C 2
ATOM 6019 O O B SER B 1 35 ? 56.739 -19.884 38.844 0.25 50.73 35 SER L O 2
ATOM 6022 N N B ASN B 1 36 ? 57.984 -21.525 39.804 0.25 2.00 36 ASN L N 2
ATOM 6023 C CA B ASN B 1 36 ? 57.597 -22.597 38.883 0.25 2.00 36 ASN L CA 2
ATOM 6024 C C B ASN B 1 36 ? 56.152 -22.594 38.431 0.25 2.00 36 ASN L C 2
ATOM 6025 O O B ASN B 1 36 ? 55.850 -22.461 37.248 0.25 2.00 36 ASN L O 2
ATOM 6030 N N B SER B 1 37 ? 55.272 -22.752 39.410 0.25 5.01 37 SER L N 2
ATOM 6031 C CA B SER B 1 37 ? 53.829 -22.805 39.205 0.25 5.01 37 SER L CA 2
ATOM 6032 C C B SER B 1 37 ? 53.172 -21.447 39.056 0.25 5.01 37 SER L C 2
ATOM 6033 O O B SER B 1 37 ? 53.257 -20.599 39.937 0.25 5.01 37 SER L O 2
ATOM 6036 N N B ARG B 1 38 ? 52.499 -21.265 37.927 0.25 34.70 38 ARG L N 2
ATOM 6037 C CA B ARG B 1 38 ? 51.784 -20.032 37.614 0.25 34.70 38 ARG L CA 2
ATOM 6038 C C B ARG B 1 38 ? 50.510 -19.960 38.443 0.25 34.70 38 ARG L C 2
ATOM 6039 O O B ARG B 1 38 ? 50.073 -18.893 38.848 0.25 34.70 38 ARG L O 2
ATOM 6047 N N B SER B 1 39 ? 49.910 -21.110 38.695 0.25 2.00 39 SER L N 2
ATOM 6048 C CA B SER B 1 39 ? 48.666 -21.140 39.447 0.25 2.00 39 SER L CA 2
ATOM 6049 C C B SER B 1 39 ? 48.842 -20.730 40.896 0.25 2.00 39 SER L C 2
ATOM 6050 O O B SER B 1 39 ? 47.875 -20.629 41.658 0.25 2.00 39 SER L O 2
ATOM 6053 N N B GLN B 1 40 ? 50.084 -20.486 41.274 0.25 12.61 40 GLN L N 2
ATOM 6054 C CA B GLN B 1 40 ? 50.353 -20.066 42.627 0.25 12.61 40 GLN L CA 2
ATOM 6055 C C B GLN B 1 40 ? 51.232 -18.828 42.595 0.25 12.61 40 GLN L C 2
ATOM 6056 O O B GLN B 1 40 ? 51.721 -18.399 43.642 0.25 12.61 40 GLN L O 2
ATOM 6062 N N B ALA B 1 41 ? 51.419 -18.251 41.398 0.25 82.93 41 ALA L N 2
ATOM 6063 C CA B ALA B 1 41 ? 52.264 -17.047 41.195 0.25 82.93 41 ALA L CA 2
ATOM 6064 C C B ALA B 1 41 ? 51.607 -15.709 41.624 0.25 82.93 41 ALA L C 2
ATOM 6065 O O B ALA B 1 41 ? 50.363 -15.597 41.687 0.25 82.93 41 ALA L O 2
ATOM 6067 N N B TYR B 1 42 ? 52.448 -14.709 41.919 0.25 2.00 42 TYR L N 2
ATOM 6068 C CA B TYR B 1 42 ? 51.990 -13.388 42.356 0.25 2.00 42 TYR L CA 2
ATOM 6069 C C B TYR B 1 42 ? 52.026 -12.368 41.230 0.25 2.00 42 TYR L C 2
ATOM 6070 O O B TYR B 1 42 ? 53.025 -11.688 41.019 0.25 2.00 42 TYR L O 2
ATOM 6079 N N B LYS B 1 43 ? 50.912 -12.274 40.517 0.25 2.00 43 LYS L N 2
ATOM 6080 C CA B LYS B 1 43 ? 50.771 -11.367 39.393 0.25 2.00 43 LYS L CA 2
ATOM 6081 C C B LYS B 1 43 ? 50.746 -9.914 39.833 0.25 2.00 43 LYS L C 2
ATOM 6082 O O B LYS B 1 43 ? 50.205 -9.581 40.887 0.25 2.00 43 LYS L O 2
ATOM 6088 N N B VAL B 1 44 ? 51.344 -9.055 39.013 0.25 2.00 44 VAL L N 2
ATOM 6089 C CA B VAL B 1 44 ? 51.394 -7.617 39.270 0.25 2.00 44 VAL L CA 2
ATOM 6090 C C B VAL B 1 44 ? 51.556 -6.884 37.945 0.25 2.00 44 VAL L C 2
ATOM 6091 O O B VAL B 1 44 ? 52.304 -7.331 37.075 0.25 2.00 44 VAL L O 2
ATOM 6095 N N B THR B 1 45 ? 50.862 -5.753 37.807 0.25 86.79 45 THR L N 2
ATOM 6096 C CA B THR B 1 45 ? 50.900 -4.946 36.578 0.25 86.79 45 THR L CA 2
ATOM 6097 C C B THR B 1 45 ? 51.423 -3.494 36.763 0.25 86.79 45 THR L C 2
ATOM 6098 O O B THR B 1 45 ? 51.712 -3.050 37.888 0.25 86.79 45 THR L O 2
ATOM 6102 N N B CYS B 1 46 ? 51.558 -2.767 35.652 0.25 10.74 46 CYS L N 2
ATOM 6103 C CA B CYS B 1 46 ? 52.042 -1.383 35.675 0.25 10.74 46 CYS L CA 2
ATOM 6104 C C B CYS B 1 46 ? 52.105 -0.827 34.243 0.25 10.74 46 CYS L C 2
ATOM 6105 O O B CYS B 1 46 ? 52.785 -1.394 33.383 0.25 10.74 46 CYS L O 2
ATOM 6108 N N B SER B 1 47 ? 51.383 0.272 33.993 0.25 25.97 47 SER L N 2
ATOM 6109 C CA B SER B 1 47 ? 51.326 0.900 32.664 0.25 25.97 47 SER L CA 2
ATOM 6110 C C B SER B 1 47 ? 51.181 2.435 32.662 0.25 25.97 47 SER L C 2
ATOM 6111 O O B SER B 1 47 ? 50.332 3.009 33.354 0.25 25.97 47 SER L O 2
ATOM 6114 N N B VAL B 1 48 ? 52.026 3.080 31.864 0.25 2.00 48 VAL L N 2
ATOM 6115 C CA B VAL B 1 48 ? 52.040 4.523 31.738 0.25 2.00 48 VAL L CA 2
ATOM 6116 C C B VAL B 1 48 ? 51.018 4.909 30.685 0.25 2.00 48 VAL L C 2
ATOM 6117 O O B VAL B 1 48 ? 50.898 4.246 29.663 0.25 2.00 48 VAL L O 2
ATOM 6121 N N B ARG B 1 49 ? 50.287 5.988 30.944 0.25 35.66 49 ARG L N 2
ATOM 6122 C CA B ARG B 1 49 ? 49.274 6.488 30.009 0.25 35.66 49 ARG L CA 2
ATOM 6123 C C B ARG B 1 49 ? 48.753 7.899 30.367 0.25 35.66 49 ARG L C 2
ATOM 6124 O O B ARG B 1 49 ? 48.180 8.087 31.440 0.25 35.66 49 ARG L O 2
ATOM 6132 N N B GLN B 1 50 ? 48.956 8.878 29.475 0.25 13.80 50 GLN L N 2
ATOM 6133 C CA B GLN B 1 50 ? 48.504 10.269 29.680 0.25 13.80 50 GLN L CA 2
ATOM 6134 C C B GLN B 1 50 ? 47.029 10.329 29.312 0.25 13.80 50 GLN L C 2
ATOM 6135 O O B GLN B 1 50 ? 46.665 10.179 28.151 0.25 13.80 50 GLN L O 2
ATOM 6141 N N B SER B 1 51 ? 46.182 10.559 30.306 0.25 8.19 51 SER L N 2
ATOM 6142 C CA B SER B 1 51 ? 44.741 10.591 30.084 0.25 8.19 51 SER L CA 2
ATOM 6143 C C B SER B 1 51 ? 44.237 11.684 29.156 0.25 8.19 51 SER L C 2
ATOM 6144 O O B SER B 1 51 ? 43.382 11.435 28.309 0.25 8.19 51 SER L O 2
ATOM 6147 N N B SER B 1 52 ? 44.740 12.898 29.306 0.25 29.37 52 SER L N 2
ATOM 6148 C CA B SER B 1 52 ? 44.283 13.961 28.427 0.25 29.37 52 SER L CA 2
ATOM 6149 C C B SER B 1 52 ? 45.409 14.895 28.002 0.25 29.37 52 SER L C 2
ATOM 6150 O O B SER B 1 52 ? 46.401 14.452 27.415 0.25 29.37 52 SER L O 2
ATOM 6153 N N B ALA B 1 53 ? 45.260 16.180 28.314 0.25 7.62 53 ALA L N 2
ATOM 6154 C CA B ALA B 1 53 ? 46.259 17.172 27.949 0.25 7.62 53 ALA L CA 2
ATOM 6155 C C B ALA B 1 53 ? 46.840 17.863 29.167 0.25 7.62 53 ALA L C 2
ATOM 6156 O O B ALA B 1 53 ? 47.750 18.677 29.049 0.25 7.62 53 ALA L O 2
ATOM 6158 N N B GLN B 1 54 ? 46.306 17.533 30.337 0.25 7.59 54 GLN L N 2
ATOM 6159 C CA B GLN B 1 54 ? 46.757 18.137 31.581 0.25 7.59 54 GLN L CA 2
ATOM 6160 C C B GLN B 1 54 ? 46.899 17.142 32.725 0.25 7.59 54 GLN L C 2
ATOM 6161 O O B GLN B 1 54 ? 46.933 17.531 33.898 0.25 7.59 54 GLN L O 2
ATOM 6167 N N B ASN B 1 55 ? 47.004 15.861 32.373 0.25 43.70 55 ASN L N 2
ATOM 6168 C CA B ASN B 1 55 ? 47.128 14.778 33.354 0.25 43.70 55 ASN L CA 2
ATOM 6169 C C B ASN B 1 55 ? 47.905 13.530 32.862 0.25 43.70 55 ASN L C 2
ATOM 6170 O O B ASN B 1 55 ? 48.139 13.340 31.659 0.25 43.70 55 ASN L O 2
ATOM 6175 N N B ARG B 1 56 ? 48.295 12.685 33.818 0.25 57.62 56 ARG L N 2
ATOM 6176 C CA B ARG B 1 56 ? 49.034 11.440 33.559 0.25 57.62 56 ARG L CA 2
ATOM 6177 C C B ARG B 1 56 ? 48.517 10.328 34.508 0.25 57.62 56 ARG L C 2
ATOM 6178 O O B ARG B 1 56 ? 48.838 10.315 35.710 0.25 57.62 56 ARG L O 2
ATOM 6186 N N B LYS B 1 57 ? 47.711 9.410 33.957 0.25 23.60 57 LYS L N 2
ATOM 6187 C CA B LYS B 1 57 ? 47.111 8.302 34.717 0.25 23.60 57 LYS L CA 2
ATOM 6188 C C B LYS B 1 57 ? 47.959 7.030 34.656 0.25 23.60 57 LYS L C 2
ATOM 6189 O O B LYS B 1 57 ? 48.787 6.867 33.760 0.25 23.60 57 LYS L O 2
ATOM 6195 N N B TYR B 1 58 ? 47.744 6.136 35.620 0.25 33.52 58 TYR L N 2
ATOM 6196 C CA B TYR B 1 58 ? 48.485 4.873 35.709 0.25 33.52 58 TYR L CA 2
ATOM 6197 C C B TYR B 1 58 ? 47.589 3.698 36.105 0.25 33.52 58 TYR L C 2
ATOM 6198 O O B TYR B 1 58 ? 46.406 3.877 36.410 0.25 33.52 58 TYR L O 2
ATOM 6207 N N B THR B 1 59 ? 48.164 2.499 36.114 0.25 14.95 59 THR L N 2
ATOM 6208 C CA B THR B 1 59 ? 47.416 1.305 36.472 0.25 14.95 59 THR L CA 2
ATOM 6209 C C B THR B 1 59 ? 48.344 0.221 36.996 0.25 14.95 59 THR L C 2
ATOM 6210 O O B THR B 1 59 ? 49.030 -0.428 36.210 0.25 14.95 59 THR L O 2
ATOM 6214 N N B ILE B 1 60 ? 48.351 0.020 38.315 0.25 4.70 60 ILE L N 2
ATOM 6215 C CA B ILE B 1 60 ? 49.187 -1.010 38.937 0.25 4.70 60 ILE L CA 2
ATOM 6216 C C B ILE B 1 60 ? 48.393 -2.013 39.761 0.25 4.70 60 ILE L C 2
ATOM 6217 O O B ILE B 1 60 ? 48.269 -1.882 40.974 0.25 4.70 60 ILE L O 2
ATOM 6222 N N B LYS B 1 61 ? 47.874 -3.027 39.082 0.25 30.48 61 LYS L N 2
ATOM 6223 C CA B LYS B 1 61 ? 47.090 -4.068 39.724 0.25 30.48 61 LYS L CA 2
ATOM 6224 C C B LYS B 1 61 ? 48.003 -5.069 40.404 0.25 30.48 61 LYS L C 2
ATOM 6225 O O B LYS B 1 61 ? 49.216 -5.078 40.181 0.25 30.48 61 LYS L O 2
ATOM 6231 N N B VAL B 1 62 ? 47.402 -5.925 41.223 0.25 33.27 62 VAL L N 2
ATOM 6232 C CA B VAL B 1 62 ? 48.145 -6.942 41.960 0.25 33.27 62 VAL L CA 2
ATOM 6233 C C B VAL B 1 62 ? 47.258 -8.102 42.381 0.25 33.27 62 VAL L C 2
ATOM 6234 O O B VAL B 1 62 ? 46.266 -7.912 43.086 0.25 33.27 62 VAL L O 2
ATOM 6238 N N B GLU B 1 63 ? 47.633 -9.305 41.965 0.25 44.99 63 GLU L N 2
ATOM 6239 C CA B GLU B 1 63 ? 46.862 -10.489 42.309 0.25 44.99 63 GLU L CA 2
ATOM 6240 C C B GLU B 1 63 ? 47.672 -11.394 43.246 0.25 44.99 63 GLU L C 2
ATOM 6241 O O B GLU B 1 63 ? 48.685 -11.976 42.837 0.25 44.99 63 GLU L O 2
ATOM 6247 N N B VAL B 1 64 ? 47.234 -11.496 44.503 0.25 35.98 64 VAL L N 2
ATOM 6248 C CA B VAL B 1 64 ? 47.918 -12.339 45.485 0.25 35.98 64 VAL L CA 2
ATOM 6249 C C B VAL B 1 64 ? 47.178 -13.672 45.624 0.25 35.98 64 VAL L C 2
ATOM 6250 O O B VAL B 1 64 ? 46.036 -13.702 46.084 0.25 35.98 64 VAL L O 2
ATOM 6254 N N B PRO B 1 65 ? 47.826 -14.790 45.226 0.25 2.03 65 PRO L N 2
ATOM 6255 C CA B PRO B 1 65 ? 47.248 -16.133 45.294 0.25 2.03 65 PRO L CA 2
ATOM 6256 C C B PRO B 1 65 ? 47.349 -16.799 46.662 0.25 2.03 65 PRO L C 2
ATOM 6257 O O B PRO B 1 65 ? 47.699 -16.174 47.660 0.25 2.03 65 PRO L O 2
ATOM 6261 N N B LYS B 1 66 ? 47.039 -18.090 46.668 0.25 35.25 66 LYS L N 2
ATOM 6262 C CA B LYS B 1 66 ? 47.067 -18.935 47.858 0.25 35.25 66 LYS L CA 2
ATOM 6263 C C B LYS B 1 66 ? 47.632 -20.305 47.453 0.25 35.25 66 LYS L C 2
ATOM 6264 O O B LYS B 1 66 ? 47.186 -20.913 46.471 0.25 35.25 66 LYS L O 2
ATOM 6270 N N B VAL B 1 67 ? 48.631 -20.771 48.197 0.25 9.24 67 VAL L N 2
ATOM 6271 C CA B VAL B 1 67 ? 49.255 -22.056 47.917 0.25 9.24 67 VAL L CA 2
ATOM 6272 C C B VAL B 1 67 ? 48.364 -23.173 48.475 0.25 9.24 67 VAL L C 2
ATOM 6273 O O B VAL B 1 67 ? 48.695 -23.840 49.452 0.25 9.24 67 VAL L O 2
ATOM 6277 N N B ALA B 1 68 ? 47.218 -23.363 47.834 0.25 8.95 68 ALA L N 2
ATOM 6278 C CA B ALA B 1 68 ? 46.273 -24.385 48.254 0.25 8.95 68 ALA L CA 2
ATOM 6279 C C B ALA B 1 68 ? 46.383 -25.607 47.346 0.25 8.95 68 ALA L C 2
ATOM 6280 O O B ALA B 1 68 ? 47.339 -25.722 46.574 0.25 8.95 68 ALA L O 2
ATOM 6282 N N B THR B 1 69 ? 45.400 -26.508 47.448 0.25 2.25 69 THR L N 2
ATOM 6283 C CA B THR B 1 69 ? 45.347 -27.748 46.663 0.25 2.25 69 THR L CA 2
ATOM 6284 C C B THR B 1 69 ? 43.921 -28.125 46.289 0.25 2.25 69 THR L C 2
ATOM 6285 O O B THR B 1 69 ? 43.175 -28.690 47.097 0.25 2.25 69 THR L O 2
ATOM 6289 N N B GLN B 1 70 ? 43.549 -27.813 45.056 0.25 46.62 70 GLN L N 2
ATOM 6290 C CA B GLN B 1 70 ? 42.218 -28.138 44.564 0.25 46.62 70 GLN L CA 2
ATOM 6291 C C B GLN B 1 70 ? 42.221 -29.559 43.991 0.25 46.62 70 GLN L C 2
ATOM 6292 O O B GLN B 1 70 ? 42.666 -29.776 42.861 0.25 46.62 70 GLN L O 2
ATOM 6298 N N B THR B 1 71 ? 41.730 -30.524 44.761 0.25 3.25 71 THR L N 2
ATOM 6299 C CA B THR B 1 71 ? 41.697 -31.896 44.285 0.25 3.25 71 THR L CA 2
ATOM 6300 C C B THR B 1 71 ? 40.339 -32.190 43.689 0.25 3.25 71 THR L C 2
ATOM 6301 O O B THR B 1 71 ? 39.372 -32.437 44.403 0.25 3.25 71 THR L O 2
ATOM 6305 N N B VAL B 1 72 ? 40.278 -32.156 42.365 0.25 6.33 72 VAL L N 2
ATOM 6306 C CA B VAL B 1 72 ? 39.044 -32.415 41.637 0.25 6.33 72 VAL L CA 2
ATOM 6307 C C B VAL B 1 72 ? 39.293 -33.465 40.568 0.25 6.33 72 VAL L C 2
ATOM 6308 O O B VAL B 1 72 ? 39.923 -33.200 39.552 0.25 6.33 72 VAL L O 2
ATOM 6312 N N B GLY B 1 73 ? 38.796 -34.666 40.795 0.25 2.00 73 GLY L N 2
ATOM 6313 C CA B GLY B 1 73 ? 39.018 -35.697 39.813 0.25 2.00 73 GLY L CA 2
ATOM 6314 C C B GLY B 1 73 ? 40.166 -36.572 40.249 0.25 2.00 73 GLY L C 2
ATOM 6315 O O B GLY B 1 73 ? 40.824 -37.201 39.429 0.25 2.00 73 GLY L O 2
ATOM 6316 N N B GLY B 1 74 ? 40.417 -36.605 41.550 0.25 14.27 74 GLY L N 2
ATOM 6317 C CA B GLY B 1 74 ? 41.480 -37.445 42.066 0.25 14.27 74 GLY L CA 2
ATOM 6318 C C B GLY B 1 74 ? 42.895 -36.920 41.934 0.25 14.27 74 GLY L C 2
ATOM 6319 O O B GLY B 1 74 ? 43.842 -37.627 42.274 0.25 14.27 74 GLY L O 2
ATOM 6320 N N B VAL B 1 75 ? 43.053 -35.696 41.437 0.25 20.68 75 VAL L N 2
ATOM 6321 C CA B VAL B 1 75 ? 44.389 -35.122 41.271 0.25 20.68 75 VAL L CA 2
ATOM 6322 C C B VAL B 1 75 ? 44.614 -33.892 42.159 0.25 20.68 75 VAL L C 2
ATOM 6323 O O B VAL B 1 75 ? 43.749 -33.031 42.293 0.25 20.68 75 VAL L O 2
ATOM 6327 N N B GLU B 1 76 ? 45.772 -33.824 42.795 0.25 25.36 76 GLU L N 2
ATOM 6328 C CA B GLU B 1 76 ? 46.067 -32.687 43.641 0.25 25.36 76 GLU L CA 2
ATOM 6329 C C B GLU B 1 76 ? 46.612 -31.568 42.760 0.25 25.36 76 GLU L C 2
ATOM 6330 O O B GLU B 1 76 ? 47.806 -31.514 42.511 0.25 25.36 76 GLU L O 2
ATOM 6336 N N B LEU B 1 77 ? 45.740 -30.678 42.287 0.25 3.35 77 LEU L N 2
ATOM 6337 C CA B LEU B 1 77 ? 46.163 -29.554 41.427 0.25 3.35 77 LEU L CA 2
ATOM 6338 C C B LEU B 1 77 ? 46.508 -28.301 42.233 0.25 3.35 77 LEU L C 2
ATOM 6339 O O B LEU B 1 77 ? 45.629 -27.636 42.786 0.25 3.35 77 LEU L O 2
ATOM 6344 N N B PRO B 1 78 ? 47.800 -27.961 42.307 0.25 37.71 78 PRO L N 2
ATOM 6345 C CA B PRO B 1 78 ? 48.243 -26.783 43.053 0.25 37.71 78 PRO L CA 2
ATOM 6346 C C B PRO B 1 78 ? 47.732 -25.487 42.423 0.25 37.71 78 PRO L C 2
ATOM 6347 O O B PRO B 1 78 ? 48.366 -24.951 41.512 0.25 37.71 78 PRO L O 2
ATOM 6351 N N B VAL B 1 79 ? 46.599 -24.980 42.909 0.25 2.50 79 VAL L N 2
ATOM 6352 C CA B VAL B 1 79 ? 46.048 -23.734 42.377 0.25 2.50 79 VAL L CA 2
ATOM 6353 C C B VAL B 1 79 ? 45.538 -22.811 43.458 0.25 2.50 79 VAL L C 2
ATOM 6354 O O B VAL B 1 79 ? 45.215 -23.236 44.563 0.25 2.50 79 VAL L O 2
ATOM 6358 N N B ALA B 1 80 ? 45.452 -21.538 43.119 0.25 2.00 80 ALA L N 2
ATOM 6359 C CA B ALA B 1 80 ? 45.000 -20.567 44.076 0.25 2.00 80 ALA L CA 2
ATOM 6360 C C B ALA B 1 80 ? 43.501 -20.619 44.195 0.25 2.00 80 ALA L C 2
ATOM 6361 O O B ALA B 1 80 ? 42.805 -20.736 43.197 0.25 2.00 80 ALA L O 2
ATOM 6363 N N B ALA B 1 81 ? 43.012 -20.547 45.427 0.25 20.04 81 ALA L N 2
ATOM 6364 C CA B ALA B 1 81 ? 41.578 -20.554 45.689 0.25 20.04 81 ALA L CA 2
ATOM 6365 C C B ALA B 1 81 ? 41.017 -19.148 45.431 0.25 20.04 81 ALA L C 2
ATOM 6366 O O B ALA B 1 81 ? 39.816 -18.983 45.202 0.25 20.04 81 ALA L O 2
ATOM 6368 N N B TRP B 1 82 ? 41.893 -18.143 45.466 0.25 2.00 82 TRP L N 2
ATOM 6369 C CA B TRP B 1 82 ? 41.507 -16.756 45.206 0.25 2.00 82 TRP L CA 2
ATOM 6370 C C B TRP B 1 82 ? 42.722 -15.935 44.796 0.25 2.00 82 TRP L C 2
ATOM 6371 O O B TRP B 1 82 ? 43.839 -16.439 44.780 0.25 2.00 82 TRP L O 2
ATOM 6382 N N B ARG B 1 83 ? 42.498 -14.672 44.453 0.25 22.61 83 ARG L N 2
ATOM 6383 C CA B ARG B 1 83 ? 43.583 -13.775 44.059 0.25 22.61 83 ARG L CA 2
ATOM 6384 C C B ARG B 1 83 ? 43.215 -12.353 44.451 0.25 22.61 83 ARG L C 2
ATOM 6385 O O B ARG B 1 83 ? 42.036 -12.004 44.486 0.25 22.61 83 ARG L O 2
ATOM 6393 N N B SER B 1 84 ? 44.214 -11.532 44.757 0.25 20.89 84 SER L N 2
ATOM 6394 C CA B SER B 1 84 ? 43.938 -10.156 45.150 0.25 20.89 84 SER L CA 2
ATOM 6395 C C B SER B 1 84 ? 43.836 -9.283 43.902 0.25 20.89 84 SER L C 2
ATOM 6396 O O B SER B 1 84 ? 44.027 -9.766 42.782 0.25 20.89 84 SER L O 2
ATOM 6399 N N B TYR B 1 85 ? 43.513 -8.005 44.095 0.25 52.85 85 TYR L N 2
ATOM 6400 C CA B TYR B 1 85 ? 43.399 -7.059 42.981 0.25 52.85 85 TYR L CA 2
ATOM 6401 C C B TYR B 1 85 ? 43.687 -5.609 43.395 0.25 52.85 85 TYR L C 2
ATOM 6402 O O B TYR B 1 85 ? 42.824 -4.728 43.213 0.25 52.85 85 TYR L O 2
ATOM 6411 N N B LEU B 1 86 ? 44.881 -5.368 43.950 0.25 42.25 86 LEU L N 2
ATOM 6412 C CA B LEU B 1 86 ? 45.303 -4.024 44.364 0.25 42.25 86 LEU L CA 2
ATOM 6413 C C B LEU B 1 86 ? 45.582 -3.173 43.109 0.25 42.25 86 LEU L C 2
ATOM 6414 O O B LEU B 1 86 ? 46.709 -3.172 42.597 0.25 42.25 86 LEU L O 2
ATOM 6419 N N B ASN B 1 87 ? 44.554 -2.461 42.628 0.25 33.75 87 ASN L N 2
ATOM 6420 C CA B ASN B 1 87 ? 44.639 -1.624 41.420 0.25 33.75 87 ASN L CA 2
ATOM 6421 C C B ASN B 1 87 ? 44.647 -0.126 41.780 0.25 33.75 87 ASN L C 2
ATOM 6422 O O B ASN B 1 87 ? 43.609 0.466 42.100 0.25 33.75 87 ASN L O 2
ATOM 6427 N N B MET B 1 88 ? 45.828 0.483 41.717 0.25 8.47 88 MET L N 2
ATOM 6428 C CA B MET B 1 88 ? 45.970 1.892 42.050 0.25 8.47 88 MET L CA 2
ATOM 6429 C C B MET B 1 88 ? 46.113 2.822 40.843 0.25 8.47 88 MET L C 2
ATOM 6430 O O B MET B 1 88 ? 47.175 2.895 40.225 0.25 8.47 88 MET L O 2
ATOM 6435 N N B GLU B 1 89 ? 45.031 3.520 40.507 0.25 2.00 89 GLU L N 2
ATOM 6436 C CA B GLU B 1 89 ? 45.041 4.459 39.395 0.25 2.00 89 GLU L CA 2
ATOM 6437 C C B GLU B 1 89 ? 45.479 5.794 39.968 0.25 2.00 89 GLU L C 2
ATOM 6438 O O B GLU B 1 89 ? 44.869 6.270 40.911 0.25 2.00 89 GLU L O 2
ATOM 6444 N N B LEU B 1 90 ? 46.527 6.398 39.406 0.25 2.00 90 LEU L N 2
ATOM 6445 C CA B LEU B 1 90 ? 47.034 7.697 39.888 0.25 2.00 90 LEU L CA 2
ATOM 6446 C C B LEU B 1 90 ? 47.194 8.740 38.779 0.25 2.00 90 LEU L C 2
ATOM 6447 O O B LEU B 1 90 ? 47.939 8.533 37.826 0.25 2.00 90 LEU L O 2
ATOM 6452 N N B THR B 1 91 ? 46.505 9.868 38.922 0.25 2.00 91 THR L N 2
ATOM 6453 C CA B THR B 1 91 ? 46.543 10.938 37.927 0.25 2.00 91 THR L CA 2
ATOM 6454 C C B THR B 1 91 ? 47.451 12.078 38.368 0.25 2.00 91 THR L C 2
ATOM 6455 O O B THR B 1 91 ? 47.216 12.701 39.395 0.25 2.00 91 THR L O 2
ATOM 6459 N N B ILE B 1 92 ? 48.483 12.356 37.580 0.25 28.12 92 ILE L N 2
ATOM 6460 C CA B ILE B 1 92 ? 49.433 13.430 37.892 0.25 28.12 92 ILE L CA 2
ATOM 6461 C C B ILE B 1 92 ? 49.560 14.438 36.729 0.25 28.12 92 ILE L C 2
ATOM 6462 O O B ILE B 1 92 ? 50.125 14.137 35.678 0.25 28.12 92 ILE L O 2
ATOM 6467 N N B PRO B 1 93 ? 49.035 15.655 36.914 0.25 11.29 93 PRO L N 2
ATOM 6468 C CA B PRO B 1 93 ? 49.067 16.716 35.902 0.25 11.29 93 PRO L CA 2
ATOM 6469 C C B PRO B 1 93 ? 50.470 17.156 35.486 0.25 11.29 93 PRO L C 2
ATOM 6470 O O B PRO B 1 93 ? 51.454 16.843 36.141 0.25 11.29 93 PRO L O 2
ATOM 6474 N N B ILE B 1 94 ? 50.556 17.887 34.385 0.25 2.16 94 ILE L N 2
ATOM 6475 C CA B ILE B 1 94 ? 51.838 18.377 33.900 0.25 2.16 94 ILE L CA 2
ATOM 6476 C C B ILE B 1 94 ? 52.243 19.596 34.702 0.25 2.16 94 ILE L C 2
ATOM 6477 O O B ILE B 1 94 ? 53.422 19.876 34.885 0.25 2.16 94 ILE L O 2
ATOM 6482 N N B PHE B 1 95 ? 51.247 20.327 35.173 0.25 3.37 95 PHE L N 2
ATOM 6483 C CA B PHE B 1 95 ? 51.504 21.508 35.967 0.25 3.37 95 PHE L CA 2
ATOM 6484 C C B PHE B 1 95 ? 52.123 21.103 37.299 0.25 3.37 95 PHE L C 2
ATOM 6485 O O B PHE B 1 95 ? 52.995 21.788 37.822 0.25 3.37 95 PHE L O 2
ATOM 6493 N N B ALA B 1 96 ? 51.668 19.982 37.845 0.25 20.61 96 ALA L N 2
ATOM 6494 C CA B ALA B 1 96 ? 52.208 19.496 39.109 0.25 20.61 96 ALA L CA 2
ATOM 6495 C C B ALA B 1 96 ? 53.690 19.190 38.845 0.25 20.61 96 ALA L C 2
ATOM 6496 O O B ALA B 1 96 ? 54.015 18.312 38.050 0.25 20.61 96 ALA L O 2
ATOM 6498 N N B THR B 1 97 ? 54.580 19.918 39.513 0.25 21.42 97 THR L N 2
ATOM 6499 C CA B THR B 1 97 ? 56.015 19.748 39.341 0.25 21.42 97 THR L CA 2
ATOM 6500 C C B THR B 1 97 ? 56.522 18.417 39.870 0.25 21.42 97 THR L C 2
ATOM 6501 O O B THR B 1 97 ? 55.765 17.575 40.384 0.25 21.42 97 THR L O 2
ATOM 6505 N N B ASN B 1 98 ? 57.830 18.248 39.769 0.25 14.45 98 ASN L N 2
ATOM 6506 C CA B ASN B 1 98 ? 58.437 16.986 40.151 0.25 14.45 98 ASN L CA 2
ATOM 6507 C C B ASN B 1 98 ? 58.661 16.882 41.667 0.25 14.45 98 ASN L C 2
ATOM 6508 O O B ASN B 1 98 ? 59.584 16.185 42.135 0.25 14.45 98 ASN L O 2
ATOM 6513 N N B SER B 1 99 ? 57.868 17.643 42.423 0.25 16.51 99 SER L N 2
ATOM 6514 C CA B SER B 1 99 ? 57.944 17.645 43.881 0.25 16.51 99 SER L CA 2
ATOM 6515 C C B SER B 1 99 ? 56.626 17.236 44.553 0.25 16.51 99 SER L C 2
ATOM 6516 O O B SER B 1 99 ? 56.508 17.281 45.787 0.25 16.51 99 SER L O 2
ATOM 6519 N N B ASP B 1 100 ? 55.647 16.824 43.746 0.25 50.82 100 ASP L N 2
ATOM 6520 C CA B ASP B 1 100 ? 54.342 16.395 44.248 0.25 50.82 100 ASP L CA 2
ATOM 6521 C C B ASP B 1 100 ? 54.248 14.871 44.308 0.25 50.82 100 ASP L C 2
ATOM 6522 O O B ASP B 1 100 ? 53.761 14.318 45.292 0.25 50.82 100 ASP L O 2
ATOM 6527 N N B CYS B 1 101 ? 54.740 14.201 43.268 0.25 2.00 101 CYS L N 2
ATOM 6528 C CA B CYS B 1 101 ? 54.700 12.745 43.195 0.25 2.00 101 CYS L CA 2
ATOM 6529 C C B CYS B 1 101 ? 55.413 12.006 44.309 0.25 2.00 101 CYS L C 2
ATOM 6530 O O B CYS B 1 101 ? 54.985 10.923 44.699 0.25 2.00 101 CYS L O 2
ATOM 6533 N N B GLU B 1 102 ? 56.496 12.595 44.811 0.25 27.50 102 GLU L N 2
ATOM 6534 C CA B GLU B 1 102 ? 57.309 11.995 45.875 0.25 27.50 102 GLU L CA 2
ATOM 6535 C C B GLU B 1 102 ? 56.493 11.892 47.145 0.25 27.50 102 GLU L C 2
ATOM 6536 O O B GLU B 1 102 ? 56.637 10.950 47.920 0.25 27.50 102 GLU L O 2
ATOM 6542 N N B LEU B 1 103 ? 55.645 12.890 47.349 0.25 59.79 103 LEU L N 2
ATOM 6543 C CA B LEU B 1 103 ? 54.791 12.949 48.520 0.25 59.79 103 LEU L CA 2
ATOM 6544 C C B LEU B 1 103 ? 53.424 12.322 48.223 0.25 59.79 103 LEU L C 2
ATOM 6545 O O B LEU B 1 103 ? 52.577 12.237 49.123 0.25 59.79 103 LEU L O 2
ATOM 6550 N N B ILE B 1 104 ? 53.206 11.892 46.972 0.25 35.84 104 ILE L N 2
ATOM 6551 C CA B ILE B 1 104 ? 51.932 11.251 46.597 0.25 35.84 104 ILE L CA 2
ATOM 6552 C C B ILE B 1 104 ? 52.036 9.749 46.862 0.25 35.84 104 ILE L C 2
ATOM 6553 O O B ILE B 1 104 ? 51.090 9.123 47.370 0.25 35.84 104 ILE L O 2
ATOM 6558 N N B VAL B 1 105 ? 53.191 9.188 46.492 0.25 31.18 105 VAL L N 2
ATOM 6559 C CA B VAL B 1 105 ? 53.472 7.763 46.662 0.25 31.18 105 VAL L CA 2
ATOM 6560 C C B VAL B 1 105 ? 53.463 7.377 48.141 0.25 31.18 105 VAL L C 2
ATOM 6561 O O B VAL B 1 105 ? 52.858 6.380 48.529 0.25 31.18 105 VAL L O 2
ATOM 6565 N N B LYS B 1 106 ? 54.128 8.180 48.963 0.25 26.99 106 LYS L N 2
ATOM 6566 C CA B LYS B 1 106 ? 54.191 7.916 50.392 0.25 26.99 106 LYS L CA 2
ATOM 6567 C C B LYS B 1 106 ? 52.832 8.200 51.015 0.25 26.99 106 LYS L C 2
ATOM 6568 O O B LYS B 1 106 ? 52.653 8.088 52.232 0.25 26.99 106 LYS L O 2
ATOM 6574 N N B ALA B 1 107 ? 51.874 8.564 50.168 0.25 2.16 107 ALA L N 2
ATOM 6575 C CA B ALA B 1 107 ? 50.530 8.875 50.627 0.25 2.16 107 ALA L CA 2
ATOM 6576 C C B ALA B 1 107 ? 49.558 7.797 50.186 0.25 2.16 107 ALA L C 2
ATOM 6577 O O B ALA B 1 107 ? 48.477 7.660 50.751 0.25 2.16 107 ALA L O 2
ATOM 6579 N N B MET B 1 108 ? 49.946 7.043 49.161 0.25 11.86 108 MET L N 2
ATOM 6580 C CA B MET B 1 108 ? 49.119 5.948 48.636 0.25 11.86 108 MET L CA 2
ATOM 6581 C C B MET B 1 108 ? 49.542 4.647 49.312 0.25 11.86 108 MET L C 2
ATOM 6582 O O B MET B 1 108 ? 48.716 3.919 49.864 0.25 11.86 108 MET L O 2
ATOM 6587 N N B GLN B 1 109 ? 50.840 4.368 49.262 0.25 22.10 109 GLN L N 2
ATOM 6588 C CA B GLN B 1 109 ? 51.410 3.191 49.901 0.25 22.10 109 GLN L CA 2
ATOM 6589 C C B GLN B 1 109 ? 51.543 3.592 51.373 0.25 22.10 109 GLN L C 2
ATOM 6590 O O B GLN B 1 109 ? 51.319 2.787 52.289 0.25 22.10 109 GLN L O 2
ATOM 6596 N N B GLY B 1 110 ? 51.895 4.863 51.577 0.25 29.10 110 GLY L N 2
ATOM 6597 C CA B GLY B 1 110 ? 52.053 5.415 52.917 0.25 29.10 110 GLY L CA 2
ATOM 6598 C C B GLY B 1 110 ? 50.695 5.677 53.540 0.25 29.10 110 GLY L C 2
ATOM 6599 O O B GLY B 1 110 ? 50.534 6.499 54.447 0.25 29.10 110 GLY L O 2
ATOM 6600 N N B LEU B 1 111 ? 49.708 4.941 53.041 0.25 37.33 111 LEU L N 2
ATOM 6601 C CA B LEU B 1 111 ? 48.332 5.048 53.500 0.25 37.33 111 LEU L CA 2
ATOM 6602 C C B LEU B 1 111 ? 47.912 3.700 54.109 0.25 37.33 111 LEU L C 2
ATOM 6603 O O B LEU B 1 111 ? 47.119 3.646 55.053 0.25 37.33 111 LEU L O 2
ATOM 6608 N N B LEU B 1 112 ? 48.417 2.616 53.530 0.25 2.33 112 LEU L N 2
ATOM 6609 C CA B LEU B 1 112 ? 48.109 1.295 54.027 0.25 2.33 112 LEU L CA 2
ATOM 6610 C C B LEU B 1 112 ? 49.421 0.581 54.205 0.25 2.33 112 LEU L C 2
ATOM 6611 O O B LEU B 1 112 ? 49.905 -0.006 53.254 0.25 2.33 112 LEU L O 2
ATOM 6616 N N B LYS B 1 113 ? 49.988 0.598 55.406 0.25 2.00 113 LYS L N 2
ATOM 6617 C CA B LYS B 1 113 ? 51.255 -0.089 55.606 0.25 2.00 113 LYS L CA 2
ATOM 6618 C C B LYS B 1 113 ? 51.173 -1.490 56.224 0.25 2.00 113 LYS L C 2
ATOM 6619 O O B LYS B 1 113 ? 51.560 -2.472 55.604 0.25 2.00 113 LYS L O 2
ATOM 6625 N N B ASP B 1 114 ? 50.706 -1.583 57.461 0.25 34.93 114 ASP L N 2
ATOM 6626 C CA B ASP B 1 114 ? 50.600 -2.876 58.146 0.25 34.93 114 ASP L CA 2
ATOM 6627 C C B ASP B 1 114 ? 49.814 -2.541 59.430 0.25 34.93 114 ASP L C 2
ATOM 6628 O O B ASP B 1 114 ? 50.322 -2.639 60.550 0.25 34.93 114 ASP L O 2
ATOM 6633 N N B GLY B 1 115 ? 48.580 -2.084 59.227 0.25 2.13 115 GLY L N 2
ATOM 6634 C CA B GLY B 1 115 ? 47.710 -1.725 60.326 0.25 2.13 115 GLY L CA 2
ATOM 6635 C C B GLY B 1 115 ? 47.226 -0.295 60.428 0.25 2.13 115 GLY L C 2
ATOM 6636 O O B GLY B 1 115 ? 46.612 0.046 61.417 0.25 2.13 115 GLY L O 2
ATOM 6637 N N B ASN B 1 116 ? 47.488 0.551 59.446 0.25 2.00 116 ASN L N 2
ATOM 6638 C CA B ASN B 1 116 ? 47.008 1.921 59.561 0.25 2.00 116 ASN L CA 2
ATOM 6639 C C B ASN B 1 116 ? 45.492 1.911 59.665 0.25 2.00 116 ASN L C 2
ATOM 6640 O O B ASN B 1 116 ? 44.861 0.956 59.241 0.25 2.00 116 ASN L O 2
ATOM 6645 N N B PRO B 1 117 ? 44.888 2.961 60.257 0.25 36.00 117 PRO L N 2
ATOM 6646 C CA B PRO B 1 117 ? 43.431 3.006 60.384 0.25 36.00 117 PRO L CA 2
ATOM 6647 C C B PRO B 1 117 ? 42.641 2.575 59.143 0.25 36.00 117 PRO L C 2
ATOM 6648 O O B PRO B 1 117 ? 41.480 2.175 59.248 0.25 36.00 117 PRO L O 2
ATOM 6652 N N B ILE B 1 118 ? 43.261 2.633 57.972 0.25 2.00 118 ILE L N 2
ATOM 6653 C CA B ILE B 1 118 ? 42.559 2.227 56.762 0.25 2.00 118 ILE L CA 2
ATOM 6654 C C B ILE B 1 118 ? 42.841 0.772 56.409 0.25 2.00 118 ILE L C 2
ATOM 6655 O O B ILE B 1 118 ? 41.929 0.004 56.096 0.25 2.00 118 ILE L O 2
ATOM 6660 N N B PRO B 1 119 ? 44.118 0.372 56.471 0.25 33.50 119 PRO L N 2
ATOM 6661 C CA B PRO B 1 119 ? 44.497 -1.003 56.156 0.25 33.50 119 PRO L CA 2
ATOM 6662 C C B PRO B 1 119 ? 44.395 -1.969 57.356 0.25 33.50 119 PRO L C 2
ATOM 6663 O O B PRO B 1 119 ? 44.544 -3.183 57.176 0.25 33.50 119 PRO L O 2
ATOM 6667 N N B SER B 1 120 ? 44.163 -1.460 58.570 0.25 4.71 120 SER L N 2
ATOM 6668 C CA B SER B 1 120 ? 44.033 -2.354 59.741 0.25 4.71 120 SER L CA 2
ATOM 6669 C C B SER B 1 120 ? 42.676 -3.038 59.591 0.25 4.71 120 SER L C 2
ATOM 6670 O O B SER B 1 120 ? 42.389 -4.084 60.191 0.25 4.71 120 SER L O 2
ATOM 6673 N N B ALA B 1 121 ? 41.863 -2.393 58.756 0.25 35.07 121 ALA L N 2
ATOM 6674 C CA B ALA B 1 121 ? 40.524 -2.818 58.374 0.25 35.07 121 ALA L CA 2
ATOM 6675 C C B ALA B 1 121 ? 40.742 -4.046 57.506 0.25 35.07 121 ALA L C 2
ATOM 6676 O O B ALA B 1 121 ? 39.998 -5.029 57.563 0.25 35.07 121 ALA L O 2
ATOM 6678 N N B ILE B 1 122 ? 41.792 -3.946 56.693 0.25 14.52 122 ILE L N 2
ATOM 6679 C CA B ILE B 1 122 ? 42.206 -4.984 55.763 0.25 14.52 122 ILE L CA 2
ATOM 6680 C C B ILE B 1 122 ? 42.961 -6.114 56.467 0.25 14.52 122 ILE L C 2
ATOM 6681 O O B ILE B 1 122 ? 43.401 -7.063 55.812 0.25 14.52 122 ILE L O 2
ATOM 6686 N N B ALA B 1 123 ? 43.104 -5.996 57.794 0.25 9.27 123 ALA L N 2
ATOM 6687 C CA B ALA B 1 123 ? 43.794 -6.987 58.623 0.25 9.27 123 ALA L CA 2
ATOM 6688 C C B ALA B 1 123 ? 43.040 -7.357 59.912 0.25 9.27 123 ALA L C 2
ATOM 6689 O O B ALA B 1 123 ? 43.499 -8.196 60.680 0.25 9.27 123 ALA L O 2
ATOM 6691 N N B ALA B 1 124 ? 41.891 -6.743 60.167 0.25 20.04 124 ALA L N 2
ATOM 6692 C CA B ALA B 1 124 ? 41.124 -7.091 61.366 0.25 20.04 124 ALA L CA 2
ATOM 6693 C C B ALA B 1 124 ? 39.703 -6.533 61.410 0.25 20.04 124 ALA L C 2
ATOM 6694 O O B ALA B 1 124 ? 39.261 -5.770 60.548 0.25 20.04 124 ALA L O 2
ATOM 6696 N N B ASN B 1 125 ? 38.975 -6.976 62.425 0.25 21.56 125 ASN L N 2
ATOM 6697 C CA B ASN B 1 125 ? 37.581 -6.600 62.641 0.25 21.56 125 ASN L CA 2
ATOM 6698 C C B ASN B 1 125 ? 37.255 -5.144 62.394 0.25 21.56 125 ASN L C 2
ATOM 6699 O O B ASN B 1 125 ? 36.469 -4.819 61.497 0.25 21.56 125 ASN L O 2
ATOM 6704 N N B SER B 1 126 ? 37.850 -4.270 63.197 0.25 9.61 126 SER L N 2
ATOM 6705 C CA B SER B 1 126 ? 37.608 -2.851 63.060 0.25 9.61 126 SER L CA 2
ATOM 6706 C C B SER B 1 126 ? 38.159 -2.355 61.738 0.25 9.61 126 SER L C 2
ATOM 6707 O O B SER B 1 126 ? 39.279 -1.864 61.646 0.25 9.61 126 SER L O 2
ATOM 6710 N N B GLY B 1 127 ? 37.353 -2.536 60.699 0.25 27.96 127 GLY L N 2
ATOM 6711 C CA B GLY B 1 127 ? 37.754 -2.129 59.370 0.25 27.96 127 GLY L CA 2
ATOM 6712 C C B GLY B 1 127 ? 37.449 -0.668 59.268 0.25 27.96 127 GLY L C 2
ATOM 6713 O O B GLY B 1 127 ? 37.056 -0.129 58.227 0.25 27.96 127 GLY L O 2
ATOM 6714 N N B ILE B 1 128 ? 37.707 -0.024 60.386 0.25 2.00 128 ILE L N 2
ATOM 6715 C CA B ILE B 1 128 ? 37.394 1.362 60.562 0.25 2.00 128 ILE L CA 2
ATOM 6716 C C B ILE B 1 128 ? 38.323 1.596 61.691 0.25 2.00 128 ILE L C 2
ATOM 6717 O O B ILE B 1 128 ? 38.976 2.648 61.843 0.25 2.00 128 ILE L O 2
ATOM 6722 N N B TYR B 1 129 ? 38.277 0.569 62.526 0.25 82.57 129 TYR L N 2
ATOM 6723 C CA B TYR B 1 129 ? 39.072 0.476 63.700 0.25 82.57 129 TYR L CA 2
ATOM 6724 C C B TYR B 1 129 ? 38.746 1.339 64.883 0.25 82.57 129 TYR L C 2
ATOM 6725 O O B TYR B 1 129 ? 39.444 1.319 65.901 0.25 82.57 129 TYR L O 2
ATOM 6734 N N B ALA B 1 130 ? 37.694 2.103 64.788 0.25 30.24 130 ALA L N 2
ATOM 6735 C CA B ALA B 1 130 ? 37.700 3.065 65.809 0.25 30.24 130 ALA L CA 2
ATOM 6736 C C B ALA B 1 130 ? 36.355 3.646 65.893 0.25 30.24 130 ALA L C 2
ATOM 6737 O O B ALA B 1 130 ? 36.253 4.826 66.171 0.25 30.24 130 ALA L O 2
ATOM 6739 N N B ASN B 1 131 ? 35.337 2.851 65.588 0.25 32.95 131 ASN L N 2
ATOM 6740 C CA B ASN B 1 131 ? 34.023 3.383 65.560 0.25 32.95 131 ASN L CA 2
ATOM 6741 C C B ASN B 1 131 ? 34.129 4.477 64.539 0.25 32.95 131 ASN L C 2
ATOM 6742 O O B ASN B 1 131 ? 33.358 5.421 64.562 0.25 32.95 131 ASN L O 2
ATOM 6747 N N B PHE B 1 132 ? 35.143 4.380 63.683 0.25 57.32 132 PHE L N 2
ATOM 6748 C CA B PHE B 1 132 ? 35.323 5.324 62.583 0.25 57.32 132 PHE L CA 2
ATOM 6749 C C B PHE B 1 132 ? 35.511 6.776 62.945 0.25 57.32 132 PHE L C 2
ATOM 6750 O O B PHE B 1 132 ? 34.602 7.562 62.706 0.25 57.32 132 PHE L O 2
ATOM 6758 N N B THR B 1 133 ? 36.670 7.163 63.462 0.25 2.00 133 THR L N 2
ATOM 6759 C CA B THR B 1 133 ? 36.818 8.557 63.799 0.25 2.00 133 THR L CA 2
ATOM 6760 C C B THR B 1 133 ? 38.085 9.149 63.238 0.25 2.00 133 THR L C 2
ATOM 6761 O O B THR B 1 133 ? 38.773 8.518 62.462 0.25 2.00 133 THR L O 2
ATOM 6765 N N B GLN B 1 134 ? 38.356 10.382 63.647 0.25 15.43 134 GLN L N 2
ATOM 6766 C CA B GLN B 1 134 ? 39.530 11.168 63.261 0.25 15.43 134 GLN L CA 2
ATOM 6767 C C B GLN B 1 134 ? 40.804 10.371 63.500 0.25 15.43 134 GLN L C 2
ATOM 6768 O O B GLN B 1 134 ? 41.156 10.115 64.645 0.25 15.43 134 GLN L O 2
ATOM 6774 N N B PHE B 1 135 ? 41.509 9.983 62.441 0.25 5.50 135 PHE L N 2
ATOM 6775 C CA B PHE B 1 135 ? 42.732 9.186 62.609 0.25 5.50 135 PHE L CA 2
ATOM 6776 C C B PHE B 1 135 ? 43.984 9.778 61.974 0.25 5.50 135 PHE L C 2
ATOM 6777 O O B PHE B 1 135 ? 43.963 10.878 61.428 0.25 5.50 135 PHE L O 2
ATOM 6785 N N B VAL B 1 136 ? 45.083 9.031 62.035 0.25 2.00 136 VAL L N 2
ATOM 6786 C CA B VAL B 1 136 ? 46.331 9.505 61.462 0.25 2.00 136 VAL L CA 2
ATOM 6787 C C B VAL B 1 136 ? 46.801 8.648 60.304 0.25 2.00 136 VAL L C 2
ATOM 6788 O O B VAL B 1 136 ? 46.555 7.438 60.229 0.25 2.00 136 VAL L O 2
ATOM 6792 N N B LEU B 1 137 ? 47.600 9.278 59.461 0.25 19.82 137 LEU L N 2
ATOM 6793 C CA B LEU B 1 137 ? 47.988 8.664 58.222 0.25 19.82 137 LEU L CA 2
ATOM 6794 C C B LEU B 1 137 ? 49.369 8.989 57.666 0.25 19.82 137 LEU L C 2
ATOM 6795 O O B LEU B 1 137 ? 50.379 8.433 58.095 0.25 19.82 137 LEU L O 2
ATOM 6800 N N B VAL B 1 138 ? 49.379 9.888 56.683 0.25 6.75 138 VAL L N 2
ATOM 6801 C CA B VAL B 1 138 ? 50.582 10.338 55.990 0.25 6.75 138 VAL L CA 2
ATOM 6802 C C B VAL B 1 138 ? 51.223 11.541 56.680 0.25 6.75 138 VAL L C 2
ATOM 6803 O O B VAL B 1 138 ? 50.580 12.573 56.862 0.25 6.75 138 VAL L O 2
ATOM 6807 N N B ASP B 1 139 ? 52.498 11.411 57.032 0.25 2.50 139 ASP L N 2
ATOM 6808 C CA B ASP B 1 139 ? 53.202 12.480 57.723 0.25 2.50 139 ASP L CA 2
ATOM 6809 C C B ASP B 1 139 ? 54.677 12.564 57.317 0.25 2.50 139 ASP L C 2
ATOM 6810 O O B ASP B 1 139 ? 55.206 11.629 56.727 0.25 2.50 139 ASP L O 2
ATOM 6815 N N B ASN B 1 140 ? 55.327 13.688 57.635 0.25 37.67 140 ASN L N 2
ATOM 6816 C CA B ASN B 1 140 ? 56.753 13.915 57.328 0.25 37.67 140 ASN L CA 2
ATOM 6817 C C B ASN B 1 140 ? 57.391 15.028 58.166 0.25 37.67 140 ASN L C 2
ATOM 6818 O O B ASN B 1 140 ? 56.946 16.185 58.106 0.25 37.67 140 ASN L O 2
ATOM 6823 N N B GLY B 1 141 ? 58.436 14.690 58.926 0.25 19.76 141 GLY L N 2
ATOM 6824 C CA B GLY B 1 141 ? 59.060 15.698 59.762 0.25 19.76 141 GLY L CA 2
ATOM 6825 C C B GLY B 1 141 ? 57.947 16.341 60.572 0.25 19.76 141 GLY L C 2
ATOM 6826 O O B GLY B 1 141 ? 56.830 15.819 60.587 0.25 19.76 141 GLY L O 2
ATOM 6827 N N B GLY B 1 142 ? 58.221 17.470 61.226 0.25 42.47 142 GLY L N 2
ATOM 6828 C CA B GLY B 1 142 ? 57.182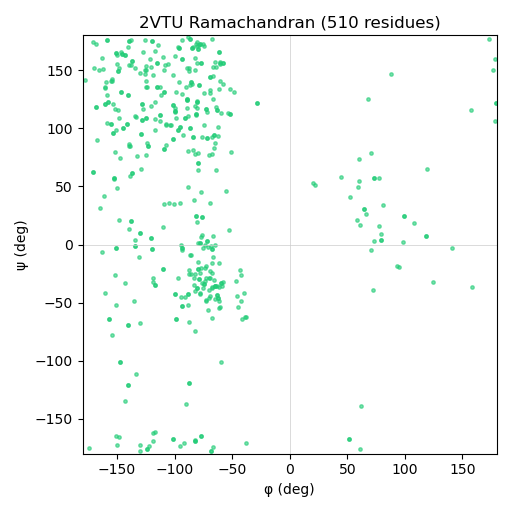 18.127 62.012 0.25 42.47 142 GLY L CA 2
ATOM 6829 C C B GLY B 1 142 ? 56.589 19.450 61.524 0.25 42.47 142 GLY L C 2
ATOM 6830 O O B GLY B 1 142 ? 57.022 20.524 61.955 0.25 42.47 142 GLY L O 2
ATOM 6831 N N B THR B 1 143 ? 55.630 19.401 60.604 0.25 7.72 143 THR L N 2
ATOM 6832 C CA B THR B 1 143 ? 54.999 20.636 60.156 0.25 7.72 143 THR L CA 2
ATOM 6833 C C B THR B 1 143 ? 53.494 20.509 59.932 0.25 7.72 143 THR L C 2
ATOM 6834 O O B THR B 1 143 ? 52.705 21.071 60.686 0.25 7.72 143 THR L O 2
ATOM 6838 N N B GLY B 1 144 ? 53.093 19.769 58.905 0.25 19.08 144 GLY L N 2
ATOM 6839 C CA B GLY B 1 144 ? 51.677 19.608 58.611 0.25 19.08 144 GLY L CA 2
ATOM 6840 C C B GLY B 1 144 ? 51.122 18.228 58.906 0.25 19.08 144 GLY L C 2
ATOM 6841 O O B GLY B 1 144 ? 51.693 17.228 58.497 0.25 19.08 144 GLY L O 2
ATOM 6842 N N B ASP B 1 145 ? 50.000 18.166 59.614 0.25 10.04 145 ASP L N 2
ATOM 6843 C CA B ASP B 1 145 ? 49.375 16.886 59.944 0.25 10.04 145 ASP L CA 2
ATOM 6844 C C B ASP B 1 145 ? 48.275 16.522 58.953 0.25 10.04 145 ASP L C 2
ATOM 6845 O O B ASP B 1 145 ? 47.895 17.337 58.118 0.25 10.04 145 ASP L O 2
ATOM 6850 N N B VAL B 1 146 ? 47.787 15.286 59.020 0.25 26.25 146 VAL L N 2
ATOM 6851 C CA B VAL B 1 146 ? 46.732 14.843 58.109 0.25 26.25 146 VAL L CA 2
ATOM 6852 C C B VAL B 1 146 ? 45.675 14.037 58.864 0.25 26.25 146 VAL L C 2
ATOM 6853 O O B VAL B 1 146 ? 45.460 12.865 58.590 0.25 26.25 146 VAL L O 2
ATOM 6857 N N B THR B 1 147 ? 45.015 14.661 59.825 0.25 5.31 147 THR L N 2
ATOM 6858 C CA B THR B 1 147 ? 43.990 13.948 60.567 0.25 5.31 147 THR L CA 2
ATOM 6859 C C B THR B 1 147 ? 42.758 13.754 59.684 0.25 5.31 147 THR L C 2
ATOM 6860 O O B THR B 1 147 ? 42.113 14.724 59.288 0.25 5.31 147 THR L O 2
ATOM 6864 N N B VAL B 1 148 ? 42.427 12.500 59.389 0.25 27.40 148 VAL L N 2
ATOM 6865 C CA B VAL B 1 148 ? 41.290 12.203 58.525 0.25 27.40 148 VAL L CA 2
ATOM 6866 C C B VAL B 1 148 ? 40.007 11.860 59.307 0.25 27.40 148 VAL L C 2
ATOM 6867 O O B VAL B 1 148 ? 39.835 10.721 59.756 0.25 27.40 148 VAL L O 2
ATOM 6871 N N B ALA B 1 149 ? 39.113 12.849 59.457 0.25 14.04 149 ALA L N 2
ATOM 6872 C CA B ALA B 1 149 ? 37.826 12.687 60.162 0.25 14.04 149 ALA L CA 2
ATOM 6873 C C B ALA B 1 149 ? 36.787 11.974 59.277 0.25 14.04 149 ALA L C 2
ATOM 6874 O O B ALA B 1 149 ? 37.011 11.750 58.090 0.25 14.04 149 ALA L O 2
ATOM 6876 N N B PRO B 1 150 ? 35.624 11.623 59.844 0.25 2.00 150 PRO L N 2
ATOM 6877 C CA B PRO B 1 150 ? 34.608 10.939 59.047 0.25 2.00 150 PRO L CA 2
ATOM 6878 C C B PRO B 1 150 ? 33.733 11.906 58.283 0.25 2.00 150 PRO L C 2
ATOM 6879 O O B PRO B 1 150 ? 33.784 13.101 58.525 0.25 2.00 150 PRO L O 2
ATOM 6883 N N B SER B 1 151 ? 32.924 11.376 57.365 0.25 2.00 151 SER L N 2
ATOM 6884 C CA B SER B 1 151 ? 32.032 12.208 56.555 0.25 2.00 151 SER L CA 2
ATOM 6885 C C B SER B 1 151 ? 30.783 11.552 55.937 0.25 2.00 151 SER L C 2
ATOM 6886 O O B SER B 1 151 ? 29.672 11.924 56.305 0.25 2.00 151 SER L O 2
ATOM 6889 N N B ASN B 1 152 ? 30.931 10.588 55.021 0.25 28.28 152 ASN L N 2
ATOM 6890 C CA B ASN B 1 152 ? 29.744 9.952 54.392 0.25 28.28 152 ASN L CA 2
ATOM 6891 C C B ASN B 1 152 ? 29.892 8.445 54.122 0.25 28.28 152 ASN L C 2
ATOM 6892 O O B ASN B 1 152 ? 31.008 7.914 54.122 0.25 28.28 152 ASN L O 2
ATOM 6897 N N B PHE B 1 153 ? 28.748 7.781 53.901 0.25 11.17 153 PHE L N 2
ATOM 6898 C CA B PHE B 1 153 ? 28.656 6.335 53.632 0.25 11.17 153 PHE L CA 2
ATOM 6899 C C B PHE B 1 153 ? 27.438 5.984 52.743 0.25 11.17 153 PHE L C 2
ATOM 6900 O O B PHE B 1 153 ? 27.235 4.832 52.369 0.25 11.17 153 PHE L O 2
ATOM 6908 N N B ALA B 1 154 ? 26.631 6.986 52.414 0.25 3.55 154 ALA L N 2
ATOM 6909 C CA B ALA B 1 154 ? 25.445 6.819 51.573 0.25 3.55 154 ALA L CA 2
ATOM 6910 C C B ALA B 1 154 ? 25.509 5.669 50.559 0.25 3.55 154 ALA L C 2
ATOM 6911 O O B ALA B 1 154 ? 26.390 5.624 49.708 0.25 3.55 154 ALA L O 2
ATOM 6913 N N B ASN B 1 155 ? 24.561 4.744 50.655 0.25 2.49 155 ASN L N 2
ATOM 6914 C CA B ASN B 1 155 ? 24.479 3.600 49.745 0.25 2.49 155 ASN L CA 2
ATOM 6915 C C B ASN B 1 155 ? 25.636 2.621 49.818 0.25 2.49 155 ASN L C 2
ATOM 6916 O O B ASN B 1 155 ? 25.991 1.997 48.823 0.25 2.49 155 ASN L O 2
ATOM 6921 N N B GLY B 1 156 ? 26.231 2.490 50.995 0.25 28.53 156 GLY L N 2
ATOM 6922 C CA B GLY B 1 156 ? 27.345 1.568 51.158 0.25 28.53 156 GLY L CA 2
ATOM 6923 C C B GLY B 1 156 ? 28.690 1.964 50.555 0.25 28.53 156 GLY L C 2
ATOM 6924 O O B GLY B 1 156 ? 29.244 1.220 49.748 0.25 28.53 156 GLY L O 2
ATOM 6925 N N B VAL B 1 157 ? 29.221 3.119 50.949 0.25 2.02 157 VAL L N 2
ATOM 6926 C CA B VAL B 1 157 ? 30.503 3.601 50.449 0.25 2.02 157 VAL L CA 2
ATOM 6927 C C B VAL B 1 157 ? 31.125 4.515 51.488 0.25 2.02 157 VAL L C 2
ATOM 6928 O O B VAL B 1 157 ? 30.823 5.704 51.532 0.25 2.02 157 VAL L O 2
ATOM 6932 N N B ALA B 1 158 ? 32.007 3.962 52.313 0.25 24.00 158 ALA L N 2
ATOM 6933 C CA B ALA B 1 158 ? 32.670 4.738 53.363 0.25 24.00 158 ALA L CA 2
ATOM 6934 C C B ALA B 1 158 ? 33.433 5.920 52.800 0.25 24.00 158 ALA L C 2
ATOM 6935 O O B ALA B 1 158 ? 33.819 5.908 51.640 0.25 24.00 158 ALA L O 2
ATOM 6937 N N B GLU B 1 159 ? 33.658 6.940 53.619 0.25 28.41 159 GLU L N 2
ATOM 6938 C CA B GLU B 1 159 ? 34.380 8.111 53.143 0.25 28.41 159 GLU L CA 2
ATOM 6939 C C B GLU B 1 159 ? 34.937 8.914 54.320 0.25 28.41 159 GLU L C 2
ATOM 6940 O O B GLU B 1 159 ? 34.237 9.143 55.324 0.25 28.41 159 GLU L O 2
ATOM 6946 N N B TRP B 1 160 ? 36.198 9.330 54.179 0.25 12.74 160 TRP L N 2
ATOM 6947 C CA B TRP B 1 160 ? 36.901 10.091 55.201 0.25 12.74 160 TRP L CA 2
ATOM 6948 C C B TRP B 1 160 ? 37.447 11.403 54.637 0.25 12.74 160 TRP L C 2
ATOM 6949 O O B TRP B 1 160 ? 38.041 11.424 53.558 0.25 12.74 160 TRP L O 2
ATOM 6960 N N B ILE B 1 161 ? 37.271 12.484 55.390 0.25 19.42 161 ILE L N 2
ATOM 6961 C CA B ILE B 1 161 ? 37.762 13.806 54.992 0.25 19.42 161 ILE L CA 2
ATOM 6962 C C B ILE B 1 161 ? 38.631 14.370 56.116 0.25 19.42 161 ILE L C 2
ATOM 6963 O O B ILE B 1 161 ? 38.401 14.084 57.293 0.25 19.42 161 ILE L O 2
ATOM 6968 N N B SER B 1 162 ? 39.609 15.195 55.767 0.25 9.88 162 SER L N 2
ATOM 6969 C CA B SER B 1 162 ? 40.505 15.715 56.792 0.25 9.88 162 SER L CA 2
ATOM 6970 C C B SER B 1 162 ? 40.106 16.996 57.541 0.25 9.88 162 SER L C 2
ATOM 6971 O O B SER B 1 162 ? 39.077 17.039 58.222 0.25 9.88 162 SER L O 2
ATOM 6974 N N B SER B 1 163 ? 40.946 18.027 57.420 0.25 50.88 163 SER L N 2
ATOM 6975 C CA B SER B 1 163 ? 40.764 19.310 58.105 0.25 50.88 163 SER L CA 2
ATOM 6976 C C B SER B 1 163 ? 39.714 20.272 57.538 0.25 50.88 163 SER L C 2
ATOM 6977 O O B SER B 1 163 ? 38.846 19.888 56.738 0.25 50.88 163 SER L O 2
ATOM 6980 N N B ASN B 1 164 ? 39.806 21.527 57.984 0.25 2.00 164 ASN L N 2
ATOM 6981 C CA B ASN B 1 164 ? 38.885 22.600 57.597 0.25 2.00 164 ASN L CA 2
ATOM 6982 C C B ASN B 1 164 ? 38.432 22.596 56.152 0.25 2.00 164 ASN L C 2
ATOM 6983 O O B ASN B 1 164 ? 37.250 22.463 55.850 0.25 2.00 164 ASN L O 2
ATOM 6988 N N B SER B 1 165 ? 39.412 22.754 55.272 0.25 4.84 165 SER L N 2
ATOM 6989 C CA B SER B 1 165 ? 39.208 22.807 53.828 0.25 4.84 165 SER L CA 2
ATOM 6990 C C B SER B 1 165 ? 39.058 21.449 53.172 0.25 4.84 165 SER L C 2
ATOM 6991 O O B SER B 1 165 ? 39.940 20.601 53.257 0.25 4.84 165 SER L O 2
ATOM 6994 N N B ARG B 1 166 ? 37.929 21.267 52.499 0.25 34.55 166 ARG L N 2
ATOM 6995 C CA B ARG B 1 166 ? 37.617 20.034 51.784 0.25 34.55 166 ARG L CA 2
ATOM 6996 C C B ARG B 1 166 ? 38.445 19.962 50.510 0.25 34.55 166 ARG L C 2
ATOM 6997 O O B ARG B 1 166 ? 38.850 18.895 50.072 0.25 34.55 166 ARG L O 2
ATOM 7005 N N B SER B 1 167 ? 38.697 21.112 49.910 0.25 2.00 167 SER L N 2
ATOM 7006 C CA B SER B 1 167 ? 39.448 21.142 48.666 0.25 2.00 167 SER L CA 2
ATOM 7007 C C B SER B 1 167 ? 40.898 20.732 48.841 0.25 2.00 167 SER L C 2
ATOM 7008 O O B SER B 1 167 ? 41.659 20.631 47.874 0.25 2.00 167 SER L O 2
ATOM 7011 N N B GLN B 1 168 ? 41.276 20.488 50.083 0.25 12.57 168 GLN L N 2
ATOM 7012 C CA B GLN B 1 168 ? 42.629 20.069 50.352 0.25 12.57 168 GLN L CA 2
ATOM 7013 C C B GLN B 1 168 ? 42.597 18.830 51.231 0.25 12.57 168 GLN L C 2
ATOM 7014 O O B GLN B 1 168 ? 43.644 18.401 51.720 0.25 12.57 168 GLN L O 2
ATOM 7020 N N B ALA B 1 169 ? 41.400 18.253 51.418 0.25 82.93 169 ALA L N 2
ATOM 7021 C CA B ALA B 1 169 ? 41.197 17.049 52.263 0.25 82.93 169 ALA L CA 2
ATOM 7022 C C B ALA B 1 169 ? 41.626 15.711 51.606 0.25 82.93 169 ALA L C 2
ATOM 7023 O O B ALA B 1 169 ? 41.689 15.599 50.361 0.25 82.93 169 ALA L O 2
ATOM 7025 N N B TYR B 1 170 ? 41.921 14.711 52.447 0.25 2.10 170 TYR L N 2
ATOM 7026 C CA B TYR B 1 170 ? 42.358 13.390 51.989 0.25 2.10 170 TYR L CA 2
ATOM 7027 C C B TYR B 1 170 ? 41.232 12.370 52.025 0.25 2.10 170 TYR L C 2
ATOM 7028 O O B TYR B 1 170 ? 41.021 11.689 53.024 0.25 2.10 170 TYR L O 2
ATOM 7037 N N B LYS B 1 171 ? 40.519 12.276 50.911 0.25 2.00 171 LYS L N 2
ATOM 7038 C CA B LYS B 1 171 ? 39.395 11.369 50.770 0.25 2.00 171 LYS L CA 2
ATOM 7039 C C B LYS B 1 171 ? 39.835 9.916 50.745 0.25 2.00 171 LYS L C 2
ATOM 7040 O O B LYS B 1 171 ? 40.889 9.583 50.204 0.25 2.00 171 LYS L O 2
ATOM 7046 N N B VAL B 1 172 ? 39.015 9.057 51.343 0.25 2.00 172 VAL L N 2
ATOM 7047 C CA B VAL B 1 172 ? 39.272 7.619 51.392 0.25 2.00 172 VAL L CA 2
ATOM 7048 C C B VAL B 1 172 ? 37.946 6.887 51.552 0.25 2.00 172 VAL L C 2
ATOM 7049 O O B VAL B 1 172 ? 37.074 7.338 52.295 0.25 2.00 172 VAL L O 2
ATOM 7053 N N B THR B 1 173 ? 37.809 5.754 50.861 0.25 86.86 173 THR L N 2
ATOM 7054 C CA B THR B 1 173 ? 36.579 4.948 50.899 0.25 86.86 173 THR L CA 2
ATOM 7055 C C B THR B 1 173 ? 36.765 3.496 51.422 0.25 86.86 173 THR L C 2
ATOM 7056 O O B THR B 1 173 ? 37.890 3.052 51.711 0.25 86.86 173 THR L O 2
ATOM 7060 N N B CYS B 1 174 ? 35.653 2.770 51.557 0.25 10.97 174 CYS L N 2
ATOM 7061 C CA B CYS B 1 174 ? 35.676 1.385 52.041 0.25 10.97 174 CYS L CA 2
ATOM 7062 C C B CYS B 1 174 ? 34.244 0.829 52.104 0.25 10.97 174 CYS L C 2
ATOM 7063 O O B CYS B 1 174 ? 33.384 1.396 52.784 0.25 10.97 174 CYS L O 2
ATOM 7066 N N B SER B 1 175 ? 33.994 -0.270 51.382 0.25 26.07 175 SER L N 2
ATOM 7067 C CA B SER B 1 175 ? 32.665 -0.898 51.325 0.25 26.07 175 SER L CA 2
ATOM 7068 C C B SER B 1 175 ? 32.663 -2.433 51.180 0.25 26.07 175 SER L C 2
ATOM 7069 O O B SER B 1 175 ? 33.355 -3.007 50.331 0.25 26.07 175 SER L O 2
ATOM 7072 N N B VAL B 1 176 ? 31.865 -3.078 52.025 0.25 2.00 176 VAL L N 2
ATOM 7073 C CA B VAL B 1 176 ? 31.739 -4.521 52.039 0.25 2.00 176 VAL L CA 2
ATOM 7074 C C B VAL B 1 176 ? 30.686 -4.908 51.017 0.25 2.00 176 VAL L C 2
ATOM 7075 O O B VAL B 1 176 ? 29.664 -4.244 50.897 0.25 2.00 176 VAL L O 2
ATOM 7079 N N B ARG B 1 177 ? 30.945 -5.987 50.286 0.25 35.47 177 ARG L N 2
ATOM 7080 C CA B ARG B 1 177 ? 30.010 -6.486 49.273 0.25 35.47 177 ARG L CA 2
ATOM 7081 C C B ARG B 1 177 ? 30.368 -7.897 48.752 0.25 35.47 177 ARG L C 2
ATOM 7082 O O B ARG B 1 177 ? 31.441 -8.085 48.179 0.25 35.47 177 ARG L O 2
ATOM 7090 N N B GLN B 1 178 ? 29.476 -8.876 48.955 0.25 13.47 178 GLN L N 2
ATOM 7091 C CA B GLN B 1 178 ? 29.681 -10.267 48.503 0.25 13.47 178 GLN L CA 2
ATOM 7092 C C B GLN B 1 178 ? 29.313 -10.327 47.028 0.25 13.47 178 GLN L C 2
ATOM 7093 O O B GLN B 1 178 ? 28.152 -10.177 46.664 0.25 13.47 178 GLN L O 2
ATOM 7099 N N B SER B 1 179 ? 30.307 -10.557 46.181 0.25 8.35 179 SER L N 2
ATOM 7100 C CA B SER B 1 179 ? 30.085 -10.589 44.740 0.25 8.35 179 SER L CA 2
ATOM 7101 C C B SER B 1 179 ? 29.157 -11.682 44.236 0.25 8.35 179 SER L C 2
ATOM 7102 O O B SER B 1 179 ? 28.310 -11.433 43.381 0.25 8.35 179 SER L O 2
ATOM 7105 N N B SER B 1 180 ? 29.307 -12.896 44.739 0.25 29.16 180 SER L N 2
ATOM 7106 C CA B SER B 1 180 ? 28.428 -13.959 44.282 0.25 29.16 180 SER L CA 2
ATOM 7107 C C B SER B 1 180 ? 28.003 -14.893 45.408 0.25 29.16 180 SER L C 2
ATOM 7108 O O B SER B 1 180 ? 27.416 -14.450 46.400 0.25 29.16 180 SER L O 2
ATOM 7111 N N B ALA B 1 181 ? 28.315 -16.178 45.259 0.25 7.75 181 ALA L N 2
ATOM 7112 C CA B ALA B 1 181 ? 27.950 -17.170 46.258 0.25 7.75 181 ALA L CA 2
ATOM 7113 C C B ALA B 1 181 ? 29.168 -17.861 46.839 0.25 7.75 181 ALA L C 2
ATOM 7114 O O B ALA B 1 181 ? 29.050 -18.675 47.749 0.25 7.75 181 ALA L O 2
ATOM 7116 N N B GLN B 1 182 ? 30.338 -17.531 46.305 0.25 7.58 182 GLN L N 2
ATOM 7117 C CA B GLN B 1 182 ? 31.582 -18.135 46.756 0.25 7.58 182 GLN L CA 2
ATOM 7118 C C B GLN B 1 182 ? 32.726 -17.140 46.898 0.25 7.58 182 GLN L C 2
ATOM 7119 O O B GLN B 1 182 ? 33.899 -17.529 46.932 0.25 7.58 182 GLN L O 2
ATOM 7125 N N B ASN B 1 183 ? 32.374 -15.859 47.003 0.25 43.64 183 ASN L N 2
ATOM 7126 C CA B ASN B 1 183 ? 33.355 -14.776 47.126 0.25 43.64 183 ASN L CA 2
ATOM 7127 C C B ASN B 1 183 ? 32.863 -13.528 47.904 0.25 43.64 183 ASN L C 2
ATOM 7128 O O B ASN B 1 183 ? 31.660 -13.338 48.138 0.25 43.64 183 ASN L O 2
ATOM 7133 N N B ARG B 1 184 ? 33.819 -12.683 48.294 0.25 57.73 184 ARG L N 2
ATOM 7134 C CA B ARG B 1 184 ? 33.560 -11.438 49.033 0.25 57.73 184 ARG L CA 2
ATOM 7135 C C B ARG B 1 184 ? 34.509 -10.326 48.516 0.25 57.73 184 ARG L C 2
ATOM 7136 O O B ARG B 1 184 ? 35.711 -10.313 48.837 0.25 57.73 184 ARG L O 2
ATOM 7144 N N B LYS B 1 185 ? 33.958 -9.408 47.710 0.25 23.83 185 LYS L N 2
ATOM 7145 C CA B LYS B 1 185 ? 34.718 -8.300 47.110 0.25 23.83 185 LYS L CA 2
ATOM 7146 C C B LYS B 1 185 ? 34.657 -7.029 47.958 0.25 23.83 185 LYS L C 2
ATOM 7147 O O B LYS B 1 185 ? 33.761 -6.865 48.786 0.25 23.83 185 LYS L O 2
ATOM 7153 N N B TYR B 1 186 ? 35.621 -6.135 47.743 0.25 33.51 186 TYR L N 2
ATOM 7154 C CA B TYR B 1 186 ? 35.710 -4.871 48.484 0.25 33.51 186 TYR L CA 2
ATOM 7155 C C B TYR B 1 186 ? 36.106 -3.696 47.588 0.25 33.51 186 TYR L C 2
ATOM 7156 O O B TYR B 1 186 ? 36.411 -3.875 46.405 0.25 33.51 186 TYR L O 2
ATOM 7165 N N B THR B 1 187 ? 36.115 -2.497 48.163 0.25 15.05 187 THR L N 2
ATOM 7166 C CA B THR B 1 187 ? 36.473 -1.303 47.415 0.25 15.05 187 THR L CA 2
ATOM 7167 C C B THR B 1 187 ? 36.997 -0.219 48.343 0.25 15.05 187 THR L C 2
ATOM 7168 O O B THR B 1 187 ? 36.211 0.430 49.029 0.25 15.05 187 THR L O 2
ATOM 7172 N N B ILE B 1 188 ? 38.316 -0.018 48.350 0.25 4.58 188 ILE L N 2
ATOM 7173 C CA B ILE B 1 188 ? 38.938 1.012 49.186 0.25 4.58 188 ILE L CA 2
ATOM 7174 C C B ILE B 1 188 ? 39.762 2.015 48.392 0.25 4.58 188 ILE L C 2
ATOM 7175 O O B ILE B 1 188 ? 40.974 1.884 48.268 0.25 4.58 188 ILE L O 2
ATOM 7180 N N B LYS B 1 189 ? 39.083 3.029 47.873 0.25 30.59 189 LYS L N 2
ATOM 7181 C CA B LYS B 1 189 ? 39.725 4.070 47.089 0.25 30.59 189 LYS L CA 2
ATOM 7182 C C B LYS B 1 189 ? 40.405 5.071 48.002 0.25 30.59 189 LYS L C 2
ATOM 7183 O O B LYS B 1 189 ? 40.182 5.080 49.215 0.25 30.59 189 LYS L O 2
ATOM 7189 N N B VAL B 1 190 ? 41.224 5.927 47.401 0.25 33.20 190 VAL L N 2
ATOM 7190 C CA B VAL B 1 190 ? 41.961 6.944 48.144 0.25 33.20 190 VAL L CA 2
ATOM 7191 C C B VAL B 1 190 ? 42.382 8.104 47.257 0.25 33.20 190 VAL L C 2
ATOM 7192 O O B VAL B 1 190 ? 43.087 7.914 46.265 0.25 33.20 190 VAL L O 2
ATOM 7196 N N B GLU B 1 191 ? 41.967 9.307 47.632 0.25 44.97 191 GLU L N 2
ATOM 7197 C CA B GLU B 1 191 ? 42.311 10.491 46.861 0.25 44.97 191 GLU L CA 2
ATOM 7198 C C B GLU B 1 191 ? 43.248 11.396 47.671 0.25 44.97 191 GLU L C 2
ATOM 7199 O O B GLU B 1 191 ? 42.838 11.978 48.684 0.25 44.97 191 GLU L O 2
ATOM 7205 N N B VAL B 1 192 ? 44.505 11.498 47.233 0.25 36.09 192 VAL L N 2
ATOM 7206 C CA B VAL B 1 192 ? 45.487 12.341 47.917 0.25 36.09 192 VAL L CA 2
ATOM 7207 C C B VAL B 1 192 ? 45.626 13.674 47.177 0.25 36.09 192 VAL L C 2
ATOM 7208 O O B VAL B 1 192 ? 46.086 13.704 46.035 0.25 36.09 192 VAL L O 2
ATOM 7212 N N B PRO B 1 193 ? 45.227 14.792 47.825 0.25 2.00 193 PRO L N 2
ATOM 7213 C CA B PRO B 1 193 ? 45.296 16.135 47.247 0.25 2.00 193 PRO L CA 2
ATOM 7214 C C B PRO B 1 193 ? 46.664 16.802 47.349 0.25 2.00 193 PRO L C 2
ATOM 7215 O O B PRO B 1 193 ? 47.662 16.176 47.698 0.25 2.00 193 PRO L O 2
ATOM 7219 N N B LYS B 1 194 ? 46.670 18.092 47.039 0.25 35.55 194 LYS L N 2
ATOM 7220 C CA B LYS B 1 194 ? 47.860 18.938 47.066 0.25 35.55 194 LYS L CA 2
ATOM 7221 C C B LYS B 1 194 ? 47.455 20.308 47.631 0.25 35.55 194 LYS L C 2
ATOM 7222 O O B LYS B 1 194 ? 46.473 20.915 47.185 0.25 35.55 194 LYS L O 2
ATOM 7228 N N B VAL B 1 195 ? 48.199 20.773 48.630 0.25 9.09 195 VAL L N 2
ATOM 7229 C CA B VAL B 1 195 ? 47.919 22.059 49.254 0.25 9.09 195 VAL L CA 2
ATOM 7230 C C B VAL B 1 195 ? 48.477 23.175 48.363 0.25 9.09 195 VAL L C 2
ATOM 7231 O O B VAL B 1 195 ? 49.454 23.842 48.694 0.25 9.09 195 VAL L O 2
ATOM 7235 N N B ALA B 1 196 ? 47.836 23.365 47.217 0.25 9.94 196 ALA L N 2
ATOM 7236 C CA B ALA B 1 196 ? 48.256 24.387 46.272 0.25 9.94 196 ALA L CA 2
ATOM 7237 C C B ALA B 1 196 ? 47.348 25.609 46.383 0.25 9.94 196 ALA L C 2
ATOM 7238 O O B ALA B 1 196 ? 46.576 25.724 47.338 0.25 9.94 196 ALA L O 2
ATOM 7240 N N B THR B 1 197 ? 47.450 26.510 45.400 0.25 2.05 197 THR L N 2
ATOM 7241 C CA B THR B 1 197 ? 46.666 27.750 45.347 0.25 2.05 197 THR L CA 2
ATOM 7242 C C B THR B 1 197 ? 46.292 28.128 43.920 0.25 2.05 197 THR L C 2
ATOM 7243 O O B THR B 1 197 ? 47.099 28.692 43.175 0.25 2.05 197 THR L O 2
ATOM 7247 N N B GLN B 1 198 ? 45.058 27.816 43.549 0.25 46.63 198 GLN L N 2
ATOM 7248 C CA B GLN B 1 198 ? 44.566 28.140 42.218 0.25 46.63 198 GLN L CA 2
ATOM 7249 C C B GLN B 1 198 ? 43.993 29.561 42.221 0.25 46.63 198 GLN L C 2
ATOM 7250 O O B GLN B 1 198 ? 42.863 29.778 42.666 0.25 46.63 198 GLN L O 2
ATOM 7256 N N B THR B 1 199 ? 44.763 30.526 41.730 0.25 3.33 199 THR L N 2
ATOM 7257 C CA B THR B 1 199 ? 44.287 31.898 41.697 0.25 3.33 199 THR L CA 2
ATOM 7258 C C B THR B 1 199 ? 43.691 32.192 40.339 0.25 3.33 199 THR L C 2
ATOM 7259 O O B THR B 1 199 ? 44.405 32.439 39.372 0.25 3.33 199 THR L O 2
ATOM 7263 N N B VAL B 1 200 ? 42.367 32.158 40.278 0.25 6.35 200 VAL L N 2
ATOM 7264 C CA B VAL B 1 200 ? 41.639 32.417 39.044 0.25 6.35 200 VAL L CA 2
ATOM 7265 C C B VAL B 1 200 ? 40.570 33.467 39.293 0.25 6.35 200 VAL L C 2
ATOM 7266 O O B VAL B 1 200 ? 39.554 33.202 39.923 0.25 6.35 200 VAL L O 2
ATOM 7270 N N B GLY B 1 201 ? 40.796 34.668 38.796 0.25 2.00 201 GLY L N 2
ATOM 7271 C CA B GLY B 1 201 ? 39.815 35.699 39.018 0.25 2.00 201 GLY L CA 2
ATOM 7272 C C B GLY B 1 201 ? 40.251 36.574 40.166 0.25 2.00 201 GLY L C 2
ATOM 7273 O O B GLY B 1 201 ? 39.431 37.203 40.824 0.25 2.00 201 GLY L O 2
ATOM 7274 N N B GLY B 1 202 ? 41.552 36.607 40.417 0.25 14.36 202 GLY L N 2
ATOM 7275 C CA B GLY B 1 202 ? 42.068 37.447 41.480 0.25 14.36 202 GLY L CA 2
ATOM 7276 C C B GLY B 1 202 ? 41.936 36.922 42.895 0.25 14.36 202 GLY L C 2
ATOM 7277 O O B GLY B 1 202 ? 42.276 37.629 43.842 0.25 14.36 202 GLY L O 2
ATOM 7278 N N B VAL B 1 203 ? 41.439 35.698 43.054 0.25 20.57 203 VAL L N 2
ATOM 7279 C CA B VAL B 1 203 ? 41.273 35.124 44.389 0.25 20.57 203 VAL L CA 2
ATOM 7280 C C B VAL B 1 203 ? 42.161 33.894 44.614 0.25 20.57 203 VAL L C 2
ATOM 7281 O O B VAL B 1 203 ? 42.295 33.033 43.749 0.25 20.57 203 VAL L O 2
ATOM 7285 N N B GLU B 1 204 ? 42.797 33.826 45.772 0.25 25.36 204 GLU L N 2
ATOM 7286 C CA B GLU B 1 204 ? 43.643 32.689 46.068 0.25 25.36 204 GLU L CA 2
ATOM 7287 C C B GLU B 1 204 ? 42.763 31.570 46.612 0.25 25.36 204 GLU L C 2
ATOM 7288 O O B GLU B 1 204 ? 42.514 31.516 47.806 0.25 25.36 204 GLU L O 2
ATOM 7294 N N B LEU B 1 205 ? 42.289 30.680 45.740 0.25 3.20 205 LEU L N 2
ATOM 7295 C CA B LEU B 1 205 ? 41.429 29.556 46.163 0.25 3.20 205 LEU L CA 2
ATOM 7296 C C B LEU B 1 205 ? 42.235 28.303 46.508 0.25 3.20 205 LEU L C 2
ATOM 7297 O O B LEU B 1 205 ? 42.788 27.638 45.629 0.25 3.20 205 LEU L O 2
ATOM 7302 N N B PRO B 1 206 ? 42.309 27.963 47.800 0.25 37.59 206 PRO L N 2
ATOM 7303 C CA B PRO B 1 206 ? 43.055 26.785 48.243 0.25 37.59 206 PRO L CA 2
ATOM 7304 C C B PRO B 1 206 ? 42.425 25.489 47.732 0.25 37.59 206 PRO L C 2
ATOM 7305 O O B PRO B 1 206 ? 41.514 24.953 48.366 0.25 37.59 206 PRO L O 2
ATOM 7309 N N B VAL B 1 207 ? 42.911 24.982 46.599 0.25 2.00 207 VAL L N 2
ATOM 7310 C CA B VAL B 1 207 ? 42.379 23.736 46.047 0.25 2.00 207 VAL L CA 2
ATOM 7311 C C B VAL B 1 207 ? 43.460 22.813 45.537 0.25 2.00 207 VAL L C 2
ATOM 7312 O O B VAL B 1 207 ? 44.565 23.238 45.215 0.25 2.00 207 VAL L O 2
ATOM 7316 N N B ALA B 1 208 ? 43.121 21.540 45.451 0.25 2.00 208 ALA L N 2
ATOM 7317 C CA B ALA B 1 208 ? 44.078 20.569 44.998 0.25 2.00 208 ALA L CA 2
ATOM 7318 C C B ALA B 1 208 ? 44.196 20.621 43.499 0.25 2.00 208 ALA L C 2
ATOM 7319 O O B ALA B 1 208 ? 43.199 20.738 42.804 0.25 2.00 208 ALA L O 2
ATOM 7321 N N B ALA B 1 209 ? 45.429 20.549 43.011 0.25 19.92 209 ALA L N 2
ATOM 7322 C CA B ALA B 1 209 ? 45.691 20.556 41.577 0.25 19.92 209 ALA L CA 2
ATOM 7323 C C B ALA B 1 209 ? 45.433 19.150 41.016 0.25 19.92 209 ALA L C 2
ATOM 7324 O O B ALA B 1 209 ? 45.204 18.985 39.815 0.25 19.92 209 ALA L O 2
ATOM 7326 N N B TRP B 1 210 ? 45.468 18.145 41.892 0.25 2.00 210 TRP L N 2
ATOM 7327 C CA B TRP B 1 210 ? 45.208 16.758 41.506 0.25 2.00 210 TRP L CA 2
ATOM 7328 C C B TRP B 1 210 ? 44.798 15.937 42.721 0.25 2.00 210 TRP L C 2
ATOM 7329 O O B TRP B 1 210 ? 44.782 16.440 43.838 0.25 2.00 210 TRP L O 2
ATOM 7340 N N B ARG B 1 211 ? 44.455 14.674 42.497 0.25 22.54 211 ARG L N 2
ATOM 7341 C CA B ARG B 1 211 ? 44.060 13.777 43.581 0.25 22.54 211 ARG L CA 2
ATOM 7342 C C B ARG B 1 211 ? 44.452 12.355 43.214 0.25 22.54 211 ARG L C 2
ATOM 7343 O O B ARG B 1 211 ? 44.488 12.006 42.035 0.25 22.54 211 ARG L O 2
ATOM 7351 N N B SER B 1 212 ? 44.758 11.534 44.213 0.25 20.94 212 SER L N 2
ATOM 7352 C CA B SER B 1 212 ? 45.151 10.158 43.937 0.25 20.94 212 SER L CA 2
ATOM 7353 C C B SER B 1 212 ? 43.903 9.285 43.835 0.25 20.94 212 SER L C 2
ATOM 7354 O O B SER B 1 212 ? 42.783 9.768 44.026 0.25 20.94 212 SER L O 2
ATOM 7357 N N B TYR B 1 213 ? 44.096 8.007 43.512 0.25 52.77 213 TYR L N 2
ATOM 7358 C CA B TYR B 1 213 ? 42.982 7.061 43.398 0.25 52.77 213 TYR L CA 2
ATOM 7359 C C B TYR B 1 213 ? 43.396 5.611 43.686 0.25 52.77 213 TYR L C 2
ATOM 7360 O O B TYR B 1 213 ? 43.214 4.730 42.823 0.25 52.77 213 TYR L O 2
ATOM 7369 N N B LEU B 1 214 ? 43.951 5.370 44.880 0.25 42.21 214 LEU L N 2
ATOM 7370 C CA B LEU B 1 214 ? 44.365 4.026 45.302 0.25 42.21 214 LEU L CA 2
ATOM 7371 C C B LEU B 1 214 ? 43.110 3.175 45.581 0.25 42.21 214 LEU L C 2
ATOM 7372 O O B LEU B 1 214 ? 42.598 3.174 46.708 0.25 42.21 214 LEU L O 2
ATOM 7377 N N B ASN B 1 215 ? 42.629 2.463 44.553 0.25 33.81 215 ASN L N 2
ATOM 7378 C CA B ASN B 1 215 ? 41.421 1.626 44.638 0.25 33.81 215 ASN L CA 2
ATOM 7379 C C B ASN B 1 215 ? 41.782 0.128 44.646 0.25 33.81 215 ASN L C 2
ATOM 7380 O O B ASN B 1 215 ? 42.101 -0.464 43.608 0.25 33.81 215 ASN L O 2
ATOM 7385 N N B MET B 1 216 ? 41.718 -0.481 45.827 0.25 8.47 216 MET L N 2
ATOM 7386 C CA B MET B 1 216 ? 42.051 -1.890 45.969 0.25 8.47 216 MET L CA 2
ATOM 7387 C C B MET B 1 216 ? 40.844 -2.820 46.112 0.25 8.47 216 MET L C 2
ATOM 7388 O O B MET B 1 216 ? 40.226 -2.893 47.174 0.25 8.47 216 MET L O 2
AT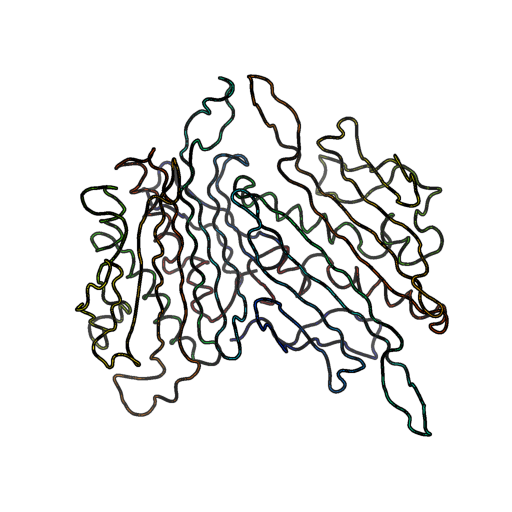OM 7393 N N B GLU B 1 217 ? 40.508 -3.518 45.030 0.25 2.00 217 GLU L N 2
ATOM 7394 C CA B GLU B 1 217 ? 39.396 -4.457 45.041 0.25 2.00 217 GLU L CA 2
ATOM 7395 C C B GLU B 1 217 ? 39.969 -5.792 45.478 0.25 2.00 217 GLU L C 2
ATOM 7396 O O B GLU B 1 217 ? 40.912 -6.268 44.868 0.25 2.00 217 GLU L O 2
ATOM 7402 N N B LEU B 1 218 ? 39.407 -6.396 46.526 0.25 2.00 218 LEU L N 2
ATOM 7403 C CA B LEU B 1 218 ? 39.889 -7.695 47.033 0.25 2.00 218 LEU L CA 2
ATOM 7404 C C B LEU B 1 218 ? 38.780 -8.738 47.193 0.25 2.00 218 LEU L C 2
ATOM 7405 O O B LEU B 1 218 ? 37.827 -8.531 47.938 0.25 2.00 218 LEU L O 2
ATOM 7410 N N B THR B 1 219 ? 38.923 -9.866 46.504 0.25 2.00 219 THR L N 2
ATOM 7411 C CA B THR B 1 219 ? 37.928 -10.936 46.542 0.25 2.00 219 THR L CA 2
ATOM 7412 C C B THR B 1 219 ? 38.369 -12.076 47.450 0.25 2.00 219 THR L C 2
ATOM 7413 O O B THR B 1 219 ? 39.396 -12.700 47.215 0.25 2.00 219 THR L O 2
ATOM 7417 N N B ILE B 1 220 ? 37.581 -12.354 48.482 0.25 28.25 220 ILE L N 2
ATOM 7418 C CA B ILE B 1 220 ? 37.893 -13.428 49.432 0.25 28.25 220 ILE L CA 2
ATOM 7419 C C B ILE B 1 220 ? 36.730 -14.436 49.559 0.25 28.25 220 ILE L C 2
ATOM 7420 O O B ILE B 1 220 ? 35.679 -14.135 50.124 0.25 28.25 220 ILE L O 2
ATOM 7425 N N B PRO B 1 221 ? 36.915 -15.653 49.034 0.25 11.23 221 PRO L N 2
ATOM 7426 C CA B PRO B 1 221 ? 35.903 -16.714 49.066 0.25 11.23 221 PRO L CA 2
ATOM 7427 C C B PRO B 1 221 ? 35.487 -17.154 50.469 0.25 11.23 221 PRO L C 2
ATOM 7428 O O B PRO B 1 221 ? 36.142 -16.841 51.453 0.25 11.23 221 PRO L O 2
ATOM 7432 N N B ILE B 1 222 ? 34.386 -17.885 50.555 0.25 2.05 222 ILE L N 2
ATOM 7433 C CA B ILE B 1 222 ? 33.901 -18.375 51.837 0.25 2.05 222 ILE L CA 2
ATOM 7434 C C B ILE B 1 222 ? 34.703 -19.594 52.242 0.25 2.05 222 ILE L C 2
ATOM 7435 O O B ILE B 1 222 ? 34.886 -19.874 53.421 0.25 2.05 222 ILE L O 2
ATOM 7440 N N B PHE B 1 223 ? 35.174 -20.325 51.245 0.25 3.47 223 PHE L N 2
ATOM 7441 C CA B PHE B 1 223 ? 35.968 -21.506 51.503 0.25 3.47 223 PHE L CA 2
ATOM 7442 C C B PHE B 1 223 ? 37.300 -21.101 52.121 0.25 3.47 223 PHE L C 2
ATOM 7443 O O B PHE B 1 223 ? 37.823 -21.786 52.994 0.25 3.47 223 PHE L O 2
ATOM 7451 N N B ALA B 1 224 ? 37.846 -19.980 51.666 0.25 20.62 224 ALA L N 2
ATOM 7452 C CA B ALA B 1 224 ? 39.110 -19.493 52.206 0.25 20.62 224 ALA L CA 2
ATOM 7453 C C B ALA B 1 224 ? 38.846 -19.188 53.688 0.25 20.62 224 ALA L C 2
ATOM 7454 O O B ALA B 1 224 ? 38.050 -18.310 54.013 0.25 20.62 224 ALA L O 2
ATOM 7456 N N B THR B 1 225 ? 39.515 -19.916 54.578 0.25 21.35 225 THR L N 2
ATOM 7457 C CA B THR B 1 225 ? 39.342 -19.746 56.013 0.25 21.35 225 THR L CA 2
ATOM 7458 C C B THR B 1 225 ? 39.871 -18.415 56.520 0.25 21.35 225 THR L C 2
ATOM 7459 O O B THR B 1 225 ? 40.385 -17.572 55.764 0.25 21.35 225 THR L O 2
ATOM 7463 N N B ASN B 1 226 ? 39.771 -18.246 57.828 0.25 14.69 226 ASN L N 2
ATOM 7464 C CA B ASN B 1 226 ? 40.153 -16.984 58.437 0.25 14.69 226 ASN L CA 2
ATOM 7465 C C B ASN B 1 226 ? 41.668 -16.882 58.661 0.25 14.69 226 ASN L C 2
ATOM 7466 O O B ASN B 1 226 ? 42.136 -16.186 59.586 0.25 14.69 226 ASN L O 2
ATOM 7471 N N B SER B 1 227 ? 42.424 -17.640 57.866 0.25 16.54 227 SER L N 2
ATOM 7472 C CA B SER B 1 227 ? 43.882 -17.643 57.942 0.25 16.54 227 SER L CA 2
ATOM 7473 C C B SER B 1 227 ? 44.554 -17.234 56.624 0.25 16.54 227 SER L C 2
ATOM 7474 O O B SER B 1 227 ? 45.788 -17.278 56.507 0.25 16.54 227 SER L O 2
ATOM 7477 N N B ASP B 1 228 ? 43.748 -16.821 55.645 0.25 50.82 228 ASP L N 2
ATOM 7478 C CA B ASP B 1 228 ? 44.250 -16.392 54.340 0.25 50.82 228 ASP L CA 2
ATOM 7479 C C B ASP B 1 228 ? 44.309 -14.868 54.247 0.25 50.82 228 ASP L C 2
ATOM 7480 O O B ASP B 1 228 ? 45.293 -14.315 53.759 0.25 50.82 228 ASP L O 2
ATOM 7485 N N B CYS B 1 229 ? 43.269 -14.198 54.739 0.25 2.00 229 CYS L N 2
ATOM 7486 C CA B CYS B 1 229 ? 43.196 -12.742 54.698 0.25 2.00 229 CYS L CA 2
ATOM 7487 C C B CYS B 1 229 ? 44.310 -12.003 55.411 0.25 2.00 229 CYS L C 2
ATOM 7488 O O B CYS B 1 229 ? 44.700 -10.920 54.983 0.25 2.00 229 CYS L O 2
ATOM 7491 N N B GLU B 1 230 ? 44.812 -12.592 56.495 0.25 27.68 230 GLU L N 2
ATOM 7492 C CA B GLU B 1 230 ? 45.876 -11.992 57.307 0.25 27.68 230 GLU L CA 2
ATOM 7493 C C B GLU B 1 230 ? 47.146 -11.889 56.491 0.25 27.68 230 GLU L C 2
ATOM 7494 O O B GLU B 1 230 ? 47.921 -10.947 56.635 0.25 27.68 230 GLU L O 2
ATOM 7500 N N B LEU B 1 231 ? 47.350 -12.887 55.643 0.25 59.77 231 LEU L N 2
ATOM 7501 C CA B LEU B 1 231 ? 48.521 -12.946 54.790 0.25 59.77 231 LEU L CA 2
ATOM 7502 C C B LEU B 1 231 ? 48.224 -12.319 53.423 0.25 59.77 231 LEU L C 2
ATOM 7503 O O B LEU B 1 231 ? 49.124 -12.233 52.575 0.25 59.77 231 LEU L O 2
ATOM 7508 N N B ILE B 1 232 ? 46.973 -11.889 53.204 0.25 35.85 232 ILE L N 2
ATOM 7509 C CA B ILE B 1 232 ? 46.598 -11.248 51.930 0.25 35.85 232 ILE L CA 2
ATOM 7510 C C B ILE B 1 232 ? 46.863 -9.746 52.035 0.25 35.85 232 ILE L C 2
ATOM 7511 O O B ILE B 1 232 ? 47.371 -9.120 51.089 0.25 35.85 232 ILE L O 2
ATOM 7516 N N B VAL B 1 233 ? 46.493 -9.185 53.189 0.25 31.16 233 VAL L N 2
ATOM 7517 C CA B VAL B 1 233 ? 46.663 -7.759 53.471 0.25 31.16 233 VAL L CA 2
ATOM 7518 C C B VAL B 1 233 ? 48.142 -7.374 53.462 0.25 31.16 233 VAL L C 2
ATOM 7519 O O B VAL B 1 233 ? 48.530 -6.376 52.857 0.25 31.16 233 VAL L O 2
ATOM 7523 N N B LYS B 1 234 ? 48.964 -8.178 54.126 0.25 27.07 234 LYS L N 2
ATOM 7524 C CA B LYS B 1 234 ? 50.393 -7.912 54.189 0.25 27.07 234 LYS L CA 2
ATOM 7525 C C B LYS B 1 234 ? 51.016 -8.197 52.830 0.25 27.07 234 LYS L C 2
ATOM 7526 O O B LYS B 1 234 ? 52.233 -8.085 52.652 0.25 27.07 234 LYS L O 2
ATOM 7532 N N B ALA B 1 235 ? 50.169 -8.561 51.873 0.25 2.18 235 ALA L N 2
ATOM 7533 C CA B ALA B 1 235 ? 50.628 -8.873 50.528 0.25 2.18 235 ALA L CA 2
ATOM 7534 C C B ALA B 1 235 ? 50.187 -7.794 49.557 0.25 2.18 235 ALA L C 2
ATOM 7535 O O B ALA B 1 235 ? 50.752 -7.657 48.475 0.25 2.18 235 ALA L O 2
ATOM 7537 N N B MET B 1 236 ? 49.162 -7.040 49.945 0.25 11.82 236 MET L N 2
ATOM 7538 C CA B MET B 1 236 ? 48.637 -5.945 49.118 0.25 11.82 236 MET L CA 2
ATOM 7539 C C B MET B 1 236 ? 49.313 -4.644 49.540 0.25 11.82 236 MET L C 2
ATOM 7540 O O B MET B 1 236 ? 49.865 -3.916 48.715 0.25 11.82 236 MET L O 2
ATOM 7545 N N B GLN B 1 237 ? 49.263 -4.365 50.839 0.25 21.96 237 GLN L N 2
ATOM 7546 C CA B GLN B 1 237 ? 49.902 -3.188 51.409 0.25 21.96 237 GLN L CA 2
ATOM 7547 C C B GLN B 1 237 ? 51.374 -3.589 51.542 0.25 21.96 237 GLN L C 2
ATOM 7548 O O B GLN B 1 237 ? 52.290 -2.783 51.318 0.25 21.96 237 GLN L O 2
ATOM 7554 N N B GLY B 1 238 ? 51.579 -4.860 51.893 0.25 28.99 238 GLY L N 2
ATOM 7555 C CA B GLY B 1 238 ? 52.918 -5.412 52.051 0.25 28.99 238 GLY L CA 2
ATOM 7556 C C B GLY B 1 238 ? 53.541 -5.674 50.693 0.25 28.99 238 GLY L C 2
ATOM 7557 O O B GLY B 1 238 ? 54.448 -6.497 50.532 0.25 28.99 238 GLY L O 2
ATOM 7558 N N B LEU B 1 239 ? 53.042 -4.938 49.706 0.25 37.37 239 LEU L N 2
ATOM 7559 C CA B LEU B 1 239 ? 53.501 -5.045 48.330 0.25 37.37 239 LEU L CA 2
ATOM 7560 C C B LEU B 1 239 ? 54.110 -3.697 47.910 0.25 37.37 239 LEU L C 2
ATOM 7561 O O B LEU B 1 239 ? 55.054 -3.643 47.117 0.25 37.37 239 LEU L O 2
ATOM 7566 N N B LEU B 1 240 ? 53.531 -2.613 48.415 0.25 2.26 240 LEU L N 2
ATOM 7567 C CA B LEU B 1 240 ? 54.028 -1.292 48.108 0.25 2.26 240 LEU L CA 2
ATOM 7568 C C B LEU B 1 240 ? 54.205 -0.578 49.420 0.25 2.26 240 LEU L C 2
ATOM 7569 O O B LEU B 1 240 ? 53.255 0.009 49.904 0.25 2.26 240 LEU L O 2
ATOM 7574 N N B LYS B 1 241 ? 55.407 -0.595 49.987 0.25 2.00 241 LYS L N 2
ATOM 7575 C CA B LYS B 1 241 ? 55.607 0.092 51.254 0.25 2.00 241 LYS L CA 2
ATOM 7576 C C B LYS B 1 241 ? 56.225 1.493 51.172 0.25 2.00 241 LYS L C 2
ATOM 7577 O O B LYS B 1 241 ? 55.605 2.475 51.559 0.25 2.00 241 LYS L O 2
ATOM 7583 N N B ASP B 1 242 ? 57.462 1.586 50.705 0.25 34.80 242 ASP L N 2
ATOM 7584 C CA B ASP B 1 242 ? 58.147 2.879 50.599 0.25 34.80 242 ASP L CA 2
ATOM 7585 C C B ASP B 1 242 ? 59.431 2.544 49.813 0.25 34.80 242 ASP L C 2
ATOM 7586 O O B ASP B 1 242 ? 60.551 2.642 50.320 0.25 34.80 242 ASP L O 2
ATOM 7591 N N B GLY B 1 243 ? 59.227 2.087 48.579 0.25 2.07 243 GLY L N 2
ATOM 7592 C CA B GLY B 1 243 ? 60.326 1.728 47.708 0.25 2.07 243 GLY L CA 2
ATOM 7593 C C B GLY B 1 243 ? 60.428 0.298 47.225 0.25 2.07 243 GLY L C 2
ATOM 7594 O O B GLY B 1 243 ? 61.417 -0.043 46.611 0.25 2.07 243 GLY L O 2
ATOM 7595 N N B ASN B 1 244 ? 59.446 -0.547 47.488 0.25 2.00 244 ASN L N 2
ATOM 7596 C CA B ASN B 1 244 ? 59.561 -1.917 47.010 0.25 2.00 244 ASN L CA 2
ATOM 7597 C C B ASN B 1 244 ? 59.668 -1.910 45.497 0.25 2.00 244 ASN L C 2
ATOM 7598 O O B ASN B 1 244 ? 59.245 -0.957 44.861 0.25 2.00 244 ASN L O 2
ATOM 7603 N N B PRO B 1 245 ? 60.265 -2.960 44.900 0.25 39.55 245 PRO L N 2
ATOM 7604 C CA B PRO B 1 245 ? 60.389 -2.995 43.444 0.25 39.55 245 PRO L CA 2
ATOM 7605 C C B PRO B 1 245 ? 59.147 -2.537 42.669 0.25 39.55 245 PRO L C 2
ATOM 7606 O O B PRO B 1 245 ? 59.257 -2.048 41.547 0.25 39.55 245 PRO L O 2
ATOM 7610 N N B ILE B 1 246 ? 57.969 -2.657 43.265 0.25 2.00 246 ILE L N 2
ATOM 7611 C CA B ILE B 1 246 ? 56.763 -2.230 42.568 0.25 2.00 246 ILE L CA 2
ATOM 7612 C C B ILE B 1 246 ? 56.410 -0.773 42.844 0.25 2.00 246 ILE L C 2
ATOM 7613 O O B ILE B 1 246 ? 56.101 -0.008 41.928 0.25 2.00 246 ILE L O 2
ATOM 7618 N N B PRO B 1 247 ? 56.469 -0.368 44.119 0.25 33.77 247 PRO L N 2
ATOM 7619 C CA B PRO B 1 247 ? 56.153 1.007 44.498 0.25 33.77 247 PRO L CA 2
ATOM 7620 C C B PRO B 1 247 ? 57.352 1.970 44.392 0.25 33.77 247 PRO L C 2
ATOM 7621 O O B PRO B 1 247 ? 57.177 3.185 44.542 0.25 33.77 247 PRO L O 2
ATOM 7625 N N B SER B 1 248 ? 58.563 1.455 44.155 0.25 5.75 248 SER L N 2
ATOM 7626 C CA B SER B 1 248 ? 59.730 2.346 44.017 0.25 5.75 248 SER L CA 2
ATOM 7627 C C B SER B 1 248 ? 59.589 3.021 42.653 0.25 5.75 248 SER L C 2
ATOM 7628 O O B SER B 1 248 ? 60.181 4.073 42.384 0.25 5.75 248 SER L O 2
ATOM 7631 N N B ALA B 1 249 ? 58.787 2.382 41.802 0.25 30.28 249 ALA L N 2
ATOM 7632 C CA B ALA B 1 249 ? 58.476 2.885 40.471 0.25 30.28 249 ALA L CA 2
ATOM 7633 C C B ALA B 1 249 ? 57.524 4.059 40.716 0.25 30.28 249 ALA L C 2
ATOM 7634 O O B ALA B 1 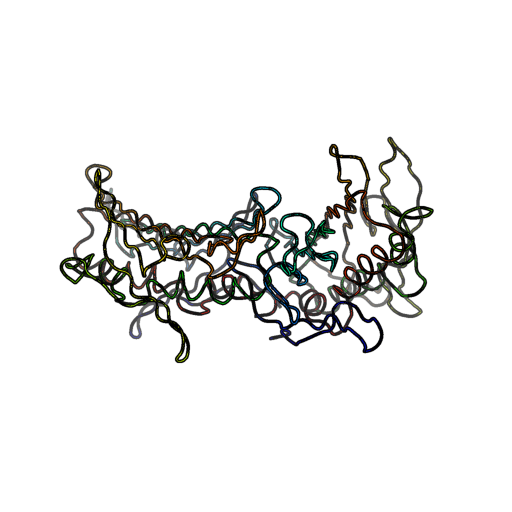249 ? 57.519 5.041 39.972 0.25 30.28 249 ALA L O 2
ATOM 7636 N N B ILE B 1 250 ? 56.733 3.941 41.785 0.25 15.29 250 ILE L N 2
ATOM 7637 C CA B ILE B 1 250 ? 55.773 4.971 42.190 0.25 15.29 250 ILE L CA 2
ATOM 7638 C C B ILE B 1 250 ? 56.469 6.109 42.949 0.25 15.29 250 ILE L C 2
ATOM 7639 O O B ILE B 1 250 ? 55.808 7.055 43.393 0.25 15.29 250 ILE L O 2
ATOM 7644 N N B ALA B 1 251 ? 57.798 5.997 43.091 0.25 8.47 251 ALA L N 2
ATOM 7645 C CA B ALA B 1 251 ? 58.628 6.991 43.784 0.25 8.47 251 ALA L CA 2
ATOM 7646 C C B ALA B 1 251 ? 59.916 7.364 43.031 0.25 8.47 251 ALA L C 2
ATOM 7647 O O B ALA B 1 251 ? 60.694 8.194 43.494 0.25 8.47 251 ALA L O 2
ATOM 7649 N N B ALA B 1 252 ? 60.155 6.756 41.876 0.25 21.86 252 ALA L N 2
ATOM 7650 C CA B ALA B 1 252 ? 61.349 7.095 41.092 0.25 21.86 252 ALA L CA 2
ATOM 7651 C C B ALA B 1 252 ? 61.381 6.490 39.686 0.25 21.86 252 ALA L C 2
ATOM 7652 O O B ALA B 1 252 ? 60.508 5.718 39.277 0.25 21.86 252 ALA L O 2
ATOM 7654 N N B ASN B 1 253 ? 62.397 6.902 38.941 0.25 9.14 253 ASN L N 2
ATOM 7655 C CA B ASN B 1 253 ? 62.617 6.475 37.567 0.25 9.14 253 ASN L CA 2
ATOM 7656 C C B ASN B 1 253 ? 62.443 4.978 37.416 0.25 9.14 253 ASN L C 2
ATOM 7657 O O B ASN B 1 253 ? 61.801 4.503 36.473 0.25 9.14 253 ASN L O 2
ATOM 7662 N N B SER B 1 254 ? 63.022 4.255 38.366 0.25 2.77 254 SER L N 2
ATOM 7663 C CA B SER B 1 254 ? 62.989 2.797 38.405 0.25 2.77 254 SER L CA 2
ATOM 7664 C C B SER B 1 254 ? 61.610 2.159 38.327 0.25 2.77 254 SER L C 2
ATOM 7665 O O B SER B 1 254 ? 60.790 2.327 39.223 0.25 2.77 254 SER L O 2
ATOM 7668 N N B GLY B 1 255 ? 61.352 1.461 37.228 0.25 51.35 255 GLY L N 2
ATOM 7669 C CA B GLY B 1 255 ? 60.076 0.789 37.077 0.25 51.35 255 GLY L CA 2
ATOM 7670 C C B GLY B 1 255 ? 60.217 -0.459 37.938 0.25 51.35 255 GLY L C 2
ATOM 7671 O O B GLY B 1 255 ? 59.304 -0.860 38.674 0.25 51.35 255 GLY L O 2
ATOM 7672 N N B ILE B 1 256 ? 61.391 -1.077 37.818 0.25 15.67 256 ILE L N 2
ATOM 7673 C CA B ILE B 1 256 ? 61.779 -2.281 38.552 0.25 15.67 256 ILE L CA 2
ATOM 7674 C C B ILE B 1 256 ? 63.289 -2.295 38.445 0.25 15.67 256 ILE L C 2
ATOM 7675 O O B ILE B 1 256 ? 63.900 -3.336 38.191 0.25 15.67 256 ILE L O 2
ATOM 7680 N N B TYR B 1 257 ? 63.873 -1.110 38.603 0.25 71.84 257 TYR L N 2
ATOM 7681 C CA B TYR B 1 257 ? 65.313 -0.927 38.544 0.25 71.84 257 TYR L CA 2
ATOM 7682 C C B TYR B 1 257 ? 65.874 -1.248 39.925 0.25 71.84 257 TYR L C 2
ATOM 7683 O O B TYR B 1 257 ? 65.174 -0.923 40.913 0.25 71.84 257 TYR L O 2
#

B-factor: mean 18.13, std 19.51, range [2.0, 123.26]